Protein AF-A0A8H5T0G2-F1 (afdb_monomer_lite)

Sequence (948 aa):
MTASGEVAIHNVHNTNSTHEQISIDHLVHRMAGLELRIVVGDFNLHHISWAGDLLKPGQTSALAHDLADKMKAAGMELITEKGCRTYTWSSREDDSTALCIDLTFVSQDLKLKPLTWSVDDNSLWDKSDHRPIRTVLTLTNVLCKRVHYKYDKAALGAYQEMIAAKMAGLSHCPLDSKADLDRAAHMLLEEVGDCLDKCIPTCAANPPPRSKYPLDPSIRLTLQTEAITIAESGQNLTTRHSGCNDGGDRKRTRSSRAINIVDTSARRASSQTPKPSDGEKAPEIPFPRLDPNRYQFEMDRNVDEAIVDHIIRQLPSEKASGYDKIANEATKMTRVIITCAALALEGLAMTGKVNFADLPTELKQQIYREYFKVKDGFIYYAQSDSLKTADNRSIELSLMFTCRSIANDTRHLPLSLNSVQFSALYRQDWQNLAGCFNLVATYHRILQSDFVMHLARFMTPDMFSQLAAEYPEFESRLRQNMRNHQRWIEELDEDLESPTTNSDDENPFNELRHGMCATVRYFADYWSDNGTIQSDCYRGFATVDNWSEHDLQGFWPGTYSEIQDCLSYCLHLLAEKKPTEFATHVSRTFPRWTGTRHVEDFMSLEFKPWAIPSKAEVIRAIKLLDLGDVWELPNNWYYTPSYHYNEDYENDPPSFLSPNFDRRGHVHVPFGVRCREKIRFSAVANAIRFFERRLSADQRTQIRSLVLHEDFTSVNQPSCHMHGLVAFFKENPLLRVERRADWLRCVVTRLNRPSDVATNLQLGRDREPELYWTSIGRDIARWLFDALAATKTDVPATSFVFVLEAGSHRNFATDMFQRYVHRGNAWARAYKQLTESGLLIMGEVSYLVDRSMDKYEHVEVIDHLVNNASTVLRCDFNTGIPWNYETLVNETMRLSDLEWFETWRERSGQTGRSTVRLAPDITYESWVADHFEVQTEHENMHPITANK

Radius of gyration: 39.78 Å; chains: 1; bounding box: 95×116×97 Å

Organism: Fusarium heterosporum (NCBI:txid42747)

Structure (mmCIF, N/CA/C/O backbone):
data_AF-A0A8H5T0G2-F1
#
_entry.id   AF-A0A8H5T0G2-F1
#
loop_
_atom_site.group_PDB
_atom_site.id
_atom_site.type_symbol
_atom_site.label_atom_id
_atom_site.label_alt_id
_atom_site.label_comp_id
_atom_site.label_asym_id
_atom_site.label_entity_id
_atom_site.label_seq_id
_atom_site.pdbx_PDB_ins_code
_atom_site.Cartn_x
_atom_site.Cartn_y
_atom_site.Cartn_z
_atom_site.occupancy
_atom_site.B_iso_or_equiv
_atom_site.auth_seq_id
_atom_site.auth_comp_id
_atom_site.auth_asym_id
_atom_site.auth_atom_id
_atom_site.pdbx_PDB_model_num
ATOM 1 N N . MET A 1 1 ? -15.828 -43.278 17.839 1.00 50.72 1 MET A N 1
ATOM 2 C CA . MET A 1 1 ? -14.373 -43.296 17.588 1.00 50.72 1 MET A CA 1
ATOM 3 C C . MET A 1 1 ? -13.900 -44.733 17.668 1.00 50.72 1 MET A C 1
ATOM 5 O O . MET A 1 1 ? -14.452 -45.494 18.464 1.00 50.72 1 MET A O 1
ATOM 9 N N . THR A 1 2 ? -12.906 -45.101 16.866 1.00 61.03 2 THR A N 1
ATOM 10 C CA . THR A 1 2 ? -12.215 -46.384 17.046 1.00 61.03 2 THR A CA 1
ATOM 11 C C . THR A 1 2 ? -11.220 -46.260 18.208 1.00 61.03 2 THR A C 1
ATOM 13 O O . THR A 1 2 ? -10.877 -45.150 18.618 1.00 61.03 2 THR A O 1
ATOM 16 N N . ALA A 1 3 ? -10.729 -47.380 18.732 1.00 62.72 3 ALA A N 1
ATOM 17 C CA . ALA A 1 3 ? -9.612 -47.403 19.678 1.00 62.72 3 ALA A CA 1
ATOM 18 C C . ALA A 1 3 ? -8.257 -47.064 19.019 1.00 62.72 3 ALA A C 1
ATOM 20 O O . ALA A 1 3 ? -7.257 -46.944 19.716 1.00 62.72 3 ALA A O 1
ATOM 21 N N . SER A 1 4 ? -8.216 -46.920 17.690 1.00 62.06 4 SER A N 1
ATOM 22 C CA . SER A 1 4 ? -7.042 -46.524 16.902 1.00 62.06 4 SER A CA 1
ATOM 23 C C . SER A 1 4 ? -7.183 -45.120 16.291 1.00 62.06 4 SER A C 1
ATOM 25 O O . SER A 1 4 ? -6.517 -44.829 15.309 1.00 62.06 4 SER A O 1
ATOM 27 N N . GLY A 1 5 ? -8.068 -44.272 16.830 1.00 69.81 5 GLY A N 1
ATOM 28 C CA . GLY A 1 5 ? -8.289 -42.908 16.336 1.00 69.81 5 GLY A CA 1
ATOM 29 C C . GLY A 1 5 ? -9.443 -42.770 15.336 1.00 69.81 5 GLY A C 1
ATOM 30 O O . GLY A 1 5 ? -10.430 -43.524 15.370 1.00 69.81 5 GLY A O 1
ATOM 31 N N . GLU A 1 6 ? -9.338 -41.752 14.487 1.00 78.75 6 GLU A N 1
ATOM 32 C CA . GLU A 1 6 ? -10.261 -41.444 13.391 1.00 78.75 6 GLU A CA 1
ATOM 33 C C . GLU A 1 6 ? -9.788 -42.103 12.088 1.00 78.75 6 GLU A C 1
ATOM 35 O O . GLU A 1 6 ? -8.589 -42.234 11.864 1.00 78.75 6 GLU A O 1
ATOM 40 N N . VAL A 1 7 ? -10.729 -42.548 11.247 1.00 82.62 7 VAL A N 1
ATOM 41 C CA . VAL A 1 7 ? -10.440 -43.174 9.947 1.00 82.62 7 VAL A CA 1
ATOM 42 C C . VAL A 1 7 ? -11.028 -42.293 8.854 1.00 82.62 7 VAL A C 1
ATOM 44 O O . VAL A 1 7 ? -12.249 -42.200 8.728 1.00 82.62 7 VAL A O 1
ATOM 47 N N . ALA A 1 8 ? -10.163 -41.657 8.068 1.00 87.44 8 ALA A N 1
ATOM 48 C CA . ALA A 1 8 ? -10.564 -40.836 6.935 1.00 87.44 8 ALA A CA 1
ATOM 49 C C . ALA A 1 8 ? -10.812 -41.708 5.695 1.00 87.44 8 ALA A C 1
ATOM 51 O O . ALA A 1 8 ? -10.010 -42.588 5.376 1.00 87.44 8 ALA A O 1
ATOM 52 N N . ILE A 1 9 ? -11.913 -41.452 4.984 1.00 89.94 9 ILE A N 1
ATOM 53 C CA . ILE A 1 9 ? -12.260 -42.140 3.734 1.00 89.94 9 ILE A CA 1
ATOM 54 C C . ILE A 1 9 ? -12.443 -41.088 2.641 1.00 89.94 9 ILE A C 1
ATOM 56 O O . ILE A 1 9 ? -13.389 -40.301 2.667 1.00 89.94 9 ILE A O 1
ATOM 60 N N . HIS A 1 10 ? -11.530 -41.082 1.677 1.00 88.94 10 HIS A N 1
ATOM 61 C CA . HIS A 1 10 ? -11.535 -40.183 0.533 1.00 88.94 10 HIS A CA 1
ATOM 62 C C . HIS A 1 10 ? -12.114 -40.931 -0.672 1.00 88.94 10 HIS A C 1
ATOM 64 O O . HIS A 1 10 ? -11.432 -41.768 -1.264 1.00 88.94 10 HIS A O 1
ATOM 70 N N . ASN A 1 11 ? -13.370 -40.644 -1.028 1.00 91.56 11 ASN A N 1
ATOM 71 C CA . ASN A 1 11 ? -13.934 -41.118 -2.292 1.00 91.56 11 ASN A CA 1
ATOM 72 C C . ASN A 1 11 ? -13.409 -40.253 -3.451 1.00 91.56 11 ASN A C 1
ATOM 74 O O . ASN A 1 11 ? -13.401 -39.022 -3.343 1.00 91.56 11 ASN A O 1
ATOM 78 N N . VAL A 1 12 ? -12.984 -40.889 -4.537 1.00 90.62 12 VAL A N 1
ATOM 79 C CA . VAL A 1 12 ? -12.388 -40.263 -5.720 1.00 90.62 12 VAL A CA 1
ATOM 80 C C . VAL A 1 12 ? -13.202 -40.623 -6.960 1.00 90.62 12 VAL A C 1
ATOM 82 O O . VAL A 1 12 ? -13.578 -41.773 -7.160 1.00 90.62 12 VAL A O 1
ATOM 85 N N . HIS A 1 13 ? -13.444 -39.629 -7.810 1.00 90.12 13 HIS A N 1
ATOM 86 C CA . HIS A 1 13 ? -13.858 -39.844 -9.189 1.00 90.12 13 HIS A CA 1
ATOM 87 C C . HIS A 1 13 ? -13.022 -38.915 -10.071 1.00 90.12 13 HIS A C 1
ATOM 89 O O . HIS A 1 13 ? -13.145 -37.693 -9.977 1.00 90.12 13 HIS A O 1
ATOM 95 N N . ASN A 1 14 ? -12.124 -39.493 -10.864 1.00 90.19 14 ASN A N 1
ATOM 96 C CA . ASN A 1 14 ? -11.395 -38.789 -11.914 1.00 90.19 14 ASN A CA 1
ATOM 97 C C . ASN A 1 14 ? -12.112 -39.034 -13.242 1.00 90.19 14 ASN A C 1
ATOM 99 O O . ASN A 1 14 ? -12.419 -40.179 -13.566 1.00 90.19 14 ASN A O 1
ATOM 103 N N . THR A 1 15 ? -12.377 -37.983 -14.012 1.00 81.50 15 THR A N 1
ATOM 104 C CA . THR A 1 15 ? -13.134 -38.116 -15.262 1.00 81.50 15 THR A CA 1
ATOM 105 C C . THR A 1 15 ? -12.230 -38.525 -16.431 1.00 81.50 15 THR A C 1
ATOM 107 O O . THR A 1 15 ? -11.019 -38.314 -16.410 1.00 81.50 15 THR A O 1
ATOM 110 N N . ASN A 1 16 ? -12.832 -39.029 -17.512 1.00 73.06 16 ASN A N 1
ATOM 111 C CA . ASN A 1 16 ? -12.155 -39.199 -18.805 1.00 73.06 16 ASN A CA 1
ATOM 112 C C . ASN A 1 16 ? -11.990 -37.870 -19.591 1.00 73.06 16 ASN A C 1
ATOM 114 O O . ASN A 1 16 ? -11.665 -37.892 -20.777 1.00 73.06 16 ASN A O 1
ATOM 118 N N . SER A 1 17 ? -12.235 -36.709 -18.969 1.00 70.81 17 SER A N 1
ATOM 119 C CA . SER A 1 17 ? -12.087 -35.394 -19.604 1.00 70.81 17 SER A CA 1
ATOM 120 C C . SER A 1 17 ? -10.631 -34.930 -19.604 1.00 70.81 17 SER A C 1
ATOM 122 O O . SER A 1 17 ? -9.949 -34.968 -18.582 1.00 70.81 17 SER A O 1
ATOM 124 N N . THR A 1 18 ? -10.170 -34.376 -20.725 1.00 62.62 18 THR A N 1
ATOM 125 C CA . THR A 1 18 ? -8.885 -33.658 -20.814 1.00 62.62 18 THR A CA 1
ATOM 126 C C . THR A 1 18 ? -8.873 -32.328 -20.056 1.00 62.62 18 THR A C 1
ATOM 128 O O . THR A 1 18 ? -7.810 -31.733 -19.909 1.00 62.62 18 THR A O 1
ATOM 131 N N . HIS A 1 19 ? -10.030 -31.855 -19.580 1.00 60.56 19 HIS A N 1
ATOM 132 C CA . HIS A 1 19 ? -10.185 -30.567 -18.893 1.00 60.56 19 HIS A CA 1
ATOM 133 C C . HIS A 1 19 ? -10.505 -30.700 -17.394 1.00 60.56 19 HIS A C 1
ATOM 135 O O . HIS A 1 19 ? -10.407 -29.716 -16.670 1.00 60.56 19 HIS A O 1
ATOM 141 N N . GLU A 1 20 ? -10.853 -31.901 -16.919 1.00 71.44 20 GLU A N 1
ATOM 142 C CA . GLU A 1 20 ? -11.260 -32.169 -15.528 1.00 71.44 20 GLU A CA 1
ATOM 143 C C . GLU A 1 20 ? -10.515 -33.392 -14.963 1.00 71.44 20 GLU A C 1
ATOM 145 O O . GLU A 1 20 ? -11.116 -34.354 -14.474 1.00 71.44 20 GLU A O 1
ATOM 150 N N . GLN A 1 21 ? -9.183 -33.360 -15.075 1.00 79.62 21 GLN A N 1
ATOM 151 C CA . GLN A 1 21 ? -8.292 -34.370 -14.502 1.00 79.62 21 GLN A CA 1
ATOM 152 C C . GLN A 1 21 ? -7.992 -34.100 -13.022 1.00 79.62 21 GLN A C 1
ATOM 154 O O . GLN A 1 21 ? -7.883 -32.956 -12.574 1.00 79.62 21 GLN A O 1
ATOM 159 N N . ILE A 1 22 ? -7.808 -35.174 -12.259 1.00 86.19 22 ILE A N 1
ATOM 160 C CA . ILE A 1 22 ? -7.477 -35.123 -10.838 1.00 86.19 22 ILE A CA 1
ATOM 161 C C . ILE A 1 22 ? -6.082 -34.533 -10.577 1.00 86.19 22 ILE A C 1
ATOM 163 O O . ILE A 1 22 ? -5.073 -35.012 -11.086 1.00 86.19 22 ILE A O 1
ATOM 167 N N . SER A 1 23 ? -6.006 -33.535 -9.692 1.00 90.19 23 SER A N 1
ATOM 168 C CA . SER A 1 23 ? -4.730 -33.095 -9.118 1.00 90.19 23 SER A CA 1
ATOM 169 C C . SER A 1 23 ? -4.283 -34.074 -8.028 1.00 90.19 23 SER A C 1
ATOM 171 O O . SER A 1 23 ? -4.874 -34.129 -6.943 1.00 90.19 23 SER A O 1
ATOM 173 N N . ILE A 1 24 ? -3.221 -34.835 -8.309 1.00 91.12 24 ILE A N 1
ATOM 174 C CA . ILE A 1 24 ? -2.616 -35.765 -7.346 1.00 91.12 24 ILE A CA 1
ATOM 175 C C . ILE A 1 24 ? -2.038 -35.003 -6.148 1.00 91.12 24 ILE A C 1
ATOM 177 O O . ILE A 1 24 ? -2.210 -35.435 -5.012 1.00 91.12 24 ILE A O 1
ATOM 181 N N . ASP A 1 25 ? -1.435 -33.832 -6.370 1.00 88.88 25 ASP A N 1
ATOM 182 C CA . ASP A 1 25 ? -0.891 -32.995 -5.293 1.00 88.88 25 ASP A CA 1
ATOM 183 C C . ASP A 1 25 ? -1.982 -32.477 -4.350 1.00 88.88 25 ASP A C 1
ATOM 185 O O . ASP A 1 25 ? -1.804 -32.509 -3.133 1.00 88.88 25 ASP A O 1
ATOM 189 N N . HIS A 1 26 ? -3.152 -32.087 -4.871 1.00 88.44 26 HIS A N 1
ATOM 190 C CA . HIS A 1 26 ? -4.294 -31.736 -4.023 1.00 88.44 26 HIS A CA 1
ATOM 191 C C . HIS A 1 26 ? -4.824 -32.955 -3.249 1.00 88.44 26 HIS A C 1
ATOM 193 O O . HIS A 1 26 ? -5.156 -32.833 -2.068 1.00 88.44 26 HIS A O 1
ATOM 199 N N . LEU A 1 27 ? -4.865 -34.142 -3.868 1.00 88.38 27 LEU A N 1
ATOM 200 C CA . LEU A 1 27 ? -5.250 -35.381 -3.185 1.00 88.38 27 LEU A CA 1
ATOM 201 C C . LEU A 1 27 ? -4.269 -35.728 -2.049 1.00 88.38 27 LEU A C 1
ATOM 203 O O . LEU A 1 27 ? -4.714 -36.012 -0.938 1.00 88.38 27 LEU A O 1
ATOM 207 N N . VAL A 1 28 ? -2.957 -35.627 -2.282 1.00 89.44 28 VAL A N 1
ATOM 208 C CA . VAL A 1 28 ? -1.916 -35.824 -1.257 1.00 89.44 28 VAL A CA 1
ATOM 209 C C . VAL A 1 28 ? -1.994 -34.762 -0.162 1.00 89.44 28 VAL A C 1
ATOM 211 O O . VAL A 1 28 ? -1.938 -35.108 1.018 1.00 89.44 28 VAL A O 1
ATOM 214 N N . HIS A 1 29 ? -2.210 -33.493 -0.512 1.00 86.25 29 HIS A N 1
ATOM 215 C CA . HIS A 1 29 ? -2.376 -32.417 0.464 1.00 86.25 29 HIS A CA 1
ATOM 216 C C . HIS A 1 29 ? -3.595 -32.650 1.373 1.00 86.25 29 HIS A C 1
ATOM 218 O O . HIS A 1 29 ? -3.485 -32.513 2.589 1.00 86.25 29 HIS A O 1
ATOM 224 N N . ARG A 1 30 ? -4.733 -33.111 0.828 1.00 82.50 30 ARG A N 1
ATOM 225 C CA . ARG A 1 30 ? -5.914 -33.490 1.635 1.00 82.50 30 ARG A CA 1
ATOM 226 C C . ARG A 1 30 ? -5.738 -34.773 2.461 1.00 82.50 30 ARG A C 1
ATOM 228 O O . ARG A 1 30 ? -6.599 -35.064 3.287 1.00 82.50 30 ARG A O 1
ATOM 235 N N . MET A 1 31 ? -4.654 -35.523 2.260 1.00 84.50 31 MET A N 1
ATOM 236 C CA . MET A 1 31 ? -4.257 -36.676 3.079 1.00 84.50 31 MET A CA 1
ATOM 237 C C . MET A 1 31 ? -3.160 -36.349 4.108 1.00 84.50 31 MET A C 1
ATOM 239 O O . MET A 1 31 ? -2.716 -37.255 4.821 1.00 84.50 31 MET A O 1
ATOM 243 N N . ALA A 1 32 ? -2.680 -35.104 4.177 1.00 76.94 32 ALA A N 1
ATOM 244 C CA . ALA A 1 32 ? -1.642 -34.702 5.122 1.00 76.94 32 ALA A CA 1
ATOM 245 C C . ALA A 1 32 ? -2.196 -34.598 6.556 1.00 76.94 32 ALA A C 1
ATOM 247 O O . ALA A 1 32 ? -3.304 -34.114 6.773 1.00 76.94 32 ALA A O 1
ATOM 248 N N . GLY A 1 33 ? -1.414 -35.043 7.546 1.00 72.00 33 GLY A N 1
ATOM 249 C CA . GLY A 1 33 ? -1.771 -34.938 8.970 1.00 72.00 33 GLY A CA 1
ATOM 250 C C . GLY A 1 33 ? -2.817 -35.940 9.483 1.00 72.00 33 GLY A C 1
ATOM 251 O O . GLY A 1 33 ? -3.273 -35.795 10.613 1.00 72.00 33 GLY A O 1
ATOM 252 N N . LEU A 1 34 ? -3.193 -36.950 8.691 1.00 72.00 34 LEU A N 1
ATOM 253 C CA . LEU A 1 34 ? -4.158 -37.992 9.065 1.00 72.00 34 LEU A CA 1
ATOM 254 C C . LEU A 1 34 ? -3.470 -39.366 9.128 1.00 72.00 34 LEU A C 1
ATOM 256 O O . LEU A 1 34 ? -2.783 -39.755 8.187 1.00 72.00 34 LEU A O 1
ATOM 260 N N . GLU A 1 35 ? -3.667 -40.117 10.213 1.00 79.62 35 GLU A N 1
ATOM 261 C CA . GLU A 1 35 ? -2.994 -41.411 10.434 1.00 79.62 35 GLU A CA 1
ATOM 262 C C . GLU A 1 35 ? -3.668 -42.551 9.645 1.00 79.62 35 GLU A C 1
ATOM 264 O O . GLU A 1 35 ? -3.091 -43.112 8.708 1.00 79.62 35 GLU A O 1
ATOM 269 N N . LEU A 1 36 ? -4.927 -42.877 9.970 1.00 86.38 36 LEU A N 1
ATOM 270 C CA . LEU A 1 36 ? -5.683 -43.943 9.305 1.00 86.38 36 LEU A CA 1
ATOM 271 C C . LEU A 1 36 ? -6.470 -43.386 8.114 1.00 86.38 36 LEU A C 1
ATOM 273 O O . LEU A 1 36 ? -7.438 -42.643 8.284 1.00 86.38 36 LEU A O 1
ATOM 277 N N . ARG A 1 37 ? -6.059 -43.764 6.901 1.00 90.06 37 ARG A N 1
ATOM 278 C CA . ARG A 1 37 ? -6.585 -43.226 5.639 1.00 90.06 37 ARG A CA 1
ATOM 279 C C . ARG A 1 37 ? -6.982 -44.350 4.686 1.00 90.06 37 ARG A C 1
ATOM 281 O O . ARG A 1 37 ? -6.253 -45.331 4.551 1.00 90.06 37 ARG A O 1
ATOM 288 N N . ILE A 1 38 ? -8.095 -44.164 3.985 1.00 92.25 38 ILE A N 1
ATOM 289 C CA . ILE A 1 38 ? -8.510 -44.940 2.811 1.00 92.25 38 ILE A CA 1
ATOM 290 C C . ILE A 1 38 ? -8.723 -43.955 1.664 1.00 92.25 38 ILE A C 1
ATOM 292 O O . ILE A 1 38 ? -9.436 -42.967 1.839 1.00 92.25 38 ILE A O 1
ATOM 296 N N . VAL A 1 39 ? -8.174 -44.240 0.488 1.00 93.94 39 VAL A N 1
ATOM 297 C CA . VAL A 1 39 ? -8.587 -43.599 -0.767 1.00 93.94 39 VAL A CA 1
ATOM 298 C C . VAL A 1 39 ? -9.215 -44.674 -1.636 1.00 93.94 39 VAL A C 1
ATOM 300 O O . VAL A 1 39 ? -8.608 -45.722 -1.841 1.00 93.94 39 VAL A O 1
ATOM 303 N N . VAL A 1 40 ? -10.428 -44.439 -2.121 1.00 94.25 40 VAL A N 1
ATOM 304 C CA . VAL A 1 40 ? -11.187 -45.406 -2.922 1.00 94.25 40 VAL A CA 1
ATOM 305 C C . VAL A 1 40 ? -11.943 -44.692 -4.034 1.00 94.25 40 VAL A C 1
ATOM 307 O O . VAL A 1 40 ? -12.344 -43.547 -3.848 1.00 94.25 40 VAL A O 1
ATOM 310 N N . GLY A 1 41 ? -12.158 -45.356 -5.165 1.00 92.06 41 GLY A N 1
ATOM 311 C CA . GLY A 1 41 ? -13.090 -44.908 -6.200 1.00 92.06 41 GLY A CA 1
ATOM 312 C C . GLY A 1 41 ? -12.552 -45.094 -7.613 1.00 92.06 41 GLY A C 1
ATOM 313 O O . GLY A 1 41 ? -11.542 -45.767 -7.812 1.00 92.06 41 GLY A O 1
ATOM 314 N N . ASP A 1 42 ? -13.240 -44.503 -8.584 1.00 92.88 42 ASP A N 1
ATOM 315 C CA . ASP A 1 42 ? -12.901 -44.587 -10.005 1.00 92.88 42 ASP A CA 1
ATOM 316 C C . ASP A 1 42 ? -11.814 -43.563 -10.362 1.00 92.88 42 ASP A C 1
ATOM 318 O O . ASP A 1 42 ? -12.015 -42.348 -10.266 1.00 92.88 42 ASP A O 1
ATOM 322 N N . PHE A 1 43 ? -10.651 -44.054 -10.786 1.00 93.38 43 PHE A N 1
ATOM 323 C CA . PHE A 1 43 ? -9.536 -43.209 -11.196 1.00 93.38 43 PHE A CA 1
ATOM 324 C C . PHE A 1 43 ? -9.440 -43.008 -12.711 1.00 93.38 43 PHE A C 1
ATOM 326 O O . PHE A 1 43 ? -8.661 -42.147 -13.108 1.00 93.38 43 PHE A O 1
ATOM 333 N N . ASN A 1 44 ? -10.156 -43.757 -13.562 1.00 92.06 44 ASN A N 1
ATOM 334 C CA . ASN A 1 44 ? -9.986 -43.735 -15.031 1.00 92.06 44 ASN A CA 1
ATOM 335 C C . ASN A 1 44 ? -8.508 -43.675 -15.500 1.00 92.06 44 ASN A C 1
ATOM 337 O O . ASN A 1 44 ? -8.154 -42.995 -16.463 1.00 92.06 44 ASN A O 1
ATOM 341 N N . LEU A 1 45 ? -7.611 -44.361 -14.783 1.00 92.75 45 LEU A N 1
ATOM 342 C CA . LEU A 1 45 ? -6.168 -44.359 -15.033 1.00 92.75 45 LEU A CA 1
ATOM 343 C C . LEU A 1 45 ? -5.656 -45.793 -15.146 1.00 92.75 45 LEU A C 1
ATOM 345 O O . LEU A 1 45 ? -6.048 -46.677 -14.385 1.00 92.75 45 LEU A O 1
ATOM 349 N N . HIS A 1 46 ? -4.732 -46.017 -16.076 1.00 92.75 46 HIS A N 1
ATOM 350 C CA . HIS A 1 46 ? -4.141 -47.326 -16.337 1.00 92.75 46 HIS A CA 1
ATOM 351 C C . HIS A 1 46 ? -2.651 -47.317 -15.985 1.00 92.75 46 HIS A C 1
ATOM 353 O O . HIS A 1 46 ? -1.911 -46.447 -16.438 1.00 92.75 46 HIS A O 1
ATOM 359 N N . HIS A 1 47 ? -2.197 -48.290 -15.195 1.00 94.75 47 HIS A N 1
ATOM 360 C CA . HIS A 1 47 ? -0.781 -48.481 -14.873 1.00 94.75 47 HIS A CA 1
ATOM 361 C C . HIS A 1 47 ? -0.493 -49.952 -14.557 1.00 94.75 47 HIS A C 1
ATOM 363 O O . HIS A 1 47 ? -1.343 -50.680 -14.040 1.00 94.75 47 HIS A O 1
ATOM 369 N N . ILE A 1 48 ? 0.737 -50.396 -14.824 1.00 92.50 48 ILE A N 1
ATOM 370 C CA . ILE A 1 48 ? 1.156 -51.803 -14.714 1.00 92.50 48 ILE A CA 1
ATOM 371 C C . ILE A 1 48 ? 1.115 -52.369 -13.280 1.00 92.50 48 ILE A C 1
ATOM 373 O O . ILE A 1 48 ? 1.119 -53.590 -13.103 1.00 92.50 48 ILE A O 1
ATOM 377 N N . SER A 1 49 ? 1.059 -51.517 -12.250 1.00 89.19 49 SER A N 1
ATOM 378 C CA . SER A 1 49 ? 0.936 -51.959 -10.853 1.00 89.19 49 SER A CA 1
ATOM 379 C C . SER A 1 49 ? -0.465 -52.461 -10.488 1.00 89.19 49 SER A C 1
ATOM 381 O O . SER A 1 49 ? -0.548 -53.370 -9.669 1.00 89.19 49 SER A O 1
ATOM 383 N N . TRP A 1 50 ? -1.534 -51.940 -11.107 1.00 94.25 50 TRP A N 1
ATOM 384 C CA . TRP A 1 50 ? -2.919 -52.368 -10.848 1.00 94.25 50 TRP A CA 1
ATOM 385 C C . TRP A 1 50 ? -3.579 -53.083 -12.030 1.00 94.25 50 TRP A C 1
ATOM 387 O O . TRP A 1 50 ? -4.307 -54.049 -11.821 1.00 94.25 50 TRP A O 1
ATOM 397 N N . ALA A 1 51 ? -3.302 -52.679 -13.273 1.00 91.25 51 ALA A N 1
ATOM 398 C CA . ALA A 1 51 ? -3.940 -53.276 -14.448 1.00 91.25 51 ALA A CA 1
ATOM 399 C C . ALA A 1 51 ? -3.363 -54.646 -14.836 1.00 91.25 51 ALA A C 1
ATOM 401 O O . ALA A 1 51 ? -4.096 -55.486 -15.350 1.00 91.25 51 ALA A O 1
ATOM 402 N N . GLY A 1 52 ? -2.077 -54.900 -14.566 1.00 90.44 52 GLY A N 1
ATOM 403 C CA . GLY A 1 52 ? -1.433 -56.165 -14.932 1.00 90.44 52 GLY A CA 1
ATOM 404 C C . GLY A 1 52 ? -1.648 -56.523 -16.400 1.00 90.44 52 GLY A C 1
ATOM 405 O O . GLY A 1 52 ? -1.414 -55.689 -17.270 1.00 90.44 52 GLY A O 1
ATOM 406 N N . ASP A 1 53 ? -2.121 -57.739 -16.655 1.00 87.50 53 ASP A N 1
ATOM 407 C CA . ASP A 1 53 ? -2.313 -58.267 -18.010 1.00 87.50 53 ASP A CA 1
ATOM 408 C C . ASP A 1 53 ? -3.543 -57.663 -18.728 1.00 87.50 53 ASP A C 1
ATOM 410 O O . ASP A 1 53 ? -3.708 -57.852 -19.931 1.00 87.50 53 ASP A O 1
ATOM 414 N N . LEU A 1 54 ? -4.375 -56.875 -18.024 1.00 86.56 54 LEU A N 1
ATOM 415 C CA . LEU A 1 54 ? -5.437 -56.054 -18.628 1.00 86.56 54 LEU A CA 1
ATOM 416 C C . LEU A 1 54 ? -4.896 -54.755 -19.263 1.00 86.56 54 LEU A C 1
ATOM 418 O O . LEU A 1 54 ? -5.642 -54.047 -19.942 1.00 86.56 54 LEU A O 1
ATOM 422 N N . LEU A 1 55 ? -3.620 -54.406 -19.038 1.00 89.75 55 LEU A N 1
ATOM 423 C CA . LEU A 1 55 ? -3.004 -53.194 -19.582 1.00 89.75 55 LEU A CA 1
ATOM 424 C C . LEU A 1 55 ? -2.698 -53.353 -21.078 1.00 89.75 55 LEU A C 1
ATOM 426 O O . LEU A 1 55 ? -1.787 -54.087 -21.466 1.00 89.75 55 LEU A O 1
ATOM 430 N N . LYS A 1 56 ? -3.402 -52.604 -21.930 1.00 84.94 56 LYS A N 1
ATOM 431 C CA . LYS A 1 56 ? -3.154 -52.603 -23.378 1.00 84.94 56 LYS A CA 1
ATOM 432 C C . LYS A 1 56 ? -1.975 -51.668 -23.711 1.00 84.94 56 LYS A C 1
ATOM 434 O O . LYS A 1 56 ? -1.784 -50.656 -23.025 1.00 84.94 56 LYS A O 1
ATOM 439 N N . PRO A 1 57 ? -1.173 -51.963 -24.754 1.00 83.00 57 PRO A N 1
ATOM 440 C CA . PRO A 1 57 ? -0.020 -51.140 -25.119 1.00 83.00 57 PRO A CA 1
ATOM 441 C C . PRO A 1 57 ? -0.384 -49.662 -25.308 1.00 83.00 57 PRO A C 1
ATOM 443 O O . PRO A 1 57 ? -1.333 -49.338 -26.018 1.00 83.00 57 PRO A O 1
ATOM 446 N N . GLY A 1 58 ? 0.379 -48.767 -24.674 1.00 81.00 58 GLY A N 1
ATOM 447 C CA . GLY A 1 58 ? 0.193 -47.315 -24.778 1.00 81.00 58 GLY A CA 1
ATOM 448 C C . GLY A 1 58 ? -0.883 -46.698 -23.873 1.00 81.00 58 GLY A C 1
ATOM 449 O O . GLY A 1 58 ? -1.064 -45.488 -23.932 1.00 81.00 58 GLY A O 1
ATOM 450 N N . GLN A 1 59 ? -1.575 -47.467 -23.020 1.00 84.31 59 GLN A N 1
ATOM 451 C CA . GLN A 1 59 ? -2.604 -46.913 -22.120 1.00 84.31 59 GLN A CA 1
ATOM 452 C C . GLN A 1 59 ? -2.064 -46.151 -20.894 1.00 84.31 59 GLN A C 1
ATOM 454 O O . GLN A 1 59 ? -2.815 -45.396 -20.278 1.00 84.31 59 GLN A O 1
ATOM 459 N N . THR A 1 60 ? -0.801 -46.349 -20.504 1.00 88.94 60 THR A N 1
ATOM 460 C CA . THR A 1 60 ? -0.232 -45.701 -19.312 1.00 88.94 60 THR A CA 1
ATOM 461 C C . THR A 1 60 ? 0.010 -44.211 -19.548 1.00 88.94 60 THR A C 1
ATOM 463 O O . THR A 1 60 ? 0.770 -43.842 -20.441 1.00 88.94 60 THR A O 1
ATOM 466 N N . SER A 1 61 ? -0.589 -43.353 -18.719 1.00 88.25 61 SER A N 1
ATOM 467 C CA . SER A 1 61 ? -0.397 -41.899 -18.775 1.00 88.25 61 SER A CA 1
ATOM 468 C C . SER A 1 61 ? 0.638 -41.408 -17.754 1.00 88.25 61 SER A C 1
ATOM 470 O O . SER A 1 61 ? 0.906 -42.066 -16.747 1.00 88.25 61 SER A O 1
ATOM 472 N N . ALA A 1 62 ? 1.179 -40.204 -17.967 1.00 88.69 62 ALA A N 1
ATOM 473 C CA . ALA A 1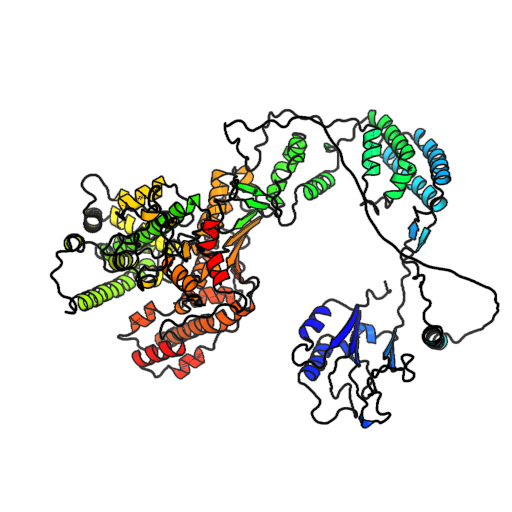 62 ? 2.044 -39.544 -16.984 1.00 88.69 62 ALA A CA 1
ATOM 474 C C . ALA A 1 62 ? 1.335 -39.345 -15.628 1.00 88.69 62 ALA A C 1
ATOM 476 O O . ALA A 1 62 ? 1.945 -39.544 -14.582 1.00 88.69 62 ALA A O 1
ATOM 477 N N . LEU A 1 63 ? 0.028 -39.052 -15.642 1.00 91.12 63 LEU A N 1
ATOM 478 C CA . LEU A 1 63 ? -0.794 -38.915 -14.436 1.00 91.12 63 LEU A CA 1
ATOM 479 C C . LEU A 1 63 ? -0.952 -40.245 -13.672 1.00 91.12 63 LEU A C 1
ATOM 481 O O . LEU A 1 63 ? -1.065 -40.246 -12.449 1.00 91.12 63 LEU A O 1
ATOM 485 N N . ALA A 1 64 ? -0.914 -41.385 -14.370 1.00 92.56 64 ALA A N 1
ATOM 486 C CA . ALA A 1 64 ? -0.955 -42.706 -13.744 1.00 92.56 64 ALA A CA 1
ATOM 487 C C . ALA A 1 64 ? 0.375 -43.069 -13.053 1.00 92.56 64 ALA A C 1
ATOM 489 O O . ALA A 1 64 ? 0.360 -43.701 -11.996 1.00 92.56 64 ALA A O 1
ATOM 490 N N . HIS A 1 65 ? 1.513 -42.632 -13.610 1.00 94.06 65 HIS A N 1
ATOM 491 C CA . HIS A 1 65 ? 2.810 -42.695 -12.926 1.00 94.06 65 HIS A CA 1
ATOM 492 C C . HIS A 1 65 ? 2.844 -41.763 -11.705 1.00 94.06 65 HIS A C 1
ATOM 494 O O . HIS A 1 65 ? 3.179 -42.209 -10.610 1.00 94.06 65 HIS A O 1
ATOM 500 N N . ASP A 1 66 ? 2.411 -40.509 -11.867 1.00 93.75 66 ASP A N 1
ATOM 501 C CA . ASP A 1 66 ? 2.373 -39.508 -10.794 1.00 93.75 66 ASP A CA 1
ATOM 502 C C . ASP A 1 66 ? 1.508 -39.965 -9.604 1.00 93.75 66 ASP A C 1
ATOM 504 O O . ASP A 1 66 ? 1.939 -39.888 -8.453 1.00 93.75 66 ASP A O 1
ATOM 508 N N . LEU A 1 67 ? 0.335 -40.555 -9.877 1.00 95.00 67 LEU A N 1
ATOM 509 C CA . LEU A 1 67 ? -0.505 -41.211 -8.870 1.00 95.00 67 LEU A CA 1
ATOM 510 C C . LEU A 1 67 ? 0.245 -42.333 -8.134 1.00 95.00 67 LEU A C 1
ATOM 512 O O . LEU A 1 67 ? 0.189 -42.396 -6.906 1.00 95.00 67 LEU A O 1
ATOM 516 N N . ALA A 1 68 ? 0.928 -43.221 -8.862 1.00 93.81 68 ALA A N 1
ATOM 517 C CA . ALA A 1 68 ? 1.618 -44.367 -8.274 1.00 93.81 68 ALA A CA 1
ATOM 518 C C . ALA A 1 68 ? 2.780 -43.941 -7.357 1.00 93.81 68 ALA A C 1
ATOM 520 O O . ALA A 1 68 ? 2.896 -44.450 -6.237 1.00 93.81 68 ALA A O 1
ATOM 521 N N . ASP A 1 69 ? 3.604 -42.990 -7.799 1.00 94.00 69 ASP A N 1
ATOM 522 C CA . ASP A 1 69 ? 4.772 -42.531 -7.045 1.00 94.00 69 ASP A CA 1
ATOM 523 C C . ASP A 1 69 ? 4.386 -41.615 -5.873 1.00 94.00 69 ASP A C 1
ATOM 525 O O . ASP A 1 69 ? 4.889 -41.804 -4.760 1.00 94.00 69 ASP A O 1
ATOM 529 N N . LYS A 1 70 ? 3.437 -40.683 -6.053 1.00 94.38 70 LYS A N 1
ATOM 530 C CA . LYS A 1 70 ? 2.999 -39.786 -4.968 1.00 94.38 70 LYS A CA 1
ATOM 531 C C . LYS A 1 70 ? 2.166 -40.495 -3.897 1.00 94.38 70 LYS A C 1
ATOM 533 O O . LYS A 1 70 ? 2.331 -40.178 -2.720 1.00 94.38 70 LYS A O 1
ATOM 538 N N . MET A 1 71 ? 1.341 -41.492 -4.242 1.00 93.88 71 MET A N 1
ATOM 539 C CA . MET A 1 71 ? 0.667 -42.333 -3.232 1.00 93.88 71 MET A CA 1
ATOM 540 C C . MET A 1 71 ? 1.686 -43.080 -2.369 1.00 93.88 71 MET A C 1
ATOM 542 O O . MET A 1 71 ? 1.621 -43.033 -1.139 1.00 93.88 71 MET A O 1
ATOM 546 N N . LYS A 1 72 ? 2.682 -43.697 -3.012 1.00 91.88 72 LYS A N 1
ATOM 547 C CA . LYS A 1 72 ? 3.776 -44.395 -2.332 1.00 91.88 72 LYS A CA 1
ATOM 548 C C . LYS A 1 72 ? 4.582 -43.451 -1.430 1.00 91.88 72 LYS A C 1
ATOM 550 O O . LYS A 1 72 ? 4.885 -43.816 -0.296 1.00 91.88 72 LYS A O 1
ATOM 555 N N . ALA A 1 73 ? 4.872 -42.231 -1.887 1.00 91.12 73 ALA A N 1
ATOM 556 C CA . ALA A 1 73 ? 5.539 -41.201 -1.085 1.00 91.12 73 ALA A CA 1
ATOM 557 C C . ALA A 1 73 ? 4.689 -40.708 0.107 1.00 91.12 73 ALA A C 1
ATOM 559 O O . ALA A 1 73 ? 5.238 -40.391 1.159 1.00 91.12 73 ALA A O 1
ATOM 560 N N . ALA A 1 74 ? 3.356 -40.697 -0.016 1.00 89.62 74 ALA A N 1
ATOM 561 C CA . ALA A 1 74 ? 2.422 -40.308 1.047 1.00 89.62 74 ALA A CA 1
ATOM 562 C C . ALA A 1 74 ? 2.171 -41.399 2.119 1.00 89.62 74 ALA A C 1
ATOM 564 O O . ALA A 1 74 ? 1.343 -41.201 3.021 1.00 89.62 74 ALA A O 1
ATOM 565 N N . GLY A 1 75 ? 2.852 -42.550 2.026 1.00 91.25 75 GLY A N 1
ATOM 566 C CA . GLY A 1 75 ? 2.657 -43.702 2.914 1.00 91.25 75 GLY A CA 1
ATOM 567 C C . GLY A 1 75 ? 1.364 -44.481 2.641 1.00 91.25 75 GLY A C 1
ATOM 568 O O . GLY A 1 75 ? 0.822 -45.107 3.556 1.00 91.25 75 GLY A O 1
ATOM 569 N N . MET A 1 76 ? 0.846 -44.403 1.410 1.00 93.62 76 MET A N 1
ATOM 570 C CA . MET A 1 76 ? -0.368 -45.090 0.968 1.00 93.62 76 MET A CA 1
ATOM 571 C C . MET A 1 76 ? -0.011 -46.329 0.140 1.00 93.62 76 MET A C 1
ATOM 573 O O . MET A 1 76 ? 0.706 -46.250 -0.858 1.00 93.62 76 MET A O 1
ATOM 577 N N . GLU A 1 77 ? -0.545 -47.478 0.538 1.00 92.88 77 GLU A N 1
ATOM 578 C CA . GLU A 1 77 ? -0.324 -48.766 -0.110 1.00 92.88 77 GLU A CA 1
ATOM 579 C C . GLU A 1 77 ? -1.577 -49.203 -0.879 1.00 92.88 77 GLU A C 1
ATOM 581 O O . GLU A 1 77 ? -2.685 -49.219 -0.339 1.00 92.88 77 GLU A O 1
ATOM 586 N N . LEU A 1 78 ? -1.402 -49.580 -2.147 1.00 94.50 78 LEU A N 1
ATOM 587 C CA . LEU A 1 78 ? -2.467 -50.150 -2.970 1.00 94.50 78 LEU A CA 1
ATOM 588 C C . LEU A 1 78 ? -2.908 -51.513 -2.396 1.00 94.50 78 LEU A C 1
ATOM 590 O O . LEU A 1 78 ? -2.075 -52.359 -2.060 1.00 94.50 78 LEU A O 1
ATOM 594 N N . ILE A 1 79 ? -4.221 -51.729 -2.295 1.00 93.38 79 ILE A N 1
ATOM 595 C CA . ILE A 1 79 ? -4.833 -53.025 -1.947 1.00 93.38 79 ILE A CA 1
ATOM 596 C C . ILE A 1 79 ? -5.730 -53.598 -3.049 1.00 93.38 79 ILE A C 1
ATOM 598 O O . ILE A 1 79 ? -6.098 -54.762 -2.948 1.00 93.38 79 ILE A O 1
ATOM 602 N N . THR A 1 80 ? -6.019 -52.843 -4.117 1.00 93.38 80 THR A N 1
ATOM 603 C CA . THR A 1 80 ? -6.577 -53.421 -5.351 1.00 93.38 80 THR A CA 1
ATOM 604 C C . THR A 1 80 ? -5.627 -54.476 -5.906 1.00 93.38 80 THR A C 1
ATOM 606 O O . THR A 1 80 ? -4.469 -54.174 -6.207 1.00 93.38 80 THR A O 1
ATOM 609 N N . GLU A 1 81 ? -6.111 -55.708 -6.058 1.00 90.75 81 GLU A N 1
ATOM 610 C CA . GLU A 1 81 ? -5.310 -56.799 -6.611 1.00 90.75 81 GLU A CA 1
ATOM 611 C C . GLU A 1 81 ? -4.958 -56.546 -8.084 1.00 90.75 81 GLU A C 1
ATOM 613 O O . GLU A 1 81 ? -5.788 -56.135 -8.901 1.00 90.75 81 GLU A O 1
ATOM 618 N N . LYS A 1 82 ? -3.694 -56.798 -8.436 1.00 92.69 82 LYS A N 1
ATOM 619 C CA . LYS A 1 82 ? -3.172 -56.545 -9.779 1.00 92.69 82 LYS A CA 1
ATOM 620 C C . LYS A 1 82 ? -3.839 -57.472 -10.802 1.00 92.69 82 LYS A C 1
ATOM 622 O O . LYS A 1 82 ? -3.708 -58.687 -10.709 1.00 92.69 82 LYS A O 1
ATOM 627 N N . GLY A 1 83 ? -4.477 -56.888 -11.815 1.00 87.69 83 GLY A N 1
ATOM 628 C CA . GLY A 1 83 ? -5.234 -57.610 -12.843 1.00 87.69 83 GLY A CA 1
ATOM 629 C C . GLY A 1 83 ? -6.691 -57.902 -12.469 1.00 87.69 83 GLY A C 1
ATOM 630 O O . GLY A 1 83 ? -7.382 -58.572 -13.235 1.00 87.69 83 GLY A O 1
ATOM 631 N N . CYS A 1 84 ? -7.179 -57.407 -11.326 1.00 87.75 84 CYS A N 1
ATOM 632 C CA . CYS A 1 84 ? -8.582 -57.552 -10.948 1.00 87.75 84 CYS A CA 1
ATOM 633 C C . CYS A 1 84 ? -9.503 -56.766 -11.903 1.00 87.75 84 CYS A C 1
ATOM 635 O O . CYS A 1 84 ? -9.153 -55.685 -12.377 1.00 87.75 84 CYS A O 1
ATOM 637 N N . ARG A 1 85 ? -10.688 -57.309 -12.200 1.00 87.69 85 ARG A N 1
ATOM 638 C CA . ARG A 1 85 ? -11.637 -56.731 -13.165 1.00 87.69 85 ARG A CA 1
ATOM 639 C C . ARG A 1 85 ? -12.578 -55.774 -12.441 1.00 87.69 85 ARG A C 1
ATOM 641 O O . ARG A 1 85 ? -13.594 -56.205 -11.914 1.00 87.69 85 ARG A O 1
ATOM 648 N N . THR A 1 86 ? -12.255 -54.488 -12.403 1.00 89.19 86 THR A N 1
ATOM 649 C CA . THR A 1 86 ? -13.097 -53.494 -11.715 1.00 89.19 86 THR A CA 1
ATOM 650 C C . THR A 1 86 ? -14.167 -52.899 -12.630 1.00 89.19 86 THR A C 1
ATOM 652 O O . THR A 1 86 ? -15.215 -52.491 -12.151 1.00 89.19 86 THR A O 1
ATOM 655 N N . TYR A 1 87 ? -13.957 -52.939 -13.948 1.00 87.75 87 TYR A N 1
ATOM 656 C CA . TYR A 1 87 ? -14.906 -52.481 -14.965 1.00 87.75 87 TYR A CA 1
ATOM 657 C C . TYR A 1 87 ? -15.064 -53.529 -16.082 1.00 87.75 87 TYR A C 1
ATOM 659 O O . TYR A 1 87 ? -14.118 -54.247 -16.427 1.00 87.75 87 TYR A O 1
ATOM 667 N N . THR A 1 88 ? -16.262 -53.662 -16.654 1.00 82.62 88 THR A N 1
ATOM 668 C CA . THR A 1 88 ? -16.570 -54.493 -17.834 1.00 82.62 88 THR A CA 1
ATOM 669 C C . THR A 1 88 ? -17.759 -53.886 -18.587 1.00 82.62 88 THR A C 1
ATOM 671 O O . THR A 1 88 ? -18.785 -53.595 -17.982 1.00 82.62 88 THR A O 1
ATOM 674 N N . TRP A 1 89 ? -17.649 -53.694 -19.903 1.00 71.06 89 TRP A N 1
ATOM 675 C CA . TRP A 1 89 ? -18.653 -52.943 -20.669 1.00 71.06 89 TRP A CA 1
ATOM 676 C C . TRP A 1 89 ? -19.914 -53.782 -20.951 1.00 71.06 89 TRP A C 1
ATOM 678 O O . TRP A 1 89 ? -19.845 -54.774 -21.678 1.00 71.06 89 TRP A O 1
ATOM 688 N N . SER A 1 90 ? -21.081 -53.358 -20.449 1.00 57.75 90 SER A N 1
ATOM 689 C CA . SER A 1 90 ? -22.359 -54.112 -20.433 1.00 57.75 90 SER A CA 1
ATOM 690 C C . SER A 1 90 ? -22.951 -54.559 -21.783 1.00 57.75 90 SER A C 1
ATOM 692 O O . SER A 1 90 ? -24.008 -55.188 -21.810 1.00 57.75 90 SER A O 1
ATOM 694 N N . SER A 1 91 ? -22.289 -54.287 -22.912 1.00 52.09 91 SER A N 1
ATOM 695 C CA . SER A 1 91 ? -22.674 -54.814 -24.231 1.00 52.09 91 SER A CA 1
ATOM 696 C C . SER A 1 91 ? -21.896 -56.064 -24.670 1.00 52.09 91 SER A C 1
ATOM 698 O O . SER A 1 91 ? -22.248 -56.650 -25.697 1.00 52.09 91 SER A O 1
ATOM 700 N N . ARG A 1 92 ? -20.852 -56.484 -23.932 1.00 51.41 92 ARG A N 1
ATOM 701 C CA . ARG A 1 92 ? -20.042 -57.673 -24.253 1.00 51.41 92 ARG A CA 1
ATOM 702 C C . ARG A 1 92 ? -19.550 -58.401 -23.003 1.00 51.41 92 ARG A C 1
ATOM 704 O O . ARG A 1 92 ? -18.667 -57.919 -22.302 1.00 51.41 92 ARG A O 1
ATOM 711 N N . GLU A 1 93 ? -20.022 -59.628 -22.810 1.00 51.56 93 GLU A N 1
ATOM 712 C CA . GLU A 1 93 ? -19.421 -60.594 -21.880 1.00 51.56 93 GLU A CA 1
ATOM 713 C C . GLU A 1 93 ? -18.137 -61.203 -22.488 1.00 51.56 93 GLU A C 1
ATOM 715 O O . GLU A 1 93 ? -18.032 -62.413 -22.679 1.00 51.56 93 GLU A O 1
ATOM 720 N N . ASP A 1 94 ? -17.165 -60.355 -22.849 1.00 57.38 94 ASP A N 1
ATOM 721 C CA . ASP A 1 94 ? -15.852 -60.788 -23.337 1.00 57.38 94 ASP A CA 1
ATOM 722 C C . ASP A 1 94 ? -14.687 -60.111 -22.594 1.00 57.38 94 ASP A C 1
ATOM 724 O O . ASP A 1 94 ? -14.727 -58.933 -22.218 1.00 57.38 94 ASP A O 1
ATOM 728 N N . ASP A 1 95 ? -13.618 -60.888 -22.406 1.00 56.19 95 ASP A N 1
ATOM 729 C CA . ASP A 1 95 ? -12.411 -60.502 -21.669 1.00 56.19 95 ASP A CA 1
ATOM 730 C C . ASP A 1 95 ? -11.638 -59.337 -22.314 1.00 56.19 95 ASP A C 1
ATOM 732 O O . ASP A 1 95 ? -10.787 -58.733 -21.663 1.00 56.19 95 ASP A O 1
ATOM 736 N N . SER A 1 96 ? -11.931 -58.967 -23.568 1.00 64.00 96 SER A N 1
ATOM 737 C CA . SER A 1 96 ? -11.262 -57.849 -24.245 1.00 64.00 96 SER A CA 1
ATOM 738 C C . SER A 1 96 ? -11.754 -56.478 -23.765 1.00 64.00 96 SER A C 1
ATOM 740 O O . SER A 1 96 ? -11.082 -55.469 -24.012 1.00 64.00 96 SER A O 1
ATOM 742 N N . THR A 1 97 ? -12.887 -56.418 -23.055 1.00 70.81 97 THR A N 1
ATOM 743 C CA . THR A 1 97 ? -13.466 -55.171 -22.514 1.00 70.81 97 THR A CA 1
ATOM 744 C C . THR A 1 97 ? -13.205 -54.945 -21.022 1.00 70.81 97 THR A C 1
ATOM 746 O O . THR A 1 97 ? -13.510 -53.864 -20.518 1.00 70.81 97 THR A O 1
ATOM 749 N N . ALA A 1 98 ? -12.624 -55.920 -20.315 1.00 82.25 98 ALA A N 1
ATOM 750 C CA . ALA A 1 98 ? -12.343 -55.802 -18.887 1.00 82.25 98 ALA A CA 1
ATOM 751 C C . ALA A 1 98 ? -11.208 -54.799 -18.603 1.00 82.25 98 ALA A C 1
ATOM 753 O O . ALA A 1 98 ? -10.195 -54.776 -19.305 1.00 82.25 98 ALA A O 1
ATOM 754 N N . LEU A 1 99 ? -11.368 -53.985 -17.555 1.00 88.88 99 LEU A N 1
ATOM 755 C CA . LEU A 1 99 ? -10.389 -52.985 -17.117 1.00 88.88 99 LEU A CA 1
ATOM 756 C C . LEU A 1 99 ? -10.226 -53.003 -15.589 1.00 88.88 99 LEU A C 1
ATOM 758 O O . LEU A 1 99 ? -11.119 -53.428 -14.856 1.00 88.88 99 LEU A O 1
ATOM 762 N N . CYS A 1 100 ? -9.084 -52.491 -15.127 1.00 91.94 100 CYS A N 1
ATOM 763 C CA . CYS A 1 100 ? -8.816 -52.147 -13.731 1.00 91.94 100 CYS A CA 1
ATOM 764 C C . CYS A 1 100 ? -8.566 -50.635 -13.663 1.00 91.94 100 CYS A C 1
ATOM 766 O O . CYS A 1 100 ? -7.530 -50.160 -14.145 1.00 91.94 100 CYS A O 1
ATOM 768 N N . ILE A 1 101 ? -9.545 -49.896 -13.144 1.00 91.81 101 ILE A N 1
ATOM 769 C CA . ILE A 1 101 ? -9.547 -48.424 -13.030 1.00 91.81 101 ILE A CA 1
ATOM 770 C C . ILE A 1 101 ? -10.087 -47.929 -11.682 1.00 91.81 101 ILE A C 1
ATOM 772 O O . ILE A 1 101 ? -9.778 -46.807 -11.283 1.00 91.81 101 ILE A O 1
ATOM 776 N N . ASP A 1 102 ? -10.830 -48.764 -10.955 1.00 93.75 102 ASP A N 1
ATOM 777 C CA . ASP A 1 102 ? -11.347 -48.454 -9.627 1.00 93.75 102 ASP A CA 1
ATOM 778 C C . ASP A 1 102 ? -10.321 -48.912 -8.580 1.00 93.75 102 ASP A C 1
ATOM 780 O O . ASP A 1 102 ? -10.070 -50.105 -8.387 1.00 93.75 102 ASP A O 1
ATOM 784 N N . LEU A 1 103 ? -9.661 -47.962 -7.922 1.00 95.56 103 LEU A N 1
ATOM 785 C CA . LEU A 1 103 ? -8.507 -48.247 -7.068 1.00 95.56 103 LEU A CA 1
ATOM 786 C C . LEU A 1 103 ? -8.852 -48.068 -5.597 1.00 95.56 103 LEU A C 1
ATOM 788 O O . LEU A 1 103 ? -9.661 -47.223 -5.223 1.00 95.56 103 LEU A O 1
ATOM 792 N N . THR A 1 104 ? -8.207 -48.862 -4.746 1.00 95.50 104 THR A N 1
ATOM 793 C CA . THR A 1 104 ? -8.267 -48.730 -3.291 1.00 95.50 104 THR A CA 1
ATOM 794 C C . THR A 1 104 ? -6.854 -48.692 -2.722 1.00 95.50 104 THR A C 1
ATOM 796 O O . THR A 1 104 ? -6.096 -49.654 -2.854 1.00 95.50 104 THR A O 1
ATOM 799 N N . PHE A 1 105 ? -6.514 -47.591 -2.058 1.00 94.75 105 PHE A N 1
ATOM 800 C CA . PHE A 1 105 ? -5.280 -47.399 -1.301 1.00 94.75 105 PHE A CA 1
ATOM 801 C C . PHE A 1 105 ? -5.609 -47.250 0.189 1.00 94.75 105 PHE A C 1
ATOM 803 O O . PHE A 1 105 ? -6.625 -46.652 0.549 1.00 94.75 105 PHE A O 1
ATOM 810 N N . VAL A 1 106 ? -4.732 -47.733 1.066 1.00 93.56 106 VAL A N 1
ATOM 811 C CA . VAL A 1 106 ? -4.836 -47.566 2.527 1.00 93.56 106 VAL A CA 1
ATOM 812 C C . VAL A 1 106 ? -3.515 -47.080 3.111 1.00 93.56 106 VAL A C 1
ATOM 814 O O . VAL A 1 106 ? -2.460 -47.399 2.569 1.00 93.56 106 VAL A O 1
ATOM 817 N N . SER A 1 107 ? -3.536 -46.318 4.207 1.00 91.75 107 SER A N 1
ATOM 818 C CA . SER A 1 107 ? -2.283 -45.978 4.894 1.00 91.75 107 SER A CA 1
ATOM 819 C C . SER A 1 107 ? -1.624 -47.224 5.490 1.00 91.75 107 SER A C 1
ATOM 821 O O . SER A 1 107 ? -2.300 -48.191 5.855 1.00 91.75 107 SER A O 1
ATOM 823 N N . GLN A 1 108 ? -0.295 -47.202 5.602 1.00 85.38 108 GLN A N 1
ATOM 824 C CA . GLN A 1 108 ? 0.490 -48.323 6.131 1.00 85.38 108 GLN A CA 1
ATOM 825 C C . GLN A 1 108 ? -0.013 -48.792 7.517 1.00 85.38 108 GLN A C 1
ATOM 827 O O . GLN A 1 108 ? -0.198 -49.988 7.742 1.00 85.38 108 GLN A O 1
ATOM 832 N N . ASP A 1 109 ? -0.370 -47.862 8.407 1.00 82.50 109 ASP A N 1
ATOM 833 C CA . ASP A 1 109 ? -0.933 -48.132 9.743 1.00 82.50 109 ASP A CA 1
ATOM 834 C C . ASP A 1 109 ? -2.327 -48.785 9.733 1.00 82.50 109 ASP A C 1
ATOM 836 O O . ASP A 1 109 ? -2.761 -49.376 10.731 1.00 82.50 109 ASP A O 1
ATOM 840 N N . LEU A 1 110 ? -3.043 -48.673 8.610 1.00 83.50 110 LEU A N 1
ATOM 841 C CA . LEU A 1 110 ? -4.331 -49.317 8.372 1.00 83.50 110 LEU A CA 1
ATOM 842 C C . LEU A 1 110 ? -4.157 -50.695 7.713 1.00 83.50 110 LEU A C 1
ATOM 844 O O . LEU A 1 110 ? -4.879 -51.621 8.081 1.00 83.50 110 LEU A O 1
ATOM 848 N N . LYS A 1 111 ? -3.156 -50.867 6.832 1.00 80.75 111 LYS A N 1
ATOM 849 C CA . LYS A 1 111 ? -2.741 -52.173 6.276 1.00 80.75 111 LYS A CA 1
ATOM 850 C C . LYS A 1 111 ? -2.269 -53.146 7.370 1.00 80.75 111 LYS A C 1
ATOM 852 O O . LYS A 1 111 ? -2.491 -54.346 7.261 1.00 80.75 111 LYS A O 1
ATOM 857 N N . LEU A 1 112 ? -1.682 -52.632 8.456 1.00 77.88 112 LEU A N 1
ATOM 858 C CA . LEU A 1 112 ? -1.280 -53.414 9.637 1.00 77.88 112 LEU A CA 1
ATOM 859 C C . LEU A 1 112 ? -2.456 -53.924 10.505 1.00 77.88 112 LEU A C 1
ATOM 861 O O . LEU A 1 112 ? -2.221 -54.601 11.508 1.00 77.88 112 LEU A O 1
ATOM 865 N N . LYS A 1 113 ? -3.715 -53.608 10.167 1.00 76.00 113 LYS A N 1
ATOM 866 C CA . LYS A 1 113 ? -4.920 -54.090 10.874 1.00 76.00 113 LYS A CA 1
ATOM 867 C C . LYS A 1 113 ? -5.606 -55.204 10.066 1.00 76.00 113 LYS A C 1
ATOM 869 O O . LYS A 1 113 ? -5.383 -55.287 8.862 1.00 76.00 113 LYS A O 1
ATOM 874 N N . PRO A 1 114 ? -6.471 -56.046 10.672 1.00 78.31 114 PRO A N 1
ATOM 875 C CA . PRO A 1 114 ? -7.175 -57.092 9.930 1.00 78.31 114 PRO A CA 1
ATOM 876 C C . PRO A 1 114 ? -8.162 -56.483 8.921 1.00 78.31 114 PRO A C 1
ATOM 878 O O . PRO A 1 114 ? -9.272 -56.061 9.269 1.00 78.31 114 PRO A O 1
ATOM 881 N N . LEU A 1 115 ? -7.712 -56.432 7.670 1.00 81.12 115 LEU A N 1
ATOM 882 C CA . LEU A 1 115 ? -8.402 -55.914 6.498 1.00 81.12 115 LEU A CA 1
ATOM 883 C C . LEU A 1 115 ? -8.515 -57.028 5.452 1.00 81.12 115 LEU A C 1
ATOM 885 O O . LEU A 1 115 ? -7.579 -57.800 5.257 1.00 81.12 115 LEU A O 1
ATOM 889 N N . THR A 1 116 ? -9.646 -57.080 4.754 1.00 82.88 116 THR A N 1
ATOM 890 C CA . THR A 1 116 ? -9.804 -57.862 3.518 1.00 82.88 116 THR A CA 1
ATOM 891 C C . THR A 1 116 ? -10.310 -56.954 2.403 1.00 82.88 116 THR A C 1
ATOM 893 O O . THR A 1 116 ? -11.002 -55.966 2.664 1.00 82.88 116 THR A O 1
ATOM 896 N N . TRP A 1 117 ? -9.939 -57.275 1.167 1.00 88.50 117 TRP A N 1
ATOM 897 C CA . TRP A 1 117 ? -10.331 -56.562 -0.045 1.00 88.50 117 TRP A CA 1
ATOM 898 C C . TRP A 1 117 ? -10.761 -57.588 -1.093 1.00 88.50 117 TRP A C 1
ATOM 900 O O . TRP A 1 117 ? -10.170 -58.662 -1.171 1.00 88.50 117 TRP A O 1
ATOM 910 N N . SER A 1 118 ? -11.801 -57.279 -1.861 1.00 84.12 118 SER A N 1
ATOM 911 C CA . SER A 1 118 ? -12.303 -58.118 -2.956 1.00 84.12 118 SER A CA 1
ATOM 912 C C . SER A 1 118 ? -13.142 -57.287 -3.928 1.00 84.12 118 SER A C 1
ATOM 914 O O . SER A 1 118 ? -13.644 -56.220 -3.564 1.00 84.12 118 SER A O 1
ATOM 916 N N . VAL A 1 119 ? -13.336 -57.802 -5.140 1.00 83.88 119 VAL A N 1
ATOM 917 C CA . VAL A 1 119 ? -14.419 -57.383 -6.038 1.00 83.88 119 VAL A CA 1
ATOM 918 C C . VAL A 1 119 ? -15.574 -58.373 -5.893 1.00 83.88 119 VAL A C 1
ATOM 920 O O . VAL A 1 119 ? -15.346 -59.577 -5.793 1.00 83.88 119 VAL A O 1
ATOM 923 N N . ASP A 1 120 ? -16.806 -57.870 -5.873 1.00 74.69 120 ASP A N 1
ATOM 924 C CA . ASP A 1 120 ? -18.012 -58.694 -5.927 1.00 74.69 120 ASP A CA 1
ATOM 925 C C . ASP A 1 120 ? -18.431 -58.901 -7.390 1.00 74.69 120 ASP A C 1
ATOM 927 O O . ASP A 1 120 ? -18.945 -57.994 -8.048 1.00 74.69 120 ASP A O 1
ATOM 931 N N . ASP A 1 121 ? -18.199 -60.106 -7.912 1.00 64.31 121 ASP A N 1
ATOM 932 C CA . ASP A 1 121 ? -18.621 -60.482 -9.265 1.00 64.31 121 ASP A CA 1
ATOM 933 C C . ASP A 1 121 ? -20.148 -60.651 -9.394 1.00 64.31 121 ASP A C 1
ATOM 935 O O . ASP A 1 121 ? -20.672 -60.627 -10.508 1.00 64.31 121 ASP A O 1
ATOM 939 N N . ASN A 1 122 ? -20.885 -60.773 -8.281 1.00 61.50 122 ASN A N 1
ATOM 940 C CA . ASN A 1 122 ? -22.346 -60.896 -8.264 1.00 61.50 122 ASN A CA 1
ATOM 941 C C . ASN A 1 122 ? -23.001 -59.538 -7.976 1.00 61.50 122 ASN A C 1
ATOM 943 O O . ASN A 1 122 ? -23.686 -59.359 -6.967 1.00 61.50 122 ASN A O 1
ATOM 947 N N . SER A 1 123 ? -22.789 -58.568 -8.871 1.00 56.69 123 SER A N 1
ATOM 948 C CA . SER A 1 123 ? -23.331 -57.213 -8.720 1.00 56.69 123 SER A CA 1
ATOM 949 C C . SER A 1 123 ? -24.841 -57.218 -8.441 1.00 56.69 123 SER A C 1
ATOM 951 O O . SER A 1 123 ? -25.643 -57.577 -9.299 1.00 56.69 123 SER A O 1
ATOM 953 N N . LEU A 1 124 ? -25.231 -56.706 -7.269 1.00 56.06 124 LEU A N 1
ATOM 954 C CA . LEU A 1 124 ? -26.625 -56.411 -6.894 1.00 56.06 124 LEU A CA 1
ATOM 955 C C . LEU A 1 124 ? -27.181 -55.152 -7.601 1.00 56.06 124 LEU A C 1
ATOM 957 O O . LEU A 1 124 ? -28.216 -54.608 -7.213 1.00 56.06 124 LEU A O 1
ATOM 961 N N . TRP A 1 125 ? -26.464 -54.662 -8.615 1.00 63.53 125 TRP A N 1
ATOM 962 C CA . TRP A 1 125 ? -26.801 -53.511 -9.439 1.00 63.53 125 TRP A CA 1
ATOM 963 C C . TRP A 1 125 ? -26.702 -53.910 -10.918 1.00 63.53 125 TRP A C 1
ATOM 965 O O . TRP A 1 125 ? -25.705 -53.614 -11.579 1.00 63.53 125 TRP A O 1
ATOM 975 N N . ASP A 1 126 ? -27.762 -54.546 -11.432 1.00 55.69 126 ASP A N 1
ATOM 976 C CA . ASP A 1 126 ? -27.928 -55.189 -12.759 1.00 55.69 126 ASP A CA 1
ATOM 977 C C . ASP A 1 126 ? -27.621 -54.320 -14.010 1.00 55.69 126 ASP A C 1
ATOM 979 O O . ASP A 1 126 ? -27.952 -54.699 -15.135 1.00 55.69 126 ASP A O 1
ATOM 983 N N . LYS A 1 127 ? -27.106 -53.097 -13.835 1.00 63.34 127 LYS A N 1
ATOM 984 C CA . LYS A 1 127 ? -26.912 -52.069 -14.875 1.00 63.34 127 LYS A CA 1
ATOM 985 C C . LYS A 1 127 ? -25.619 -51.257 -14.714 1.00 63.34 127 LYS A C 1
ATOM 987 O O . LYS A 1 127 ? -25.494 -50.202 -15.330 1.00 63.34 127 LYS A O 1
ATOM 992 N N . SER A 1 128 ? -24.703 -51.696 -13.853 1.00 76.75 128 SER A N 1
ATOM 993 C CA . SER A 1 128 ? -23.396 -51.061 -13.664 1.00 76.75 128 SER A CA 1
ATOM 994 C C . SER A 1 128 ? -22.331 -51.778 -14.490 1.00 76.75 128 SER A C 1
ATOM 996 O O . SER A 1 128 ? -22.152 -52.982 -14.327 1.00 76.75 128 SER A O 1
ATOM 998 N N . ASP A 1 129 ? -21.591 -51.037 -15.318 1.00 81.31 129 ASP A N 1
ATOM 999 C CA . ASP A 1 129 ? -20.360 -51.541 -15.946 1.00 81.31 129 ASP A CA 1
ATOM 1000 C C . ASP A 1 129 ? -19.225 -51.720 -14.908 1.00 81.31 129 ASP A C 1
ATOM 1002 O O . ASP A 1 129 ? -18.323 -52.538 -15.088 1.00 81.31 129 ASP A O 1
ATOM 1006 N N . HIS A 1 130 ? -19.255 -50.954 -13.808 1.00 86.44 130 HIS A N 1
ATOM 1007 C CA . HIS A 1 130 ? -18.299 -51.074 -12.701 1.00 86.44 130 HIS A CA 1
ATOM 1008 C C . HIS A 1 130 ? -18.738 -52.192 -11.747 1.00 86.44 130 HIS A C 1
ATOM 1010 O O . HIS A 1 130 ? -19.904 -52.242 -11.335 1.00 86.44 130 HIS A O 1
ATOM 1016 N N . ARG A 1 131 ? -17.800 -53.059 -11.357 1.00 83.12 131 ARG A N 1
ATOM 1017 C CA . ARG A 1 131 ? -18.005 -54.120 -10.366 1.00 83.12 131 ARG A CA 1
ATOM 1018 C C . ARG A 1 131 ? -17.847 -53.554 -8.949 1.00 83.12 131 ARG A C 1
ATOM 1020 O O . ARG A 1 131 ? -16.901 -52.803 -8.705 1.00 83.12 131 ARG A O 1
ATOM 1027 N N . PRO A 1 132 ? -18.724 -53.901 -7.991 1.00 84.50 132 PRO A N 1
ATOM 1028 C CA . PRO A 1 132 ? -18.608 -53.403 -6.624 1.00 84.50 132 PRO A CA 1
ATOM 1029 C C . PRO A 1 132 ? -17.297 -53.837 -5.952 1.00 84.50 132 PRO A C 1
ATOM 1031 O O . PRO A 1 132 ? -17.057 -55.024 -5.739 1.00 84.50 132 PRO A O 1
ATOM 1034 N N . ILE A 1 133 ? -16.464 -52.873 -5.556 1.00 85.69 133 ILE A N 1
ATOM 1035 C CA . ILE A 1 133 ? -15.320 -53.129 -4.673 1.00 85.69 133 ILE A CA 1
ATOM 1036 C C . ILE A 1 133 ? -15.795 -53.198 -3.222 1.00 85.69 133 ILE A C 1
ATOM 1038 O O . ILE A 1 133 ? -16.540 -52.338 -2.744 1.00 85.69 133 ILE A O 1
ATOM 1042 N N . ARG A 1 134 ? -15.294 -54.195 -2.492 1.00 81.50 134 ARG A N 1
ATOM 1043 C CA . ARG A 1 134 ? -15.589 -54.423 -1.083 1.00 81.50 134 ARG A CA 1
ATOM 1044 C C . ARG A 1 134 ? -14.307 -54.491 -0.257 1.00 81.50 134 ARG A C 1
ATOM 1046 O O . ARG A 1 134 ? -13.522 -55.427 -0.377 1.00 81.50 134 ARG A O 1
ATOM 1053 N N . THR A 1 135 ? -14.169 -53.537 0.661 1.00 83.06 135 THR A N 1
ATOM 1054 C CA . THR A 1 135 ? -13.122 -53.514 1.693 1.00 83.06 135 THR A CA 1
ATOM 1055 C C . THR A 1 135 ? -13.765 -53.736 3.059 1.00 83.06 135 THR A C 1
ATOM 1057 O O . THR A 1 135 ? -14.632 -52.959 3.462 1.00 83.06 135 THR A O 1
ATOM 1060 N N . VAL A 1 136 ? -13.355 -54.773 3.792 1.00 80.25 136 VAL A N 1
ATOM 1061 C CA . VAL A 1 136 ? -13.833 -55.049 5.159 1.00 80.25 136 VAL A CA 1
ATOM 1062 C C . VAL A 1 136 ? -12.715 -54.763 6.155 1.00 80.25 136 VAL A C 1
ATOM 1064 O O . VAL A 1 136 ? -11.590 -55.222 5.981 1.00 80.25 136 VAL A O 1
ATOM 1067 N N . LEU A 1 137 ? -13.037 -54.013 7.210 1.00 78.25 137 LEU A N 1
ATOM 1068 C CA . LEU A 1 137 ? -12.096 -53.519 8.214 1.00 78.25 137 LEU A CA 1
ATOM 1069 C C . LEU A 1 137 ? -12.514 -53.952 9.621 1.00 78.25 137 LEU A C 1
ATOM 1071 O O . LEU A 1 137 ? -13.582 -53.569 10.103 1.00 78.25 137 LEU A O 1
ATOM 1075 N N . THR A 1 138 ? -11.648 -54.693 10.312 1.00 73.25 138 THR A N 1
ATOM 1076 C CA . THR A 1 138 ? -11.867 -55.062 11.717 1.00 73.25 138 THR A CA 1
ATOM 1077 C C . THR A 1 138 ? -11.328 -53.961 12.626 1.00 73.25 138 THR A C 1
ATOM 1079 O O . THR A 1 138 ? -10.120 -53.827 12.815 1.00 73.25 138 THR A O 1
ATOM 1082 N N . LEU A 1 139 ? -12.230 -53.155 13.193 1.00 71.19 139 LEU A N 1
ATOM 1083 C CA . LEU A 1 139 ? -11.887 -52.001 14.028 1.00 71.19 139 LEU A CA 1
ATOM 1084 C C . LEU A 1 139 ? -12.463 -52.152 15.439 1.00 71.19 139 LEU A C 1
ATOM 1086 O O . LEU A 1 139 ? -13.679 -52.227 15.629 1.00 71.19 139 LEU A O 1
ATOM 1090 N N . THR A 1 140 ? -11.591 -52.135 16.448 1.00 64.69 140 THR A N 1
ATOM 1091 C CA . THR A 1 140 ? -11.995 -52.121 17.860 1.00 64.69 140 THR A CA 1
ATOM 1092 C C . THR A 1 140 ? -12.715 -50.810 18.169 1.00 64.69 140 THR A C 1
ATOM 1094 O O . THR A 1 140 ? -12.103 -49.743 18.192 1.00 64.69 140 THR A O 1
ATOM 1097 N N . ASN A 1 141 ? -14.026 -50.866 18.397 1.00 57.06 141 ASN A N 1
ATOM 1098 C CA . ASN A 1 141 ? -14.841 -49.681 18.653 1.00 57.06 141 ASN A CA 1
ATOM 1099 C C . ASN A 1 141 ? -14.865 -49.315 20.141 1.00 57.06 141 ASN A C 1
ATOM 1101 O O . ASN A 1 141 ? -15.283 -50.115 20.977 1.00 57.06 141 ASN A O 1
ATOM 1105 N N . VAL A 1 142 ? -14.518 -48.066 20.470 1.00 56.75 142 VAL A N 1
ATOM 1106 C CA . VAL A 1 142 ? -14.806 -47.509 21.798 1.00 56.75 142 VAL A CA 1
ATOM 1107 C C . VAL A 1 142 ? -16.249 -47.018 21.782 1.00 56.75 142 VAL A C 1
ATOM 1109 O O . VAL A 1 142 ? -16.556 -45.956 21.232 1.00 56.75 142 VAL A O 1
ATOM 1112 N N . LEU A 1 143 ? -17.156 -47.805 22.369 1.00 51.91 143 LEU A N 1
ATOM 1113 C CA . LEU A 1 143 ? -18.558 -47.413 22.492 1.00 51.91 143 LEU A CA 1
ATOM 1114 C C . LEU A 1 143 ? -18.652 -46.135 23.333 1.00 51.91 143 LEU A C 1
ATOM 1116 O O . LEU A 1 143 ? -18.377 -46.140 24.535 1.00 51.91 143 LEU A O 1
ATOM 1120 N N . CYS A 1 144 ? -19.081 -45.039 22.710 1.00 48.41 144 CYS A N 1
ATOM 1121 C CA . CYS A 1 144 ? -19.320 -43.789 23.416 1.00 48.41 144 CYS A CA 1
ATOM 1122 C C . CYS A 1 144 ? -20.569 -43.943 24.299 1.00 48.41 144 CYS A C 1
ATOM 1124 O O . CYS A 1 144 ? -21.685 -43.680 23.859 1.00 48.41 144 CYS A O 1
ATOM 1126 N N . LYS A 1 145 ? -20.376 -44.355 25.561 1.00 52.34 145 LYS A N 1
ATOM 1127 C CA . LYS A 1 145 ? -21.434 -44.505 26.585 1.00 52.34 145 LYS A CA 1
ATOM 1128 C C . LYS A 1 145 ? -22.126 -43.185 26.973 1.00 52.34 145 LYS A C 1
ATOM 1130 O O . LYS A 1 145 ? -22.968 -43.178 27.864 1.00 52.34 145 LYS A O 1
ATOM 1135 N N . ARG A 1 146 ? -21.772 -42.064 26.334 1.00 55.75 146 ARG A N 1
ATOM 1136 C CA . ARG A 1 146 ? -22.423 -40.764 26.513 1.00 55.75 146 ARG A CA 1
ATOM 1137 C C . ARG A 1 146 ? -23.897 -40.907 26.140 1.00 55.75 146 ARG A C 1
ATOM 1139 O O . ARG A 1 146 ? -24.215 -41.347 25.037 1.00 55.75 146 ARG A O 1
ATOM 1146 N N . VAL A 1 147 ? -24.778 -40.527 27.055 1.00 61.97 147 VAL A N 1
ATOM 1147 C CA . VAL A 1 147 ? -26.223 -40.484 26.828 1.00 61.97 147 VAL A CA 1
ATOM 1148 C C . VAL A 1 147 ? -26.695 -39.062 26.521 1.00 61.97 147 VAL A C 1
ATOM 1150 O O . VAL A 1 147 ? -26.038 -38.072 26.857 1.00 61.97 147 VAL A O 1
ATOM 1153 N N . HIS A 1 148 ? -27.837 -38.967 25.850 1.00 63.59 148 HIS A N 1
ATOM 1154 C CA . HIS A 1 148 ? -28.624 -37.752 25.689 1.00 63.59 148 HIS A CA 1
ATOM 1155 C C . HIS A 1 148 ? -29.986 -37.959 26.349 1.00 63.59 148 HIS A C 1
ATOM 1157 O O . HIS A 1 148 ? -30.671 -38.945 26.071 1.00 63.59 148 HIS A O 1
ATOM 1163 N N . TYR A 1 149 ? -30.362 -37.029 27.222 1.00 69.31 149 TYR A N 1
ATOM 1164 C CA . TYR A 1 149 ? -31.694 -36.947 27.808 1.00 69.31 149 TYR A CA 1
ATOM 1165 C C . TYR A 1 149 ? -32.699 -36.469 26.753 1.00 69.31 149 TYR A C 1
ATOM 1167 O O . TYR A 1 149 ? -32.438 -35.506 26.030 1.00 69.31 149 TYR A O 1
ATOM 1175 N N . LYS A 1 150 ? -33.858 -37.125 26.665 1.00 69.44 150 LYS A N 1
ATOM 1176 C CA . LYS A 1 150 ? -34.958 -36.729 25.778 1.00 69.44 150 LYS A CA 1
ATOM 1177 C C . LYS A 1 150 ? -35.925 -35.820 26.507 1.00 69.44 150 LYS A C 1
ATOM 1179 O O . LYS A 1 150 ? -36.973 -36.260 26.974 1.00 69.44 150 LYS A O 1
ATOM 1184 N N . TYR A 1 151 ? -35.561 -34.544 26.582 1.00 68.94 151 TYR A N 1
ATOM 1185 C CA . TYR A 1 151 ? -36.409 -33.493 27.145 1.00 68.94 151 TYR A CA 1
ATOM 1186 C C . TYR A 1 151 ? -37.789 -33.432 26.444 1.00 68.94 151 TYR A C 1
ATOM 1188 O O . TYR A 1 151 ? -38.793 -33.194 27.107 1.00 68.94 151 TYR A O 1
ATOM 1196 N N . ASP A 1 152 ? -37.880 -33.812 25.157 1.00 63.09 152 ASP A N 1
ATOM 1197 C CA . ASP A 1 152 ? -39.139 -33.986 24.400 1.00 63.09 152 ASP A CA 1
ATOM 1198 C C . ASP A 1 152 ? -40.050 -35.128 24.905 1.00 63.09 152 ASP A C 1
ATOM 1200 O O . ASP A 1 152 ? -41.190 -35.260 24.457 1.00 63.09 152 ASP A O 1
ATOM 1204 N N . LYS A 1 153 ? -39.549 -35.984 25.805 1.00 70.50 153 LYS A N 1
ATOM 1205 C CA . LYS A 1 153 ? -40.243 -37.160 26.369 1.00 70.50 153 LYS A CA 1
ATOM 1206 C C . LYS A 1 153 ? -40.170 -37.220 27.892 1.00 70.50 153 LYS A C 1
ATOM 1208 O O . LYS A 1 153 ? -40.457 -38.268 28.469 1.00 70.50 153 LYS A O 1
ATOM 1213 N N . ALA A 1 154 ? -39.758 -36.133 28.536 1.00 71.38 154 ALA A N 1
ATOM 1214 C CA . ALA A 1 154 ? -39.703 -36.059 29.983 1.00 71.38 154 ALA A CA 1
ATOM 1215 C C . ALA A 1 154 ? -41.099 -36.200 30.602 1.00 71.38 154 ALA A C 1
ATOM 1217 O O . ALA A 1 154 ? -42.075 -35.630 30.107 1.00 71.38 154 ALA A O 1
ATOM 1218 N N . ALA A 1 155 ? -41.185 -36.892 31.736 1.00 74.88 155 ALA A N 1
ATOM 1219 C CA . ALA A 1 155 ? -42.390 -36.919 32.555 1.00 74.88 155 ALA A CA 1
ATOM 1220 C C . ALA A 1 155 ? -42.504 -35.594 33.336 1.00 74.88 155 ALA A C 1
ATOM 1222 O O . ALA A 1 155 ? -42.257 -35.560 34.536 1.00 74.88 155 ALA A O 1
ATOM 1223 N N . LEU A 1 156 ? -42.817 -34.489 32.641 1.00 66.56 156 LEU A N 1
ATOM 1224 C CA . LEU A 1 156 ? -42.658 -33.114 33.145 1.00 66.56 156 LEU A CA 1
ATOM 1225 C C . LEU A 1 156 ? -43.277 -32.889 34.536 1.00 66.56 156 LEU A C 1
ATOM 1227 O O . LEU A 1 156 ? -42.598 -32.353 35.405 1.00 66.56 156 LEU A O 1
ATOM 1231 N N . GLY A 1 157 ? -44.511 -33.353 34.763 1.00 68.81 157 GLY A N 1
ATOM 1232 C CA . GLY A 1 157 ? -45.167 -33.264 36.073 1.00 68.81 157 GLY A CA 1
ATOM 1233 C C . GLY A 1 157 ? -44.421 -34.037 37.165 1.00 68.81 157 GLY A C 1
ATOM 1234 O O . GLY A 1 157 ? -44.107 -33.470 38.201 1.00 68.81 157 GLY A O 1
ATOM 1235 N N . ALA A 1 158 ? -44.025 -35.286 36.899 1.00 72.69 158 ALA A N 1
ATOM 1236 C CA . ALA A 1 158 ? -43.255 -36.093 37.850 1.00 72.69 158 ALA A CA 1
ATOM 1237 C C . ALA A 1 158 ? -41.840 -35.533 38.102 1.00 72.69 158 ALA A C 1
ATOM 1239 O O . ALA A 1 158 ? -41.325 -35.644 39.210 1.00 72.69 158 ALA A O 1
ATOM 1240 N N . TYR A 1 159 ? -41.213 -34.895 37.106 1.00 72.75 159 TYR A N 1
ATOM 1241 C CA . TYR A 1 159 ? -39.952 -34.169 37.288 1.00 72.75 159 TYR A CA 1
ATOM 1242 C C . TYR A 1 159 ? -40.143 -32.952 38.202 1.00 72.75 159 TYR A C 1
ATOM 1244 O O . TYR A 1 159 ? -39.354 -32.761 39.122 1.00 72.75 159 TYR A O 1
ATOM 1252 N N . GLN A 1 160 ? -41.212 -32.176 37.995 1.00 67.31 160 GLN A N 1
ATOM 1253 C CA . GLN A 1 160 ? -41.553 -31.001 38.804 1.00 67.31 160 GLN A CA 1
ATOM 1254 C C . GLN A 1 160 ? -41.981 -31.368 40.238 1.00 67.31 160 GLN A C 1
ATOM 1256 O O . GLN A 1 160 ? -41.565 -30.697 41.177 1.00 67.31 160 GLN A O 1
ATOM 1261 N N . GLU A 1 161 ? -42.729 -32.453 40.439 1.00 74.88 161 GLU A N 1
ATOM 1262 C CA . GLU A 1 161 ? -43.078 -32.969 41.771 1.00 74.88 161 GLU A CA 1
ATOM 1263 C C . GLU A 1 161 ? -41.850 -33.522 42.509 1.00 74.88 161 GLU A C 1
ATOM 1265 O O . GLU A 1 161 ? -41.607 -33.161 43.662 1.00 74.88 161 GLU A O 1
ATOM 1270 N N . MET A 1 162 ? -41.040 -34.359 41.846 1.00 74.50 162 MET A N 1
ATOM 1271 C CA . MET A 1 162 ? -39.854 -34.967 42.457 1.00 74.50 162 MET A CA 1
ATOM 1272 C C . MET A 1 162 ? -38.816 -33.910 42.839 1.00 74.50 162 MET A C 1
ATOM 1274 O O . MET A 1 162 ? -38.308 -33.936 43.960 1.00 74.50 162 MET A O 1
ATOM 1278 N N . ILE A 1 163 ? -38.538 -32.950 41.951 1.00 72.50 163 ILE A N 1
ATOM 1279 C CA . ILE A 1 163 ? -37.595 -31.875 42.254 1.00 72.50 163 ILE A CA 1
ATOM 1280 C C . ILE A 1 163 ? -38.162 -30.921 43.317 1.00 72.50 163 ILE A C 1
ATOM 1282 O O . ILE A 1 163 ? -37.413 -30.534 44.201 1.00 72.50 163 ILE A O 1
ATOM 1286 N N . ALA A 1 164 ? -39.465 -30.605 43.339 1.00 69.56 164 ALA A N 1
ATOM 1287 C CA . ALA A 1 164 ? -40.049 -29.800 44.420 1.00 69.56 164 ALA A CA 1
ATOM 1288 C C . ALA A 1 164 ? -39.884 -30.481 45.792 1.00 69.56 164 ALA A C 1
ATOM 1290 O O . ALA A 1 164 ? -39.466 -29.838 46.756 1.00 69.56 164 ALA A O 1
ATOM 1291 N N . ALA A 1 165 ? -40.140 -31.792 45.870 1.00 72.38 165 ALA A N 1
ATOM 1292 C CA . ALA A 1 165 ? -39.957 -32.573 47.093 1.00 72.38 165 ALA A CA 1
ATOM 1293 C C . ALA A 1 165 ? -38.482 -32.650 47.536 1.00 72.38 165 ALA A C 1
ATOM 1295 O O . ALA A 1 165 ? -38.196 -32.580 48.729 1.00 72.38 165 ALA A O 1
ATOM 1296 N N . LYS A 1 166 ? -37.543 -32.752 46.586 1.00 70.31 166 LYS A N 1
ATOM 1297 C CA . LYS A 1 166 ? -36.091 -32.747 46.838 1.00 70.31 166 LYS A CA 1
ATOM 1298 C C . LYS A 1 166 ? -35.580 -31.372 47.293 1.00 70.31 166 LYS A C 1
ATOM 1300 O O . LYS A 1 166 ? -34.844 -31.276 48.272 1.00 70.31 166 LYS A O 1
ATOM 1305 N N . MET A 1 167 ? -36.010 -30.297 46.629 1.00 65.19 167 MET A N 1
ATOM 1306 C CA . MET A 1 167 ? -35.570 -28.924 46.915 1.00 65.19 167 MET A CA 1
ATOM 1307 C C . MET A 1 167 ? -36.069 -28.400 48.270 1.00 65.19 167 MET A C 1
ATOM 1309 O O . MET A 1 167 ? -35.446 -27.503 48.830 1.00 65.19 167 MET A O 1
ATOM 1313 N N . ALA A 1 168 ? -37.105 -29.006 48.864 1.00 65.12 168 ALA A N 1
ATOM 1314 C CA . ALA A 1 168 ? -37.511 -28.726 50.246 1.00 65.12 168 ALA A CA 1
ATOM 1315 C C . ALA A 1 168 ? -36.402 -29.012 51.290 1.00 65.12 168 ALA A C 1
ATOM 1317 O O . ALA A 1 168 ? -36.437 -28.465 52.392 1.00 65.12 168 ALA A O 1
ATOM 1318 N N . GLY A 1 169 ? -35.389 -29.822 50.950 1.00 60.28 169 GLY A N 1
ATOM 1319 C CA . GLY A 1 169 ? -34.200 -30.015 51.786 1.00 60.28 169 GLY A CA 1
ATOM 1320 C C . GLY A 1 169 ? -33.248 -28.809 51.811 1.00 60.28 169 GLY A C 1
ATOM 1321 O O . GLY A 1 169 ? -32.632 -28.545 52.841 1.00 60.28 169 GLY A O 1
ATOM 1322 N N . LEU A 1 170 ? -33.156 -28.035 50.721 1.00 59.25 170 LEU A N 1
ATOM 1323 C CA . LEU A 1 170 ? -32.241 -26.886 50.617 1.00 59.25 170 LEU A CA 1
ATOM 1324 C C . LEU A 1 170 ? -32.624 -25.736 51.559 1.00 59.25 170 LEU A C 1
ATOM 1326 O O . LEU A 1 170 ? -31.739 -25.075 52.094 1.00 59.25 170 LEU A O 1
ATOM 1330 N N . SER A 1 171 ? -33.915 -25.567 51.861 1.00 54.75 171 SER A N 1
ATOM 1331 C CA . SER A 1 171 ? -34.417 -24.643 52.895 1.00 54.75 171 SER A CA 1
ATOM 1332 C C . SER A 1 171 ? -34.023 -25.009 54.338 1.00 54.75 171 SER A C 1
ATOM 1334 O O . SER A 1 171 ? -34.404 -24.306 55.276 1.00 54.75 171 SER A O 1
ATOM 1336 N N . HIS A 1 172 ? -33.276 -26.099 54.539 1.00 60.25 172 HIS A N 1
ATOM 1337 C CA . HIS A 1 172 ? -32.752 -26.531 55.839 1.00 60.25 172 HIS A CA 1
ATOM 1338 C C . HIS A 1 172 ? -31.221 -26.673 55.872 1.00 60.25 172 HIS A C 1
ATOM 1340 O O . HIS A 1 172 ? -30.670 -27.047 56.908 1.00 60.25 172 HIS A O 1
ATOM 1346 N N . CYS A 1 173 ? -30.519 -26.338 54.785 1.00 58.59 173 CYS A N 1
ATOM 1347 C CA . CYS A 1 173 ? -29.069 -26.177 54.828 1.00 58.59 173 CYS A CA 1
ATOM 1348 C C . CYS A 1 173 ? -28.707 -24.881 55.580 1.00 58.59 173 CYS A C 1
ATOM 1350 O O . CYS A 1 173 ? -29.280 -23.835 55.266 1.00 58.59 173 CYS A O 1
ATOM 1352 N N . PRO A 1 174 ? -27.732 -24.890 56.513 1.00 58.94 174 PRO A N 1
ATOM 1353 C CA . PRO A 1 174 ? -27.018 -23.658 56.847 1.00 58.94 174 PRO A CA 1
ATOM 1354 C C . PRO A 1 174 ? -26.316 -23.137 55.585 1.00 58.94 174 PRO A C 1
ATOM 1356 O O . PRO A 1 174 ? -25.970 -23.931 54.709 1.00 58.94 174 PRO A O 1
ATOM 1359 N N . LEU A 1 175 ? -26.113 -21.821 55.482 1.00 58.59 175 LEU A N 1
ATOM 1360 C CA . LEU A 1 175 ? -25.463 -21.162 54.331 1.00 58.59 175 LEU A CA 1
ATOM 1361 C C . LEU A 1 175 ? -24.448 -20.086 54.761 1.00 58.59 175 LEU A C 1
ATOM 1363 O O . LEU A 1 175 ? -23.979 -19.299 53.943 1.00 58.59 175 LEU A O 1
ATOM 1367 N N . ASP A 1 176 ? -24.077 -20.065 56.042 1.00 59.06 176 ASP A N 1
ATOM 1368 C CA . ASP A 1 176 ? -23.326 -18.981 56.692 1.00 59.06 176 ASP A CA 1
ATOM 1369 C C . ASP A 1 176 ? -21.828 -18.925 56.320 1.00 59.06 176 ASP A C 1
ATOM 1371 O O . ASP A 1 176 ? -21.072 -18.106 56.846 1.00 59.06 176 ASP A O 1
ATOM 1375 N N . SER A 1 177 ? -21.362 -19.803 55.428 1.00 53.59 177 SER A N 1
ATOM 1376 C CA . SER A 1 177 ? -19.976 -19.831 54.963 1.00 53.59 177 SER A CA 1
ATOM 1377 C C . SER A 1 177 ? -19.850 -20.296 53.513 1.00 53.59 177 SER A C 1
ATOM 1379 O O . SER A 1 177 ? -20.718 -20.982 52.972 1.00 53.59 177 SER A O 1
ATOM 1381 N N . LYS A 1 178 ? -18.696 -20.018 52.890 1.00 47.81 178 LYS A N 1
ATOM 1382 C CA . LYS A 1 178 ? -18.363 -20.590 51.578 1.00 47.81 178 LYS A CA 1
ATOM 1383 C C . LYS A 1 178 ? -18.455 -22.123 51.574 1.00 47.81 178 LYS A C 1
ATOM 1385 O O . LYS A 1 178 ? -18.933 -22.688 50.603 1.00 47.81 178 LYS A O 1
ATOM 1390 N N . ALA A 1 179 ? -18.033 -22.795 52.647 1.00 61.81 179 ALA A N 1
ATOM 1391 C CA . ALA A 1 179 ? -18.083 -24.255 52.710 1.00 61.81 179 ALA A CA 1
ATOM 1392 C C . ALA A 1 179 ? -19.527 -24.789 52.777 1.00 61.81 179 ALA A C 1
ATOM 1394 O O . ALA A 1 179 ? -19.774 -25.924 52.374 1.00 61.81 179 ALA A O 1
ATOM 1395 N N . ASP A 1 180 ? -20.470 -23.984 53.268 1.00 57.16 180 ASP A N 1
ATOM 1396 C CA . ASP A 1 180 ? -21.901 -24.286 53.262 1.00 57.16 180 ASP A CA 1
ATOM 1397 C C . ASP A 1 180 ? -22.535 -24.028 51.891 1.00 57.16 180 ASP A C 1
ATOM 1399 O O . ASP A 1 180 ? -23.269 -24.878 51.395 1.00 57.16 180 ASP A O 1
ATOM 1403 N N . LEU A 1 181 ? -22.164 -22.932 51.221 1.00 55.22 181 LEU A N 1
ATOM 1404 C CA . LEU A 1 181 ? -22.531 -22.677 49.822 1.00 55.22 181 LEU A CA 1
ATOM 1405 C C . LEU A 1 181 ? -21.996 -23.772 48.883 1.00 55.22 181 LEU A C 1
ATOM 1407 O O . LEU A 1 181 ? -22.749 -24.292 48.063 1.00 55.22 181 LEU A O 1
ATOM 1411 N N . ASP A 1 182 ? -20.734 -24.183 49.042 1.00 59.19 182 ASP A N 1
ATOM 1412 C CA . ASP A 1 182 ? -20.124 -25.273 48.271 1.00 59.19 182 ASP A CA 1
ATOM 1413 C C . ASP A 1 182 ? -20.860 -26.611 48.525 1.00 59.19 182 ASP A C 1
ATOM 1415 O O . ASP A 1 182 ? -21.055 -27.386 47.585 1.00 59.19 182 ASP A O 1
ATOM 1419 N N . ARG A 1 183 ? -21.328 -26.875 49.761 1.00 65.75 183 ARG A N 1
ATOM 1420 C CA . ARG A 1 183 ? -22.178 -28.038 50.104 1.00 65.75 183 ARG A CA 1
ATOM 1421 C C . ARG A 1 183 ? -23.560 -27.960 49.454 1.00 65.75 183 ARG A C 1
ATOM 1423 O O . ARG A 1 183 ? -23.981 -28.921 48.815 1.00 65.75 183 ARG A O 1
ATOM 1430 N N . ALA A 1 184 ? -24.253 -26.832 49.597 1.00 63.56 184 ALA A N 1
ATOM 1431 C CA . ALA A 1 184 ? -25.587 -26.625 49.044 1.00 63.56 184 ALA A CA 1
ATOM 1432 C C . ALA A 1 184 ? -25.583 -26.681 47.509 1.00 63.56 184 ALA A C 1
ATOM 1434 O O . ALA A 1 184 ? -26.483 -27.273 46.917 1.00 63.56 184 ALA A O 1
ATOM 1435 N N . ALA A 1 185 ? -24.537 -26.157 46.863 1.00 61.28 185 ALA A N 1
ATOM 1436 C CA . ALA A 1 185 ? -24.328 -26.287 45.4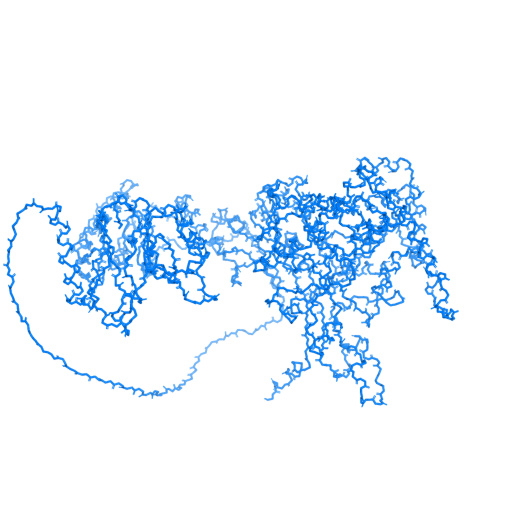25 1.00 61.28 185 ALA A CA 1
ATOM 1437 C C . ALA A 1 185 ? -24.089 -27.747 45.001 1.00 61.28 185 ALA A C 1
ATOM 1439 O O . ALA A 1 185 ? -24.666 -28.183 44.008 1.00 61.28 185 ALA A O 1
ATOM 1440 N N . HIS A 1 186 ? -23.304 -28.531 45.753 1.00 67.19 186 HIS A N 1
ATOM 1441 C CA . HIS A 1 186 ? -23.149 -29.963 45.467 1.00 67.19 186 HIS A CA 1
ATOM 1442 C C . HIS A 1 186 ? -24.472 -30.723 45.621 1.00 67.19 186 HIS A C 1
ATOM 1444 O O . HIS A 1 186 ? -24.836 -31.454 44.705 1.00 67.19 186 HIS A O 1
ATOM 1450 N N . MET A 1 187 ? -25.227 -30.490 46.700 1.00 69.94 187 MET A N 1
ATOM 1451 C CA . MET A 1 187 ? -26.560 -31.081 46.886 1.00 69.94 187 MET A CA 1
ATOM 1452 C C . MET A 1 187 ? -27.530 -30.684 45.764 1.00 69.94 187 MET A C 1
ATOM 1454 O O . MET A 1 187 ? -28.244 -31.535 45.247 1.00 69.94 187 MET A O 1
ATOM 1458 N N . LEU A 1 188 ? -27.534 -29.416 45.341 1.00 69.62 188 LEU A N 1
ATOM 1459 C CA . LEU A 1 188 ? -28.352 -28.939 44.224 1.00 69.62 188 LEU A CA 1
ATOM 1460 C C . LEU A 1 188 ? -28.004 -29.675 42.918 1.00 69.62 188 LEU A C 1
ATOM 1462 O O . LEU A 1 188 ? -28.901 -30.150 42.225 1.00 69.62 188 LEU A O 1
ATOM 1466 N N . LEU A 1 189 ? -26.715 -29.789 42.586 1.00 67.75 189 LEU A N 1
ATOM 1467 C CA . LEU A 1 189 ? -26.249 -30.460 41.367 1.00 67.75 189 LEU A CA 1
ATOM 1468 C C . LEU A 1 189 ? -26.516 -31.974 41.395 1.00 67.75 189 LEU A C 1
ATOM 1470 O O . LEU A 1 189 ? -26.951 -32.534 40.386 1.00 67.75 189 LEU A O 1
ATOM 1474 N N . GLU A 1 190 ? -26.283 -32.622 42.537 1.00 73.50 190 GLU A N 1
ATOM 1475 C CA . GLU A 1 190 ? -26.542 -34.048 42.752 1.00 73.50 190 GLU A CA 1
ATOM 1476 C C . GLU A 1 190 ? -28.041 -34.351 42.637 1.00 73.50 190 GLU A C 1
ATOM 1478 O O . GLU A 1 190 ? -28.430 -35.194 41.830 1.00 73.50 190 GLU A O 1
ATOM 1483 N N . GLU A 1 191 ? -28.897 -33.598 43.333 1.00 73.94 191 GLU A N 1
ATOM 1484 C CA . GLU A 1 191 ? -30.341 -33.846 43.342 1.00 73.94 191 GLU A CA 1
ATOM 1485 C C . GLU A 1 191 ? -31.034 -33.457 42.027 1.00 73.94 191 GLU A C 1
ATOM 1487 O O . GLU A 1 191 ? -31.995 -34.120 41.626 1.00 73.94 191 GLU A O 1
ATOM 1492 N N . VAL A 1 192 ? -30.535 -32.453 41.292 1.00 71.62 192 VAL A N 1
ATOM 1493 C CA . VAL A 1 192 ? -30.987 -32.192 39.912 1.00 71.62 192 VAL A CA 1
ATOM 1494 C C . VAL A 1 192 ? -30.600 -33.351 38.989 1.00 71.62 192 VAL A C 1
ATOM 1496 O O . VAL A 1 192 ? -31.434 -33.780 38.188 1.00 71.62 192 VAL A O 1
ATOM 1499 N N . GLY A 1 193 ? -29.381 -33.889 39.107 1.00 71.25 193 GLY A N 1
ATOM 1500 C CA . GLY A 1 193 ? -28.936 -35.066 38.352 1.00 71.25 193 GLY A CA 1
ATOM 1501 C C . GLY A 1 193 ? -29.774 -36.313 38.653 1.00 71.25 193 GLY A C 1
ATOM 1502 O O . GLY A 1 193 ? -30.295 -36.946 37.734 1.00 71.25 193 GLY A O 1
ATOM 1503 N N . ASP A 1 194 ? -29.991 -36.600 39.936 1.00 76.56 194 ASP A N 1
ATOM 1504 C CA . ASP A 1 194 ? -30.778 -37.733 40.430 1.00 76.56 194 ASP A CA 1
ATOM 1505 C C . ASP A 1 194 ? -32.247 -37.674 39.958 1.00 76.56 194 ASP A C 1
ATOM 1507 O O . ASP A 1 194 ? -32.839 -38.703 39.623 1.00 76.56 194 ASP A O 1
ATOM 1511 N N . CYS A 1 195 ? -32.826 -36.471 39.842 1.00 75.81 195 CYS A N 1
ATOM 1512 C CA . CYS A 1 195 ? -34.151 -36.267 39.244 1.00 75.81 195 CYS A CA 1
ATOM 1513 C C . CYS A 1 195 ? -34.148 -36.402 37.706 1.00 75.81 195 CYS A C 1
ATOM 1515 O O . CYS A 1 195 ? -35.137 -36.865 37.132 1.00 75.81 195 CYS A O 1
ATOM 1517 N N . LEU A 1 196 ? -33.069 -36.002 37.021 1.00 72.00 196 LEU A N 1
ATOM 1518 C CA . LEU A 1 196 ? -32.953 -36.099 35.558 1.00 72.00 196 LEU A CA 1
ATOM 1519 C C . LEU A 1 196 ? -32.899 -37.556 35.085 1.00 72.00 196 LEU A C 1
ATOM 1521 O O . LEU A 1 196 ? -33.676 -37.927 34.202 1.00 72.00 196 LEU A O 1
ATOM 1525 N N . ASP A 1 197 ? -32.052 -38.384 35.702 1.00 72.50 197 ASP A N 1
ATOM 1526 C CA . ASP A 1 197 ? -31.925 -39.814 35.374 1.00 72.50 197 ASP A CA 1
ATOM 1527 C C . ASP A 1 197 ? -33.219 -40.608 35.641 1.00 72.50 197 ASP A C 1
ATOM 1529 O O . ASP A 1 197 ? -33.477 -41.617 34.980 1.00 72.50 197 ASP A O 1
ATOM 1533 N N . LYS A 1 198 ? -34.067 -40.147 36.571 1.00 78.94 198 LYS A N 1
ATOM 1534 C CA . LYS A 1 198 ? -35.336 -40.810 36.930 1.00 78.94 198 LYS A CA 1
ATOM 1535 C C . LYS A 1 198 ? -36.523 -40.360 36.082 1.00 78.94 198 LYS A C 1
ATOM 1537 O O . LYS A 1 198 ? -37.384 -41.184 35.773 1.00 78.94 198 LYS A O 1
ATOM 1542 N N . CYS A 1 199 ? -36.583 -39.085 35.692 1.00 75.94 199 CYS A N 1
ATOM 1543 C CA . CYS A 1 199 ? -37.771 -38.507 35.054 1.00 75.94 199 CYS A CA 1
ATOM 1544 C C . CYS A 1 199 ? -37.619 -38.200 33.554 1.00 75.94 199 CYS A C 1
ATOM 1546 O O . CYS A 1 199 ? -38.628 -37.907 32.900 1.00 75.94 199 CYS A O 1
ATOM 1548 N N . ILE A 1 200 ? -36.406 -38.260 32.985 1.00 75.44 200 ILE A N 1
ATOM 1549 C CA . ILE A 1 200 ? -36.167 -37.961 31.565 1.00 75.44 200 ILE A CA 1
ATOM 1550 C C . ILE A 1 200 ? -35.553 -39.168 30.835 1.00 75.44 200 ILE A C 1
ATOM 1552 O O . ILE A 1 200 ? -34.386 -39.491 31.053 1.00 75.44 200 ILE A O 1
ATOM 1556 N N . PRO A 1 201 ? -36.286 -39.817 29.905 1.00 75.44 201 PRO A N 1
ATOM 1557 C CA . PRO A 1 201 ? -35.781 -40.977 29.175 1.00 75.44 201 PRO A CA 1
ATOM 1558 C C . PRO A 1 201 ? -34.490 -40.669 28.409 1.00 75.44 201 PRO A C 1
ATOM 1560 O O . PRO A 1 201 ? -34.452 -39.771 27.567 1.00 75.44 201 PRO A O 1
ATOM 1563 N N . THR A 1 202 ? -33.435 -41.442 28.640 1.00 68.38 202 THR A N 1
ATOM 1564 C CA . THR A 1 202 ? -32.175 -41.297 27.902 1.00 68.38 202 THR A CA 1
ATOM 1565 C C . THR A 1 202 ? -32.180 -42.075 26.579 1.00 68.38 202 THR A C 1
ATOM 1567 O O . THR A 1 202 ? -32.984 -42.977 26.326 1.00 68.38 202 THR A O 1
ATOM 1570 N N . CYS A 1 203 ? -31.249 -41.741 25.690 1.00 63.66 203 CYS A N 1
ATOM 1571 C CA . CYS A 1 203 ? -30.717 -42.677 24.702 1.00 63.66 203 CYS A CA 1
ATOM 1572 C C . CYS A 1 203 ? -29.199 -42.534 24.598 1.00 63.66 203 CYS A C 1
ATOM 1574 O O . CYS A 1 203 ? -28.640 -41.542 25.057 1.00 63.66 203 CYS A O 1
ATOM 1576 N N . ALA A 1 204 ? -28.526 -43.487 23.949 1.00 59.78 204 ALA A N 1
ATOM 1577 C CA . ALA A 1 204 ? -27.148 -43.278 23.504 1.00 59.78 204 ALA A CA 1
ATOM 1578 C C . ALA A 1 204 ? -27.058 -41.986 22.671 1.00 59.78 204 ALA A C 1
ATOM 1580 O O . ALA A 1 204 ? -27.964 -41.712 21.884 1.00 59.78 204 ALA A O 1
ATOM 1581 N N . ALA A 1 205 ? -25.988 -41.206 22.842 1.00 58.00 205 ALA A N 1
ATOM 1582 C CA . ALA A 1 205 ? -25.796 -39.928 22.152 1.00 58.00 205 ALA A CA 1
ATOM 1583 C C . ALA A 1 205 ? -25.720 -40.101 20.628 1.00 58.00 205 ALA A C 1
ATOM 1585 O O . ALA A 1 205 ? -26.326 -39.346 19.879 1.00 58.00 205 ALA A O 1
ATOM 1586 N N . ASN A 1 206 ? -25.050 -41.171 20.196 1.00 55.59 206 ASN A N 1
ATOM 1587 C CA . ASN A 1 206 ? -25.110 -41.690 18.836 1.00 55.59 206 ASN A CA 1
ATOM 1588 C C . ASN A 1 206 ? -25.895 -43.012 18.874 1.00 55.59 206 ASN A C 1
ATOM 1590 O O . ASN A 1 206 ? -25.283 -44.074 19.025 1.00 55.59 206 ASN A O 1
ATOM 1594 N N . PRO A 1 207 ? -27.240 -42.987 18.828 1.00 51.94 207 PRO A N 1
ATOM 1595 C CA . PRO A 1 207 ? -28.013 -44.214 18.730 1.00 51.94 207 PRO A CA 1
ATOM 1596 C C . PRO A 1 207 ? -27.783 -44.818 17.334 1.00 51.94 207 PRO A C 1
ATOM 1598 O O . PRO A 1 207 ? -27.712 -44.061 16.362 1.00 51.94 207 PRO A O 1
ATOM 1601 N N . PRO A 1 208 ? -27.684 -46.154 17.189 1.00 49.47 208 PRO A N 1
ATOM 1602 C CA . PRO A 1 208 ? -27.531 -46.765 15.872 1.00 49.47 208 PRO A CA 1
ATOM 1603 C C . PRO A 1 208 ? -28.692 -46.317 14.966 1.00 49.47 208 PRO A C 1
ATOM 1605 O O . PRO A 1 208 ? -29.846 -46.315 15.419 1.00 49.47 208 PRO A O 1
ATOM 1608 N N . PRO A 1 209 ? -28.413 -45.885 13.722 1.00 46.00 209 PRO A N 1
ATOM 1609 C CA . PRO A 1 209 ? -29.398 -45.203 12.897 1.00 46.00 209 PRO A CA 1
ATOM 1610 C C . PRO A 1 209 ? -30.606 -46.106 12.645 1.00 46.00 209 PRO A C 1
ATOM 1612 O O . PRO A 1 209 ? -30.495 -47.177 12.050 1.00 46.00 209 PRO A O 1
ATOM 1615 N N . ARG A 1 210 ? -31.789 -45.657 13.083 1.00 48.59 210 ARG A N 1
ATOM 1616 C CA . ARG A 1 210 ? -33.065 -46.303 12.747 1.00 48.59 210 ARG A CA 1
ATOM 1617 C C . ARG A 1 210 ? -33.329 -46.099 11.257 1.00 48.59 210 ARG A C 1
ATOM 1619 O O . ARG A 1 210 ? -33.916 -45.092 10.865 1.00 48.59 210 ARG A O 1
ATOM 1626 N N . SER A 1 211 ? -32.857 -47.031 10.434 1.00 44.56 211 SER A N 1
ATOM 1627 C CA . SER A 1 211 ? -32.918 -46.928 8.979 1.00 44.56 211 SER A CA 1
ATOM 1628 C C . SER A 1 211 ? -34.381 -46.903 8.509 1.00 44.56 211 SER A C 1
ATOM 1630 O O . SER A 1 211 ? -35.072 -47.922 8.523 1.00 44.56 211 SER A O 1
ATOM 1632 N N . LYS A 1 212 ? -34.868 -45.714 8.113 1.00 44.12 212 LYS A N 1
ATOM 1633 C CA . LYS A 1 212 ? -36.246 -45.494 7.613 1.00 44.12 212 LYS A CA 1
ATOM 1634 C C . LYS A 1 212 ? -36.574 -46.358 6.395 1.00 44.12 212 LYS A C 1
ATOM 1636 O O . LYS A 1 212 ? -37.733 -46.690 6.179 1.00 44.12 212 LYS A O 1
ATOM 1641 N N . TYR A 1 213 ? -35.541 -46.724 5.650 1.00 46.28 213 TYR A N 1
ATOM 1642 C CA . TYR A 1 213 ? -35.547 -47.803 4.683 1.00 46.28 213 TYR A CA 1
ATOM 1643 C C . TYR A 1 213 ? -34.640 -48.889 5.270 1.00 46.28 213 TYR A C 1
ATOM 1645 O O . TYR A 1 213 ? -33.501 -48.560 5.613 1.00 46.28 213 TYR A O 1
ATOM 1653 N N . PRO A 1 214 ? -35.093 -50.139 5.470 1.00 50.59 214 PRO A N 1
ATOM 1654 C CA . PRO A 1 214 ? -34.153 -51.224 5.713 1.00 50.59 214 PRO A CA 1
ATOM 1655 C C . PRO A 1 214 ? -33.198 -51.315 4.515 1.00 50.59 214 PRO A C 1
ATOM 1657 O O . PRO A 1 214 ? -33.630 -51.132 3.377 1.00 50.59 214 PRO A O 1
ATOM 1660 N N . LEU A 1 215 ? -31.916 -51.603 4.769 1.00 48.03 215 LEU A N 1
ATOM 1661 C CA . LEU A 1 215 ? -31.020 -52.115 3.726 1.00 48.03 215 LEU A CA 1
ATOM 1662 C C . LEU A 1 215 ? -31.728 -53.270 3.017 1.00 48.03 215 LEU A C 1
ATOM 1664 O O . LEU A 1 215 ? -32.348 -54.093 3.702 1.00 48.03 215 LEU A O 1
ATOM 1668 N N . ASP A 1 216 ? -31.648 -53.303 1.684 1.00 54.38 216 ASP A N 1
ATOM 1669 C CA . ASP A 1 216 ? -32.332 -54.323 0.890 1.00 54.38 216 ASP A CA 1
ATOM 1670 C C . ASP A 1 216 ? -32.015 -55.723 1.442 1.00 54.38 216 ASP A C 1
ATOM 1672 O O . ASP A 1 216 ? -30.853 -55.971 1.782 1.00 54.38 216 ASP A O 1
ATOM 1676 N N . PRO A 1 217 ? -32.998 -56.634 1.580 1.00 51.50 217 PRO A N 1
ATOM 1677 C CA . PRO A 1 217 ? -32.757 -57.951 2.155 1.00 51.50 217 PRO A CA 1
ATOM 1678 C C . PRO A 1 217 ? -31.603 -58.726 1.505 1.00 51.50 217 PRO A C 1
ATOM 1680 O O . PRO A 1 217 ? -30.926 -59.454 2.224 1.00 51.50 217 PRO A O 1
ATOM 1683 N N . SER A 1 218 ? -31.336 -58.535 0.206 1.00 51.41 218 SER A N 1
ATOM 1684 C CA . SER A 1 218 ? -30.180 -59.111 -0.500 1.00 51.41 218 SER A CA 1
ATOM 1685 C C . SER A 1 218 ? -28.854 -58.501 -0.024 1.00 51.41 218 SER A C 1
ATOM 1687 O O . SER A 1 218 ? -28.052 -59.201 0.589 1.00 51.41 218 SER A O 1
ATOM 1689 N N . ILE A 1 219 ? -28.673 -57.183 -0.184 1.00 55.31 219 ILE A N 1
ATOM 1690 C CA . ILE A 1 219 ? -27.494 -56.418 0.270 1.00 55.31 219 ILE A CA 1
ATOM 1691 C C . ILE A 1 219 ? -27.217 -56.698 1.753 1.00 55.31 219 ILE A C 1
ATOM 1693 O O . ILE A 1 219 ? -26.080 -56.918 2.171 1.00 55.31 219 ILE A O 1
ATOM 1697 N N . ARG A 1 220 ? -28.274 -56.717 2.569 1.00 53.38 220 ARG A N 1
ATOM 1698 C CA . ARG A 1 220 ? -28.190 -56.997 3.999 1.00 53.38 220 ARG A CA 1
ATOM 1699 C C . ARG A 1 220 ? -27.765 -58.439 4.276 1.00 53.38 220 ARG A C 1
ATOM 1701 O O . ARG A 1 220 ? -26.972 -58.642 5.191 1.00 53.38 220 ARG A O 1
ATOM 1708 N N . LEU A 1 221 ? -28.264 -59.421 3.525 1.00 52.12 221 LEU A N 1
ATOM 1709 C CA . LEU A 1 221 ? -27.860 -60.817 3.683 1.00 52.12 221 LEU A CA 1
ATOM 1710 C C . LEU A 1 221 ? -26.382 -60.999 3.316 1.00 52.12 221 LEU A C 1
ATOM 1712 O O . LEU A 1 221 ? -25.651 -61.570 4.124 1.00 52.12 221 LEU A O 1
ATOM 1716 N N . THR A 1 222 ? -25.921 -60.449 2.187 1.00 55.47 222 THR A N 1
ATOM 1717 C CA . THR A 1 222 ? -24.506 -60.485 1.770 1.00 55.47 222 THR A CA 1
ATOM 1718 C C . THR A 1 222 ? -23.596 -59.870 2.839 1.00 55.47 222 THR A C 1
ATOM 1720 O O . THR A 1 222 ? -22.665 -60.516 3.317 1.00 55.47 222 THR A O 1
ATOM 1723 N N . LEU A 1 223 ? -23.925 -58.663 3.321 1.00 53.34 223 LEU A N 1
ATOM 1724 C CA . LEU A 1 223 ? -23.144 -57.982 4.362 1.00 53.34 223 LEU A CA 1
ATOM 1725 C C . LEU A 1 223 ? -23.168 -58.698 5.726 1.00 53.34 223 LEU A C 1
ATOM 1727 O O . LEU A 1 223 ? -22.191 -58.609 6.468 1.00 53.34 223 LEU A O 1
ATOM 1731 N N . GLN A 1 224 ? -24.258 -59.383 6.092 1.00 50.03 224 GLN A N 1
ATOM 1732 C CA . GLN A 1 224 ? -24.352 -60.076 7.385 1.00 50.03 224 GLN A CA 1
ATOM 1733 C C . GLN A 1 224 ? -23.760 -61.492 7.367 1.00 50.03 224 GLN A C 1
ATOM 1735 O O . GLN A 1 224 ? -23.161 -61.890 8.365 1.00 50.03 224 GLN A O 1
ATOM 1740 N N . THR A 1 225 ? -23.895 -62.242 6.269 1.00 50.69 225 THR A N 1
ATOM 1741 C CA . THR A 1 225 ? -23.453 -63.649 6.197 1.00 50.69 225 THR A CA 1
ATOM 1742 C C . THR A 1 225 ? -21.935 -63.764 6.341 1.00 50.69 225 THR A C 1
ATOM 1744 O O . THR A 1 225 ? -21.450 -64.608 7.088 1.00 50.69 225 THR A O 1
ATOM 1747 N N . GLU A 1 226 ? -21.176 -62.859 5.722 1.00 50.12 226 GLU A N 1
ATOM 1748 C CA . GLU A 1 226 ? -19.710 -62.891 5.783 1.00 50.12 226 GLU A CA 1
ATOM 1749 C C . GLU A 1 226 ? -19.099 -62.105 6.949 1.00 50.12 226 GLU A C 1
ATOM 1751 O O . GLU A 1 226 ? -18.008 -62.444 7.405 1.00 50.12 226 GLU A O 1
ATOM 1756 N N . ALA A 1 227 ? -19.801 -61.107 7.499 1.00 45.69 227 ALA A N 1
ATOM 1757 C CA . ALA A 1 227 ? -19.411 -60.529 8.788 1.00 45.69 227 ALA A CA 1
ATOM 1758 C C . ALA A 1 227 ? -19.430 -61.601 9.895 1.00 45.69 227 ALA A C 1
ATOM 1760 O O . ALA A 1 227 ? -18.590 -61.576 10.796 1.00 45.69 227 ALA A O 1
ATOM 1761 N N . ILE A 1 228 ? -20.346 -62.573 9.784 1.00 45.53 228 ILE A N 1
ATOM 1762 C CA . ILE A 1 228 ? -20.342 -63.792 10.594 1.00 45.53 228 ILE A CA 1
ATOM 1763 C C . ILE A 1 228 ? -19.156 -64.687 10.208 1.00 45.53 228 ILE A C 1
ATOM 1765 O O . ILE A 1 228 ? -18.397 -65.040 11.098 1.00 45.53 228 ILE A O 1
ATOM 1769 N N . THR A 1 229 ? -18.904 -64.988 8.926 1.00 44.50 229 THR A N 1
ATOM 1770 C CA . THR A 1 229 ? -17.763 -65.844 8.520 1.00 44.50 229 THR A CA 1
ATOM 1771 C C . THR A 1 229 ? -16.400 -65.332 9.010 1.00 44.50 229 THR A C 1
ATOM 1773 O O . THR A 1 229 ? -15.591 -66.120 9.498 1.00 44.50 229 THR A O 1
ATOM 1776 N N . ILE A 1 230 ? -16.144 -64.020 8.945 1.00 46.91 230 ILE A N 1
ATOM 1777 C CA . ILE A 1 230 ? -14.902 -63.423 9.466 1.00 46.91 230 ILE A CA 1
ATOM 1778 C C . ILE A 1 230 ? -14.857 -63.546 10.998 1.00 46.91 230 ILE A C 1
ATOM 1780 O O . ILE A 1 230 ? -13.836 -63.969 11.540 1.00 46.91 230 ILE A O 1
ATOM 1784 N N . ALA A 1 231 ? -15.960 -63.265 11.701 1.00 43.44 231 ALA A N 1
ATOM 1785 C CA . ALA A 1 231 ? -16.033 -63.425 13.154 1.00 43.44 231 ALA A CA 1
ATOM 1786 C C . ALA A 1 231 ? -15.864 -64.890 13.608 1.00 43.44 231 ALA A C 1
ATOM 1788 O O . ALA A 1 231 ? -15.101 -65.145 14.534 1.00 43.44 231 ALA A O 1
ATOM 1789 N N . GLU A 1 232 ? -16.505 -65.852 12.940 1.00 41.50 232 GLU A N 1
ATOM 1790 C CA . GLU A 1 232 ? -16.429 -67.292 13.228 1.00 41.50 232 GLU A CA 1
ATOM 1791 C C . GLU A 1 232 ? -15.056 -67.882 12.867 1.00 41.50 232 GLU A C 1
ATOM 1793 O O . GLU A 1 232 ? -14.567 -68.754 13.586 1.00 41.50 232 GLU A O 1
ATOM 1798 N N . SER A 1 233 ? -14.363 -67.352 11.848 1.00 41.84 233 SER A N 1
ATOM 1799 C CA . SER A 1 233 ? -12.954 -67.697 11.579 1.00 41.84 233 SER A CA 1
ATOM 1800 C C . SER A 1 233 ? -12.022 -67.312 12.738 1.00 41.84 233 SER A C 1
ATOM 1802 O O . SER A 1 233 ? -11.046 -68.012 13.006 1.00 41.84 233 SER A O 1
ATOM 1804 N N . GLY A 1 234 ? -12.374 -66.256 13.483 1.00 41.94 234 GLY A N 1
ATOM 1805 C CA . GLY A 1 234 ? -11.740 -65.865 14.745 1.00 41.94 234 GLY A CA 1
ATOM 1806 C C . GLY A 1 234 ? -12.389 -66.462 16.003 1.00 41.94 234 GLY A C 1
ATOM 1807 O O . GLY A 1 234 ? -11.841 -66.302 17.093 1.00 41.94 234 GLY A O 1
ATOM 1808 N N . GLN A 1 235 ? -13.538 -67.138 15.884 1.00 34.28 235 GLN A N 1
ATOM 1809 C CA . GLN A 1 235 ? -14.329 -67.680 16.998 1.00 34.28 235 GLN A CA 1
ATOM 1810 C C . GLN A 1 235 ? -14.859 -69.087 16.713 1.00 34.28 235 GLN A C 1
ATOM 1812 O O . GLN A 1 235 ? -16.047 -69.394 16.835 1.00 34.28 235 GLN A O 1
ATOM 1817 N N . ASN A 1 236 ? -13.927 -69.993 16.443 1.00 29.98 236 ASN A N 1
ATOM 1818 C CA . ASN A 1 236 ? -14.168 -71.418 16.594 1.00 29.98 236 ASN A CA 1
ATOM 1819 C C . ASN A 1 236 ? -14.337 -71.746 18.095 1.00 29.98 236 ASN A C 1
ATOM 1821 O O . ASN A 1 236 ? -13.348 -72.054 18.756 1.00 29.98 236 ASN A O 1
ATOM 1825 N N . LEU A 1 237 ? -15.565 -71.623 18.633 1.00 26.50 237 LEU A N 1
ATOM 1826 C CA . LEU A 1 237 ? -16.150 -72.480 19.688 1.00 26.50 237 LEU A CA 1
ATOM 1827 C C . LEU A 1 237 ? -17.617 -72.100 20.052 1.00 26.50 237 LEU A C 1
ATOM 1829 O O . LEU A 1 237 ? -17.886 -71.134 20.760 1.00 26.50 237 LEU A O 1
ATOM 1833 N N . THR A 1 238 ? -18.544 -72.999 19.689 1.00 26.58 238 THR A N 1
ATOM 1834 C CA . THR A 1 238 ? -19.840 -73.331 20.354 1.00 26.58 238 THR A CA 1
ATOM 1835 C C . THR A 1 238 ? -21.126 -72.460 20.225 1.00 26.58 238 THR A C 1
ATOM 1837 O O . THR A 1 238 ? -21.416 -71.586 21.030 1.00 26.58 238 THR A O 1
ATOM 1840 N N . THR A 1 239 ? -22.013 -72.930 19.321 1.00 28.17 239 THR A N 1
ATOM 1841 C CA . THR A 1 239 ? -23.457 -73.290 19.526 1.00 28.17 239 THR A CA 1
ATOM 1842 C C . THR A 1 239 ? -24.600 -72.251 19.698 1.00 28.17 239 THR A C 1
ATOM 1844 O O . THR A 1 239 ? -25.059 -72.002 20.805 1.00 28.17 239 THR A O 1
ATOM 1847 N N . ARG A 1 240 ? -25.188 -71.841 18.553 1.00 26.06 240 ARG A N 1
ATOM 1848 C CA . ARG A 1 240 ? -26.572 -72.112 18.024 1.00 26.06 240 ARG A CA 1
ATOM 1849 C C . ARG A 1 240 ? -27.896 -71.961 18.845 1.00 26.06 240 ARG A C 1
ATOM 1851 O O . ARG A 1 240 ? -28.007 -72.423 19.970 1.00 26.06 240 ARG A O 1
ATOM 1858 N N . HIS A 1 241 ? -28.951 -71.609 18.067 1.00 26.23 241 HIS A N 1
ATOM 1859 C CA . HIS A 1 241 ? -30.424 -71.860 18.187 1.00 26.23 241 HIS A CA 1
ATOM 1860 C C . HIS A 1 241 ? -31.323 -70.882 19.003 1.00 26.23 241 HIS A C 1
ATOM 1862 O O . HIS A 1 241 ? -30.889 -70.394 20.035 1.00 26.23 241 HIS A O 1
ATOM 1868 N N . SER A 1 242 ? -32.618 -70.620 18.682 1.00 26.50 242 SER A N 1
ATOM 1869 C CA . SER A 1 242 ? -33.391 -70.484 17.398 1.00 26.50 242 SER A CA 1
ATOM 1870 C C . SER A 1 242 ? -34.902 -70.159 17.631 1.00 26.50 242 SER A C 1
ATOM 1872 O O . SER A 1 242 ? -35.463 -70.680 18.589 1.00 26.50 242 SER A O 1
ATOM 1874 N N . GLY A 1 243 ? -35.584 -69.439 16.712 1.00 24.75 243 GLY A N 1
ATOM 1875 C CA . GLY A 1 243 ? -37.069 -69.241 16.635 1.00 24.75 243 GLY A CA 1
ATOM 1876 C C . GLY A 1 243 ? -37.485 -67.750 16.496 1.00 24.75 243 GLY A C 1
ATOM 1877 O O . GLY A 1 243 ? -36.887 -66.936 17.188 1.00 24.75 243 GLY A O 1
ATOM 1878 N N . CYS A 1 244 ? -38.329 -67.241 15.571 1.00 23.55 244 CYS A N 1
ATOM 1879 C CA . CYS A 1 244 ? -39.671 -67.589 15.014 1.00 23.55 244 CYS A CA 1
ATOM 1880 C C . CYS A 1 244 ? -40.874 -67.009 15.823 1.00 23.55 244 CYS A C 1
ATOM 1882 O O . CYS A 1 244 ? -40.829 -67.091 17.044 1.00 23.55 244 CYS A O 1
ATOM 1884 N N . ASN A 1 245 ? -41.979 -66.451 15.267 1.00 26.11 245 ASN A N 1
ATOM 1885 C CA . ASN A 1 245 ? -42.380 -66.089 13.876 1.00 26.11 245 ASN A CA 1
ATOM 1886 C C . ASN A 1 245 ? -43.590 -65.078 13.826 1.00 26.11 245 ASN A C 1
ATOM 1888 O O . ASN A 1 245 ? -44.400 -65.071 14.744 1.00 26.11 245 ASN A O 1
ATOM 1892 N N . ASP A 1 246 ? -43.726 -64.337 12.705 1.00 25.75 246 ASP A N 1
ATOM 1893 C CA . ASP A 1 246 ? -44.937 -63.876 11.942 1.00 25.75 246 ASP A CA 1
ATOM 1894 C C . ASP A 1 246 ? -46.102 -62.944 12.415 1.00 25.75 246 ASP A C 1
ATOM 1896 O O . ASP A 1 246 ? -46.615 -63.015 13.526 1.00 25.75 246 ASP A O 1
ATOM 1900 N N . GLY A 1 247 ? -46.621 -62.178 11.418 1.00 24.33 247 GLY A N 1
ATOM 1901 C CA . GLY A 1 247 ? -47.953 -61.508 11.317 1.00 24.33 247 GLY A CA 1
ATOM 1902 C C . GLY A 1 247 ? -48.057 -60.061 11.860 1.00 24.33 247 GLY A C 1
ATOM 1903 O O . GLY A 1 247 ? -47.495 -59.776 12.907 1.00 24.33 247 GLY A O 1
ATOM 1904 N N . GLY A 1 248 ? -48.753 -59.058 11.278 1.00 25.45 248 GLY A N 1
ATOM 1905 C CA . GLY A 1 248 ? -49.606 -58.882 10.068 1.00 25.45 248 GLY A CA 1
ATOM 1906 C C . GLY A 1 248 ? -50.737 -57.845 10.359 1.00 25.45 248 GLY A C 1
ATOM 1907 O O . GLY A 1 248 ? -51.106 -57.712 11.518 1.00 25.45 248 GLY A O 1
ATOM 1908 N N . ASP A 1 249 ? -51.380 -57.064 9.466 1.00 27.11 249 ASP A N 1
ATOM 1909 C CA . ASP A 1 249 ? -51.272 -56.718 8.025 1.00 27.11 249 ASP A CA 1
ATOM 1910 C C . ASP A 1 249 ? -52.165 -55.443 7.739 1.00 27.11 249 ASP A C 1
ATOM 1912 O O . ASP A 1 249 ? -52.992 -55.083 8.574 1.00 27.11 249 ASP A O 1
ATOM 1916 N N . ARG A 1 250 ? -52.076 -54.825 6.539 1.00 27.67 250 ARG A N 1
ATOM 1917 C CA . ARG A 1 250 ? -53.056 -53.941 5.815 1.00 27.67 250 ARG A CA 1
ATOM 1918 C C . ARG A 1 250 ? -53.200 -52.403 6.031 1.00 27.67 250 ARG A C 1
ATOM 1920 O O . ARG A 1 250 ? -53.847 -51.943 6.958 1.00 27.67 250 ARG A O 1
ATOM 1927 N N . LYS A 1 251 ? -52.940 -51.703 4.895 1.00 26.45 251 LYS A N 1
ATOM 1928 C CA . LYS A 1 251 ? -53.741 -50.629 4.202 1.00 26.45 251 LYS A CA 1
ATOM 1929 C C . LYS A 1 251 ? -53.654 -49.166 4.728 1.00 26.45 251 LYS A C 1
ATOM 1931 O O . LYS A 1 251 ? -53.800 -48.933 5.913 1.00 26.45 251 LYS A O 1
ATOM 1936 N N . ARG A 1 252 ? -53.247 -48.157 3.912 1.00 26.16 252 ARG A N 1
ATOM 1937 C CA . ARG A 1 252 ? -53.892 -47.439 2.746 1.00 26.16 252 ARG A CA 1
ATOM 1938 C C . ARG A 1 252 ? -54.989 -46.433 3.195 1.00 26.16 252 ARG A C 1
ATOM 1940 O O . ARG A 1 252 ? -55.711 -46.784 4.110 1.00 26.16 252 ARG A O 1
ATOM 1947 N N . THR A 1 253 ? -55.261 -45.235 2.625 1.00 25.05 253 THR A N 1
ATOM 1948 C CA . THR A 1 253 ? -54.854 -44.407 1.427 1.00 25.05 253 THR A CA 1
ATOM 1949 C C . THR A 1 253 ? -55.557 -43.011 1.541 1.00 25.05 253 THR A C 1
ATOM 1951 O O . THR A 1 253 ? -56.514 -42.953 2.301 1.00 25.05 253 THR A O 1
ATOM 1954 N N . ARG A 1 254 ? -55.324 -41.890 0.809 1.00 26.00 254 ARG A N 1
ATOM 1955 C CA . ARG A 1 254 ? -54.287 -41.305 -0.106 1.00 26.00 254 ARG A CA 1
ATOM 1956 C C . ARG A 1 254 ? -54.805 -39.917 -0.618 1.00 26.00 254 ARG A C 1
ATOM 1958 O O . ARG A 1 254 ? -56.015 -39.749 -0.669 1.00 26.00 254 ARG A O 1
ATOM 1965 N N . SER A 1 255 ? -53.932 -39.036 -1.154 1.00 25.00 255 SER A N 1
ATOM 1966 C CA . SER A 1 255 ? -54.256 -37.853 -2.021 1.00 25.00 255 SER A CA 1
ATOM 1967 C C . SER A 1 255 ? -54.682 -36.535 -1.322 1.00 25.00 255 SER A C 1
ATOM 1969 O O . SER A 1 255 ? -55.029 -36.567 -0.151 1.00 25.00 255 SER A O 1
ATOM 1971 N N . SER A 1 256 ? -54.796 -35.392 -2.032 1.00 25.06 256 SER A N 1
ATOM 1972 C CA . SER A 1 256 ? -53.728 -34.436 -2.467 1.00 25.06 256 SER A CA 1
ATOM 1973 C C . SER A 1 256 ? -54.320 -33.132 -3.092 1.00 25.06 256 SER A C 1
ATOM 1975 O O . SER A 1 256 ? -55.478 -33.155 -3.496 1.00 25.06 256 SER A O 1
ATOM 1977 N N . ARG A 1 257 ? -53.503 -32.056 -3.254 1.00 26.20 257 ARG A N 1
ATOM 1978 C CA . ARG A 1 257 ? -53.801 -30.708 -3.861 1.00 26.20 257 ARG A CA 1
ATOM 1979 C C . ARG A 1 257 ? -54.798 -29.795 -3.085 1.00 26.20 257 ARG A C 1
ATOM 1981 O O . ARG A 1 257 ? -55.559 -30.319 -2.288 1.00 26.20 257 ARG A O 1
ATOM 1988 N N . ALA A 1 258 ? -54.924 -28.466 -3.308 1.00 23.69 258 ALA A N 1
ATOM 1989 C CA . ALA A 1 258 ? -53.997 -27.342 -3.644 1.00 23.69 258 ALA A CA 1
ATOM 1990 C C . ALA A 1 258 ? -54.783 -25.987 -3.778 1.00 23.69 258 ALA A C 1
ATOM 1992 O O . ALA A 1 258 ? -55.912 -26.058 -4.243 1.00 23.69 258 ALA A O 1
ATOM 1993 N N . ILE A 1 259 ? -54.144 -24.806 -3.554 1.00 23.66 259 ILE A N 1
ATOM 1994 C CA . ILE A 1 259 ? -54.415 -23.469 -4.209 1.00 23.66 259 ILE A CA 1
ATOM 1995 C C . ILE A 1 259 ? -55.760 -22.730 -3.855 1.00 23.66 259 ILE A C 1
ATOM 1997 O O . ILE A 1 259 ? -56.787 -23.387 -3.776 1.00 23.66 259 ILE A O 1
ATOM 2001 N N . ASN A 1 260 ? -55.909 -21.389 -3.666 1.00 23.48 260 ASN A N 1
ATOM 2002 C CA . ASN A 1 260 ? -54.999 -20.212 -3.520 1.00 23.48 260 ASN A CA 1
ATOM 2003 C C . ASN A 1 260 ? -55.733 -18.890 -3.074 1.00 23.48 260 ASN A C 1
ATOM 2005 O O . ASN A 1 260 ? -56.789 -18.615 -3.634 1.00 23.48 260 ASN A O 1
ATOM 2009 N N . ILE A 1 261 ? -55.088 -18.007 -2.265 1.00 23.27 261 ILE A N 1
ATOM 2010 C CA . ILE A 1 261 ? -55.400 -16.543 -2.024 1.00 23.27 261 ILE A CA 1
ATOM 2011 C C . ILE A 1 261 ? -56.826 -16.304 -1.375 1.00 23.27 261 ILE A C 1
ATOM 2013 O O . ILE A 1 261 ? -57.501 -17.304 -1.160 1.00 23.27 261 ILE A O 1
ATOM 2017 N N . VAL A 1 262 ? -57.422 -15.173 -0.902 1.00 24.12 262 VAL A N 1
ATOM 2018 C CA . VAL A 1 262 ? -57.288 -13.674 -0.718 1.00 24.12 262 VAL A CA 1
ATOM 2019 C C . VAL A 1 262 ? -58.111 -13.286 0.563 1.00 24.12 262 VAL A C 1
ATOM 2021 O O . VAL A 1 262 ? -58.861 -14.143 1.021 1.00 24.12 262 VAL A O 1
ATOM 2024 N N . ASP A 1 263 ? -58.151 -12.106 1.224 1.00 23.77 263 ASP A N 1
ATOM 2025 C CA . ASP A 1 263 ? -57.501 -10.759 1.184 1.00 23.77 263 ASP A CA 1
ATOM 2026 C C . ASP A 1 263 ? -57.386 -10.223 2.671 1.00 23.77 263 ASP A C 1
ATOM 2028 O O . ASP A 1 263 ? -57.143 -11.074 3.523 1.00 23.77 263 ASP A O 1
ATOM 2032 N N . THR A 1 264 ? -57.523 -8.975 3.195 1.00 24.84 264 THR A N 1
ATOM 2033 C CA . THR A 1 264 ? -57.896 -7.586 2.775 1.00 24.84 264 THR A CA 1
ATOM 2034 C C . THR A 1 264 ? -57.324 -6.510 3.760 1.00 24.84 264 THR A C 1
ATOM 2036 O O . THR A 1 264 ? -56.761 -6.832 4.803 1.00 24.84 264 THR A O 1
ATOM 2039 N N . SER A 1 265 ? -57.520 -5.209 3.464 1.00 23.39 265 SER A N 1
ATOM 2040 C CA . SER A 1 265 ? -57.258 -3.985 4.286 1.00 23.39 265 SER A CA 1
ATOM 2041 C C . SER A 1 265 ? -58.067 -3.865 5.623 1.00 23.39 265 SER A C 1
ATOM 2043 O O . SER A 1 265 ? -59.059 -4.569 5.754 1.00 23.39 265 SER A O 1
ATOM 2045 N N . ALA A 1 266 ? -57.830 -2.970 6.618 1.00 24.50 266 ALA A N 1
ATOM 2046 C CA . ALA A 1 266 ? -57.431 -1.544 6.543 1.00 24.50 266 ALA A CA 1
ATOM 2047 C C . ALA A 1 266 ? -57.096 -0.807 7.895 1.00 24.50 266 ALA A C 1
ATOM 2049 O O . ALA A 1 266 ? -57.712 -1.078 8.917 1.00 24.50 266 ALA A O 1
ATOM 2050 N N . ARG A 1 267 ? -56.292 0.283 7.800 1.00 24.59 267 ARG A N 1
ATOM 2051 C CA . ARG A 1 267 ? -56.306 1.588 8.557 1.00 24.59 267 ARG A CA 1
ATOM 2052 C C . ARG A 1 267 ? -55.952 1.732 10.072 1.00 24.59 267 ARG A C 1
ATOM 2054 O O . ARG A 1 267 ? -56.768 1.416 10.918 1.00 24.59 267 ARG A O 1
ATOM 2061 N N . ARG A 1 268 ? -54.901 2.560 10.311 1.00 23.06 268 ARG A N 1
ATOM 2062 C CA . ARG A 1 268 ? -54.754 3.715 11.267 1.00 23.06 268 ARG A CA 1
ATOM 2063 C C . ARG A 1 268 ? -54.927 3.487 12.794 1.00 23.06 268 ARG A C 1
ATOM 2065 O O . ARG A 1 268 ? -55.866 2.833 13.201 1.00 23.06 268 ARG A O 1
ATOM 2072 N N . ALA A 1 269 ? -54.202 4.144 13.716 1.00 22.25 269 ALA A N 1
ATOM 2073 C CA . ALA A 1 269 ? -52.948 4.944 13.762 1.00 22.25 269 ALA A CA 1
ATOM 2074 C C . ALA A 1 269 ? -52.649 5.236 15.280 1.00 22.25 269 ALA A C 1
ATOM 2076 O O . ALA A 1 269 ? -53.374 4.698 16.110 1.00 22.25 269 ALA A O 1
ATOM 2077 N N . SER A 1 270 ? -51.705 6.044 15.801 1.00 22.73 270 SER A N 1
ATOM 2078 C CA . SER A 1 270 ? -50.568 6.876 15.323 1.00 22.73 270 SER A CA 1
ATOM 2079 C C . SER A 1 270 ? -49.741 7.354 16.541 1.00 22.73 270 SER A C 1
ATOM 2081 O O . SER A 1 270 ? -50.333 7.658 17.574 1.00 22.73 270 SER A O 1
ATOM 2083 N N . SER A 1 271 ? -48.430 7.581 16.391 1.00 24.05 271 SER A N 1
ATOM 2084 C CA . SER A 1 271 ? -47.618 8.474 17.249 1.00 24.05 271 SER A CA 1
ATOM 2085 C C . SER A 1 271 ? -46.535 9.178 16.406 1.00 24.05 271 SER A C 1
ATOM 2087 O O . SER A 1 271 ? -46.364 8.846 15.232 1.00 24.05 271 SER A O 1
ATOM 2089 N N . GLN A 1 272 ? -45.887 10.223 16.935 1.00 26.72 272 GLN A N 1
ATOM 2090 C CA . GLN A 1 272 ? -45.149 11.211 16.129 1.00 26.72 272 GLN A CA 1
ATOM 2091 C C . GLN A 1 272 ? -43.622 11.074 16.221 1.00 26.72 272 GLN A C 1
ATOM 2093 O O . GLN A 1 272 ? -43.050 11.120 17.306 1.00 26.72 272 GLN A O 1
ATOM 2098 N N . THR A 1 273 ? -42.956 11.030 15.065 1.00 24.11 273 THR A N 1
ATOM 2099 C CA . THR A 1 273 ? -41.524 11.335 14.924 1.00 24.11 273 THR A CA 1
ATOM 2100 C C . THR A 1 273 ? -41.318 12.850 14.781 1.00 24.11 273 THR A C 1
ATOM 2102 O O . THR A 1 273 ? -41.952 13.445 13.901 1.00 24.11 273 THR A O 1
ATOM 2105 N N . PRO A 1 274 ? -40.416 13.490 15.546 1.00 26.31 274 PRO A N 1
ATOM 2106 C CA . PRO A 1 274 ? -39.959 14.845 15.242 1.00 26.31 274 PRO A CA 1
ATOM 2107 C C . PRO A 1 274 ? -39.284 14.905 13.863 1.00 26.31 274 PRO A C 1
ATOM 2109 O O . PRO A 1 274 ? -38.594 13.967 13.463 1.00 26.31 274 PRO A O 1
ATOM 2112 N N . LYS A 1 275 ? -39.465 16.013 13.136 1.00 29.66 275 LYS A N 1
ATOM 2113 C CA . LYS A 1 275 ? -38.650 16.342 11.953 1.00 29.66 275 LYS A CA 1
ATOM 2114 C C . LYS A 1 275 ? -37.365 17.070 12.383 1.00 29.66 275 LYS A C 1
ATOM 2116 O O . LYS A 1 275 ? -37.360 17.657 13.465 1.00 29.66 275 LYS A O 1
ATOM 2121 N N . PRO A 1 276 ? -36.288 17.025 11.575 1.00 27.47 276 PRO A N 1
ATOM 2122 C CA . PRO A 1 276 ? -35.006 17.610 11.952 1.00 27.47 276 PRO A CA 1
ATOM 2123 C C . PRO A 1 276 ? -35.086 19.135 12.069 1.00 27.47 276 PRO A C 1
ATOM 2125 O O . PRO A 1 276 ? -35.752 19.792 11.269 1.00 27.47 276 PRO A O 1
ATOM 2128 N N . SER A 1 277 ? -34.369 19.676 13.049 1.00 26.88 277 SER A N 1
ATOM 2129 C CA . SER A 1 277 ? -34.022 21.092 13.150 1.00 26.88 277 SER A CA 1
ATOM 2130 C C . SER A 1 277 ? -32.639 21.326 12.550 1.00 26.88 277 SER A C 1
ATOM 2132 O O . SER A 1 277 ? -31.701 20.605 12.892 1.00 26.88 277 SER A O 1
ATOM 2134 N N . ASP A 1 278 ? -32.489 22.353 11.717 1.00 34.22 278 ASP A N 1
ATOM 2135 C CA . ASP A 1 278 ? -31.173 22.820 11.282 1.00 34.22 278 ASP A CA 1
ATOM 2136 C C . ASP A 1 278 ? -30.388 23.383 12.477 1.00 34.22 278 ASP A C 1
ATOM 2138 O O . ASP A 1 278 ? -30.829 24.324 13.137 1.00 34.22 278 ASP A O 1
ATOM 2142 N N . GLY A 1 279 ? -29.223 22.800 12.764 1.00 29.89 279 GLY A N 1
ATOM 2143 C CA . GLY A 1 279 ? -28.356 23.221 13.864 1.00 29.89 279 GLY A CA 1
ATOM 2144 C C . GLY A 1 279 ? -27.399 22.115 14.305 1.00 29.89 279 GLY A C 1
ATOM 2145 O O . GLY A 1 279 ? -27.839 21.080 14.782 1.00 29.89 279 GLY A O 1
ATOM 2146 N N . GLU A 1 280 ? -26.099 22.365 14.131 1.00 27.58 280 GLU A N 1
ATOM 2147 C CA . GLU A 1 280 ? -24.954 21.636 14.706 1.00 27.58 280 GLU A CA 1
ATOM 2148 C C . GLU A 1 280 ? -24.947 20.092 14.616 1.00 27.58 280 GLU A C 1
ATOM 2150 O O . GLU A 1 280 ? -25.568 19.368 15.392 1.00 27.58 280 GLU A O 1
ATOM 2155 N N . LYS A 1 281 ? -24.078 19.557 13.742 1.00 33.62 281 LYS A N 1
ATOM 2156 C CA . LYS A 1 281 ? -23.607 18.169 13.871 1.00 33.62 281 LYS A CA 1
ATOM 2157 C C . LYS A 1 281 ? -22.802 18.021 15.168 1.00 33.62 281 LYS A C 1
ATOM 2159 O O . LYS A 1 281 ? -21.612 18.339 15.188 1.00 33.62 281 LYS A O 1
ATOM 2164 N N . ALA A 1 282 ? -23.419 17.483 16.217 1.00 26.41 282 ALA A N 1
ATOM 2165 C CA . ALA A 1 282 ? -22.680 16.954 17.360 1.00 26.41 282 ALA A CA 1
ATOM 2166 C C . ALA A 1 282 ? -21.682 15.872 16.875 1.00 26.41 282 ALA A C 1
ATOM 2168 O O . ALA A 1 282 ? -22.039 15.061 16.015 1.00 26.41 282 ALA A O 1
ATOM 2169 N N . PRO A 1 283 ? -20.428 15.858 17.361 1.00 31.61 283 PRO A N 1
ATOM 2170 C CA . PRO A 1 283 ? -19.397 14.986 16.811 1.00 31.61 283 PRO A CA 1
ATOM 2171 C C . PRO A 1 283 ? -19.566 13.528 17.258 1.00 31.61 283 PRO A C 1
ATOM 2173 O O . PRO A 1 283 ? -19.699 13.251 18.449 1.00 31.61 283 PRO A O 1
ATOM 2176 N N . GLU A 1 284 ? -19.415 12.581 16.326 1.00 35.75 284 GLU A N 1
ATOM 2177 C CA . GLU A 1 284 ? -18.973 11.232 16.695 1.00 35.75 284 GLU A CA 1
ATOM 2178 C C . GLU A 1 284 ? -17.561 11.344 17.295 1.00 35.75 284 GLU A C 1
ATOM 2180 O O . GLU A 1 284 ? -16.593 11.692 16.607 1.00 35.75 284 GLU A O 1
ATOM 2185 N N . ILE A 1 285 ? -17.451 11.105 18.604 1.00 42.97 285 ILE A N 1
ATOM 2186 C CA . ILE A 1 285 ? -16.171 11.131 19.315 1.00 42.97 285 ILE A CA 1
ATOM 2187 C C . ILE A 1 285 ? -15.499 9.755 19.137 1.00 42.97 285 ILE A C 1
ATOM 2189 O O . ILE A 1 285 ? -16.117 8.751 19.488 1.00 42.97 285 ILE A O 1
ATOM 2193 N N . PRO A 1 286 ? -14.253 9.672 18.625 1.00 55.34 286 PRO A N 1
ATOM 2194 C CA . PRO A 1 286 ? -13.690 8.428 18.071 1.00 55.34 286 PRO A CA 1
ATOM 2195 C C . PRO A 1 286 ? -13.554 7.273 19.067 1.00 55.34 286 PRO A C 1
ATOM 2197 O O . PRO A 1 286 ? -13.715 6.117 18.696 1.00 55.34 286 PRO A O 1
ATOM 2200 N N . PHE A 1 287 ? -13.272 7.604 20.326 1.00 51.84 287 PHE A N 1
ATOM 2201 C CA . PHE A 1 287 ? -13.489 6.766 21.501 1.00 51.84 287 PHE A CA 1
ATOM 2202 C C . PHE A 1 287 ? -13.809 7.708 22.673 1.00 51.84 287 PHE A C 1
ATOM 2204 O O . PHE A 1 287 ? -13.116 8.723 22.831 1.00 51.84 287 PHE A O 1
ATOM 2211 N N . PRO A 1 288 ? -14.818 7.416 23.512 1.00 53.16 288 PRO A N 1
ATOM 2212 C CA . PRO A 1 288 ? -15.219 8.301 24.599 1.00 53.16 288 PRO A CA 1
ATOM 2213 C C . PRO A 1 288 ? -14.095 8.452 25.632 1.00 53.16 288 PRO A C 1
ATOM 2215 O O . PRO A 1 288 ? -13.671 7.476 26.255 1.00 53.16 288 PRO A O 1
ATOM 2218 N N . ARG A 1 289 ? -13.648 9.691 25.883 1.00 50.75 289 ARG A N 1
ATOM 2219 C CA . ARG A 1 289 ? -12.910 9.991 27.118 1.00 50.75 289 ARG A CA 1
ATOM 2220 C C . ARG A 1 289 ? -13.888 9.855 28.279 1.00 50.75 289 ARG A C 1
ATOM 2222 O O . ARG A 1 289 ? -14.776 10.684 28.448 1.00 50.75 289 ARG A O 1
ATOM 2229 N N . LEU A 1 290 ? -13.735 8.786 29.052 1.00 54.19 290 LEU A N 1
ATOM 2230 C CA . LEU A 1 290 ? -14.550 8.527 30.231 1.00 54.19 290 LEU A CA 1
ATOM 2231 C C . LEU A 1 290 ? -14.264 9.598 31.292 1.00 54.19 290 LEU A C 1
ATOM 2233 O O . LEU A 1 290 ? -13.184 9.608 31.878 1.00 54.19 290 LEU A O 1
ATOM 2237 N N . ASP A 1 291 ? -15.229 10.484 31.543 1.00 55.75 291 ASP A N 1
ATOM 2238 C CA . ASP A 1 291 ? -15.125 11.485 32.607 1.00 55.75 291 ASP A CA 1
ATOM 2239 C C . ASP A 1 291 ? -14.931 10.787 33.976 1.00 55.75 291 ASP A C 1
ATOM 2241 O O . ASP A 1 291 ? -15.754 9.938 34.349 1.00 55.75 291 ASP A O 1
ATOM 2245 N N . PRO A 1 292 ? -13.859 11.100 34.737 1.00 56.25 292 PRO A N 1
ATOM 2246 C CA . PRO A 1 292 ? -13.625 10.515 36.060 1.00 56.25 292 PRO A CA 1
ATOM 2247 C C . PRO A 1 292 ? -14.723 10.870 37.075 1.00 56.25 292 PRO A C 1
ATOM 2249 O O . PRO A 1 292 ? -14.964 10.101 38.014 1.00 56.25 292 PRO A O 1
ATOM 2252 N N . ASN A 1 293 ? -15.415 11.994 36.873 1.00 55.47 293 ASN A N 1
ATOM 2253 C CA . ASN A 1 293 ? -16.498 12.484 37.721 1.00 55.47 293 ASN A CA 1
ATOM 2254 C C . ASN A 1 293 ? -17.886 12.012 37.266 1.00 55.47 293 ASN A C 1
ATOM 2256 O O . ASN A 1 293 ? -18.872 12.357 37.921 1.00 55.47 293 ASN A O 1
ATOM 2260 N N . ARG A 1 294 ? -17.976 11.215 36.188 1.00 60.22 294 ARG A N 1
ATOM 2261 C CA . ARG A 1 294 ? -19.261 10.838 35.592 1.00 60.22 294 ARG A CA 1
ATOM 2262 C C . ARG A 1 294 ? -20.185 10.187 36.615 1.00 60.22 294 ARG A C 1
ATOM 2264 O O . ARG A 1 294 ? -19.744 9.388 37.449 1.00 60.22 294 ARG A O 1
ATOM 2271 N N . TYR A 1 295 ? -21.477 10.479 36.490 1.00 43.06 295 TYR A N 1
ATOM 2272 C CA . TYR A 1 295 ? -22.508 9.839 37.296 1.00 43.06 295 TYR A CA 1
ATOM 2273 C C . TYR A 1 295 ? -22.394 8.314 37.176 1.00 43.06 295 TYR A C 1
ATOM 2275 O O . TYR A 1 295 ? -22.305 7.767 36.073 1.00 43.06 295 TYR A O 1
ATOM 2283 N N . GLN A 1 296 ? -22.351 7.622 38.314 1.00 44.44 296 GLN A N 1
ATOM 2284 C CA . GLN A 1 296 ? -22.365 6.166 38.323 1.00 44.44 296 GLN A CA 1
ATOM 2285 C C . GLN A 1 296 ? -23.805 5.709 38.147 1.00 44.44 296 GLN A C 1
ATOM 2287 O O . GLN A 1 296 ? -24.612 5.863 39.060 1.00 44.44 296 GLN A O 1
ATOM 2292 N N . PHE A 1 297 ? -24.110 5.117 36.994 1.00 39.84 297 PHE A N 1
ATOM 2293 C CA . PHE A 1 297 ? -25.320 4.325 36.868 1.00 39.84 297 PHE A CA 1
ATOM 2294 C C . PHE A 1 297 ? -25.191 3.131 37.814 1.00 39.84 297 PHE A C 1
ATOM 2296 O O . PHE A 1 297 ? -24.300 2.289 37.669 1.00 39.84 297 PHE A O 1
ATOM 2303 N N . GLU A 1 298 ? -26.047 3.081 38.830 1.00 38.56 298 GLU A N 1
ATOM 2304 C CA . GLU A 1 298 ? -26.197 1.869 39.617 1.00 38.56 298 GLU A CA 1
ATOM 2305 C C . GLU A 1 298 ? -26.919 0.853 38.732 1.00 38.56 298 GLU A C 1
ATOM 2307 O O . GLU A 1 298 ? -28.065 1.063 38.342 1.00 38.56 298 GLU A O 1
ATOM 2312 N N . MET A 1 299 ? -26.228 -0.230 38.369 1.00 37.94 299 MET A N 1
ATOM 2313 C CA . MET A 1 299 ? -26.900 -1.412 37.836 1.00 37.94 299 MET A CA 1
ATOM 2314 C C . MET A 1 299 ? -27.856 -1.908 38.921 1.00 37.94 299 MET A C 1
ATOM 2316 O O . MET A 1 299 ? -27.425 -2.036 40.072 1.00 37.94 299 MET A O 1
ATOM 2320 N N . ASP A 1 300 ? -29.125 -2.136 38.574 1.00 39.56 300 ASP A N 1
ATOM 2321 C CA . ASP A 1 300 ? -30.115 -2.558 39.563 1.00 39.56 300 ASP A CA 1
ATOM 2322 C C . ASP A 1 300 ? -29.661 -3.869 40.224 1.00 39.56 300 ASP A C 1
ATOM 2324 O O . ASP A 1 300 ? -29.121 -4.763 39.565 1.00 39.56 300 ASP A O 1
ATOM 2328 N N . ARG A 1 301 ? -29.757 -3.917 41.554 1.00 42.41 301 ARG A N 1
ATOM 2329 C CA . ARG A 1 301 ? -29.026 -4.884 42.393 1.00 42.41 301 ARG A CA 1
ATOM 2330 C C . ARG A 1 301 ? -29.880 -6.037 42.902 1.00 42.41 301 ARG A C 1
ATOM 2332 O O . ARG A 1 301 ? -29.343 -6.893 43.597 1.00 42.41 301 ARG A O 1
ATOM 2339 N N . ASN A 1 302 ? -31.165 -6.044 42.567 1.00 46.50 302 ASN A N 1
ATOM 2340 C CA . ASN A 1 302 ? -32.097 -7.110 42.911 1.00 46.50 302 ASN A CA 1
ATOM 2341 C C . ASN A 1 302 ? -32.417 -7.889 41.633 1.00 46.50 302 ASN A C 1
ATOM 2343 O O . ASN A 1 302 ? -32.858 -7.278 40.653 1.00 46.50 302 ASN A O 1
ATOM 2347 N N . VAL A 1 303 ? -32.235 -9.212 41.619 1.00 45.34 303 VAL A N 1
ATOM 2348 C CA . VAL A 1 303 ? -32.657 -10.009 40.461 1.00 45.34 303 VAL A CA 1
ATOM 2349 C C . VAL A 1 303 ? -34.126 -10.387 40.647 1.00 45.34 303 VAL A C 1
ATOM 2351 O O . VAL A 1 303 ? -34.459 -11.412 41.226 1.00 45.34 303 VAL A O 1
ATOM 2354 N N . ASP A 1 304 ? -35.020 -9.516 40.170 1.00 50.91 304 ASP A N 1
ATOM 2355 C CA . ASP A 1 304 ? -36.472 -9.757 40.142 1.00 50.91 304 ASP A CA 1
ATOM 2356 C C . ASP A 1 304 ? -36.787 -11.177 39.623 1.00 50.91 304 ASP A C 1
ATOM 2358 O O . ASP A 1 304 ? -36.170 -11.649 38.662 1.00 50.91 304 ASP A O 1
ATOM 2362 N N . GLU A 1 305 ? -37.778 -11.840 40.228 1.00 52.19 305 GLU A N 1
ATOM 2363 C CA . GLU A 1 305 ? -38.332 -13.121 39.778 1.00 52.19 305 GLU A CA 1
ATOM 2364 C C . GLU A 1 305 ? -38.577 -13.109 38.261 1.00 52.19 305 GLU A C 1
ATOM 2366 O O . GLU A 1 305 ? -38.196 -14.050 37.559 1.00 52.19 305 GLU A O 1
ATOM 2371 N N . ALA A 1 306 ? -39.122 -12.008 37.730 1.00 53.12 306 ALA A N 1
ATOM 2372 C CA . ALA A 1 306 ? -39.364 -11.842 36.302 1.00 53.12 306 ALA A CA 1
ATOM 2373 C C . ALA A 1 306 ? -38.073 -11.728 35.465 1.00 53.12 306 ALA A C 1
ATOM 2375 O O . ALA A 1 306 ? -38.075 -12.135 34.302 1.00 53.12 306 ALA A O 1
ATOM 2376 N N . ILE A 1 307 ? -36.969 -11.226 36.031 1.00 53.12 307 ILE A N 1
ATOM 2377 C CA . ILE A 1 307 ? -35.651 -11.154 35.378 1.00 53.12 307 ILE A CA 1
ATOM 2378 C C . ILE A 1 307 ? -34.974 -12.531 35.387 1.00 53.12 307 ILE A C 1
ATOM 2380 O O . ILE A 1 307 ? -34.494 -12.958 34.335 1.00 53.12 307 ILE A O 1
ATOM 2384 N N . VAL A 1 308 ? -34.992 -13.267 36.507 1.00 51.56 308 VAL A N 1
ATOM 2385 C CA . VAL A 1 308 ? -34.498 -14.661 36.561 1.00 51.56 308 VAL A CA 1
ATOM 2386 C C . VAL A 1 308 ? -35.272 -15.531 35.563 1.00 51.56 308 VAL A C 1
ATOM 2388 O O . VAL A 1 308 ? -34.682 -16.229 34.733 1.00 51.56 308 VAL A O 1
ATOM 2391 N N . ASP A 1 309 ? -36.603 -15.436 35.588 1.00 53.53 309 ASP A N 1
ATOM 2392 C CA . ASP A 1 309 ? -37.504 -16.161 34.695 1.00 53.53 309 ASP A CA 1
ATOM 2393 C C . ASP A 1 309 ? -37.270 -15.767 33.218 1.00 53.53 309 ASP A C 1
ATOM 2395 O O . ASP A 1 309 ? -37.239 -16.646 32.352 1.00 53.53 309 ASP A O 1
ATOM 2399 N N . HIS A 1 310 ? -36.994 -14.489 32.916 1.00 57.56 310 HIS A N 1
ATOM 2400 C CA . HIS A 1 310 ? -36.606 -14.037 31.573 1.00 57.56 310 HIS A CA 1
ATOM 2401 C C . HIS A 1 310 ? -35.248 -14.602 31.130 1.00 57.56 310 HIS A C 1
ATOM 2403 O O . HIS A 1 310 ? -35.147 -15.123 30.019 1.00 57.56 310 HIS A O 1
ATOM 2409 N N . ILE A 1 311 ? -34.211 -14.541 31.969 1.00 54.56 311 ILE A N 1
ATOM 2410 C CA . ILE A 1 311 ? -32.869 -15.039 31.626 1.00 54.56 311 ILE A CA 1
ATOM 2411 C C . ILE A 1 311 ? -32.915 -16.548 31.349 1.00 54.56 311 ILE A C 1
ATOM 2413 O O . ILE A 1 311 ? -32.389 -16.993 30.329 1.00 54.56 311 ILE A O 1
ATOM 2417 N N . ILE A 1 312 ? -33.620 -17.332 32.175 1.00 56.09 312 ILE A N 1
ATOM 2418 C CA . ILE A 1 312 ? -33.769 -18.780 31.955 1.00 56.09 312 ILE A CA 1
ATOM 2419 C C . ILE A 1 312 ? -34.531 -19.076 30.646 1.00 56.09 312 ILE A C 1
ATOM 2421 O O . ILE A 1 312 ? -34.178 -20.028 29.945 1.00 56.09 312 ILE A O 1
ATOM 2425 N N . ARG A 1 313 ? -35.526 -18.258 30.258 1.00 59.69 313 ARG A N 1
ATOM 2426 C CA . ARG A 1 313 ? -36.191 -18.377 28.940 1.00 59.69 313 ARG A CA 1
ATOM 2427 C C . ARG A 1 313 ? -35.236 -18.116 27.768 1.00 59.69 313 ARG A C 1
ATOM 2429 O O . ARG A 1 313 ? -35.386 -18.772 26.742 1.00 59.69 313 ARG A O 1
ATOM 2436 N N . GLN A 1 314 ? -34.292 -17.182 27.909 1.00 61.44 314 GLN A N 1
ATOM 2437 C CA . GLN A 1 314 ? -33.349 -16.793 26.847 1.00 61.44 314 GLN A CA 1
ATOM 2438 C C . GLN A 1 314 ? -32.124 -17.713 26.724 1.00 61.44 314 GLN A C 1
ATOM 2440 O O . GLN A 1 314 ? -31.352 -17.562 25.777 1.00 61.44 314 GLN A O 1
ATOM 2445 N N . LEU A 1 315 ? -31.922 -18.669 27.641 1.00 56.88 315 LEU A N 1
ATOM 2446 C CA . LEU A 1 315 ? -30.813 -19.623 27.536 1.00 56.88 315 LEU A CA 1
ATOM 2447 C C . LEU A 1 315 ? -30.855 -20.354 26.177 1.00 56.88 315 LEU A C 1
ATOM 2449 O O . LEU A 1 315 ? -31.902 -20.911 25.820 1.00 56.88 315 LEU A O 1
ATOM 2453 N N . PRO A 1 316 ? -29.742 -20.416 25.422 1.00 51.47 316 PRO A N 1
ATOM 2454 C CA . PRO A 1 316 ? -29.718 -21.101 24.135 1.00 51.47 316 PRO A CA 1
ATOM 2455 C C . PRO A 1 316 ? -30.062 -22.582 24.305 1.00 51.47 316 PRO A C 1
ATOM 2457 O O . PRO A 1 316 ? -29.847 -23.173 25.366 1.00 51.47 316 PRO A O 1
ATOM 2460 N N . SER A 1 317 ? -30.622 -23.185 23.259 1.00 56.94 317 SER A N 1
ATOM 2461 C CA . SER A 1 317 ? -30.833 -24.636 23.241 1.00 56.94 317 SER A CA 1
ATOM 2462 C C . SER A 1 317 ? -29.485 -25.365 23.231 1.00 56.94 317 SER A C 1
ATOM 2464 O O . SER A 1 317 ? -28.492 -24.823 22.753 1.00 56.94 317 SER A O 1
ATOM 2466 N N . GLU A 1 318 ? -29.468 -26.598 23.737 1.00 58.81 318 GLU A N 1
ATOM 2467 C CA . GLU A 1 318 ? -28.266 -27.407 24.011 1.00 58.81 318 GLU A CA 1
ATOM 2468 C C . GLU A 1 318 ? -27.485 -26.998 25.285 1.00 58.81 318 GLU A C 1
ATOM 2470 O O . GLU A 1 318 ? -28.087 -26.653 26.306 1.00 58.81 318 GLU A O 1
ATOM 2475 N N . LYS A 1 319 ? -26.166 -27.236 25.327 1.00 53.78 319 LYS A N 1
ATOM 2476 C CA . LYS A 1 319 ? -25.399 -27.355 26.582 1.00 53.78 319 LYS A CA 1
ATOM 2477 C C . LYS A 1 319 ? -24.938 -26.015 27.162 1.00 53.78 319 LYS A C 1
ATOM 2479 O O . LYS A 1 319 ? -24.403 -25.177 26.445 1.00 53.78 319 LYS A O 1
ATOM 2484 N N . ALA A 1 320 ? -25.005 -25.900 28.490 1.00 49.16 320 ALA A N 1
ATOM 2485 C CA . ALA A 1 320 ? -24.272 -24.885 29.236 1.00 49.16 320 ALA A CA 1
ATOM 2486 C C . ALA A 1 320 ? -22.749 -25.070 29.080 1.00 49.16 320 ALA A C 1
ATOM 2488 O O . ALA A 1 320 ? -22.237 -26.197 29.068 1.00 49.16 320 ALA A O 1
ATOM 2489 N N . SER A 1 321 ? -22.019 -23.957 28.998 1.00 41.16 321 SER A N 1
ATOM 2490 C CA . SER A 1 321 ? -20.554 -23.913 29.004 1.00 41.16 321 SER A CA 1
ATOM 2491 C C . SER A 1 321 ? -20.022 -23.926 30.444 1.00 41.16 321 SER A C 1
ATOM 2493 O O . SER A 1 321 ? -19.585 -22.897 30.958 1.00 41.16 321 SER A O 1
ATOM 2495 N N . GLY A 1 322 ? -20.087 -25.085 31.107 1.00 43.94 322 GLY A N 1
ATOM 2496 C CA . GLY A 1 322 ? -19.724 -25.232 32.521 1.00 43.94 322 GLY A CA 1
ATOM 2497 C C . GLY A 1 322 ? -19.212 -26.624 32.919 1.00 43.94 322 GLY A C 1
ATOM 2498 O O . GLY A 1 322 ? -19.333 -27.606 32.179 1.00 43.94 322 GLY A O 1
ATOM 2499 N N . TYR A 1 323 ? -18.599 -26.694 34.107 1.00 38.38 323 TYR A N 1
ATOM 2500 C CA . TYR A 1 323 ? -18.074 -27.926 34.727 1.00 38.38 323 TYR A CA 1
ATOM 2501 C C . TYR A 1 323 ? -19.176 -28.838 35.307 1.00 38.38 323 TYR A C 1
ATOM 2503 O O . TYR A 1 323 ? -18.967 -30.043 35.473 1.00 38.38 323 TYR A O 1
ATOM 2511 N N . ASP A 1 324 ? -20.337 -28.246 35.580 1.00 54.75 324 ASP A N 1
ATOM 2512 C CA . ASP A 1 324 ? -21.586 -28.798 36.119 1.00 54.75 324 ASP A CA 1
ATOM 2513 C C . ASP A 1 324 ? -22.294 -29.781 35.169 1.00 54.75 324 ASP A C 1
ATOM 2515 O O . ASP A 1 324 ? -22.939 -30.729 35.610 1.00 54.75 324 ASP A O 1
ATOM 2519 N N . LYS A 1 325 ? -22.125 -29.599 33.853 1.00 52.94 325 LYS A N 1
ATOM 2520 C CA . LYS A 1 325 ? -22.619 -30.467 32.764 1.00 52.94 325 LYS A CA 1
ATOM 2521 C C . LYS A 1 325 ? -24.145 -30.552 32.610 1.00 52.94 325 LYS A C 1
ATOM 2523 O O . LYS A 1 325 ? -24.568 -31.265 31.688 1.00 52.94 325 LYS A O 1
ATOM 2528 N N . ILE A 1 326 ? -24.940 -29.837 33.403 1.00 57.12 326 ILE A N 1
ATOM 2529 C CA . ILE A 1 326 ? -26.397 -29.728 33.231 1.00 57.12 326 ILE A CA 1
ATOM 2530 C C . ILE A 1 326 ? -26.704 -29.101 31.851 1.00 57.12 326 ILE A C 1
ATOM 2532 O O . ILE A 1 326 ? -25.874 -28.409 31.257 1.00 57.12 326 ILE A O 1
ATOM 2536 N N . ALA A 1 327 ? -27.855 -29.434 31.263 1.00 61.06 327 ALA A N 1
ATOM 2537 C CA . ALA A 1 327 ? -28.302 -28.855 29.993 1.00 61.06 327 ALA A CA 1
ATOM 2538 C C . ALA A 1 327 ? -29.371 -27.789 30.242 1.00 61.06 327 ALA A C 1
ATOM 2540 O O . ALA A 1 327 ? -30.221 -27.972 31.113 1.00 61.06 327 ALA A O 1
ATOM 2541 N N . ASN A 1 328 ? -29.381 -26.730 29.430 1.00 63.09 328 ASN A N 1
ATOM 2542 C CA . ASN A 1 328 ? -30.277 -25.582 29.612 1.00 63.09 328 ASN A CA 1
ATOM 2543 C C . ASN A 1 328 ? -31.766 -25.978 29.613 1.00 63.09 328 ASN A C 1
ATOM 2545 O O . ASN A 1 328 ? -32.574 -25.348 30.291 1.00 63.09 328 ASN A O 1
ATOM 2549 N N . GLU A 1 329 ? -32.130 -27.056 28.911 1.00 66.94 329 GLU A N 1
ATOM 2550 C CA . GLU A 1 329 ? -33.497 -27.593 28.883 1.00 66.94 329 GLU A CA 1
ATOM 2551 C C . GLU A 1 329 ? -33.974 -28.131 30.241 1.00 66.94 329 GLU A C 1
ATOM 2553 O O . GLU A 1 329 ? -35.148 -27.972 30.572 1.00 66.94 329 GLU A O 1
ATOM 2558 N N . ALA A 1 330 ? -33.078 -28.680 31.071 1.00 60.59 330 ALA A N 1
ATOM 2559 C CA . ALA A 1 330 ? -33.410 -29.042 32.450 1.00 60.59 330 ALA A CA 1
ATOM 2560 C C . ALA A 1 330 ? -33.812 -27.786 33.241 1.00 60.59 330 ALA A C 1
ATOM 2562 O O . ALA A 1 330 ? -34.909 -27.714 33.793 1.00 60.59 330 ALA A O 1
ATOM 2563 N N . THR A 1 331 ? -32.960 -26.757 33.187 1.00 63.31 331 THR A N 1
ATOM 2564 C CA . THR A 1 331 ? -33.154 -25.465 33.857 1.00 63.31 331 THR A CA 1
ATOM 2565 C C . THR A 1 331 ? -34.453 -24.776 33.424 1.00 63.31 331 THR A C 1
ATOM 2567 O O . THR A 1 331 ? -35.176 -24.228 34.255 1.00 63.31 331 THR A O 1
ATOM 2570 N N . LYS A 1 332 ? -34.802 -24.853 32.132 1.00 65.44 332 LYS A N 1
ATOM 2571 C CA . LYS A 1 332 ? -36.061 -24.327 31.572 1.00 65.44 332 LYS A CA 1
ATOM 2572 C C . LYS A 1 332 ? -37.303 -25.090 32.042 1.00 65.44 332 LYS A C 1
ATOM 2574 O O . LYS A 1 332 ? -38.341 -24.467 32.267 1.00 65.44 332 LYS A O 1
ATOM 2579 N N . MET A 1 333 ? -37.226 -26.414 32.186 1.00 61.19 333 MET A N 1
ATOM 2580 C CA . MET A 1 333 ? -38.368 -27.251 32.585 1.00 61.19 333 MET A CA 1
ATOM 2581 C C . MET A 1 333 ? -38.769 -27.069 34.051 1.00 61.19 333 MET A C 1
ATOM 2583 O O . MET A 1 333 ? -39.953 -27.164 34.382 1.00 61.19 333 MET A O 1
ATOM 2587 N N . THR A 1 334 ? -37.807 -26.780 34.924 1.00 57.28 334 THR A N 1
ATOM 2588 C CA . THR A 1 334 ? -38.033 -26.549 36.360 1.00 57.28 334 THR A CA 1
ATOM 2589 C C . THR A 1 334 ? -37.874 -25.087 36.747 1.00 57.28 334 THR A C 1
ATOM 2591 O O . THR A 1 334 ? -37.738 -24.784 37.927 1.00 57.28 334 THR A O 1
ATOM 2594 N N . ARG A 1 335 ? -37.959 -24.179 35.765 1.00 61.78 335 ARG A N 1
ATOM 2595 C CA . ARG A 1 335 ? -37.775 -22.728 35.894 1.00 61.78 335 ARG A CA 1
ATOM 2596 C C . ARG A 1 335 ? -38.449 -22.125 37.123 1.00 61.78 335 ARG A C 1
ATOM 2598 O O . ARG A 1 335 ? -37.775 -21.437 37.859 1.00 61.78 335 ARG A O 1
ATOM 2605 N N . VAL A 1 336 ? -39.717 -22.438 37.408 1.00 56.38 336 VAL A N 1
ATOM 2606 C CA . VAL A 1 336 ? -40.410 -21.918 38.608 1.00 56.38 336 VAL A CA 1
ATOM 2607 C C . VAL A 1 336 ? -39.712 -22.361 39.901 1.00 56.38 336 VAL A C 1
ATOM 2609 O O . VAL A 1 336 ? -39.445 -21.544 40.769 1.00 56.38 336 VAL A O 1
ATOM 2612 N N . ILE A 1 337 ? -39.352 -23.641 40.014 1.00 56.22 337 ILE A N 1
ATOM 2613 C CA . ILE A 1 337 ? -38.724 -24.216 41.216 1.00 56.22 337 ILE A CA 1
ATOM 2614 C C . ILE A 1 337 ? -37.265 -23.757 41.343 1.00 56.22 337 ILE A C 1
ATOM 2616 O O . ILE A 1 337 ? -36.813 -23.471 42.446 1.00 56.22 337 ILE A O 1
ATOM 2620 N N . ILE A 1 338 ? -36.540 -23.636 40.226 1.00 57.12 338 ILE A N 1
ATOM 2621 C CA . ILE A 1 338 ? -35.172 -23.102 40.196 1.00 57.12 338 ILE A CA 1
ATOM 2622 C C . ILE A 1 338 ? -35.165 -21.600 40.477 1.00 57.12 338 ILE A C 1
ATOM 2624 O O . ILE A 1 338 ? -34.292 -21.155 41.206 1.00 57.12 338 ILE A O 1
ATOM 2628 N N . THR A 1 339 ? -36.140 -20.829 39.992 1.00 54.56 339 THR A N 1
ATOM 2629 C CA . THR A 1 339 ? -36.303 -19.421 40.364 1.00 54.56 339 THR A CA 1
ATOM 2630 C C . THR A 1 339 ? -36.643 -19.304 41.850 1.00 54.56 339 THR A C 1
ATOM 2632 O O . THR A 1 339 ? -35.977 -18.546 42.538 1.00 54.56 339 THR A O 1
ATOM 2635 N N . CYS A 1 340 ? -37.561 -20.105 42.407 1.00 53.62 340 CYS A N 1
ATOM 2636 C CA . CYS A 1 340 ? -37.806 -20.115 43.857 1.00 53.62 340 CYS A CA 1
ATOM 2637 C C . CYS A 1 340 ? -36.571 -20.538 44.677 1.00 53.62 340 CYS A C 1
ATOM 2639 O O . CYS A 1 340 ? -36.317 -19.957 45.727 1.00 53.62 340 CYS A O 1
ATOM 2641 N N . ALA A 1 341 ? -35.786 -21.517 44.215 1.00 53.16 341 ALA A N 1
ATOM 2642 C CA . ALA A 1 341 ? -34.557 -21.945 44.886 1.00 53.16 341 ALA A CA 1
ATOM 2643 C C . ALA A 1 341 ? -33.430 -20.905 44.755 1.00 53.16 341 ALA A C 1
ATOM 2645 O O . ALA A 1 341 ? -32.704 -20.672 45.716 1.00 53.16 341 ALA A O 1
ATOM 2646 N N . ALA A 1 342 ? -33.316 -20.236 43.605 1.00 53.44 342 ALA A N 1
ATOM 2647 C CA . ALA A 1 342 ? -32.400 -19.123 43.387 1.00 53.44 342 ALA A CA 1
ATOM 2648 C C . ALA A 1 342 ? -32.789 -17.915 44.247 1.00 53.44 342 ALA A C 1
ATOM 2650 O O . ALA A 1 342 ? -31.918 -17.369 44.904 1.00 53.44 342 ALA A O 1
ATOM 2651 N N . LEU A 1 343 ? -34.078 -17.575 44.341 1.00 52.91 343 LEU A N 1
ATOM 2652 C CA . LEU A 1 343 ? -34.607 -16.531 45.228 1.00 52.91 343 LEU A CA 1
ATOM 2653 C C . LEU A 1 343 ? -34.476 -16.897 46.717 1.00 52.91 343 LEU A C 1
ATOM 2655 O O . LEU A 1 343 ? -34.349 -16.008 47.552 1.00 52.91 343 LEU A O 1
ATOM 2659 N N . ALA A 1 344 ? -34.473 -18.184 47.076 1.00 49.75 344 ALA A N 1
ATOM 2660 C CA . ALA A 1 344 ? -34.176 -18.631 48.439 1.00 49.75 344 ALA A CA 1
ATOM 2661 C C . ALA A 1 344 ? -32.674 -18.523 48.758 1.00 49.75 344 ALA A C 1
ATOM 2663 O O . ALA A 1 344 ? -32.304 -18.015 49.815 1.00 49.75 344 ALA A O 1
ATOM 2664 N N . LEU A 1 345 ? -31.807 -18.936 47.826 1.00 49.34 345 LEU A N 1
ATOM 2665 C CA . LEU A 1 345 ? -30.356 -18.742 47.913 1.00 49.34 345 LEU A CA 1
ATOM 2666 C C . LEU A 1 345 ? -29.990 -17.247 47.920 1.00 49.34 345 LEU A C 1
ATOM 2668 O O . LEU A 1 345 ? -29.131 -16.845 48.695 1.00 49.34 345 LEU A O 1
ATOM 2672 N N . GLU A 1 346 ? -30.677 -16.414 47.135 1.00 46.28 346 GLU A N 1
ATOM 2673 C CA . GLU A 1 346 ? -30.558 -14.951 47.124 1.00 46.28 346 GLU A CA 1
ATOM 2674 C C . GLU A 1 346 ? -31.090 -14.356 48.433 1.00 46.28 346 GLU A C 1
ATOM 2676 O O . GLU A 1 346 ? -30.409 -13.549 49.053 1.00 46.28 346 GLU A O 1
ATOM 2681 N N . GLY A 1 347 ? -32.231 -14.832 48.940 1.00 45.50 347 GLY A N 1
ATOM 2682 C CA . GLY A 1 347 ? -32.800 -14.438 50.233 1.00 45.50 347 GLY A CA 1
ATOM 2683 C C . GLY A 1 347 ? -31.906 -14.747 51.442 1.00 45.50 347 GLY A C 1
ATOM 2684 O O . GLY A 1 347 ? -32.002 -14.058 52.456 1.00 45.50 347 GLY A O 1
ATOM 2685 N N . LEU A 1 348 ? -30.997 -15.721 51.328 1.00 41.44 348 LEU A N 1
ATOM 2686 C CA . LEU A 1 348 ? -29.936 -15.992 52.307 1.00 41.44 348 LEU A CA 1
ATOM 2687 C C . LEU A 1 348 ? -28.626 -15.244 51.971 1.00 41.44 348 LEU A C 1
ATOM 2689 O O . LEU A 1 348 ? -27.973 -14.718 52.877 1.00 41.44 348 LEU A O 1
ATOM 2693 N N . ALA A 1 349 ? -28.299 -15.054 50.689 1.00 38.41 349 ALA A N 1
ATOM 2694 C CA . ALA A 1 349 ? -27.233 -14.159 50.217 1.00 38.41 349 ALA A CA 1
ATOM 2695 C C . ALA A 1 349 ? -27.551 -12.656 50.397 1.00 38.41 349 ALA A C 1
ATOM 2697 O O . ALA A 1 349 ? -26.677 -11.812 50.216 1.00 38.41 349 ALA A O 1
ATOM 2698 N N . MET A 1 350 ? -28.748 -12.294 50.869 1.00 41.84 350 MET A N 1
ATOM 2699 C CA . MET A 1 350 ? -29.064 -10.958 51.397 1.00 41.84 350 MET A CA 1
ATOM 2700 C C . MET A 1 350 ? -28.241 -10.608 52.653 1.00 41.84 350 MET A C 1
ATOM 2702 O O . MET A 1 350 ? -28.205 -9.448 53.061 1.00 41.84 350 MET A O 1
ATOM 2706 N N . THR A 1 351 ? -27.515 -11.575 53.229 1.00 43.41 351 THR A N 1
ATOM 2707 C CA . THR A 1 351 ? -26.437 -11.336 54.206 1.00 43.41 351 THR A CA 1
ATOM 2708 C C . THR A 1 351 ? -25.121 -10.849 53.570 1.00 43.41 351 THR A C 1
ATOM 2710 O O . THR A 1 351 ? -24.318 -10.214 54.253 1.00 43.41 351 THR A O 1
ATOM 2713 N N . GLY A 1 352 ? -24.899 -11.083 52.270 1.00 39.41 352 GLY A N 1
ATOM 2714 C CA . GLY A 1 352 ? -23.663 -10.758 51.550 1.00 39.41 352 GLY A CA 1
ATOM 2715 C C . GLY A 1 352 ? -23.799 -10.887 50.026 1.00 39.41 352 GLY A C 1
ATOM 2716 O O . GLY A 1 352 ? -23.653 -11.971 49.469 1.00 39.41 352 GLY A O 1
ATOM 2717 N N . LYS A 1 353 ? -24.038 -9.749 49.358 1.00 42.97 353 LYS A N 1
ATOM 2718 C CA . LYS A 1 353 ? -24.180 -9.603 47.894 1.00 42.97 353 LYS A CA 1
ATOM 2719 C C . LYS A 1 353 ? -23.046 -10.285 47.114 1.00 42.97 353 LYS A C 1
ATOM 2721 O O . LYS A 1 353 ? -21.885 -10.118 47.472 1.00 42.97 353 LYS A O 1
ATOM 2726 N N . VAL A 1 354 ? -23.378 -10.894 45.972 1.00 43.09 354 VAL A N 1
ATOM 2727 C CA . VAL A 1 354 ? -22.410 -11.250 44.918 1.00 43.09 354 VAL A CA 1
ATOM 2728 C C . VAL A 1 354 ? -22.620 -10.321 43.721 1.00 43.09 354 VAL A C 1
ATOM 2730 O O . VAL A 1 354 ? -23.591 -10.442 42.979 1.00 43.09 354 VAL A O 1
ATOM 2733 N N . ASN A 1 355 ? -21.723 -9.356 43.546 1.00 53.50 355 ASN A N 1
ATOM 2734 C CA . ASN A 1 355 ? -21.727 -8.400 42.438 1.00 53.50 355 ASN A CA 1
ATOM 2735 C C . ASN A 1 355 ? -20.987 -8.980 41.215 1.00 53.50 355 ASN A C 1
ATOM 2737 O O . ASN A 1 355 ? -20.089 -9.809 41.360 1.00 53.50 355 ASN A O 1
ATOM 2741 N N . PHE A 1 356 ? -21.247 -8.460 40.010 1.00 54.66 356 PHE A N 1
ATOM 2742 C CA . PHE A 1 356 ? -20.388 -8.725 38.844 1.00 54.66 356 PHE A CA 1
ATOM 2743 C C . PHE A 1 356 ? -18.922 -8.341 39.126 1.00 54.66 356 PHE A C 1
ATOM 2745 O O . PHE A 1 356 ? -17.997 -9.008 38.671 1.00 54.66 356 PHE A O 1
ATOM 2752 N N . ALA A 1 357 ? -18.703 -7.294 39.931 1.00 59.41 357 ALA A N 1
ATOM 2753 C CA . ALA A 1 357 ? -17.373 -6.895 40.391 1.00 59.41 357 ALA A CA 1
ATOM 2754 C C . ALA A 1 357 ? -16.673 -7.959 41.266 1.00 59.41 357 ALA A C 1
ATOM 2756 O O . ALA A 1 357 ? -15.441 -8.016 41.262 1.00 59.41 357 ALA A O 1
ATOM 2757 N N . ASP A 1 358 ? -17.432 -8.815 41.955 1.00 58.66 358 ASP A N 1
ATOM 2758 C CA . ASP A 1 358 ? -16.927 -9.806 42.917 1.00 58.66 358 ASP A CA 1
ATOM 2759 C C . ASP A 1 358 ? -16.609 -11.158 42.252 1.00 58.66 358 ASP A C 1
ATOM 2761 O O . ASP A 1 358 ? -16.033 -12.049 42.878 1.00 58.66 358 ASP A O 1
ATOM 2765 N N . LEU A 1 359 ? -16.930 -11.308 40.959 1.00 55.94 359 LEU A N 1
ATOM 2766 C CA . LEU A 1 359 ? -16.480 -12.436 40.148 1.00 55.94 359 LEU A CA 1
ATOM 2767 C C . LEU A 1 359 ? -14.936 -12.515 40.123 1.00 55.94 359 LEU A C 1
ATOM 2769 O O . LEU A 1 359 ? -14.271 -11.471 40.059 1.00 55.94 359 LEU A O 1
ATOM 2773 N N . PRO A 1 360 ? -14.352 -13.731 40.086 1.00 65.19 360 PRO A N 1
ATOM 2774 C CA . PRO A 1 360 ? -12.925 -13.938 39.848 1.00 65.19 360 PRO A CA 1
ATOM 2775 C C . PRO A 1 360 ? -12.405 -13.151 38.640 1.00 65.19 360 PRO A C 1
ATOM 2777 O O . PRO A 1 360 ? -13.068 -13.053 37.602 1.00 65.19 360 PRO A O 1
ATOM 2780 N N . THR A 1 361 ? -11.206 -12.586 38.773 1.00 61.78 361 THR A N 1
ATOM 2781 C CA . THR A 1 361 ? -10.584 -11.711 37.765 1.00 61.78 361 THR A CA 1
ATOM 2782 C C . THR A 1 361 ? -10.462 -12.396 36.405 1.00 61.78 361 THR A C 1
ATOM 2784 O O . THR A 1 361 ? -10.686 -11.762 35.378 1.00 61.78 361 THR A O 1
ATOM 2787 N N . GLU A 1 362 ? -10.190 -13.695 36.399 1.00 57.72 362 GLU A N 1
ATOM 2788 C CA . GLU A 1 362 ? -10.062 -14.548 35.219 1.00 57.72 362 GLU A CA 1
ATOM 2789 C C . GLU A 1 362 ? -11.390 -14.642 34.452 1.00 57.72 362 GLU A C 1
ATOM 2791 O O . GLU A 1 362 ? -11.410 -14.513 33.228 1.00 57.72 362 GLU A O 1
ATOM 2796 N N . LEU A 1 363 ? -12.511 -14.801 35.167 1.00 53.72 363 LEU A N 1
ATOM 2797 C CA . LEU A 1 363 ? -13.849 -14.854 34.570 1.00 53.72 363 LEU A CA 1
ATOM 2798 C C . LEU A 1 363 ? -14.286 -13.475 34.065 1.00 53.72 363 LEU A C 1
ATOM 2800 O O . LEU A 1 363 ? -14.800 -13.375 32.952 1.00 53.72 363 LEU A O 1
ATOM 2804 N N . LYS A 1 364 ? -14.010 -12.399 34.818 1.00 68.44 364 LYS A N 1
ATOM 2805 C CA . LYS A 1 364 ? -14.250 -11.023 34.344 1.00 68.44 364 LYS A CA 1
ATOM 2806 C C . LYS A 1 364 ? -13.463 -10.735 33.066 1.00 68.44 364 LYS A C 1
ATOM 2808 O O . LYS A 1 364 ? -14.043 -10.261 32.097 1.00 68.44 364 LYS A O 1
ATOM 2813 N N . GLN A 1 365 ? -12.176 -11.088 33.022 1.00 72.56 365 GLN A N 1
ATOM 2814 C CA . GLN A 1 365 ? -11.338 -10.923 31.831 1.00 72.56 365 GLN A CA 1
ATOM 2815 C C . GLN A 1 365 ? -11.843 -11.735 30.631 1.00 72.56 365 GLN A C 1
ATOM 2817 O O . GLN A 1 365 ? -11.810 -11.217 29.518 1.00 72.56 365 GLN A O 1
ATOM 2822 N N . GLN A 1 366 ? -12.346 -12.959 30.829 1.00 69.75 366 GLN A N 1
ATOM 2823 C CA . GLN A 1 366 ? -12.978 -13.733 29.753 1.00 69.75 366 GLN A CA 1
ATOM 2824 C C . GLN A 1 366 ? -14.255 -13.054 29.237 1.00 69.75 366 GLN A C 1
ATOM 2826 O O . GLN A 1 366 ? -14.368 -12.825 28.035 1.00 69.75 366 GLN A O 1
ATOM 2831 N N . ILE A 1 367 ? -15.170 -12.651 30.125 1.00 73.12 367 ILE A N 1
ATOM 2832 C CA . ILE A 1 367 ? -16.419 -11.964 29.748 1.00 73.12 367 ILE A CA 1
ATOM 2833 C C . ILE A 1 367 ? -16.120 -10.651 29.010 1.00 73.12 367 ILE A C 1
ATOM 2835 O O . ILE A 1 367 ? -16.689 -10.392 27.951 1.00 73.12 367 ILE A O 1
ATOM 2839 N N . TYR A 1 368 ? -15.184 -9.843 29.519 1.00 81.44 368 TYR A N 1
ATOM 2840 C CA . TYR A 1 368 ? -14.745 -8.625 28.842 1.00 81.44 368 TYR A CA 1
ATOM 2841 C C . TYR A 1 368 ? -14.126 -8.927 27.467 1.00 81.44 368 TYR A C 1
ATOM 2843 O O . TYR A 1 368 ? -14.374 -8.193 26.512 1.00 81.44 368 TYR A O 1
ATOM 2851 N N . ARG A 1 369 ? -13.330 -9.998 27.339 1.00 82.00 369 ARG A N 1
ATOM 2852 C CA . ARG A 1 369 ? -12.684 -10.361 26.072 1.00 82.00 369 ARG A CA 1
ATOM 2853 C C . ARG A 1 369 ? -13.701 -10.733 25.002 1.00 82.00 369 ARG A C 1
ATOM 2855 O O . ARG A 1 369 ? -13.590 -10.219 23.895 1.00 82.00 369 ARG A O 1
ATOM 2862 N N . GLU A 1 370 ? -14.682 -11.567 25.331 1.00 79.69 370 GLU A N 1
ATOM 2863 C CA . GLU A 1 370 ? -15.721 -11.971 24.376 1.00 79.69 370 GLU A CA 1
ATOM 2864 C C . GLU A 1 370 ? -16.705 -10.829 24.058 1.00 79.69 370 GLU A C 1
ATOM 2866 O O . GLU A 1 370 ? -17.259 -10.799 22.964 1.00 79.69 370 GLU A O 1
ATOM 2871 N N . TYR A 1 371 ? -16.879 -9.848 24.955 1.00 82.56 371 TYR A N 1
ATOM 2872 C CA . TYR A 1 371 ? -17.669 -8.639 24.678 1.00 82.56 371 TYR A CA 1
ATOM 2873 C C . TYR A 1 371 ? -16.944 -7.650 23.744 1.00 82.56 371 TYR A C 1
ATOM 2875 O O . TYR A 1 371 ? -17.548 -7.135 22.806 1.00 82.56 371 TYR A O 1
ATOM 2883 N N . PHE A 1 372 ? -15.658 -7.357 23.987 1.00 85.31 372 PHE A N 1
ATOM 2884 C CA . PHE A 1 372 ? -14.926 -6.320 23.237 1.00 85.31 372 PHE A CA 1
ATOM 2885 C C . PHE A 1 372 ? -14.198 -6.823 21.985 1.00 85.31 372 PHE A C 1
ATOM 2887 O O . PHE A 1 372 ? -13.788 -5.997 21.166 1.00 85.31 372 PHE A O 1
ATOM 2894 N N . LYS A 1 373 ? -13.993 -8.134 21.816 1.00 89.12 373 LYS A N 1
ATOM 2895 C CA . LYS A 1 373 ? -13.340 -8.692 20.626 1.00 89.12 373 LYS A CA 1
ATOM 2896 C C . LYS A 1 373 ? -14.347 -8.840 19.482 1.00 89.12 373 LYS A C 1
ATOM 2898 O O . LYS A 1 373 ? -15.229 -9.692 19.519 1.00 89.12 373 LYS A O 1
ATOM 2903 N N . VAL A 1 374 ? -14.153 -8.063 18.425 1.00 88.31 374 VAL A N 1
ATOM 2904 C CA . VAL A 1 374 ? -14.972 -8.085 17.210 1.00 88.31 374 VAL A CA 1
ATOM 2905 C C . VAL A 1 374 ? -14.308 -8.968 16.151 1.00 88.31 374 VAL A C 1
ATOM 2907 O O . VAL A 1 374 ? -13.082 -8.989 16.009 1.00 88.31 374 VAL A O 1
ATOM 2910 N N . LYS A 1 375 ? -15.112 -9.717 15.386 1.00 87.31 375 LYS A N 1
ATOM 2911 C CA . LYS A 1 375 ? -14.617 -10.478 14.230 1.00 87.31 375 LYS A CA 1
ATOM 2912 C C . LYS A 1 375 ? -14.040 -9.505 13.192 1.00 87.31 375 LYS A C 1
ATOM 2914 O O . LYS A 1 375 ? -14.668 -8.504 12.877 1.00 87.31 375 LYS A O 1
ATOM 2919 N N . ASP A 1 376 ? -12.849 -9.807 12.682 1.00 88.31 376 ASP A N 1
ATOM 2920 C CA . ASP A 1 376 ? -12.117 -9.000 11.690 1.00 88.31 376 ASP A CA 1
ATOM 2921 C C . ASP A 1 376 ? -11.717 -7.576 12.174 1.00 88.31 376 ASP A C 1
ATOM 2923 O O . ASP A 1 376 ? -11.137 -6.789 11.425 1.00 88.31 376 ASP A O 1
ATOM 2927 N N . GLY A 1 377 ? -11.930 -7.266 13.460 1.00 91.75 377 GLY A N 1
ATOM 2928 C CA . GLY A 1 377 ? -11.459 -6.049 14.125 1.00 91.75 377 GLY A CA 1
ATOM 2929 C C . GLY A 1 377 ? -12.248 -4.778 13.786 1.00 91.75 377 GLY A C 1
ATOM 2930 O O . GLY A 1 377 ? -13.472 -4.801 13.631 1.00 91.75 377 GLY A O 1
ATOM 2931 N N . PHE A 1 378 ? -11.539 -3.648 13.729 1.00 94.25 378 PHE A N 1
ATOM 2932 C CA . PHE A 1 378 ? -12.094 -2.331 13.418 1.00 94.25 378 PHE A CA 1
ATOM 2933 C C . PHE A 1 378 ? -11.561 -1.794 12.088 1.00 94.25 378 PHE A C 1
ATOM 2935 O O . PHE A 1 378 ? -10.360 -1.840 11.840 1.00 94.25 378 PHE A O 1
ATOM 2942 N N . ILE A 1 379 ? -12.432 -1.203 11.276 1.00 94.38 379 ILE A N 1
ATOM 2943 C CA . ILE A 1 379 ? -12.099 -0.536 10.013 1.00 94.38 379 ILE A CA 1
ATOM 2944 C C . ILE A 1 379 ? -12.342 0.970 10.165 1.00 94.38 379 ILE A C 1
ATOM 2946 O O . ILE A 1 379 ? -13.343 1.401 10.747 1.00 94.38 379 ILE A O 1
ATOM 2950 N N . TYR A 1 380 ? -11.423 1.786 9.654 1.00 93.88 380 TYR A N 1
ATOM 2951 C CA . TYR A 1 380 ? -11.581 3.235 9.591 1.00 93.88 380 TYR A CA 1
ATOM 2952 C C . TYR A 1 380 ? -12.593 3.654 8.511 1.00 93.88 380 TYR A C 1
ATOM 2954 O O . TYR A 1 380 ? -12.442 3.319 7.337 1.00 93.88 380 TYR A O 1
ATOM 2962 N N . TYR A 1 381 ? -13.615 4.426 8.897 1.00 88.75 381 TYR A N 1
ATOM 2963 C CA . TYR A 1 381 ? -14.704 4.838 8.011 1.00 88.75 381 TYR A CA 1
ATOM 2964 C C . TYR A 1 381 ? -14.668 6.349 7.733 1.00 88.75 381 TYR A C 1
ATOM 2966 O O . TYR A 1 381 ? -15.127 7.176 8.523 1.00 88.75 381 TYR A O 1
ATOM 2974 N N . ALA A 1 382 ? -14.127 6.728 6.575 1.00 84.75 382 ALA A N 1
ATOM 2975 C CA . ALA A 1 382 ? -13.735 8.109 6.280 1.00 84.75 382 ALA A CA 1
ATOM 2976 C C . ALA A 1 382 ? -14.870 9.140 6.138 1.00 84.75 382 ALA A C 1
ATOM 2978 O O . ALA A 1 382 ? -14.610 10.343 6.190 1.00 84.75 382 ALA A O 1
ATOM 2979 N N . GLN A 1 383 ? -16.112 8.691 5.942 1.00 82.31 383 GLN A N 1
ATOM 2980 C CA . GLN A 1 383 ? -17.284 9.567 5.799 1.00 82.31 383 GLN A CA 1
ATOM 2981 C C . GLN A 1 383 ? -17.740 10.138 7.154 1.00 82.31 383 GLN A C 1
ATOM 2983 O O . GLN A 1 383 ? -18.183 11.284 7.223 1.00 82.31 383 GLN A O 1
ATOM 2988 N N . SER A 1 384 ? -17.601 9.354 8.228 1.00 81.81 384 SER A N 1
ATOM 2989 C CA . SER A 1 384 ? -17.804 9.783 9.619 1.00 81.81 384 SER A CA 1
ATOM 2990 C C . SER A 1 384 ? -16.489 10.164 10.316 1.00 81.81 384 SER A C 1
ATOM 2992 O O . SER A 1 384 ? -16.511 10.870 11.323 1.00 81.81 384 SER A O 1
ATOM 2994 N N . ASP A 1 385 ? -15.344 9.757 9.748 1.00 84.69 385 ASP A N 1
ATOM 2995 C CA . ASP A 1 385 ? -13.993 9.935 10.301 1.00 84.69 385 ASP A CA 1
ATOM 2996 C C . ASP A 1 385 ? -13.883 9.313 11.712 1.00 84.69 385 ASP A C 1
ATOM 2998 O O . ASP A 1 385 ? -13.331 9.896 12.648 1.00 84.69 385 ASP A O 1
ATOM 3002 N N . SER A 1 386 ? -14.456 8.108 11.834 1.00 87.88 386 SER A N 1
ATOM 3003 C CA . SER A 1 386 ? -14.568 7.275 13.040 1.00 87.88 386 SER A CA 1
ATOM 3004 C C . SER A 1 386 ? -14.216 5.804 12.734 1.00 87.88 386 SER A C 1
ATOM 3006 O O . SER A 1 386 ? -14.116 5.410 11.569 1.00 87.88 386 SER A O 1
ATOM 3008 N N . LEU A 1 387 ? -13.971 4.992 13.771 1.00 90.56 387 LEU A N 1
ATOM 3009 C CA . LEU A 1 387 ? -13.745 3.544 13.631 1.00 90.56 387 LEU A CA 1
ATOM 3010 C C . LEU A 1 387 ? -15.067 2.776 13.751 1.00 90.56 387 LEU A C 1
ATOM 3012 O O . LEU A 1 387 ? -15.917 3.118 14.574 1.00 90.56 387 LEU A O 1
ATOM 3016 N N . LYS A 1 388 ? -15.211 1.709 12.966 1.00 88.81 388 LYS A N 1
ATOM 3017 C CA . LYS A 1 388 ? -16.390 0.834 12.945 1.00 88.81 388 LYS A CA 1
ATOM 3018 C C . LYS A 1 388 ? -15.993 -0.635 12.918 1.00 88.81 388 LYS A C 1
ATOM 3020 O O . LYS A 1 388 ? -14.851 -0.973 12.639 1.00 88.81 388 LYS A O 1
ATOM 3025 N N . THR A 1 389 ? -16.951 -1.508 13.187 1.00 86.12 389 THR A N 1
ATOM 3026 C CA . THR A 1 389 ? -16.838 -2.954 12.942 1.00 86.12 389 THR A CA 1
ATOM 3027 C C . THR A 1 389 ? -16.776 -3.264 11.437 1.00 86.12 389 THR A C 1
ATOM 3029 O O . THR A 1 389 ? -17.171 -2.434 10.613 1.00 86.12 389 THR A O 1
ATOM 3032 N N . ALA A 1 390 ? -16.292 -4.454 11.065 1.00 81.88 390 ALA A N 1
ATOM 3033 C CA . ALA A 1 390 ? -16.130 -4.845 9.660 1.00 81.88 390 ALA A CA 1
ATOM 3034 C C . ALA A 1 390 ? -17.448 -4.893 8.855 1.00 81.88 390 ALA A C 1
ATOM 3036 O O . ALA A 1 390 ? -17.427 -4.698 7.643 1.00 81.88 390 ALA A O 1
ATOM 3037 N N . ASP A 1 391 ? -18.601 -5.070 9.512 1.00 82.75 391 ASP A N 1
ATOM 3038 C CA . ASP A 1 391 ? -19.933 -4.971 8.901 1.00 82.75 391 ASP A CA 1
ATOM 3039 C C . ASP A 1 391 ? -20.604 -3.594 9.118 1.00 82.75 391 ASP A C 1
ATOM 3041 O O . ASP A 1 391 ? -21.829 -3.468 9.129 1.00 82.75 391 ASP A O 1
ATOM 3045 N N . ASN A 1 392 ? -19.787 -2.536 9.237 1.00 81.88 392 ASN A N 1
ATOM 3046 C CA . ASN A 1 392 ? -20.174 -1.115 9.244 1.00 81.88 392 ASN A CA 1
ATOM 3047 C C . ASN A 1 392 ? -21.068 -0.681 10.431 1.00 81.88 392 ASN A C 1
ATOM 3049 O O . ASN A 1 392 ? -21.651 0.408 10.407 1.00 81.88 392 ASN A O 1
ATOM 3053 N N . ARG A 1 393 ? -21.152 -1.478 11.505 1.00 81.50 393 ARG A N 1
ATOM 3054 C CA . ARG A 1 393 ? -21.804 -1.073 12.767 1.00 81.50 393 ARG A CA 1
ATOM 3055 C C . ARG A 1 393 ? -20.852 -0.267 13.649 1.00 81.50 393 ARG A C 1
ATOM 3057 O O . ARG A 1 393 ? -19.636 -0.479 13.619 1.00 81.50 393 ARG A O 1
ATOM 3064 N N . SER A 1 394 ? -21.410 0.606 14.483 1.00 82.56 394 SER A N 1
ATOM 3065 C CA . SER A 1 394 ? -20.680 1.305 15.547 1.00 82.56 394 SER A CA 1
ATOM 3066 C C . SER A 1 394 ? -20.024 0.325 16.527 1.00 82.56 394 SER A C 1
ATOM 3068 O O . SER A 1 394 ? -20.519 -0.783 16.730 1.00 82.56 394 SER A O 1
ATOM 3070 N N . ILE A 1 395 ? -18.916 0.735 17.148 1.00 83.44 395 ILE A N 1
ATOM 3071 C CA . ILE A 1 395 ? -18.230 -0.077 18.161 1.00 83.44 395 ILE A CA 1
ATOM 3072 C C . ILE A 1 395 ? -19.085 -0.126 19.435 1.00 83.44 395 ILE A C 1
ATOM 3074 O O . ILE A 1 395 ? -19.487 0.910 19.963 1.00 83.44 395 ILE A O 1
ATOM 3078 N N . GLU A 1 396 ? -19.349 -1.334 19.930 1.00 79.31 396 GLU A N 1
ATOM 3079 C CA . GLU A 1 396 ? -20.186 -1.567 21.106 1.00 79.31 396 GLU A CA 1
ATOM 3080 C C . GLU A 1 396 ? -19.391 -1.325 22.402 1.00 79.31 396 GLU A C 1
ATOM 3082 O O . GLU A 1 396 ? -18.473 -2.070 22.744 1.00 79.31 396 GLU A O 1
ATOM 3087 N N . LEU A 1 397 ? -19.721 -0.238 23.108 1.00 81.00 397 LEU A N 1
ATOM 3088 C CA . LEU A 1 397 ? -18.995 0.246 24.290 1.00 81.00 397 LEU A CA 1
ATOM 3089 C C . LEU A 1 397 ? -19.883 0.398 25.537 1.00 81.00 397 LEU A C 1
ATOM 3091 O O . LEU A 1 397 ? -19.404 0.895 26.560 1.00 81.00 397 LEU A O 1
ATOM 3095 N N . SER A 1 398 ? -21.153 -0.018 25.499 1.00 77.75 398 SER A N 1
ATOM 3096 C CA . SER A 1 398 ? -22.130 0.216 26.579 1.00 77.75 398 SER A CA 1
ATOM 3097 C C . SER A 1 398 ? -21.648 -0.307 27.936 1.00 77.75 398 SER A C 1
ATOM 3099 O O . SER A 1 398 ? -21.802 0.369 28.956 1.00 77.75 398 SER A O 1
ATOM 3101 N N . LEU A 1 399 ? -20.966 -1.458 27.950 1.00 72.75 399 LEU A N 1
ATOM 3102 C CA . LEU A 1 399 ? -20.374 -2.042 29.156 1.00 72.75 399 LEU A CA 1
ATOM 3103 C C . LEU A 1 399 ? -19.367 -1.098 29.840 1.00 72.75 399 LEU A C 1
ATOM 3105 O O . LEU A 1 399 ? -19.362 -1.015 31.069 1.00 72.75 399 LEU A O 1
ATOM 3109 N N . MET A 1 400 ? -18.584 -0.315 29.085 1.00 76.62 400 MET A N 1
ATOM 3110 C CA . MET A 1 400 ? -17.642 0.664 29.653 1.00 76.62 400 MET A CA 1
ATOM 3111 C C . MET A 1 400 ? -18.354 1.797 30.402 1.00 76.62 400 MET A C 1
ATOM 3113 O O . MET A 1 400 ? -17.790 2.362 31.343 1.00 76.62 400 MET A O 1
ATOM 3117 N N . PHE A 1 401 ? -19.581 2.147 30.007 1.00 70.00 401 PHE A N 1
ATOM 3118 C CA . PHE A 1 401 ? -20.325 3.252 30.610 1.00 70.00 401 PHE A CA 1
ATOM 3119 C C . PHE A 1 401 ? -20.976 2.885 31.948 1.00 70.00 401 PHE A C 1
ATOM 3121 O O . PHE A 1 401 ? -21.038 3.760 32.815 1.00 70.00 401 PHE A O 1
ATOM 3128 N N . THR A 1 402 ? -21.341 1.612 32.153 1.00 68.75 402 THR A N 1
ATOM 3129 C CA . THR A 1 402 ? -22.041 1.091 33.350 1.00 68.75 402 THR A CA 1
ATOM 3130 C C . THR A 1 402 ? -21.503 1.650 34.677 1.00 68.75 402 THR A C 1
ATOM 3132 O O . THR A 1 402 ? -22.170 2.449 35.327 1.00 68.75 402 THR A O 1
ATOM 3135 N N . CYS A 1 403 ? -20.272 1.308 35.072 1.00 69.75 403 CYS A N 1
ATOM 3136 C CA . CYS A 1 403 ? -19.671 1.772 36.323 1.00 69.75 403 CYS A CA 1
ATOM 3137 C C . CYS A 1 403 ? -18.170 2.083 36.188 1.00 69.75 403 CYS A C 1
ATOM 3139 O O . CYS A 1 403 ? -17.496 1.640 35.254 1.00 69.75 403 CYS A O 1
ATOM 3141 N N . ARG A 1 404 ? -17.623 2.846 37.149 1.00 71.62 404 ARG A N 1
ATOM 3142 C CA . ARG A 1 404 ? -16.207 3.260 37.150 1.00 71.62 404 ARG A CA 1
ATOM 3143 C C . ARG A 1 404 ? -15.217 2.089 37.270 1.00 71.62 404 ARG A C 1
ATOM 3145 O O . ARG A 1 404 ? -14.140 2.185 36.695 1.00 71.62 404 ARG A O 1
ATOM 3152 N N . SER A 1 405 ? -15.576 0.990 37.944 1.00 74.19 405 SER A N 1
ATOM 3153 C CA . SER A 1 405 ? -14.700 -0.193 38.039 1.00 74.19 405 SER A CA 1
ATOM 3154 C C . SER A 1 405 ? -14.564 -0.887 36.686 1.00 74.19 405 SER A C 1
ATOM 3156 O O . SER A 1 405 ? -13.460 -0.979 36.164 1.00 74.19 405 SER A O 1
ATOM 3158 N N . ILE A 1 406 ? -15.691 -1.265 36.069 1.00 77.25 406 ILE A N 1
ATOM 3159 C CA . ILE A 1 406 ? -15.715 -1.916 34.751 1.00 77.25 406 ILE A CA 1
ATOM 3160 C C . ILE A 1 406 ? -15.024 -1.024 33.714 1.00 77.25 406 ILE A C 1
ATOM 3162 O O . ILE A 1 406 ? -14.185 -1.504 32.960 1.00 77.25 406 ILE A O 1
ATOM 3166 N N . ALA A 1 407 ? -15.279 0.288 33.722 1.00 76.19 407 ALA A N 1
ATOM 3167 C CA . ALA A 1 407 ? -14.537 1.253 32.909 1.00 76.19 407 ALA A CA 1
ATOM 3168 C C . ALA A 1 407 ? -13.010 1.156 33.070 1.00 76.19 407 ALA A C 1
ATOM 3170 O O . ALA A 1 407 ? -12.293 1.108 32.074 1.00 76.19 407 ALA A O 1
ATOM 3171 N N . ASN A 1 408 ? -12.503 1.143 34.304 1.00 80.31 408 ASN A N 1
ATOM 3172 C CA . ASN A 1 408 ? -11.065 1.111 34.567 1.00 80.31 408 ASN A CA 1
ATOM 3173 C C . ASN A 1 408 ? -10.431 -0.229 34.168 1.00 80.31 408 ASN A C 1
ATOM 3175 O O . ASN A 1 408 ? -9.348 -0.222 33.578 1.00 80.31 408 ASN A O 1
ATOM 3179 N N . ASP A 1 409 ? -11.126 -1.342 34.422 1.00 80.62 409 ASP A N 1
ATOM 3180 C CA . ASP A 1 409 ? -10.717 -2.682 33.993 1.00 80.62 409 ASP A CA 1
ATOM 3181 C C . ASP A 1 409 ? -10.639 -2.774 32.458 1.00 80.62 409 ASP A C 1
ATOM 3183 O O . ASP A 1 409 ? -9.698 -3.339 31.903 1.00 80.62 409 ASP A O 1
ATOM 3187 N N . THR A 1 410 ? -11.628 -2.207 31.758 1.00 83.62 410 THR A N 1
ATOM 3188 C CA . THR A 1 410 ? -11.875 -2.474 30.329 1.00 83.62 410 THR A CA 1
ATOM 3189 C C . THR A 1 410 ? -11.360 -1.406 29.372 1.00 83.62 410 THR A C 1
ATOM 3191 O O . THR A 1 410 ? -11.236 -1.699 28.186 1.00 83.62 410 THR A O 1
ATOM 3194 N N . ARG A 1 411 ? -10.992 -0.202 29.844 1.00 81.75 411 ARG A N 1
ATOM 3195 C CA . ARG A 1 411 ? -10.625 0.972 29.010 1.00 81.75 411 ARG A CA 1
ATOM 3196 C C . ARG A 1 411 ? -9.626 0.723 27.880 1.00 81.75 411 ARG A C 1
ATOM 3198 O O . ARG A 1 411 ? -9.616 1.487 26.928 1.00 81.75 411 ARG A O 1
ATOM 3205 N N . HIS A 1 412 ? -8.788 -0.303 28.011 1.00 86.25 412 HIS A N 1
ATOM 3206 C CA . HIS A 1 412 ? -7.739 -0.667 27.063 1.00 86.25 412 HIS A CA 1
ATOM 3207 C C . HIS A 1 412 ? -8.121 -1.819 26.119 1.00 86.25 412 HIS A C 1
ATOM 3209 O O . HIS A 1 412 ? -7.468 -2.012 25.095 1.00 86.25 412 HIS A O 1
ATOM 3215 N N . LEU A 1 413 ? -9.154 -2.601 26.444 1.00 90.19 413 LEU A N 1
ATOM 3216 C CA . LEU A 1 413 ? -9.508 -3.834 25.737 1.00 90.19 413 LEU A CA 1
ATOM 3217 C C . LEU A 1 413 ? -9.990 -3.607 24.294 1.00 90.19 413 LEU A C 1
ATOM 3219 O O . LEU A 1 413 ? -9.511 -4.338 23.428 1.00 90.19 413 LEU A O 1
ATOM 3223 N N . PRO A 1 414 ? -10.822 -2.593 23.969 1.00 89.81 414 PRO A N 1
ATOM 3224 C CA . PRO A 1 414 ? -11.268 -2.380 22.591 1.00 89.81 414 PRO A CA 1
ATOM 3225 C C . PRO A 1 414 ? -10.115 -2.217 21.590 1.00 89.81 414 PRO A C 1
ATOM 3227 O O . PRO A 1 414 ? -10.126 -2.860 20.547 1.00 89.81 414 PRO A O 1
ATOM 3230 N N . LEU A 1 415 ? -9.094 -1.412 21.910 1.00 91.44 415 LEU A N 1
ATOM 3231 C CA . LEU A 1 415 ? -7.957 -1.154 21.010 1.00 91.44 415 LEU A CA 1
ATOM 3232 C C . LEU A 1 415 ? -6.827 -2.195 21.121 1.00 91.44 415 LEU A C 1
ATOM 3234 O O . LEU A 1 415 ? -5.990 -2.277 20.224 1.00 91.44 415 LEU A O 1
ATOM 3238 N N . SER A 1 416 ? -6.789 -2.995 22.194 1.00 92.62 416 SER A N 1
ATOM 3239 C CA . SER A 1 416 ? -5.745 -4.017 22.392 1.00 92.62 416 SER A CA 1
ATOM 3240 C C . SER A 1 416 ? -6.149 -5.434 21.979 1.00 92.62 416 SER A C 1
ATOM 3242 O O . SER A 1 416 ? -5.267 -6.253 21.721 1.00 92.62 416 SER A O 1
ATOM 3244 N N . LEU A 1 417 ? -7.450 -5.731 21.884 1.00 92.81 417 LEU A N 1
ATOM 3245 C CA . LEU A 1 417 ? -7.971 -7.024 21.420 1.00 92.81 417 LEU A CA 1
ATOM 3246 C C . LEU A 1 417 ? -8.245 -7.071 19.912 1.00 92.81 417 LEU A C 1
ATOM 3248 O O . LEU A 1 417 ? -8.326 -8.166 19.356 1.00 92.81 417 LEU A O 1
ATOM 3252 N N . ASN A 1 418 ? -8.399 -5.911 19.269 1.00 94.31 418 ASN A N 1
ATOM 3253 C CA . ASN A 1 418 ? -8.784 -5.783 17.866 1.00 94.31 418 ASN A CA 1
ATOM 3254 C C . ASN A 1 418 ? -7.664 -5.143 17.039 1.00 94.31 418 ASN A C 1
ATOM 3256 O O . ASN A 1 418 ? -6.997 -4.212 17.490 1.00 94.31 418 ASN A O 1
ATOM 3260 N N . SER A 1 419 ? -7.494 -5.613 15.805 1.00 95.69 419 SER A N 1
ATOM 3261 C CA . SER A 1 419 ? -6.738 -4.899 14.775 1.00 95.69 419 SER A CA 1
ATOM 3262 C C . SER A 1 419 ? -7.508 -3.662 14.318 1.00 95.69 419 SER A C 1
ATOM 3264 O O . SER A 1 419 ? -8.723 -3.730 14.131 1.00 95.69 419 SER A O 1
ATOM 3266 N N . VAL A 1 420 ? -6.808 -2.550 14.097 1.00 96.38 420 VAL A N 1
ATOM 3267 C CA . VAL A 1 420 ? -7.355 -1.365 13.417 1.00 96.38 420 VAL A CA 1
ATOM 3268 C C . VAL A 1 420 ? -6.891 -1.386 11.962 1.00 96.38 420 VAL A C 1
ATOM 3270 O O . VAL A 1 420 ? -5.707 -1.592 11.713 1.00 96.38 420 VAL A O 1
ATOM 3273 N N . GLN A 1 421 ? -7.800 -1.190 11.010 1.00 97.69 421 GLN A N 1
ATOM 3274 C CA . GLN A 1 421 ? -7.528 -1.283 9.574 1.00 97.69 421 GLN A CA 1
ATOM 3275 C C . GLN A 1 421 ? -7.749 0.061 8.864 1.00 97.69 421 GLN A C 1
ATOM 3277 O O . GLN A 1 421 ? -8.758 0.732 9.105 1.00 97.69 421 GLN A O 1
ATOM 3282 N N . PHE A 1 422 ? -6.835 0.430 7.964 1.00 98.06 422 PHE A N 1
ATOM 3283 C CA . PHE A 1 422 ? -6.950 1.586 7.065 1.00 98.06 422 PHE A CA 1
ATOM 3284 C C . PHE A 1 422 ? -6.642 1.167 5.624 1.00 98.06 422 PHE A C 1
ATOM 3286 O O . PHE A 1 422 ? -5.737 0.367 5.409 1.00 98.06 422 PHE A O 1
ATOM 3293 N N . SER A 1 423 ? -7.339 1.773 4.662 1.00 97.25 423 SER A N 1
ATOM 3294 C CA . SER A 1 423 ? -7.113 1.616 3.217 1.00 97.25 423 SER A CA 1
ATOM 3295 C C . SER A 1 423 ? -6.716 2.942 2.563 1.00 97.25 423 SER A C 1
ATOM 3297 O O . SER A 1 423 ? -6.940 4.015 3.138 1.00 97.25 423 SER A O 1
ATOM 3299 N N . ALA A 1 424 ? -6.175 2.881 1.345 1.00 96.69 424 ALA A N 1
ATOM 3300 C CA . ALA A 1 424 ? -5.962 4.051 0.491 1.00 96.69 424 ALA A CA 1
ATOM 3301 C C . ALA A 1 424 ? -7.293 4.789 0.214 1.00 96.69 424 ALA A C 1
ATOM 3303 O O . ALA A 1 424 ? -8.241 4.226 -0.337 1.00 96.69 424 ALA A O 1
ATOM 3304 N N . LEU A 1 425 ? -7.383 6.063 0.607 1.00 94.69 425 LEU A N 1
ATOM 3305 C CA . LEU A 1 425 ? -8.642 6.809 0.669 1.00 94.69 425 LEU A CA 1
ATOM 3306 C C . LEU A 1 425 ? -8.846 7.741 -0.528 1.00 94.69 425 LEU A C 1
ATOM 3308 O O . LEU A 1 425 ? -8.156 8.756 -0.644 1.00 94.69 425 LEU A O 1
ATOM 3312 N N . TYR A 1 426 ? -9.885 7.471 -1.322 1.00 94.06 426 TYR A N 1
ATOM 3313 C CA . TYR A 1 426 ? -10.496 8.451 -2.224 1.00 94.06 426 TYR A CA 1
ATOM 3314 C C . TYR A 1 426 ? -11.601 9.236 -1.498 1.00 94.06 426 TYR A C 1
ATOM 3316 O O . TYR A 1 426 ? -12.440 8.656 -0.804 1.00 94.06 426 TYR A O 1
ATOM 3324 N N . ARG A 1 427 ? -11.623 10.559 -1.683 1.00 90.38 427 ARG A N 1
ATOM 3325 C CA . ARG A 1 427 ? -12.701 11.464 -1.253 1.00 90.38 427 ARG A CA 1
ATOM 3326 C C . ARG A 1 427 ? -12.857 12.579 -2.281 1.00 90.38 427 ARG A C 1
ATOM 3328 O O . ARG A 1 427 ? -11.929 13.363 -2.463 1.00 90.38 427 ARG A O 1
ATOM 3335 N N . GLN A 1 428 ? -14.041 12.702 -2.881 1.00 88.50 428 GLN A N 1
ATOM 3336 C CA . GLN A 1 428 ? -14.336 13.753 -3.860 1.00 88.50 428 GLN A CA 1
ATOM 3337 C C . GLN A 1 428 ? -14.062 15.164 -3.307 1.00 88.50 428 GLN A C 1
ATOM 3339 O O . GLN A 1 428 ? -13.462 15.993 -3.985 1.00 88.50 428 GLN A O 1
ATOM 3344 N N . ASP A 1 429 ? -14.426 15.441 -2.048 1.00 90.25 429 ASP A N 1
ATOM 3345 C CA . ASP A 1 429 ? -14.193 16.752 -1.424 1.00 90.25 429 ASP A CA 1
ATOM 3346 C C . ASP A 1 429 ? -12.705 17.055 -1.157 1.00 90.25 429 ASP A C 1
ATOM 3348 O O . ASP A 1 429 ? -12.350 18.192 -0.846 1.00 90.25 429 ASP A O 1
ATOM 3352 N N . TRP A 1 430 ? -11.829 16.053 -1.289 1.00 92.62 430 TRP A N 1
ATOM 3353 C CA . TRP A 1 430 ? -10.374 16.163 -1.145 1.00 92.62 430 TRP A CA 1
ATOM 3354 C C . TRP A 1 430 ? -9.626 16.001 -2.478 1.00 92.62 430 TRP A C 1
ATOM 3356 O O . TRP A 1 430 ? -8.403 16.092 -2.487 1.00 92.62 430 TRP A O 1
ATOM 3366 N N . GLN A 1 431 ? -10.319 15.805 -3.603 1.00 92.19 431 GLN A N 1
ATOM 3367 C CA . GLN A 1 431 ? -9.715 15.502 -4.908 1.00 92.19 431 GLN A CA 1
ATOM 3368 C C . GLN A 1 431 ? -8.743 16.602 -5.375 1.00 92.19 431 GLN A C 1
ATOM 3370 O O . GLN A 1 431 ? -7.592 16.314 -5.701 1.00 92.19 431 GLN A O 1
ATOM 3375 N N . ASN A 1 432 ? -9.156 17.871 -5.274 1.00 94.94 432 ASN A N 1
ATOM 3376 C CA . ASN A 1 432 ? -8.290 19.035 -5.510 1.00 94.94 432 ASN A CA 1
ATOM 3377 C C . ASN A 1 432 ? -7.117 19.109 -4.524 1.00 94.94 432 ASN A C 1
ATOM 3379 O O . ASN A 1 432 ? -5.987 19.376 -4.919 1.00 94.94 432 ASN A O 1
ATOM 3383 N N . LEU A 1 433 ? -7.372 18.838 -3.238 1.00 97.19 433 LEU A N 1
ATOM 3384 C CA . LEU A 1 433 ? -6.337 18.872 -2.204 1.00 97.19 433 LEU A CA 1
ATOM 3385 C C . LEU A 1 433 ? -5.246 17.834 -2.481 1.00 97.19 433 LEU A C 1
ATOM 3387 O O . LEU A 1 433 ? -4.074 18.187 -2.447 1.00 97.19 433 LEU A O 1
ATOM 3391 N N . ALA A 1 434 ? -5.625 16.589 -2.772 1.00 96.69 434 ALA A N 1
ATOM 3392 C CA . ALA A 1 434 ? -4.696 15.497 -3.030 1.00 96.69 434 ALA A CA 1
ATOM 3393 C C . ALA A 1 434 ? -3.921 15.708 -4.340 1.00 96.69 434 ALA A C 1
ATOM 3395 O O . ALA A 1 434 ? -2.696 15.627 -4.339 1.00 96.69 434 ALA A O 1
ATOM 3396 N N . GLY A 1 435 ? -4.610 16.046 -5.438 1.00 94.19 435 GLY A N 1
ATOM 3397 C CA . GLY A 1 435 ? -3.965 16.254 -6.738 1.00 94.19 435 GLY A CA 1
ATOM 3398 C C . GLY A 1 435 ? -2.990 17.430 -6.726 1.00 94.19 435 GLY A C 1
ATOM 3399 O O . GLY A 1 435 ? -1.833 17.288 -7.114 1.00 94.19 435 GLY A O 1
ATOM 3400 N N . CYS A 1 436 ? -3.420 18.589 -6.225 1.00 93.88 436 CYS A N 1
ATOM 3401 C CA . CYS A 1 436 ? -2.546 19.758 -6.167 1.00 93.88 436 CYS A CA 1
ATOM 3402 C C . CYS A 1 436 ? -1.426 19.607 -5.131 1.00 93.88 436 CYS A C 1
ATOM 3404 O O . CYS A 1 436 ? -0.351 20.156 -5.349 1.00 93.88 436 CYS A O 1
ATOM 3406 N N . PHE A 1 437 ? -1.637 18.850 -4.047 1.00 96.19 437 PHE A N 1
ATOM 3407 C CA . PHE A 1 437 ? -0.564 18.460 -3.129 1.00 96.19 437 PHE A CA 1
ATOM 3408 C C . PHE A 1 437 ? 0.511 17.635 -3.847 1.00 96.19 437 PHE A C 1
ATOM 3410 O O . PHE A 1 437 ? 1.689 17.979 -3.757 1.00 96.19 437 PHE A O 1
ATOM 3417 N N . ASN A 1 438 ? 0.104 16.618 -4.618 1.00 93.62 438 ASN A N 1
ATOM 3418 C CA . ASN A 1 438 ? 1.030 15.779 -5.378 1.00 93.62 438 ASN A CA 1
ATOM 3419 C C . ASN A 1 438 ? 1.862 16.605 -6.371 1.00 93.62 438 ASN A C 1
ATOM 3421 O O . ASN A 1 438 ? 3.081 16.453 -6.446 1.00 93.62 438 ASN A O 1
ATOM 3425 N N . LEU A 1 439 ? 1.210 17.540 -7.076 1.00 89.94 439 LEU A N 1
ATOM 3426 C CA . LEU A 1 439 ? 1.872 18.465 -7.997 1.00 89.94 439 LEU A CA 1
ATOM 3427 C C . LEU A 1 439 ? 2.900 19.358 -7.284 1.00 89.94 439 LEU A C 1
ATOM 3429 O O . LEU A 1 439 ? 4.054 19.385 -7.706 1.00 89.94 439 LEU A O 1
ATOM 3433 N N . VAL A 1 440 ? 2.516 20.095 -6.229 1.00 90.06 440 VAL A N 1
ATOM 3434 C CA . VAL A 1 440 ? 3.442 21.060 -5.594 1.00 90.06 440 VAL A CA 1
ATOM 3435 C C . VAL A 1 440 ? 4.621 20.371 -4.920 1.00 90.06 440 VAL A C 1
ATOM 3437 O O . VAL A 1 440 ? 5.737 20.877 -5.012 1.00 90.06 440 VAL A O 1
ATOM 3440 N N . ALA A 1 441 ? 4.396 19.218 -4.285 1.00 91.44 441 ALA A N 1
ATOM 3441 C CA . ALA A 1 441 ? 5.459 18.463 -3.637 1.00 91.44 441 ALA A CA 1
ATOM 3442 C C . ALA A 1 441 ? 6.421 17.862 -4.675 1.00 91.44 441 ALA A C 1
ATOM 3444 O O . ALA A 1 441 ? 7.633 18.001 -4.524 1.00 91.44 441 ALA A O 1
ATOM 3445 N N . THR A 1 442 ? 5.905 17.311 -5.781 1.00 87.56 442 THR A N 1
ATOM 3446 C CA . THR A 1 442 ? 6.735 16.812 -6.894 1.00 87.56 442 THR A CA 1
ATOM 3447 C C . THR A 1 442 ? 7.532 17.929 -7.566 1.00 87.56 442 THR A C 1
ATOM 3449 O O . THR A 1 442 ? 8.724 17.765 -7.811 1.00 87.56 442 THR A O 1
ATOM 3452 N N . TYR A 1 443 ? 6.913 19.081 -7.832 1.00 84.81 443 TYR A N 1
ATOM 3453 C CA . TYR A 1 443 ? 7.596 20.210 -8.466 1.00 84.81 443 TYR A CA 1
ATOM 3454 C C . TYR A 1 443 ? 8.683 20.801 -7.556 1.00 84.81 443 TYR A C 1
ATOM 3456 O O . TYR A 1 443 ? 9.802 21.034 -8.008 1.00 84.81 443 TYR A O 1
ATOM 3464 N N . HIS A 1 444 ? 8.400 20.963 -6.256 1.00 87.12 444 HIS A N 1
ATOM 3465 C CA . HIS A 1 444 ? 9.404 21.372 -5.270 1.00 87.12 444 HIS A CA 1
ATOM 3466 C C . HIS A 1 444 ? 10.556 20.359 -5.172 1.00 87.12 444 HIS A C 1
ATOM 3468 O O . HIS A 1 444 ? 11.713 20.755 -5.226 1.00 87.12 444 HIS A O 1
ATOM 3474 N N . ARG A 1 445 ? 10.260 19.056 -5.113 1.00 84.81 445 ARG A N 1
ATOM 3475 C CA . ARG A 1 445 ? 11.251 17.966 -5.095 1.00 84.81 445 ARG A CA 1
ATOM 3476 C C . ARG A 1 445 ? 12.190 18.003 -6.307 1.00 84.81 445 ARG A C 1
ATOM 3478 O O . ARG A 1 445 ? 13.401 17.869 -6.148 1.00 84.81 445 ARG A O 1
ATOM 3485 N N . ILE A 1 446 ? 11.652 18.227 -7.507 1.00 81.12 446 ILE A N 1
ATOM 3486 C CA . ILE A 1 446 ? 12.451 18.348 -8.738 1.00 81.12 446 ILE A CA 1
ATOM 3487 C C . ILE A 1 446 ? 13.308 19.625 -8.705 1.00 81.12 446 ILE A C 1
ATOM 3489 O O . ILE A 1 446 ? 14.488 19.566 -9.047 1.00 81.12 446 ILE A O 1
ATOM 3493 N N . LEU A 1 447 ? 12.772 20.747 -8.212 1.00 81.81 447 LEU A N 1
ATOM 3494 C CA . LEU A 1 447 ? 13.547 21.971 -7.964 1.00 81.81 447 LEU A CA 1
ATOM 3495 C C . LEU A 1 447 ? 14.658 21.778 -6.917 1.00 81.81 447 LEU A C 1
ATOM 3497 O O . LEU A 1 447 ? 15.731 22.352 -7.070 1.00 81.81 447 LEU A O 1
ATOM 3501 N N . GLN A 1 448 ? 14.443 20.973 -5.871 1.00 85.12 448 GLN A N 1
ATOM 3502 C CA . GLN A 1 448 ? 15.479 20.663 -4.880 1.00 85.12 448 GLN A CA 1
ATOM 3503 C C . GLN A 1 448 ? 16.637 19.876 -5.509 1.00 85.12 448 GLN A C 1
ATOM 3505 O O . GLN A 1 448 ? 17.797 20.258 -5.337 1.00 85.12 448 GLN A O 1
ATOM 3510 N N . SER A 1 449 ? 16.323 18.823 -6.275 1.00 80.38 449 SER A N 1
ATOM 3511 C CA . SER A 1 449 ? 17.298 18.078 -7.084 1.00 80.38 449 SER A CA 1
ATOM 3512 C C . SER A 1 449 ? 18.096 19.022 -7.995 1.00 80.38 449 SER A C 1
ATOM 3514 O O . SER A 1 449 ? 19.326 18.967 -8.024 1.00 80.38 449 SER A O 1
ATOM 3516 N N . ASP A 1 450 ? 17.409 19.929 -8.691 1.00 77.69 450 ASP A N 1
ATOM 3517 C CA . ASP A 1 450 ? 18.010 20.871 -9.638 1.00 77.69 450 ASP A CA 1
ATOM 3518 C C . ASP A 1 450 ? 18.934 21.904 -8.970 1.00 77.69 450 ASP A C 1
ATOM 3520 O O . ASP A 1 450 ? 20.091 22.088 -9.363 1.00 77.69 450 ASP A O 1
ATOM 3524 N N . PHE A 1 451 ? 18.462 22.530 -7.890 1.00 83.56 451 PHE A N 1
ATOM 3525 C CA . PHE A 1 451 ? 19.218 23.547 -7.162 1.00 83.56 451 PHE A CA 1
ATOM 3526 C C . PHE A 1 451 ? 20.500 22.971 -6.559 1.00 83.56 451 PHE A C 1
ATOM 3528 O O . PHE A 1 451 ? 21.534 23.638 -6.612 1.00 83.56 451 PHE A O 1
ATOM 3535 N N . VAL A 1 452 ? 20.476 21.739 -6.030 1.00 84.44 452 VAL A N 1
ATOM 3536 C CA . VAL A 1 452 ? 21.699 21.064 -5.557 1.00 84.44 452 VAL A CA 1
ATOM 3537 C C . VAL A 1 452 ? 22.701 20.932 -6.699 1.00 84.44 452 VAL A C 1
ATOM 3539 O O . VAL A 1 452 ? 23.866 21.290 -6.541 1.00 84.44 452 VAL A O 1
ATOM 3542 N N . MET A 1 453 ? 22.254 20.484 -7.868 1.00 78.19 453 MET A N 1
ATOM 3543 C CA . MET A 1 453 ? 23.119 20.207 -9.016 1.00 78.19 453 MET A CA 1
ATOM 3544 C C . MET A 1 453 ? 23.752 21.477 -9.583 1.00 78.19 453 MET A C 1
ATOM 3546 O O . MET A 1 453 ? 24.963 21.524 -9.824 1.00 78.19 453 MET A O 1
ATOM 3550 N N . HIS A 1 454 ? 22.966 22.542 -9.723 1.00 77.38 454 HIS A N 1
ATOM 3551 C CA . HIS A 1 454 ? 23.466 23.830 -10.178 1.00 77.38 454 HIS A CA 1
ATOM 3552 C C . HIS A 1 454 ? 24.313 24.567 -9.133 1.00 77.38 454 HIS A C 1
ATOM 3554 O O . HIS A 1 454 ? 25.259 25.257 -9.529 1.00 77.38 454 HIS A O 1
ATOM 3560 N N . LEU A 1 455 ? 24.031 24.445 -7.832 1.00 83.75 455 LEU A N 1
ATOM 3561 C CA . LEU A 1 455 ? 24.770 25.154 -6.780 1.00 83.75 455 LEU A CA 1
ATOM 3562 C C . LEU A 1 455 ? 25.975 24.378 -6.231 1.00 83.75 455 LEU A C 1
ATOM 3564 O O . LEU A 1 455 ? 26.873 25.004 -5.666 1.00 83.75 455 LEU A O 1
ATOM 3568 N N . ALA A 1 456 ? 26.074 23.063 -6.450 1.00 83.31 456 ALA A N 1
ATOM 3569 C CA . ALA A 1 456 ? 27.184 22.245 -5.954 1.00 83.31 456 ALA A CA 1
ATOM 3570 C C . ALA A 1 456 ? 28.570 22.708 -6.448 1.00 83.31 456 ALA A C 1
ATOM 3572 O O . ALA A 1 456 ? 29.577 22.481 -5.776 1.00 83.31 456 ALA A O 1
ATOM 3573 N N . ARG A 1 457 ? 28.633 23.459 -7.561 1.00 83.88 457 ARG A N 1
ATOM 3574 C CA . ARG A 1 457 ? 29.859 24.134 -8.038 1.00 83.88 457 ARG A CA 1
ATOM 3575 C C . ARG A 1 457 ? 30.453 25.136 -7.029 1.00 83.88 457 ARG A C 1
ATOM 3577 O O . ARG A 1 457 ? 31.626 25.476 -7.140 1.00 83.88 457 ARG A O 1
ATOM 3584 N N . PHE A 1 458 ? 29.652 25.630 -6.080 1.00 87.69 458 PHE A N 1
ATOM 3585 C CA . PHE A 1 458 ? 30.053 26.608 -5.062 1.00 87.69 458 PHE A CA 1
ATOM 3586 C C . PHE A 1 458 ? 30.409 25.974 -3.706 1.00 87.69 458 PHE A C 1
ATOM 3588 O O . PHE A 1 458 ? 30.810 26.694 -2.789 1.00 87.69 458 PHE A O 1
ATOM 3595 N N . MET A 1 459 ? 30.267 24.654 -3.555 1.00 88.81 459 MET A N 1
ATOM 3596 C CA . MET A 1 459 ? 30.549 23.956 -2.299 1.00 88.81 459 MET A CA 1
ATOM 3597 C C . MET A 1 459 ? 32.055 23.892 -2.009 1.00 88.81 459 MET A C 1
ATOM 3599 O O . MET A 1 459 ? 32.852 23.512 -2.867 1.00 88.81 459 MET A O 1
ATOM 3603 N N . THR A 1 460 ? 32.452 24.224 -0.778 1.00 90.69 460 THR A N 1
ATOM 3604 C CA . THR A 1 460 ? 33.847 24.097 -0.325 1.00 90.69 460 THR A CA 1
ATOM 3605 C C . THR A 1 460 ? 34.171 22.657 0.107 1.00 90.69 460 THR A C 1
ATOM 3607 O O . THR A 1 460 ? 33.252 21.894 0.419 1.00 90.69 460 THR A O 1
ATOM 3610 N N . PRO A 1 461 ? 35.459 22.264 0.201 1.00 89.06 461 PRO A N 1
ATOM 3611 C CA . PRO A 1 461 ? 35.855 20.982 0.793 1.00 89.06 461 PRO A CA 1
ATOM 3612 C C . PRO A 1 461 ? 35.287 20.759 2.202 1.00 89.06 461 PRO A C 1
ATOM 3614 O O . PRO A 1 461 ? 34.926 19.637 2.542 1.00 89.06 461 PRO A O 1
ATOM 3617 N N . ASP A 1 462 ? 35.124 21.819 2.999 1.00 91.81 462 ASP A N 1
ATOM 3618 C CA . ASP A 1 462 ? 34.512 21.736 4.332 1.00 91.81 462 ASP A CA 1
ATOM 3619 C C . ASP A 1 462 ? 33.013 21.404 4.257 1.00 91.81 462 ASP A C 1
ATOM 3621 O O . ASP A 1 462 ? 32.490 20.698 5.118 1.00 91.81 462 ASP A O 1
ATOM 3625 N N . MET A 1 463 ? 32.303 21.895 3.233 1.00 90.25 463 MET A N 1
ATOM 3626 C CA . MET A 1 463 ? 30.886 21.577 3.005 1.00 90.25 463 MET A CA 1
ATOM 3627 C C . MET A 1 463 ? 30.706 20.132 2.534 1.00 90.25 463 MET A C 1
ATOM 3629 O O . MET A 1 463 ? 29.824 19.435 3.028 1.00 90.25 463 MET A O 1
ATOM 3633 N N . PHE A 1 464 ? 31.578 19.658 1.637 1.00 87.56 464 PHE A N 1
ATOM 3634 C CA . PHE A 1 464 ? 31.641 18.241 1.270 1.00 87.56 464 PHE A CA 1
ATOM 3635 C C . PHE A 1 464 ? 31.977 17.359 2.485 1.00 87.56 464 PHE A C 1
ATOM 3637 O O . PHE A 1 464 ? 31.325 16.343 2.689 1.00 87.56 464 PHE A O 1
ATOM 3644 N N . SER A 1 465 ? 32.894 17.798 3.354 1.00 87.94 465 SER A N 1
ATOM 3645 C CA . SER A 1 465 ? 33.256 17.081 4.587 1.00 87.94 465 SER A CA 1
ATOM 3646 C C . SER A 1 465 ? 32.105 17.006 5.601 1.00 87.94 465 SER A C 1
ATOM 3648 O O . SER A 1 465 ? 31.950 15.985 6.262 1.00 87.94 465 SER A O 1
ATOM 3650 N N . GLN A 1 466 ? 31.277 18.054 5.717 1.00 89.69 466 GLN A N 1
ATOM 3651 C CA . GLN A 1 466 ? 30.050 18.030 6.531 1.00 89.69 466 GLN A CA 1
ATOM 3652 C C . GLN A 1 466 ? 29.011 17.057 5.951 1.00 89.69 466 GLN A C 1
ATOM 3654 O O . GLN A 1 466 ? 28.471 16.234 6.685 1.00 89.69 466 GLN A O 1
ATOM 3659 N N . LEU A 1 467 ? 28.791 17.082 4.632 1.00 85.75 467 LEU A N 1
ATOM 3660 C CA . LEU A 1 467 ? 27.899 16.132 3.958 1.00 85.75 467 LEU A CA 1
ATOM 3661 C C . LEU A 1 467 ? 28.374 14.682 4.080 1.00 85.75 467 LEU A C 1
ATOM 3663 O O . LEU A 1 467 ? 27.555 13.814 4.340 1.00 85.75 467 LEU A O 1
ATOM 3667 N N . ALA A 1 468 ? 29.674 14.413 3.948 1.00 84.81 468 ALA A N 1
ATOM 3668 C CA . ALA A 1 468 ? 30.240 13.073 4.102 1.00 84.81 468 ALA A CA 1
ATOM 3669 C C . ALA A 1 468 ? 30.282 12.587 5.567 1.00 84.81 468 ALA A C 1
ATOM 3671 O O . ALA A 1 468 ? 30.423 11.388 5.805 1.00 84.81 468 ALA A O 1
ATOM 3672 N N . ALA A 1 469 ? 30.161 13.486 6.551 1.00 87.81 469 ALA A N 1
ATOM 3673 C CA . ALA A 1 469 ? 30.046 13.114 7.961 1.00 87.81 469 ALA A CA 1
ATOM 3674 C C . ALA A 1 469 ? 28.632 12.623 8.324 1.00 87.81 469 ALA A C 1
ATOM 3676 O O . ALA A 1 469 ? 28.508 11.680 9.101 1.00 87.81 469 ALA A O 1
ATOM 3677 N N . GLU A 1 470 ? 27.593 13.232 7.743 1.00 85.00 470 GLU A N 1
ATOM 3678 C CA . GLU A 1 470 ? 26.189 12.832 7.941 1.00 85.00 470 GLU A CA 1
ATOM 3679 C C . GLU A 1 470 ? 25.773 11.708 6.965 1.00 85.00 470 GLU A C 1
ATOM 3681 O O . GLU A 1 470 ? 25.116 10.744 7.352 1.00 85.00 470 GLU A O 1
ATOM 3686 N N . TYR A 1 471 ? 26.218 11.795 5.705 1.00 85.38 471 TYR A N 1
ATOM 3687 C CA . TYR A 1 471 ? 25.835 10.925 4.587 1.00 85.38 471 TYR A CA 1
ATOM 3688 C C . TYR A 1 471 ? 27.076 10.466 3.781 1.00 85.38 471 TYR A C 1
ATOM 3690 O O . TYR A 1 471 ? 27.386 11.032 2.727 1.00 85.38 471 TYR A O 1
ATOM 3698 N N . PRO A 1 472 ? 27.809 9.425 4.232 1.00 81.25 472 PRO A N 1
ATOM 3699 C CA . PRO A 1 472 ? 29.155 9.101 3.732 1.00 81.25 472 PRO A CA 1
ATOM 3700 C C . PRO A 1 472 ? 29.304 8.840 2.226 1.00 81.25 472 PRO A C 1
ATOM 3702 O O . PRO A 1 472 ? 30.364 9.107 1.663 1.00 81.25 472 PRO A O 1
ATOM 3705 N N . GLU A 1 473 ? 28.268 8.344 1.545 1.00 77.00 473 GLU A N 1
ATOM 3706 C CA . GLU A 1 473 ? 28.316 8.111 0.092 1.00 77.00 473 GLU A CA 1
ATOM 3707 C C . GLU A 1 473 ? 27.895 9.328 -0.750 1.00 77.00 473 GLU A C 1
ATOM 3709 O O . GLU A 1 473 ? 28.083 9.330 -1.974 1.00 77.00 473 GLU A O 1
ATOM 3714 N N . PHE A 1 474 ? 27.324 10.368 -0.127 1.00 78.25 474 PHE A N 1
ATOM 3715 C CA . PHE A 1 474 ? 26.606 11.418 -0.848 1.00 78.25 474 PHE A CA 1
ATOM 3716 C C . PHE A 1 474 ? 27.518 12.242 -1.765 1.00 78.25 474 PHE A C 1
ATOM 3718 O O . PHE A 1 474 ? 27.149 12.516 -2.906 1.00 78.25 474 PHE A O 1
ATOM 3725 N N . GLU A 1 475 ? 28.736 12.577 -1.324 1.00 80.50 475 GLU A N 1
ATOM 3726 C CA . GLU A 1 475 ? 29.692 13.340 -2.139 1.00 80.50 475 GLU A CA 1
ATOM 3727 C C . GLU A 1 475 ? 30.025 12.638 -3.465 1.00 80.50 475 GLU A C 1
ATOM 3729 O O . GLU A 1 475 ? 29.963 13.262 -4.527 1.00 80.50 475 GLU A O 1
ATOM 3734 N N . SER A 1 476 ? 30.390 11.353 -3.419 1.00 78.44 476 SER A N 1
ATOM 3735 C CA . SER A 1 476 ? 30.845 10.614 -4.606 1.00 78.44 476 SER A CA 1
ATOM 3736 C C . SER A 1 476 ? 29.733 10.524 -5.653 1.00 78.44 476 SER A C 1
ATOM 3738 O O . SER A 1 476 ? 29.924 10.855 -6.829 1.00 78.44 476 SER A O 1
ATOM 3740 N N . ARG A 1 477 ? 28.531 10.166 -5.188 1.00 75.50 477 ARG A N 1
ATOM 3741 C CA . ARG A 1 477 ? 27.323 10.037 -6.004 1.00 75.50 477 ARG A CA 1
ATOM 3742 C C . ARG A 1 477 ? 26.855 11.393 -6.550 1.00 75.50 477 ARG A C 1
ATOM 3744 O O . ARG A 1 477 ? 26.507 11.470 -7.729 1.00 75.50 477 ARG A O 1
ATOM 3751 N N . LEU A 1 478 ? 26.917 12.477 -5.768 1.00 77.81 478 LEU A N 1
ATOM 3752 C CA . LEU A 1 478 ? 26.647 13.839 -6.253 1.00 77.81 478 LEU A CA 1
ATOM 3753 C C . LEU A 1 478 ? 27.639 14.231 -7.361 1.00 77.81 478 LEU A C 1
ATOM 3755 O O . LEU A 1 478 ? 27.218 14.646 -8.439 1.00 77.81 478 LEU A O 1
ATOM 3759 N N . ARG A 1 479 ? 28.947 14.019 -7.158 1.00 77.56 479 ARG A N 1
ATOM 3760 C CA . ARG A 1 479 ? 29.980 14.304 -8.174 1.00 77.56 479 ARG A CA 1
ATOM 3761 C C . ARG A 1 479 ? 29.802 13.487 -9.460 1.00 77.56 479 ARG A C 1
ATOM 3763 O O . ARG A 1 479 ? 30.133 13.988 -10.533 1.00 77.56 479 ARG A O 1
ATOM 3770 N N . GLN A 1 480 ? 29.294 12.255 -9.380 1.00 74.12 480 GLN A N 1
ATOM 3771 C CA . GLN A 1 480 ? 28.940 11.462 -10.563 1.00 74.12 480 GLN A CA 1
ATOM 3772 C C . GLN A 1 480 ? 27.730 12.051 -11.290 1.00 74.12 480 GLN A C 1
ATOM 3774 O O . GLN A 1 480 ? 27.822 12.312 -12.490 1.00 74.12 480 GLN A O 1
ATOM 3779 N N . ASN A 1 481 ? 26.640 12.326 -10.570 1.00 72.44 481 ASN A N 1
ATOM 3780 C CA . ASN A 1 481 ? 25.434 12.909 -11.155 1.00 72.44 481 ASN A CA 1
ATOM 3781 C C . ASN A 1 481 ? 25.721 14.265 -11.817 1.00 72.44 481 ASN A C 1
ATOM 3783 O O . ASN A 1 481 ? 25.288 14.476 -12.946 1.00 72.44 481 ASN A O 1
ATOM 3787 N N . MET A 1 482 ? 26.506 15.149 -11.184 1.00 73.75 482 MET A N 1
ATOM 3788 C CA . MET A 1 482 ? 26.892 16.447 -11.761 1.00 73.75 482 MET A CA 1
ATOM 3789 C C . MET A 1 482 ? 27.514 16.318 -13.160 1.00 73.75 482 MET A C 1
ATOM 3791 O O . MET A 1 482 ? 27.206 17.126 -14.031 1.00 73.75 482 MET A O 1
ATOM 3795 N N . ARG A 1 483 ? 28.354 15.298 -13.402 1.00 71.25 483 ARG A N 1
ATOM 3796 C CA . ARG A 1 483 ? 28.952 15.051 -14.728 1.00 71.25 483 ARG A CA 1
ATOM 3797 C C . ARG A 1 483 ? 27.911 14.586 -15.745 1.00 71.25 483 ARG A C 1
ATOM 3799 O O . ARG A 1 483 ? 27.890 15.093 -16.860 1.00 71.25 483 ARG A O 1
ATOM 3806 N N . ASN A 1 484 ? 27.038 13.659 -15.350 1.00 66.94 484 ASN A N 1
ATOM 3807 C CA . ASN A 1 484 ? 25.981 13.133 -16.219 1.00 66.94 484 ASN A CA 1
ATOM 3808 C C . ASN A 1 484 ? 24.971 14.229 -16.609 1.00 66.94 484 ASN A C 1
ATOM 3810 O O . ASN A 1 484 ? 24.524 14.287 -17.748 1.00 66.94 484 ASN A O 1
ATOM 3814 N N . HIS A 1 485 ? 24.639 15.116 -15.671 1.00 67.88 485 HIS A N 1
ATOM 3815 C CA . HIS A 1 485 ? 23.709 16.225 -15.874 1.00 67.88 485 HIS A CA 1
ATOM 3816 C C . HIS A 1 485 ? 24.314 17.368 -16.697 1.00 67.88 485 HIS A C 1
ATOM 3818 O O . HIS A 1 485 ? 23.625 17.912 -17.550 1.00 67.88 485 HIS A O 1
ATOM 3824 N N . GLN A 1 486 ? 25.598 17.694 -16.500 1.00 66.44 486 GLN A N 1
ATOM 3825 C CA . GLN A 1 486 ? 26.309 18.659 -17.347 1.00 66.44 486 GLN A CA 1
ATOM 3826 C C . GLN A 1 486 ? 26.304 18.203 -18.815 1.00 66.44 486 GLN A C 1
ATOM 3828 O O . GLN A 1 486 ? 25.893 18.965 -19.683 1.00 66.44 486 GLN A O 1
ATOM 3833 N N . ARG A 1 487 ? 26.647 16.931 -19.064 1.00 64.88 487 ARG A N 1
ATOM 3834 C CA . ARG A 1 487 ? 26.572 16.316 -20.397 1.00 64.88 487 ARG A CA 1
ATOM 3835 C C . ARG A 1 487 ? 25.159 16.359 -20.988 1.00 64.88 487 ARG A C 1
ATOM 3837 O O . ARG A 1 487 ? 24.999 16.609 -22.171 1.00 64.88 487 ARG A O 1
ATOM 3844 N N . TRP A 1 488 ? 24.133 16.135 -20.170 1.00 61.16 488 TRP A N 1
ATOM 3845 C CA . TRP A 1 488 ? 22.744 16.172 -20.631 1.00 61.16 488 TRP A CA 1
ATOM 3846 C C . TRP A 1 488 ? 22.231 17.590 -20.947 1.00 61.16 488 TRP A C 1
ATOM 3848 O O . TRP A 1 488 ? 21.362 17.745 -21.801 1.00 61.16 488 TRP A O 1
ATOM 3858 N N . ILE A 1 489 ? 22.763 18.626 -20.288 1.00 59.81 489 ILE A N 1
ATOM 3859 C CA . ILE A 1 489 ? 22.524 20.025 -20.680 1.00 59.81 489 ILE A CA 1
ATOM 3860 C C . ILE A 1 489 ? 23.183 20.295 -22.038 1.00 59.81 489 ILE A C 1
ATOM 3862 O O . ILE A 1 489 ? 22.528 20.829 -22.923 1.00 59.81 489 ILE A O 1
ATOM 3866 N N . GLU A 1 490 ? 24.434 19.863 -22.219 1.00 60.72 490 GLU A N 1
ATOM 3867 C CA . GLU A 1 490 ? 25.177 19.997 -23.482 1.00 60.72 490 GLU A CA 1
ATOM 3868 C C . GLU A 1 490 ? 24.441 19.300 -24.647 1.00 60.72 490 GLU A C 1
ATOM 3870 O O . GLU A 1 490 ? 24.195 19.927 -25.673 1.00 60.72 490 GLU A O 1
ATOM 3875 N N . GLU A 1 491 ? 23.982 18.057 -24.454 1.00 56.81 491 GLU A N 1
ATOM 3876 C CA . GLU A 1 491 ? 23.185 17.300 -25.438 1.00 56.81 491 GLU A CA 1
ATOM 3877 C C . GLU A 1 491 ? 21.829 17.973 -25.765 1.00 56.81 491 GLU A C 1
ATOM 3879 O O . GLU A 1 491 ? 21.353 17.875 -26.895 1.00 56.81 491 GLU A O 1
ATOM 3884 N N . LEU A 1 492 ? 21.199 18.679 -24.814 1.00 55.62 492 LEU A N 1
ATOM 3885 C CA . LEU A 1 492 ? 19.925 19.379 -25.047 1.00 55.62 492 LEU A CA 1
ATOM 3886 C C . LEU A 1 492 ? 20.062 20.768 -25.671 1.00 55.62 492 LEU A C 1
ATOM 3888 O O . LEU A 1 492 ? 19.130 21.210 -26.344 1.00 55.62 492 LEU A O 1
ATOM 3892 N N . ASP A 1 493 ? 21.166 21.468 -25.427 1.00 47.56 493 ASP A N 1
ATOM 3893 C CA . ASP A 1 493 ? 21.439 22.733 -26.105 1.00 47.56 493 ASP A CA 1
ATOM 3894 C C . ASP A 1 493 ? 21.822 22.466 -27.580 1.00 47.56 493 ASP A C 1
ATOM 3896 O O . ASP A 1 493 ? 21.372 23.203 -28.456 1.00 47.56 493 ASP A O 1
ATOM 3900 N N . GLU A 1 494 ? 22.506 21.350 -27.890 1.00 48.12 494 GLU A N 1
ATOM 3901 C CA . GLU A 1 494 ? 22.713 20.883 -29.278 1.00 48.12 494 GLU A CA 1
ATOM 3902 C C . GLU A 1 494 ? 21.388 20.548 -30.001 1.00 48.12 494 GLU A C 1
ATOM 3904 O O . GLU A 1 494 ? 21.180 20.989 -31.134 1.00 48.12 494 GLU A O 1
ATOM 3909 N N . ASP A 1 495 ? 20.455 19.837 -29.350 1.00 43.97 495 ASP A N 1
ATOM 3910 C CA . ASP A 1 495 ? 19.120 19.547 -29.913 1.00 43.97 495 ASP A CA 1
ATOM 3911 C C . ASP A 1 495 ? 18.294 20.833 -30.164 1.00 43.97 495 ASP A C 1
ATOM 3913 O O . ASP A 1 495 ? 17.468 20.878 -31.081 1.00 43.97 495 ASP A O 1
ATOM 3917 N N . LEU A 1 496 ? 18.520 21.897 -29.382 1.00 44.12 496 LEU A N 1
ATOM 3918 C CA . LEU A 1 496 ? 17.838 23.192 -29.519 1.00 44.12 496 LEU A CA 1
ATOM 3919 C C . LEU A 1 496 ? 18.442 24.117 -30.586 1.00 44.12 496 LEU A C 1
ATOM 3921 O O . LEU A 1 496 ? 17.734 25.001 -31.072 1.00 44.12 496 LEU A O 1
ATOM 3925 N N . GLU A 1 497 ? 19.695 23.911 -31.000 1.00 38.03 497 GLU A N 1
ATOM 3926 C CA . GLU A 1 497 ? 20.276 24.590 -32.171 1.00 38.03 497 GLU A CA 1
ATOM 3927 C C . GLU A 1 497 ? 19.849 23.944 -33.512 1.00 38.03 497 GLU A C 1
ATOM 3929 O O . GLU A 1 497 ? 20.156 24.466 -34.589 1.00 38.03 497 GLU A O 1
ATOM 3934 N N . SER A 1 498 ? 19.078 22.847 -33.480 1.00 33.94 498 SER A N 1
ATOM 3935 C CA . SER A 1 498 ? 18.515 22.190 -34.667 1.00 33.94 498 SER A CA 1
ATOM 3936 C C . SER A 1 498 ? 17.496 23.087 -35.405 1.00 33.94 498 SER A C 1
ATOM 3938 O O . SER A 1 498 ? 16.429 23.393 -34.863 1.00 33.94 498 SER A O 1
ATOM 3940 N N . PRO A 1 499 ? 17.742 23.492 -36.671 1.00 35.41 499 PRO A N 1
ATOM 3941 C CA . PRO A 1 499 ? 16.952 24.519 -37.357 1.00 35.41 499 PRO A CA 1
ATOM 3942 C C . PRO A 1 499 ? 15.640 23.964 -37.947 1.00 35.41 499 PRO A C 1
ATOM 3944 O O . PRO A 1 499 ? 15.463 23.911 -39.167 1.00 35.41 499 PRO A O 1
ATOM 3947 N N . THR A 1 500 ? 14.710 23.524 -37.090 1.00 36.75 500 THR A N 1
ATOM 3948 C CA . THR A 1 500 ? 13.451 22.866 -37.501 1.00 36.75 500 THR A CA 1
ATOM 3949 C C . THR A 1 500 ? 12.169 23.405 -36.843 1.00 36.75 500 THR A C 1
ATOM 3951 O O . THR A 1 500 ? 11.209 22.668 -36.640 1.00 36.75 500 THR A O 1
ATOM 3954 N N . THR A 1 501 ? 12.075 24.718 -36.607 1.00 34.47 501 THR A N 1
ATOM 3955 C CA . THR A 1 501 ? 10.809 25.484 -36.742 1.00 34.47 501 THR A CA 1
ATOM 3956 C C . THR A 1 501 ? 11.093 26.985 -36.878 1.00 34.47 501 THR A C 1
ATOM 3958 O O . THR A 1 501 ? 12.139 27.461 -36.447 1.00 34.47 501 THR A O 1
ATOM 3961 N N . ASN A 1 502 ? 10.190 27.740 -37.517 1.00 34.38 502 ASN A N 1
ATOM 3962 C CA . ASN A 1 502 ? 10.400 29.169 -37.787 1.00 34.38 502 ASN A CA 1
ATOM 3963 C C . ASN A 1 502 ? 10.315 30.009 -36.502 1.00 34.38 502 ASN A C 1
ATOM 3965 O O . ASN A 1 502 ? 9.282 30.030 -35.834 1.00 34.38 502 ASN A O 1
ATOM 3969 N N . SER A 1 503 ? 11.380 30.747 -36.198 1.00 41.72 503 SER A N 1
ATOM 3970 C CA . SER A 1 503 ? 11.480 31.632 -35.037 1.00 41.72 503 SER A CA 1
ATOM 3971 C C . SER A 1 503 ? 10.956 33.047 -35.338 1.00 41.72 503 SER A C 1
ATOM 3973 O O . SER A 1 503 ? 11.755 33.946 -35.591 1.00 41.72 503 SER A O 1
ATOM 3975 N N . ASP A 1 504 ? 9.635 33.242 -35.294 1.00 37.09 504 ASP A N 1
ATOM 3976 C CA . ASP A 1 504 ? 8.993 34.576 -35.370 1.00 37.09 504 ASP A CA 1
ATOM 3977 C C . ASP A 1 504 ? 7.990 34.855 -34.222 1.00 37.09 504 ASP A C 1
ATOM 3979 O O . ASP A 1 504 ? 7.518 35.982 -34.081 1.00 37.09 504 ASP A O 1
ATOM 3983 N N . ASP A 1 505 ? 7.678 33.876 -33.361 1.00 38.50 505 ASP A N 1
ATOM 3984 C CA . ASP A 1 505 ? 6.864 34.117 -32.159 1.00 38.50 505 ASP A CA 1
ATOM 3985 C C . ASP A 1 505 ? 7.710 34.751 -31.037 1.00 38.50 505 ASP A C 1
ATOM 3987 O O . ASP A 1 505 ? 8.508 34.079 -30.371 1.00 38.50 505 ASP A O 1
ATOM 3991 N N . GLU A 1 506 ? 7.477 36.041 -30.769 1.00 40.53 506 GLU A N 1
ATOM 3992 C CA . GLU A 1 506 ? 7.969 36.777 -29.591 1.00 40.53 506 GLU A CA 1
ATOM 3993 C C . GLU A 1 506 ? 7.299 36.273 -28.292 1.00 40.53 506 GLU A C 1
ATOM 3995 O O . GLU A 1 506 ? 6.599 37.003 -27.589 1.00 40.53 506 GLU A O 1
ATOM 4000 N N . ASN A 1 507 ? 7.488 34.996 -27.949 1.00 39.34 507 ASN A N 1
ATOM 4001 C CA . ASN A 1 507 ? 6.946 34.416 -26.724 1.00 39.34 507 ASN A CA 1
ATOM 4002 C C . ASN A 1 507 ? 7.654 35.035 -25.495 1.00 39.34 507 ASN A C 1
ATOM 4004 O O . ASN A 1 507 ? 8.842 34.759 -25.285 1.00 39.34 507 ASN A O 1
ATOM 4008 N N . PRO A 1 508 ? 6.962 35.814 -24.634 1.00 37.44 508 PRO A N 1
ATOM 4009 C CA . PRO A 1 508 ? 7.590 36.533 -23.521 1.00 37.44 508 PRO A CA 1
ATOM 4010 C C . PRO A 1 508 ? 8.138 35.605 -22.425 1.00 37.44 508 PRO A C 1
ATOM 4012 O O . PRO A 1 508 ? 8.904 36.043 -21.568 1.00 37.44 508 PRO A O 1
ATOM 4015 N N . PHE A 1 509 ? 7.822 34.305 -22.454 1.00 37.91 509 PHE A N 1
ATOM 4016 C CA . PHE A 1 509 ? 8.497 33.334 -21.595 1.00 37.91 509 PHE A CA 1
ATOM 4017 C C . PHE A 1 509 ? 9.970 33.111 -21.981 1.00 37.91 509 PHE A C 1
ATOM 4019 O O . PHE A 1 509 ? 10.721 32.631 -21.137 1.00 37.91 509 PHE A O 1
ATOM 4026 N N . ASN A 1 510 ? 10.437 33.510 -23.174 1.00 39.53 510 ASN A N 1
ATOM 4027 C CA . ASN A 1 510 ? 11.870 33.481 -23.511 1.00 39.53 510 ASN A CA 1
ATOM 4028 C C . ASN A 1 510 ? 12.729 34.336 -22.561 1.00 39.53 510 ASN A C 1
ATOM 4030 O O . ASN A 1 510 ? 13.847 33.943 -22.230 1.00 39.53 510 ASN A O 1
ATOM 4034 N N . GLU A 1 511 ? 12.203 35.444 -22.036 1.00 36.34 511 GLU A N 1
ATOM 4035 C CA . GLU A 1 511 ? 12.931 36.259 -21.053 1.00 36.34 511 GLU A CA 1
ATOM 4036 C C . GLU A 1 511 ? 13.018 35.565 -19.678 1.00 36.34 511 GLU A C 1
ATOM 4038 O O . GLU A 1 511 ? 14.025 35.683 -18.980 1.00 36.34 511 GLU A O 1
ATOM 4043 N N . LEU A 1 512 ? 12.013 34.752 -19.325 1.00 40.34 512 LEU A N 1
ATOM 4044 C CA . LEU A 1 512 ? 11.976 33.930 -18.105 1.00 40.34 512 LEU A CA 1
ATOM 4045 C C . LEU A 1 512 ? 12.848 32.654 -18.192 1.00 40.34 512 LEU A C 1
ATOM 4047 O O . LEU A 1 512 ? 13.191 32.086 -17.155 1.00 40.34 512 LEU A O 1
ATOM 4051 N N . ARG A 1 513 ? 13.228 32.191 -19.394 1.00 47.41 513 ARG A N 1
ATOM 4052 C CA . ARG A 1 513 ? 13.885 30.878 -19.611 1.00 47.41 513 ARG A CA 1
ATOM 4053 C C . ARG A 1 513 ? 15.327 30.757 -19.101 1.00 47.41 513 ARG A C 1
ATOM 4055 O O . ARG A 1 513 ? 15.788 29.642 -18.898 1.00 47.41 513 ARG A O 1
ATOM 4062 N N . HIS A 1 514 ? 16.034 31.856 -18.843 1.00 43.59 514 HIS A N 1
ATOM 4063 C CA . HIS A 1 514 ? 17.481 31.847 -18.547 1.00 43.59 514 HIS A CA 1
ATOM 4064 C C . HIS A 1 514 ? 17.864 31.456 -17.100 1.00 43.59 514 HIS A C 1
ATOM 4066 O O . HIS A 1 514 ? 19.034 31.557 -16.719 1.00 43.59 514 HIS A O 1
ATOM 4072 N N . GLY A 1 515 ? 16.892 31.081 -16.260 1.00 48.59 515 GLY A N 1
ATOM 4073 C CA . GLY A 1 515 ? 17.101 30.844 -14.826 1.00 48.59 515 GLY A CA 1
ATOM 4074 C C . GLY A 1 515 ? 16.832 29.430 -14.313 1.00 48.59 515 GLY A C 1
ATOM 4075 O O . GLY A 1 515 ? 17.296 29.115 -13.218 1.00 48.59 515 GLY A O 1
ATOM 4076 N N . MET A 1 516 ? 16.111 28.605 -15.078 1.00 58.16 516 MET A N 1
ATOM 4077 C CA . MET A 1 516 ? 15.688 27.249 -14.704 1.00 58.16 516 MET A CA 1
ATOM 4078 C C . MET A 1 516 ? 16.399 26.208 -15.570 1.00 58.16 516 MET A C 1
ATOM 4080 O O . MET A 1 516 ? 16.598 26.440 -16.762 1.00 58.16 516 MET A O 1
ATOM 4084 N N . CYS A 1 517 ? 16.733 25.049 -15.005 1.00 57.81 517 CYS A N 1
ATOM 4085 C CA . CYS A 1 517 ? 17.339 23.971 -15.777 1.00 57.81 517 CYS A CA 1
ATOM 4086 C C . CYS A 1 517 ? 16.365 23.318 -16.762 1.00 57.81 517 CYS A C 1
ATOM 4088 O O . CYS A 1 517 ? 15.143 23.301 -16.569 1.00 57.81 517 CYS A O 1
ATOM 4090 N N . ALA A 1 518 ? 16.938 22.660 -17.767 1.00 59.53 518 ALA A N 1
ATOM 4091 C CA . ALA A 1 518 ? 16.227 21.815 -18.706 1.00 59.53 518 ALA A CA 1
ATOM 4092 C C . ALA A 1 518 ? 15.381 20.706 -18.040 1.00 59.53 518 ALA A C 1
ATOM 4094 O O . ALA A 1 518 ? 14.355 20.348 -18.610 1.00 59.53 518 ALA A O 1
ATOM 4095 N N . THR A 1 519 ? 15.728 20.192 -16.846 1.00 62.75 519 THR A N 1
ATOM 4096 C CA . THR A 1 519 ? 14.891 19.196 -16.128 1.00 62.75 519 THR A CA 1
ATOM 4097 C C . THR A 1 519 ? 13.579 19.813 -15.653 1.00 62.75 519 THR A C 1
ATOM 4099 O O . THR A 1 519 ? 12.507 19.264 -15.905 1.00 62.75 519 THR A O 1
ATOM 4102 N N . VAL A 1 520 ? 13.655 20.971 -14.989 1.00 69.75 520 VAL A N 1
ATOM 4103 C CA . VAL A 1 520 ? 12.481 21.706 -14.492 1.00 69.75 520 VAL A CA 1
ATOM 4104 C C . VAL A 1 520 ? 11.627 22.173 -15.673 1.00 69.75 520 VAL A C 1
ATOM 4106 O O . VAL A 1 520 ? 10.410 22.000 -15.647 1.00 69.75 520 VAL A O 1
ATOM 4109 N N . ARG A 1 521 ? 12.272 22.668 -16.741 1.00 63.84 521 ARG A N 1
ATOM 4110 C CA . ARG A 1 521 ? 11.638 23.004 -18.024 1.00 63.84 521 ARG A CA 1
ATOM 4111 C C . ARG A 1 521 ? 10.915 21.801 -18.632 1.00 63.84 521 ARG A C 1
ATOM 4113 O O . ARG A 1 521 ? 9.733 21.909 -18.905 1.00 63.84 521 ARG A O 1
ATOM 4120 N N . TYR A 1 522 ? 11.570 20.650 -18.791 1.00 65.69 522 TYR A N 1
ATOM 4121 C CA . TYR A 1 522 ? 10.962 19.468 -19.416 1.00 65.69 522 TYR A CA 1
ATOM 4122 C C . TYR A 1 522 ? 9.823 18.879 -18.571 1.00 65.69 522 TYR A C 1
ATOM 4124 O O . TYR A 1 522 ? 8.810 18.465 -19.129 1.00 65.69 522 TYR A O 1
ATOM 4132 N N . PHE A 1 523 ? 9.914 18.909 -17.235 1.00 72.81 523 PHE A N 1
ATOM 4133 C CA . PHE A 1 523 ? 8.766 18.591 -16.380 1.00 72.81 523 PHE A CA 1
ATOM 4134 C C . PHE A 1 523 ? 7.623 19.595 -16.594 1.00 72.81 523 PHE A C 1
ATOM 4136 O O . PHE A 1 523 ? 6.482 19.183 -16.793 1.00 72.81 523 PHE A O 1
ATOM 4143 N N . ALA A 1 524 ? 7.907 20.901 -16.593 1.00 65.56 524 ALA A N 1
ATOM 4144 C CA . ALA A 1 524 ? 6.894 21.922 -16.836 1.00 65.56 524 ALA A CA 1
ATOM 4145 C C . ALA A 1 524 ? 6.247 21.742 -18.220 1.00 65.56 524 ALA A C 1
ATOM 4147 O O . ALA A 1 524 ? 5.037 21.575 -18.298 1.00 65.56 524 ALA A O 1
ATOM 4148 N N . ASP A 1 525 ? 7.019 21.684 -19.301 1.00 61.72 525 ASP A N 1
ATOM 4149 C CA . ASP A 1 525 ? 6.536 21.526 -20.679 1.00 61.72 525 ASP A CA 1
ATOM 4150 C C . ASP A 1 525 ? 5.865 20.157 -20.927 1.00 61.72 525 ASP A C 1
ATOM 4152 O O . ASP A 1 525 ? 5.016 20.028 -21.811 1.00 61.72 525 ASP A O 1
ATOM 4156 N N . TYR A 1 526 ? 6.169 19.127 -20.125 1.00 64.19 526 TYR A N 1
ATOM 4157 C CA . TYR A 1 526 ? 5.415 17.873 -20.150 1.00 64.19 526 TYR A CA 1
ATOM 4158 C C . TYR A 1 526 ? 4.093 17.963 -19.379 1.00 64.19 526 TYR A C 1
ATOM 4160 O O . TYR A 1 526 ? 3.101 17.402 -19.830 1.00 64.19 526 TYR A O 1
ATOM 4168 N N . TRP A 1 527 ? 4.031 18.618 -18.221 1.00 63.88 527 TRP A N 1
ATOM 4169 C CA . TRP A 1 527 ? 2.806 18.682 -17.404 1.00 63.88 527 TRP A CA 1
ATOM 4170 C C . TRP A 1 527 ? 1.938 19.918 -17.680 1.00 63.88 527 TRP A C 1
ATOM 4172 O O . TRP A 1 527 ? 0.872 20.062 -17.084 1.00 63.88 527 TRP A O 1
ATOM 4182 N N . SER A 1 528 ? 2.365 20.779 -18.603 1.00 52.66 528 SER A N 1
ATOM 4183 C CA . SER A 1 528 ? 1.741 22.052 -18.960 1.00 52.66 528 SER A CA 1
ATOM 4184 C C . SER A 1 528 ? 1.652 22.237 -20.481 1.00 52.66 528 SER A C 1
ATOM 4186 O O . SER A 1 528 ? 2.002 21.337 -21.244 1.00 52.66 528 SER A O 1
ATOM 4188 N N . ASP A 1 529 ? 1.166 23.398 -20.917 1.00 42.16 529 ASP A N 1
ATOM 4189 C CA . ASP A 1 529 ? 1.349 23.887 -22.280 1.00 42.16 529 ASP A CA 1
ATOM 4190 C C . ASP A 1 529 ? 1.861 25.337 -22.219 1.00 42.16 529 ASP A C 1
ATOM 4192 O O . ASP A 1 529 ? 1.321 26.176 -21.484 1.00 42.16 529 ASP A O 1
ATOM 4196 N N . ASN A 1 530 ? 2.964 25.615 -22.920 1.00 40.19 530 ASN A N 1
ATOM 4197 C CA . ASN A 1 530 ? 3.707 26.881 -22.842 1.00 40.19 530 ASN A CA 1
ATOM 4198 C C . ASN A 1 530 ? 3.989 27.370 -21.397 1.00 40.19 530 ASN A C 1
ATOM 4200 O O . ASN A 1 530 ? 3.873 28.558 -21.094 1.00 40.19 530 ASN A O 1
ATOM 4204 N N . GLY A 1 531 ? 4.343 26.460 -20.481 1.00 42.84 531 GLY A N 1
ATOM 4205 C CA . GLY A 1 531 ? 4.674 26.791 -19.087 1.00 42.84 531 GLY A CA 1
ATOM 4206 C C . GLY A 1 531 ? 3.474 27.123 -18.187 1.00 42.84 531 GLY A C 1
ATOM 4207 O O . GLY A 1 531 ? 3.658 27.485 -17.027 1.00 42.84 531 GLY A O 1
ATOM 4208 N N . THR A 1 532 ? 2.241 26.984 -18.682 1.00 43.25 532 THR A N 1
ATOM 4209 C CA . THR A 1 532 ? 1.010 27.098 -17.882 1.00 43.25 532 THR A CA 1
ATOM 4210 C C . THR A 1 532 ? 0.241 25.792 -17.947 1.00 43.25 532 THR A C 1
ATOM 4212 O O . THR A 1 532 ? 0.024 25.272 -19.038 1.00 43.25 532 THR A O 1
ATOM 4215 N N . ILE A 1 533 ? -0.169 25.212 -16.811 1.00 49.69 533 ILE A N 1
ATOM 4216 C CA . ILE A 1 533 ? -0.996 23.993 -16.840 1.00 49.69 533 ILE A CA 1
ATOM 4217 C C . ILE A 1 533 ? -2.404 24.396 -17.276 1.00 49.69 533 ILE A C 1
ATOM 4219 O O . ILE A 1 533 ? -3.289 24.647 -16.457 1.00 49.69 533 ILE A O 1
ATOM 4223 N N . GLN A 1 534 ? -2.577 24.532 -18.589 1.00 49.53 534 GLN A N 1
ATOM 4224 C CA . GLN A 1 534 ? -3.845 24.906 -19.180 1.00 49.53 534 GLN A CA 1
ATOM 4225 C C . GLN A 1 534 ? -4.847 23.778 -18.986 1.00 49.53 534 GLN A C 1
ATOM 4227 O O . GLN A 1 534 ? -4.520 22.588 -19.020 1.00 49.53 534 GLN A O 1
ATOM 4232 N N . SER A 1 535 ? -6.088 24.190 -18.764 1.00 51.47 535 SER A N 1
ATOM 4233 C CA . SER A 1 535 ? -7.188 23.317 -18.378 1.00 51.47 535 SER A CA 1
ATOM 4234 C C . SER A 1 535 ? -7.520 22.244 -19.421 1.00 51.47 535 SER A C 1
ATOM 4236 O O . SER A 1 535 ? -8.110 21.219 -19.104 1.00 51.47 535 SER A O 1
ATOM 4238 N N . ASP A 1 536 ? -7.076 22.484 -20.643 1.00 50.41 536 ASP A N 1
ATOM 4239 C CA . ASP A 1 536 ? -7.354 21.758 -21.869 1.00 50.41 536 ASP A CA 1
ATOM 4240 C C . ASP A 1 536 ? -6.290 20.651 -22.093 1.00 50.41 536 ASP A C 1
ATOM 4242 O O . ASP A 1 536 ? -6.515 19.683 -22.818 1.00 50.41 536 ASP A O 1
ATOM 4246 N N . CYS A 1 537 ? -5.146 20.757 -21.396 1.00 53.94 537 CYS A N 1
ATOM 4247 C CA . CYS A 1 537 ? -3.972 19.884 -21.507 1.00 53.94 537 CYS A CA 1
ATOM 4248 C C . CYS A 1 537 ? -3.711 19.036 -20.241 1.00 53.94 537 CYS A C 1
ATOM 4250 O O . CYS A 1 537 ? -2.634 18.451 -20.104 1.00 53.94 537 CYS A O 1
ATOM 4252 N N . TYR A 1 538 ? -4.676 18.948 -19.315 1.00 74.12 538 TYR A N 1
ATOM 4253 C CA . TYR A 1 538 ? -4.540 18.219 -18.046 1.00 74.12 538 TYR A CA 1
ATOM 4254 C C . TYR A 1 538 ? -4.202 16.732 -18.245 1.00 74.12 538 TYR A C 1
ATOM 4256 O O . TYR A 1 538 ? -4.935 15.986 -18.899 1.00 74.12 538 TYR A O 1
ATOM 4264 N N . ARG A 1 539 ? -3.097 16.282 -17.635 1.00 75.19 539 ARG A N 1
ATOM 4265 C CA . ARG A 1 539 ? -2.571 14.914 -17.809 1.00 75.19 539 ARG A CA 1
ATOM 4266 C C . ARG A 1 539 ? -2.825 13.966 -16.630 1.00 75.19 539 ARG A C 1
ATOM 4268 O O . ARG A 1 539 ? -2.456 12.803 -16.727 1.00 75.19 539 ARG A O 1
ATOM 4275 N N . GLY A 1 540 ? -3.486 14.443 -15.572 1.00 84.56 540 GLY A N 1
ATOM 4276 C CA . GLY A 1 540 ? -3.689 13.714 -14.315 1.00 84.56 540 GLY A CA 1
ATOM 4277 C C . GLY A 1 540 ? -2.657 14.081 -13.242 1.00 84.56 540 GLY A C 1
ATOM 4278 O O . GLY A 1 540 ? -1.478 14.236 -13.537 1.00 84.56 540 GLY A O 1
ATOM 4279 N N . PHE A 1 541 ? -3.086 14.253 -11.992 1.00 90.00 541 PHE A N 1
ATOM 4280 C CA . PHE A 1 541 ? -2.203 14.477 -10.837 1.00 90.00 541 PHE A CA 1
ATOM 4281 C C . PHE A 1 541 ? -2.179 13.277 -9.870 1.00 90.00 541 PHE A C 1
ATOM 4283 O O . PHE A 1 541 ? -1.464 13.326 -8.868 1.00 90.00 541 PHE A O 1
ATOM 4290 N N . ALA A 1 542 ? -2.906 12.186 -10.139 1.00 89.50 542 ALA A N 1
ATOM 4291 C CA . ALA A 1 542 ? -2.878 10.990 -9.292 1.00 89.50 542 ALA A CA 1
ATOM 4292 C C . ALA A 1 542 ? -1.502 10.310 -9.237 1.00 89.50 542 ALA A C 1
ATOM 4294 O O . ALA A 1 542 ? -1.161 9.742 -8.206 1.00 89.50 542 ALA A O 1
ATOM 4295 N N . THR A 1 543 ? -0.729 10.385 -10.326 1.00 85.12 543 THR A N 1
ATOM 4296 C CA . THR A 1 543 ? 0.586 9.732 -10.467 1.00 85.12 543 THR A CA 1
ATOM 4297 C C . THR A 1 543 ? 1.674 10.677 -10.994 1.00 85.12 543 THR A C 1
ATOM 4299 O O . THR A 1 543 ? 2.600 10.228 -11.667 1.00 85.12 543 THR A O 1
ATOM 4302 N N . VAL A 1 544 ? 1.562 11.990 -10.748 1.00 84.75 544 VAL A N 1
ATOM 4303 C CA . VAL A 1 544 ? 2.570 12.982 -11.190 1.00 84.75 544 VAL A CA 1
ATOM 4304 C C . VAL A 1 544 ? 3.918 12.789 -10.480 1.00 84.75 544 VAL A C 1
ATOM 4306 O O . VAL A 1 544 ? 4.975 13.000 -11.068 1.00 84.75 544 VAL A O 1
ATOM 4309 N N . ASP A 1 545 ? 3.891 12.293 -9.245 1.00 82.56 545 ASP A N 1
ATOM 4310 C CA . ASP A 1 545 ? 5.058 11.957 -8.434 1.00 82.56 545 ASP A CA 1
ATOM 4311 C C . ASP A 1 545 ? 5.884 10.791 -8.981 1.00 82.56 545 ASP A C 1
ATOM 4313 O O . ASP A 1 545 ? 7.096 10.771 -8.762 1.00 82.56 545 ASP A O 1
ATOM 4317 N N . ASN A 1 546 ? 5.276 9.890 -9.764 1.00 75.06 546 ASN A N 1
ATOM 4318 C CA . ASN A 1 546 ? 5.969 8.808 -10.478 1.00 75.06 546 ASN A CA 1
ATOM 4319 C C . ASN A 1 546 ? 6.883 9.305 -11.618 1.00 75.06 546 ASN A C 1
ATOM 4321 O O . ASN A 1 546 ? 7.489 8.492 -12.319 1.00 75.06 546 ASN A O 1
ATOM 4325 N N . TRP A 1 547 ? 7.012 10.622 -11.808 1.00 67.00 547 TRP A N 1
ATOM 4326 C CA . TRP A 1 547 ? 7.991 11.213 -12.709 1.00 67.00 547 TRP A CA 1
ATOM 4327 C C . TRP A 1 547 ? 9.430 10.894 -12.274 1.00 67.00 547 TRP A C 1
ATOM 4329 O O . TRP A 1 547 ? 9.963 11.467 -11.319 1.00 67.00 547 TRP A O 1
ATOM 4339 N N . SER A 1 548 ? 10.059 9.970 -13.004 1.00 55.12 548 SER A N 1
ATOM 4340 C CA . SER A 1 548 ? 11.438 9.512 -12.793 1.00 55.12 548 SER A CA 1
ATOM 4341 C C . SER A 1 548 ? 12.390 9.854 -13.944 1.00 55.12 548 SER A C 1
ATOM 4343 O O . SER A 1 548 ? 13.547 9.436 -13.920 1.00 55.12 548 SER A O 1
ATOM 4345 N N . GLU A 1 549 ? 11.929 10.573 -14.970 1.00 49.47 549 GLU A N 1
ATOM 4346 C CA . GLU A 1 549 ? 12.798 11.033 -16.053 1.00 49.47 549 GLU A CA 1
ATOM 4347 C C . GLU A 1 549 ? 13.565 12.291 -15.615 1.00 49.47 549 GLU A C 1
ATOM 4349 O O . GLU A 1 549 ? 12.967 13.277 -15.192 1.00 49.47 549 GLU A O 1
ATOM 4354 N N . HIS A 1 550 ? 14.895 12.256 -15.739 1.00 50.53 550 HIS A N 1
ATOM 4355 C CA . HIS A 1 550 ? 15.814 13.381 -15.479 1.00 50.53 550 HIS A CA 1
ATOM 4356 C C . HIS A 1 550 ? 15.918 13.876 -14.019 1.00 50.53 550 HIS A C 1
ATOM 4358 O O . HIS A 1 550 ? 16.632 14.840 -13.749 1.00 50.53 550 HIS A O 1
ATOM 4364 N N . ASP A 1 551 ? 15.285 13.183 -13.071 1.00 54.75 551 ASP A N 1
ATOM 4365 C CA . ASP A 1 551 ? 15.412 13.415 -11.629 1.00 54.75 551 ASP A CA 1
ATOM 4366 C C . ASP A 1 551 ? 16.510 12.539 -10.984 1.00 54.75 551 ASP A C 1
ATOM 4368 O O . ASP A 1 551 ? 16.709 11.380 -11.356 1.00 54.75 551 ASP A O 1
ATOM 4372 N N . LEU A 1 552 ? 17.194 13.071 -9.965 1.00 53.72 552 LEU A N 1
ATOM 4373 C CA . LEU A 1 552 ? 18.283 12.403 -9.240 1.00 53.72 552 LEU A CA 1
ATOM 4374 C C . LEU A 1 552 ? 17.853 11.095 -8.568 1.00 53.72 552 LEU A C 1
ATOM 4376 O O . LEU A 1 552 ? 18.628 10.138 -8.542 1.00 53.72 552 LEU A O 1
ATOM 4380 N N . GLN A 1 553 ? 16.607 11.004 -8.095 1.00 56.38 553 GLN A N 1
ATOM 4381 C CA . GLN A 1 553 ? 16.064 9.772 -7.507 1.00 56.38 553 GLN A CA 1
ATOM 4382 C C . GLN A 1 553 ? 15.836 8.664 -8.556 1.00 56.38 553 GLN A C 1
ATOM 4384 O O . GLN A 1 553 ? 15.522 7.524 -8.203 1.00 56.38 553 GLN A O 1
ATOM 4389 N N . GLY A 1 554 ? 15.975 8.969 -9.853 1.00 55.91 554 GLY A N 1
ATOM 4390 C CA . GLY A 1 554 ? 16.046 7.982 -10.932 1.00 55.91 554 GLY A CA 1
ATOM 4391 C C . GLY A 1 554 ? 17.428 7.332 -11.080 1.00 55.91 554 GLY A C 1
ATOM 4392 O O . GLY A 1 554 ? 17.506 6.202 -11.565 1.00 55.91 554 GLY A O 1
ATOM 4393 N N . PHE A 1 555 ? 18.493 8.011 -10.636 1.00 56.97 555 PHE A N 1
ATOM 4394 C CA . PHE A 1 555 ? 19.890 7.569 -10.748 1.00 56.97 555 PHE A CA 1
ATOM 4395 C C . PHE A 1 555 ? 20.478 7.044 -9.431 1.00 56.97 555 PHE A C 1
ATOM 4397 O O . PHE A 1 555 ? 21.492 6.346 -9.459 1.00 56.97 555 PHE A O 1
ATOM 4404 N N . TRP A 1 556 ? 19.857 7.367 -8.292 1.00 65.81 556 TRP A N 1
ATOM 4405 C CA . TRP A 1 556 ? 20.346 7.032 -6.954 1.00 65.81 556 TRP A CA 1
ATOM 4406 C C . TRP A 1 556 ? 19.720 5.740 -6.399 1.00 65.81 556 TRP A C 1
ATOM 4408 O O . TRP A 1 556 ? 18.549 5.753 -6.018 1.00 65.81 556 TRP A O 1
ATOM 4418 N N . PRO A 1 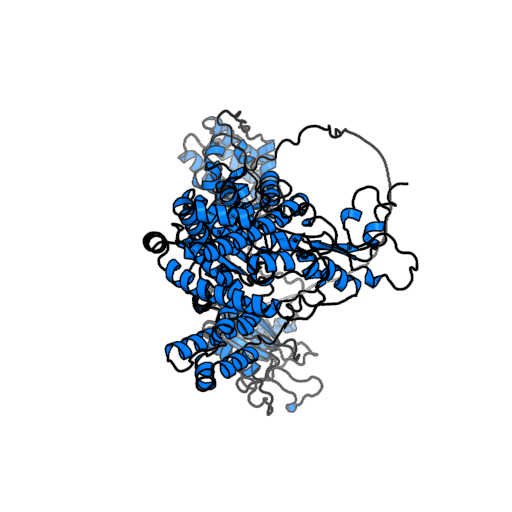557 ? 20.474 4.633 -6.278 1.00 62.53 557 PRO A N 1
ATOM 4419 C CA . PRO A 1 557 ? 20.031 3.482 -5.498 1.00 62.53 557 PRO A CA 1
ATOM 4420 C C . PRO A 1 557 ? 20.061 3.829 -4.003 1.00 62.53 557 PRO A C 1
ATOM 4422 O O . PRO A 1 557 ? 21.130 4.073 -3.444 1.00 62.53 557 PRO A O 1
ATOM 4425 N N . GLY A 1 558 ? 18.899 3.895 -3.361 1.00 67.19 558 GLY A N 1
ATOM 4426 C CA . GLY A 1 558 ? 18.754 4.279 -1.955 1.00 67.19 558 GLY A CA 1
ATOM 4427 C C . GLY A 1 558 ? 17.286 4.382 -1.548 1.00 67.19 558 GLY A C 1
ATOM 4428 O O . GLY A 1 558 ? 16.394 4.068 -2.338 1.00 67.19 558 GLY A O 1
ATOM 4429 N N . THR A 1 559 ? 17.031 4.817 -0.314 1.00 74.88 559 THR A N 1
ATOM 4430 C CA . THR A 1 559 ? 15.653 5.042 0.158 1.00 74.88 559 THR A CA 1
ATOM 4431 C C . THR A 1 559 ? 15.167 6.423 -0.264 1.00 74.88 559 THR A C 1
ATOM 4433 O O . THR A 1 559 ? 15.965 7.354 -0.393 1.00 74.88 559 THR A O 1
ATOM 4436 N N . TYR A 1 560 ? 13.862 6.584 -0.489 1.00 75.25 560 TYR A N 1
ATOM 4437 C CA . TYR A 1 560 ? 13.336 7.866 -0.966 1.00 75.25 560 TYR A CA 1
ATOM 4438 C C . TYR A 1 560 ? 13.572 8.979 0.071 1.00 75.25 560 TYR A C 1
ATOM 4440 O O . TYR A 1 560 ? 13.993 10.082 -0.283 1.00 75.25 560 TYR A O 1
ATOM 4448 N N . SER A 1 561 ? 13.339 8.671 1.355 1.00 76.44 561 SER A N 1
ATOM 4449 C CA . SER A 1 561 ? 13.524 9.626 2.454 1.00 76.44 561 SER A CA 1
ATOM 4450 C C . SER A 1 561 ? 14.979 10.067 2.588 1.00 76.44 561 SER A C 1
ATOM 4452 O O . SER A 1 561 ? 15.231 11.262 2.579 1.00 76.44 561 SER A O 1
ATOM 4454 N N . GLU A 1 562 ? 15.937 9.137 2.589 1.00 78.56 562 GLU A N 1
ATOM 4455 C CA . GLU A 1 562 ? 17.374 9.443 2.651 1.00 78.56 562 GLU A CA 1
ATOM 4456 C C . GLU A 1 562 ? 17.824 10.376 1.522 1.00 78.56 562 GLU A C 1
ATOM 4458 O O . GLU A 1 562 ? 18.552 11.331 1.778 1.00 78.56 562 GLU A O 1
ATOM 4463 N N . ILE A 1 563 ? 17.359 10.157 0.284 1.00 78.25 563 ILE A N 1
ATOM 4464 C CA . ILE A 1 563 ? 17.718 11.032 -0.841 1.00 78.25 563 ILE A CA 1
ATOM 4465 C C . ILE A 1 563 ? 17.131 12.437 -0.642 1.00 78.25 563 ILE A C 1
ATOM 4467 O O . ILE A 1 563 ? 17.839 13.419 -0.859 1.00 78.25 563 ILE A O 1
ATOM 4471 N N . GLN A 1 564 ? 15.868 12.559 -0.213 1.00 80.50 564 GLN A N 1
ATOM 4472 C CA . GLN A 1 564 ? 15.265 13.872 0.035 1.00 80.50 564 GLN A CA 1
ATOM 4473 C C . GLN A 1 564 ? 15.913 14.583 1.238 1.00 80.50 564 GLN A C 1
ATOM 4475 O O . GLN A 1 564 ? 16.265 15.753 1.113 1.00 80.50 564 GLN A O 1
ATOM 4480 N N . ASP A 1 565 ? 16.163 13.881 2.346 1.00 83.94 565 ASP A N 1
ATOM 4481 C CA . ASP A 1 565 ? 16.835 14.415 3.537 1.00 83.94 565 ASP A CA 1
ATOM 4482 C C . ASP A 1 565 ? 18.262 14.904 3.200 1.00 83.94 565 ASP A C 1
ATOM 4484 O O . ASP A 1 565 ? 18.670 15.988 3.631 1.00 83.94 565 ASP A O 1
ATOM 4488 N N . CYS A 1 566 ? 19.000 14.170 2.352 1.00 84.81 566 CYS A N 1
ATOM 4489 C CA . CYS A 1 566 ? 20.298 14.605 1.825 1.00 84.81 566 CYS A CA 1
ATOM 4490 C C . CYS A 1 566 ? 20.198 15.883 0.976 1.00 84.81 566 CYS A C 1
ATOM 4492 O O . CYS A 1 566 ? 21.019 16.792 1.132 1.00 84.81 566 CYS A O 1
ATOM 4494 N N . LEU A 1 567 ? 19.220 15.962 0.062 1.00 85.25 567 LEU A N 1
ATOM 4495 C CA . LEU A 1 567 ? 19.024 17.128 -0.807 1.00 85.25 567 LEU A CA 1
ATOM 4496 C C . LEU A 1 567 ? 18.632 18.362 0.018 1.00 85.25 567 LEU A C 1
ATOM 4498 O O . LEU A 1 567 ? 19.264 19.410 -0.126 1.00 85.25 567 LEU A O 1
ATOM 4502 N N . SER A 1 568 ? 17.673 18.231 0.938 1.00 87.44 568 SER A N 1
ATOM 4503 C CA . SER A 1 568 ? 17.266 19.300 1.857 1.00 87.44 568 SER A CA 1
ATOM 4504 C C . SER A 1 568 ? 18.433 19.769 2.734 1.00 87.44 568 SER A C 1
ATOM 4506 O O . SER A 1 568 ? 18.688 20.972 2.817 1.00 87.44 568 SER A O 1
ATOM 4508 N N . TYR A 1 569 ? 19.221 18.853 3.309 1.00 88.94 569 TYR A N 1
ATOM 4509 C CA . TYR A 1 569 ? 20.423 19.206 4.077 1.00 88.94 569 TYR A CA 1
ATOM 4510 C C . TYR A 1 569 ? 21.478 19.923 3.215 1.00 88.94 569 TYR A C 1
ATOM 4512 O O . TYR A 1 569 ? 22.036 20.939 3.635 1.00 88.94 569 TYR A O 1
ATOM 4520 N N . CYS A 1 570 ? 21.731 19.450 1.989 1.00 88.81 570 CYS A N 1
ATOM 4521 C CA . CYS A 1 570 ? 22.666 20.082 1.055 1.00 88.81 570 CYS A CA 1
ATOM 4522 C C . CYS A 1 570 ? 22.235 21.520 0.706 1.00 88.81 570 CYS A C 1
ATOM 4524 O O . CYS A 1 570 ? 23.060 22.438 0.730 1.00 88.81 570 CYS A O 1
ATOM 4526 N N . LEU A 1 571 ? 20.938 21.736 0.464 1.00 89.19 571 LEU A N 1
ATOM 4527 C CA . LEU A 1 571 ? 20.361 23.056 0.195 1.00 89.19 571 LEU A CA 1
ATOM 4528 C C . LEU A 1 571 ? 20.410 23.976 1.416 1.00 89.19 571 LEU A C 1
ATOM 4530 O O . LEU A 1 571 ? 20.727 25.152 1.257 1.00 89.19 571 LEU A O 1
ATOM 4534 N N . HIS A 1 572 ? 20.167 23.466 2.625 1.00 89.69 572 HIS A N 1
ATOM 4535 C CA . HIS A 1 572 ? 20.348 24.237 3.857 1.00 89.69 572 HIS A CA 1
ATOM 4536 C C . HIS A 1 572 ? 21.809 24.658 4.063 1.00 89.69 572 HIS A C 1
ATOM 4538 O O . HIS A 1 572 ? 22.072 25.823 4.363 1.00 89.69 572 HIS A O 1
ATOM 4544 N N . LEU A 1 573 ? 22.764 23.752 3.836 1.00 90.31 573 LEU A N 1
ATOM 4545 C CA . LEU A 1 573 ? 24.194 24.047 3.934 1.00 90.31 573 LEU A CA 1
ATOM 4546 C C . LEU A 1 573 ? 24.635 25.078 2.877 1.00 90.31 573 LEU A C 1
ATOM 4548 O O . LEU A 1 573 ? 25.423 25.977 3.173 1.00 90.31 573 LEU A O 1
ATOM 4552 N N . LEU A 1 574 ? 24.092 25.004 1.659 1.00 90.06 574 LEU A N 1
ATOM 4553 C CA . LEU A 1 574 ? 24.284 26.023 0.624 1.00 90.06 574 LEU A CA 1
ATOM 4554 C C . LEU A 1 574 ? 23.632 27.363 0.998 1.00 90.06 574 LEU A C 1
ATOM 4556 O O . LEU A 1 574 ? 24.276 28.396 0.863 1.00 90.06 574 LEU A O 1
ATOM 4560 N N . ALA A 1 575 ? 22.409 27.382 1.522 1.00 89.19 575 ALA A N 1
ATOM 4561 C CA . ALA A 1 575 ? 21.760 28.616 1.960 1.00 89.19 575 ALA A CA 1
ATOM 4562 C C . ALA A 1 575 ? 22.514 29.299 3.118 1.00 89.19 575 ALA A C 1
ATOM 4564 O O . ALA A 1 575 ? 22.617 30.523 3.138 1.00 89.19 575 ALA A O 1
ATOM 4565 N N . GLU A 1 576 ? 23.091 28.530 4.049 1.00 89.56 576 GLU A N 1
ATOM 4566 C CA . GLU A 1 576 ? 23.840 29.072 5.191 1.00 89.56 576 GLU A CA 1
ATOM 4567 C C . GLU A 1 576 ? 25.252 29.553 4.806 1.00 89.56 576 GLU A C 1
ATOM 4569 O O . GLU A 1 576 ? 25.654 30.658 5.172 1.00 89.56 576 GLU A O 1
ATOM 4574 N N . LYS A 1 577 ? 26.026 28.743 4.065 1.00 91.31 577 LYS A N 1
ATOM 4575 C CA . LYS A 1 577 ? 27.436 29.052 3.737 1.00 91.31 577 LYS A CA 1
ATOM 4576 C C . LYS A 1 577 ? 27.602 29.827 2.419 1.00 91.31 577 LYS A C 1
ATOM 4578 O O . LYS A 1 577 ? 28.669 30.397 2.177 1.00 91.31 577 LYS A O 1
ATOM 4583 N N . LYS A 1 578 ? 26.577 29.827 1.560 1.00 91.50 578 LYS A N 1
ATOM 4584 C CA . LYS A 1 578 ? 26.537 30.439 0.217 1.00 91.50 578 LYS A CA 1
ATOM 4585 C C . LYS A 1 578 ? 25.228 31.221 -0.045 1.00 91.50 578 LYS A C 1
ATOM 4587 O O . LYS A 1 578 ? 24.610 31.049 -1.100 1.00 91.50 578 LYS A O 1
ATOM 4592 N N . PRO A 1 579 ? 24.793 32.109 0.879 1.00 88.88 579 PRO A N 1
ATOM 4593 C CA . PRO A 1 579 ? 23.489 32.774 0.803 1.00 88.88 579 PRO A CA 1
ATOM 4594 C C . PRO A 1 579 ? 23.327 33.652 -0.442 1.00 88.88 579 PRO A C 1
ATOM 4596 O O . PRO A 1 579 ? 22.243 33.700 -1.017 1.00 88.88 579 PRO A O 1
ATOM 4599 N N . THR A 1 580 ? 24.389 34.332 -0.886 1.00 87.94 580 THR A N 1
ATOM 4600 C CA . THR A 1 580 ? 24.350 35.211 -2.065 1.00 87.94 580 THR A CA 1
ATOM 4601 C C . THR A 1 580 ? 24.143 34.406 -3.345 1.00 87.94 580 THR A C 1
ATOM 4603 O O . THR A 1 580 ? 23.294 34.750 -4.169 1.00 87.94 580 THR A O 1
ATOM 4606 N N . GLU A 1 581 ? 24.899 33.321 -3.509 1.00 87.62 581 GLU A N 1
ATOM 4607 C CA . GLU A 1 581 ? 24.804 32.418 -4.652 1.00 87.62 581 GLU A CA 1
ATOM 4608 C C . GLU A 1 581 ? 23.438 31.701 -4.676 1.00 87.62 581 GLU A C 1
ATOM 4610 O O . GLU A 1 581 ? 22.776 31.682 -5.717 1.00 87.62 581 GLU A O 1
ATOM 4615 N N . PHE A 1 582 ? 22.962 31.218 -3.519 1.00 87.06 582 PHE A N 1
ATOM 4616 C CA . PHE A 1 582 ? 21.643 30.591 -3.366 1.00 87.06 582 PHE A CA 1
ATOM 4617 C C . PHE A 1 582 ? 20.504 31.568 -3.698 1.00 87.06 582 PHE A C 1
ATOM 4619 O O . PHE A 1 582 ? 19.675 31.284 -4.562 1.00 87.06 582 PHE A O 1
ATOM 4626 N N . ALA A 1 583 ? 20.482 32.753 -3.076 1.00 83.81 583 ALA A N 1
ATOM 4627 C CA . ALA A 1 583 ? 19.452 33.766 -3.319 1.00 83.81 583 ALA A CA 1
ATOM 4628 C C . ALA A 1 583 ? 19.448 34.256 -4.779 1.00 83.81 583 ALA A C 1
ATOM 4630 O O . ALA A 1 583 ? 18.381 34.511 -5.345 1.00 83.81 583 ALA A O 1
ATOM 4631 N N . THR A 1 584 ? 20.621 34.339 -5.419 1.00 82.69 584 THR A N 1
ATOM 4632 C CA . THR A 1 584 ? 20.735 34.666 -6.851 1.00 82.69 584 THR A CA 1
ATOM 4633 C C . THR A 1 584 ? 20.085 33.590 -7.722 1.00 82.69 584 THR A C 1
ATOM 4635 O O . THR A 1 584 ? 19.404 33.928 -8.688 1.00 82.69 584 THR A O 1
ATOM 4638 N N . HIS A 1 585 ? 20.244 32.306 -7.389 1.00 82.06 585 HIS A N 1
ATOM 4639 C CA . HIS A 1 585 ? 19.616 31.216 -8.138 1.00 82.06 585 HIS A CA 1
ATOM 4640 C C . HIS A 1 585 ? 18.097 31.145 -7.906 1.00 82.06 585 HIS A C 1
ATOM 4642 O O . HIS A 1 585 ? 17.352 31.054 -8.883 1.00 82.06 585 HIS A O 1
ATOM 4648 N N . VAL A 1 586 ? 17.626 31.327 -6.663 1.00 81.88 586 VAL A N 1
ATOM 4649 C CA . VAL A 1 586 ? 16.192 31.499 -6.339 1.00 81.88 586 VAL A CA 1
ATOM 4650 C C . VAL A 1 586 ? 15.582 32.632 -7.171 1.00 81.88 586 VAL A C 1
ATOM 4652 O O . VAL A 1 586 ? 14.565 32.435 -7.828 1.00 81.88 586 VAL A O 1
ATOM 4655 N N . SER A 1 587 ? 16.230 33.801 -7.205 1.00 77.88 587 SER A N 1
ATOM 4656 C CA . SER A 1 587 ? 15.723 34.984 -7.921 1.00 77.88 587 SER A CA 1
ATOM 4657 C C . SER A 1 587 ? 15.734 34.826 -9.447 1.00 77.88 587 SER A C 1
ATOM 4659 O O . SER A 1 587 ? 14.931 35.456 -10.127 1.00 77.88 587 SER A O 1
ATOM 4661 N N . ARG A 1 588 ? 16.625 33.989 -9.998 1.00 76.19 588 ARG A N 1
ATOM 4662 C CA . ARG A 1 588 ? 16.631 33.626 -11.428 1.00 76.19 588 ARG A CA 1
ATOM 4663 C C . ARG A 1 588 ? 15.543 32.609 -11.770 1.00 76.19 588 ARG A C 1
ATOM 4665 O O . ARG A 1 588 ? 14.924 32.734 -12.817 1.00 76.19 588 ARG A O 1
ATOM 4672 N N . THR A 1 589 ? 15.311 31.638 -10.889 1.00 76.00 589 THR A N 1
ATOM 4673 C CA . THR A 1 589 ? 14.256 30.619 -11.027 1.00 76.00 589 THR A CA 1
ATOM 4674 C C . THR A 1 589 ? 12.868 31.249 -10.904 1.00 76.00 589 THR A C 1
ATOM 4676 O O . THR A 1 589 ? 11.960 30.912 -11.656 1.00 76.00 589 THR A O 1
ATOM 4679 N N . PHE A 1 590 ? 12.714 32.220 -9.998 1.00 77.06 590 PHE A N 1
ATOM 4680 C CA . PHE A 1 590 ? 11.455 32.915 -9.746 1.00 77.06 590 PHE A CA 1
ATOM 4681 C C . PHE A 1 590 ? 11.592 34.450 -9.847 1.00 77.06 590 PHE A C 1
ATOM 4683 O O . PHE A 1 590 ? 11.482 35.139 -8.829 1.00 77.06 590 PHE A O 1
ATOM 4690 N N . PRO A 1 591 ? 11.742 35.047 -11.049 1.00 67.56 591 PRO A N 1
ATOM 4691 C CA . PRO A 1 591 ? 11.932 36.501 -11.198 1.00 67.56 591 PRO A CA 1
ATOM 4692 C C . PRO A 1 591 ? 10.786 37.374 -10.654 1.00 67.56 591 PRO A C 1
ATOM 4694 O O . PRO A 1 591 ? 10.961 38.569 -10.424 1.00 67.56 591 PRO A O 1
ATOM 4697 N N . ARG A 1 592 ? 9.610 36.782 -10.401 1.00 68.75 592 ARG A N 1
ATOM 4698 C CA . ARG A 1 592 ? 8.453 37.431 -9.755 1.00 68.75 592 ARG A CA 1
ATOM 4699 C C . ARG A 1 592 ? 8.546 37.497 -8.217 1.00 68.75 592 ARG A C 1
ATOM 4701 O O . ARG A 1 592 ? 7.694 38.125 -7.590 1.00 68.75 592 ARG A O 1
ATOM 4708 N N . TRP A 1 593 ? 9.552 36.890 -7.577 1.00 74.31 593 TRP A N 1
ATOM 4709 C CA . TRP A 1 593 ? 9.789 36.986 -6.125 1.00 74.31 593 TRP A CA 1
ATOM 4710 C C . TRP A 1 593 ? 10.480 38.313 -5.755 1.00 74.31 593 TRP A C 1
ATOM 4712 O O . TRP A 1 593 ? 11.634 38.354 -5.337 1.00 74.31 593 TRP A O 1
ATOM 4722 N N . THR A 1 594 ? 9.775 39.434 -5.904 1.00 54.97 594 THR A N 1
ATOM 4723 C CA . THR A 1 594 ? 10.369 40.766 -5.709 1.00 54.97 594 THR A CA 1
ATOM 4724 C C . THR A 1 594 ? 10.343 41.247 -4.252 1.00 54.97 594 THR A C 1
ATOM 4726 O O . THR A 1 594 ? 9.277 41.376 -3.644 1.00 54.97 594 THR A O 1
ATOM 4729 N N . GLY A 1 595 ? 11.516 41.603 -3.717 1.00 57.03 595 GLY A N 1
ATOM 4730 C CA . GLY A 1 595 ? 11.721 42.555 -2.609 1.00 57.03 595 GLY A CA 1
ATOM 4731 C C . GLY A 1 595 ? 11.224 42.190 -1.201 1.00 57.03 595 GLY A C 1
ATOM 4732 O O . GLY A 1 595 ? 11.560 42.901 -0.260 1.00 57.03 595 GLY A O 1
ATOM 4733 N N . THR A 1 596 ? 10.422 41.134 -1.040 1.00 50.84 596 THR A N 1
ATOM 4734 C CA . THR A 1 596 ? 9.760 40.779 0.238 1.00 50.84 596 THR A CA 1
ATOM 4735 C C . THR A 1 596 ? 9.702 39.279 0.539 1.00 50.84 596 THR A C 1
ATOM 4737 O O . THR A 1 596 ? 9.290 38.906 1.634 1.00 50.84 596 THR A O 1
ATOM 4740 N N . ARG A 1 597 ? 10.109 38.423 -0.407 1.00 57.38 597 ARG A N 1
ATOM 4741 C CA . ARG A 1 597 ? 10.252 36.974 -0.201 1.00 57.38 597 ARG A CA 1
ATOM 4742 C C . ARG A 1 597 ? 11.714 36.657 0.080 1.00 57.38 597 ARG A C 1
ATOM 4744 O O . ARG A 1 597 ? 12.591 37.210 -0.584 1.00 57.38 597 ARG A O 1
ATOM 4751 N N . HIS A 1 598 ? 11.963 35.798 1.058 1.00 62.69 598 HIS A N 1
ATOM 4752 C CA . HIS A 1 598 ? 13.313 35.444 1.500 1.00 62.69 598 HIS A CA 1
ATOM 4753 C C . HIS A 1 598 ? 13.690 34.014 1.061 1.00 62.69 598 HIS A C 1
ATOM 4755 O O . HIS A 1 598 ? 12.859 33.277 0.532 1.00 62.69 598 HIS A O 1
ATOM 4761 N N . VAL A 1 599 ? 14.944 33.599 1.271 1.00 63.88 599 VAL A N 1
ATOM 4762 C CA . VAL A 1 599 ? 15.410 32.228 0.962 1.00 63.88 599 VAL A CA 1
ATOM 4763 C C . VAL A 1 599 ? 14.618 31.181 1.759 1.00 63.88 599 VAL A C 1
ATOM 4765 O O . VAL A 1 599 ? 14.300 30.100 1.265 1.00 63.88 599 VAL A O 1
ATOM 4768 N N . GLU A 1 600 ? 14.212 31.551 2.967 1.00 69.94 600 GLU A N 1
ATOM 4769 C CA . GLU A 1 600 ? 13.356 30.802 3.872 1.00 69.94 600 GLU A CA 1
ATOM 4770 C C . GLU A 1 600 ? 11.962 30.511 3.282 1.00 69.94 600 GLU A C 1
ATOM 4772 O O . GLU A 1 600 ? 11.372 29.488 3.630 1.00 69.94 600 GLU A O 1
ATOM 4777 N N . ASP A 1 601 ? 11.442 31.327 2.348 1.00 77.50 601 ASP A N 1
ATOM 4778 C CA . ASP A 1 601 ? 10.183 31.008 1.658 1.00 77.50 601 ASP A CA 1
ATOM 4779 C C . ASP A 1 601 ? 10.323 29.748 0.790 1.00 77.50 601 ASP A C 1
ATOM 4781 O O . ASP A 1 601 ? 9.388 28.949 0.761 1.00 77.50 601 ASP A O 1
ATOM 4785 N N . PHE A 1 602 ? 11.481 29.522 0.152 1.00 81.06 602 PHE A N 1
ATOM 4786 C CA . PHE A 1 602 ? 11.741 28.301 -0.623 1.00 81.06 602 PHE A CA 1
ATOM 4787 C C . PHE A 1 602 ? 11.841 27.075 0.288 1.00 81.06 602 PHE A C 1
ATOM 4789 O O . PHE A 1 602 ? 11.167 26.083 0.044 1.00 81.06 602 PHE A O 1
ATOM 4796 N N . MET A 1 603 ? 12.578 27.168 1.400 1.00 78.88 603 MET A N 1
ATOM 4797 C CA . MET A 1 603 ? 12.655 26.066 2.374 1.00 78.88 603 MET A CA 1
ATOM 4798 C C . MET A 1 603 ? 11.281 25.750 2.996 1.00 78.88 603 MET A C 1
ATOM 4800 O O . MET A 1 603 ? 10.962 24.599 3.277 1.00 78.88 603 MET A O 1
ATOM 4804 N N . SER A 1 604 ? 10.414 26.757 3.153 1.00 81.19 604 SER A N 1
ATOM 4805 C CA . SER A 1 604 ? 9.047 26.594 3.675 1.00 81.19 604 SER A CA 1
ATOM 4806 C C . SER A 1 604 ? 8.038 25.951 2.701 1.00 81.19 604 SER A C 1
ATOM 4808 O O . SER A 1 604 ? 6.831 25.988 2.969 1.00 81.19 604 SER A O 1
ATOM 4810 N N . LEU A 1 605 ? 8.503 25.419 1.566 1.00 85.69 605 LEU A N 1
ATOM 4811 C CA . LEU A 1 605 ? 7.716 24.621 0.619 1.00 85.69 605 LEU A CA 1
ATOM 4812 C C . LEU A 1 605 ? 7.808 23.114 0.877 1.00 85.69 605 LEU A C 1
ATOM 4814 O O . LEU A 1 605 ? 7.037 22.357 0.287 1.00 85.69 605 LEU A O 1
ATOM 4818 N N . GLU A 1 606 ? 8.731 22.668 1.731 1.00 85.62 606 GLU A N 1
ATOM 4819 C CA . GLU A 1 606 ? 8.905 21.250 2.015 1.00 85.62 606 GLU A CA 1
ATOM 4820 C C . GLU A 1 606 ? 7.684 20.658 2.737 1.00 85.62 606 GLU A C 1
ATOM 4822 O O . GLU A 1 606 ? 7.253 21.124 3.795 1.00 85.62 606 GLU A O 1
ATOM 4827 N N . PHE A 1 607 ? 7.150 19.574 2.174 1.00 89.62 607 PHE A N 1
ATOM 4828 C CA . PHE A 1 607 ? 6.112 18.762 2.794 1.00 89.62 607 PHE A CA 1
ATOM 4829 C C . PHE A 1 607 ? 6.668 17.385 3.153 1.00 89.62 607 PHE A C 1
ATOM 4831 O O . PHE A 1 607 ? 7.319 16.737 2.335 1.00 89.62 607 PHE A O 1
ATOM 4838 N N . LYS A 1 608 ? 6.328 16.886 4.348 1.00 90.56 608 LYS A N 1
ATOM 4839 C CA . LYS A 1 608 ? 6.556 15.475 4.695 1.00 90.56 608 LYS A CA 1
ATOM 4840 C C . LYS A 1 608 ? 5.765 14.585 3.724 1.00 90.56 608 LYS A C 1
ATOM 4842 O O . LYS A 1 608 ? 4.581 14.876 3.539 1.00 90.56 608 LYS A O 1
ATOM 4847 N N . PRO A 1 609 ? 6.339 13.494 3.181 1.00 90.12 609 PRO A N 1
ATOM 4848 C CA . PRO A 1 609 ? 5.668 12.638 2.199 1.00 90.12 609 PRO A CA 1
ATOM 4849 C C . PRO A 1 609 ? 4.245 12.232 2.613 1.00 90.12 609 PRO A C 1
ATOM 4851 O O . PRO A 1 609 ? 3.259 12.616 1.986 1.00 90.12 609 PRO A O 1
ATOM 4854 N N . TRP A 1 610 ? 4.136 11.622 3.797 1.00 93.50 610 TRP A N 1
ATOM 4855 C CA . TRP A 1 610 ? 2.901 11.113 4.406 1.00 93.50 610 TRP A CA 1
ATOM 4856 C C . TRP A 1 610 ? 1.926 12.181 4.946 1.00 93.50 610 TRP A C 1
ATOM 4858 O O . TRP A 1 610 ? 1.004 11.846 5.698 1.00 93.50 610 TRP A O 1
ATOM 4868 N N . ALA A 1 611 ? 2.126 13.465 4.644 1.00 92.88 611 ALA A N 1
ATOM 4869 C CA . ALA A 1 611 ? 1.267 14.534 5.144 1.00 92.88 611 ALA A CA 1
ATOM 4870 C C . ALA A 1 611 ? -0.128 14.529 4.493 1.00 92.88 611 ALA A C 1
ATOM 4872 O O . ALA A 1 611 ? -0.312 14.180 3.331 1.00 92.88 611 ALA A O 1
ATOM 4873 N N . ILE A 1 612 ? -1.120 15.015 5.246 1.00 95.56 612 ILE A N 1
ATOM 4874 C CA . ILE A 1 612 ? -2.422 15.437 4.710 1.00 95.56 612 ILE A CA 1
ATOM 4875 C C . ILE A 1 612 ? -2.586 16.928 5.060 1.00 95.56 612 ILE A C 1
ATOM 4877 O O . ILE A 1 612 ? -3.165 17.249 6.114 1.00 95.56 612 ILE A O 1
ATOM 4881 N N . PRO A 1 613 ? -1.993 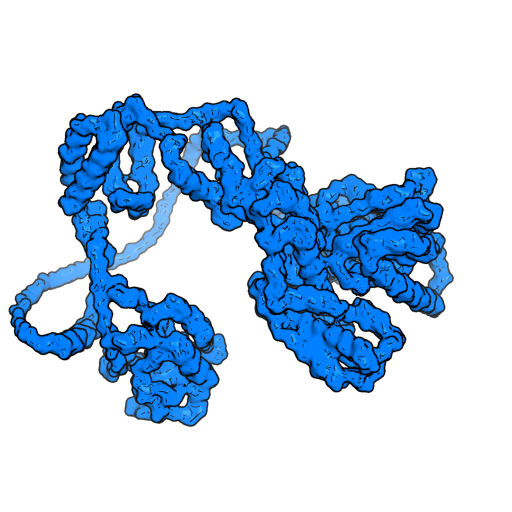17.831 4.247 1.00 95.50 613 PRO A N 1
ATOM 4882 C CA . PRO A 1 613 ? -1.937 19.266 4.527 1.00 95.50 613 PRO A CA 1
ATOM 4883 C C . PRO A 1 613 ? -3.313 19.931 4.408 1.00 95.50 613 PRO A C 1
ATOM 4885 O O . PRO A 1 613 ? -4.292 19.335 3.957 1.00 95.50 613 PRO A O 1
ATOM 4888 N N . SER A 1 614 ? -3.408 21.192 4.817 1.00 95.19 614 SER A N 1
ATOM 4889 C CA . SER A 1 614 ? -4.593 22.017 4.591 1.00 95.19 614 SER A CA 1
ATOM 4890 C C . SER A 1 614 ? -4.618 22.619 3.181 1.00 95.19 614 SER A C 1
ATOM 4892 O O . SER A 1 614 ? -3.589 22.859 2.544 1.00 95.19 614 SER A O 1
ATOM 4894 N N . LYS A 1 615 ? -5.824 22.986 2.728 1.00 95.56 615 LYS A N 1
ATOM 4895 C CA . LYS A 1 615 ? -6.029 23.788 1.509 1.00 95.56 615 LYS A CA 1
ATOM 4896 C C . LYS A 1 615 ? -5.235 25.106 1.527 1.00 95.56 615 LYS A C 1
ATOM 4898 O O . LYS A 1 615 ? -4.846 25.585 0.468 1.00 95.56 615 LYS A O 1
ATOM 4903 N N . ALA A 1 616 ? -4.987 25.694 2.701 1.00 95.44 616 ALA A N 1
ATOM 4904 C CA . ALA A 1 616 ? -4.249 26.951 2.819 1.00 95.44 616 ALA A CA 1
ATOM 4905 C C . ALA A 1 616 ? -2.748 26.779 2.526 1.00 95.44 616 ALA A C 1
ATOM 4907 O O . ALA A 1 616 ? -2.175 27.603 1.815 1.00 95.44 616 ALA A O 1
ATOM 4908 N N . GLU A 1 617 ? -2.132 25.700 3.014 1.00 94.69 617 GLU A N 1
ATOM 4909 C CA . GLU A 1 617 ? -0.714 25.395 2.772 1.00 94.69 617 GLU A CA 1
ATOM 4910 C C . GLU A 1 617 ? -0.461 25.068 1.295 1.00 94.69 617 GLU A C 1
ATOM 4912 O O . GLU A 1 617 ? 0.427 25.658 0.681 1.00 94.69 617 GLU A O 1
ATOM 4917 N N . VAL A 1 618 ? -1.302 24.224 0.682 1.00 95.50 618 VAL A N 1
ATOM 4918 C CA . VAL A 1 618 ? -1.185 23.888 -0.750 1.00 95.50 618 VAL A CA 1
ATOM 4919 C C . VAL A 1 618 ? -1.421 25.120 -1.638 1.00 95.50 618 VAL A C 1
ATOM 4921 O O . VAL A 1 618 ? -0.661 25.351 -2.574 1.00 95.50 618 VAL A O 1
ATOM 4924 N N . ILE A 1 619 ? -2.395 25.985 -1.318 1.00 93.25 619 ILE A N 1
ATOM 4925 C CA . ILE A 1 619 ? -2.597 27.247 -2.057 1.00 93.25 619 ILE A CA 1
ATOM 4926 C C . ILE A 1 619 ? -1.445 28.244 -1.844 1.00 93.25 619 ILE A C 1
ATOM 4928 O O . ILE A 1 619 ? -1.139 29.004 -2.767 1.00 93.25 619 ILE A O 1
ATOM 4932 N N . ARG A 1 620 ? -0.772 28.254 -0.682 1.00 90.75 620 ARG A N 1
ATOM 4933 C CA . ARG A 1 620 ? 0.474 29.024 -0.512 1.00 90.75 620 ARG A CA 1
ATOM 4934 C C . ARG A 1 620 ? 1.573 28.467 -1.417 1.00 90.75 620 ARG A C 1
ATOM 4936 O O . ARG A 1 620 ? 2.199 29.257 -2.116 1.00 90.75 620 ARG A O 1
ATOM 4943 N N . ALA A 1 621 ? 1.760 27.147 -1.458 1.00 90.12 621 ALA A N 1
ATOM 4944 C CA . ALA A 1 621 ? 2.767 26.508 -2.305 1.00 90.12 621 ALA A CA 1
ATOM 4945 C C . ALA A 1 621 ? 2.547 26.804 -3.802 1.00 90.12 621 ALA A C 1
ATOM 4947 O O . ALA A 1 621 ? 3.471 27.283 -4.454 1.00 90.12 621 ALA A O 1
ATOM 4948 N N . ILE A 1 622 ? 1.316 26.663 -4.317 1.00 86.75 622 ILE A N 1
ATOM 4949 C CA . ILE A 1 622 ? 0.949 27.033 -5.704 1.00 86.75 622 ILE A CA 1
ATOM 4950 C C . ILE A 1 622 ? 1.366 28.483 -6.031 1.00 86.75 622 ILE A C 1
ATOM 4952 O O . ILE A 1 622 ? 1.945 28.739 -7.083 1.00 86.75 622 ILE A O 1
ATOM 4956 N N . LYS A 1 623 ? 1.111 29.434 -5.118 1.00 84.19 623 LYS A N 1
ATOM 4957 C CA . LYS A 1 623 ? 1.399 30.878 -5.288 1.00 84.19 623 LYS A CA 1
ATOM 4958 C C . LYS A 1 623 ? 2.860 31.285 -5.053 1.00 84.19 623 LYS A C 1
ATOM 4960 O O . LYS A 1 623 ? 3.245 32.420 -5.356 1.00 84.19 623 LYS A O 1
ATOM 4965 N N . LEU A 1 624 ? 3.654 30.407 -4.452 1.00 81.69 624 LEU A N 1
ATOM 4966 C CA . LEU A 1 624 ? 5.099 30.570 -4.329 1.00 81.69 624 LEU A CA 1
ATOM 4967 C C . LEU A 1 624 ? 5.797 30.006 -5.569 1.00 81.69 624 LEU A C 1
ATOM 4969 O O . LEU A 1 624 ? 6.619 30.702 -6.153 1.00 81.69 624 LEU A O 1
ATOM 4973 N N . LEU A 1 625 ? 5.394 28.814 -6.011 1.00 81.06 625 LEU A N 1
ATOM 4974 C CA . LEU A 1 625 ? 5.913 28.123 -7.197 1.00 81.06 625 LEU A CA 1
ATOM 4975 C C . LEU A 1 625 ? 5.395 28.695 -8.536 1.00 81.06 625 LEU A C 1
ATOM 4977 O O . LEU A 1 625 ? 5.849 28.266 -9.589 1.00 81.06 625 LEU A O 1
ATOM 4981 N N . ASP A 1 626 ? 4.462 29.653 -8.485 1.00 77.50 626 ASP A N 1
ATOM 4982 C CA . ASP A 1 626 ? 3.850 30.371 -9.621 1.00 77.50 626 ASP A CA 1
ATOM 4983 C C . ASP A 1 626 ? 3.125 29.481 -10.655 1.00 77.50 626 ASP A C 1
ATOM 4985 O O . ASP A 1 626 ? 3.000 29.820 -11.828 1.00 77.50 626 ASP A O 1
ATOM 4989 N N . LEU A 1 627 ? 2.576 28.348 -10.199 1.00 76.75 627 LEU A N 1
ATOM 4990 C CA . LEU A 1 627 ? 1.988 27.291 -11.041 1.00 76.75 627 LEU A CA 1
ATOM 4991 C C . LEU A 1 627 ? 0.622 27.635 -11.681 1.00 76.75 627 LEU A C 1
ATOM 4993 O O . LEU A 1 627 ? -0.004 26.772 -12.291 1.00 76.75 627 LEU A O 1
ATOM 4997 N N . GLY A 1 628 ? 0.128 28.869 -11.548 1.00 74.62 628 GLY A N 1
ATOM 4998 C CA . GLY A 1 628 ? -1.166 29.297 -12.098 1.00 74.62 628 GLY A CA 1
ATOM 4999 C C . GLY A 1 628 ? -2.402 28.755 -11.357 1.00 74.62 628 GLY A C 1
ATOM 5000 O O . GLY A 1 628 ? -2.333 28.352 -10.194 1.00 74.62 628 GLY A O 1
ATOM 5001 N N . ASP A 1 629 ? -3.567 28.776 -12.018 1.00 77.81 629 ASP A N 1
ATOM 5002 C CA . ASP A 1 629 ? -4.867 28.386 -11.434 1.00 77.81 629 ASP A CA 1
ATOM 5003 C C . ASP A 1 629 ? -5.138 26.871 -11.540 1.00 77.81 629 ASP A C 1
ATOM 5005 O O . ASP A 1 629 ? -6.137 26.409 -12.088 1.00 77.81 629 ASP A O 1
ATOM 5009 N N . VAL A 1 630 ? -4.208 26.072 -11.013 1.00 83.62 630 VAL A N 1
ATOM 5010 C CA . VAL A 1 630 ? -4.267 24.597 -11.048 1.00 83.62 630 VAL A CA 1
ATOM 5011 C C . VAL A 1 630 ? -5.248 23.982 -10.050 1.00 83.62 630 VAL A C 1
ATOM 5013 O O . VAL A 1 630 ? -5.474 22.773 -10.081 1.00 83.62 630 VAL A O 1
ATOM 5016 N N . TRP A 1 631 ? -5.806 24.782 -9.136 1.00 90.38 631 TRP A N 1
ATOM 5017 C CA . TRP A 1 631 ? -6.450 24.273 -7.923 1.00 90.38 631 TRP A CA 1
ATOM 5018 C C . TRP A 1 631 ? -7.741 23.472 -8.183 1.00 90.38 631 TRP A C 1
ATOM 5020 O O . TRP A 1 631 ? -8.002 22.512 -7.466 1.00 90.38 631 TRP A O 1
ATOM 5030 N N . GLU A 1 632 ? -8.548 23.831 -9.186 1.00 87.06 632 GLU A N 1
ATOM 5031 C CA . GLU A 1 632 ? -9.798 23.108 -9.496 1.00 87.06 632 GLU A CA 1
ATOM 5032 C C . GLU A 1 632 ? -9.626 21.998 -10.557 1.00 87.06 632 GLU A C 1
ATOM 5034 O O . GLU A 1 632 ? -10.540 21.195 -10.754 1.00 87.06 632 GLU A O 1
ATOM 5039 N N . LEU A 1 633 ? -8.453 21.896 -11.204 1.00 85.06 633 LEU A N 1
ATOM 5040 C CA . LEU A 1 633 ? -8.209 20.922 -12.279 1.00 85.06 633 LEU A CA 1
ATOM 5041 C C . LEU A 1 633 ? -8.484 19.458 -11.877 1.00 85.06 633 LEU A C 1
ATOM 5043 O O . LEU A 1 633 ? -9.090 18.755 -12.685 1.00 85.06 633 LEU A O 1
ATOM 5047 N N . PRO A 1 634 ? -8.124 18.967 -10.673 1.00 89.69 634 PRO A N 1
ATOM 5048 C CA . PRO A 1 634 ? -8.355 17.563 -10.327 1.00 89.69 634 PRO A CA 1
ATOM 5049 C C . PRO A 1 634 ? -9.826 17.140 -10.261 1.00 89.69 634 PRO A C 1
ATOM 5051 O O . PRO A 1 634 ? -10.130 15.978 -10.521 1.00 89.69 634 PRO A O 1
ATOM 5054 N N . ASN A 1 635 ? -10.734 18.045 -9.882 1.00 89.19 635 ASN A N 1
ATOM 5055 C CA . ASN A 1 635 ? -12.170 17.776 -9.728 1.00 89.19 635 ASN A CA 1
ATOM 5056 C C . ASN A 1 635 ? -12.984 18.058 -11.007 1.00 89.19 635 ASN A C 1
ATOM 5058 O O . ASN A 1 635 ? -14.130 17.609 -11.093 1.00 89.19 635 ASN A O 1
ATOM 5062 N N . ASN A 1 636 ? -12.418 18.757 -11.994 1.00 85.06 636 ASN A N 1
ATOM 5063 C CA . ASN A 1 636 ? -13.054 18.965 -13.297 1.00 85.06 636 ASN A CA 1
ATOM 5064 C C . ASN A 1 636 ? -13.344 17.636 -14.019 1.00 85.06 636 ASN A C 1
ATOM 5066 O O . ASN A 1 636 ? -12.674 16.627 -13.791 1.00 85.06 636 ASN A O 1
ATOM 5070 N N . TRP A 1 637 ? -14.331 17.651 -14.916 1.00 84.81 637 TRP A N 1
ATOM 5071 C CA . TRP A 1 637 ? -14.568 16.561 -15.861 1.00 84.81 637 TRP A CA 1
ATOM 5072 C C . TRP A 1 637 ? -13.811 16.804 -17.163 1.00 84.81 637 TRP A C 1
ATOM 5074 O O . TRP A 1 637 ? -13.770 17.927 -17.663 1.00 84.81 637 TRP A O 1
ATOM 5084 N N . TYR A 1 638 ? -13.253 15.732 -17.718 1.00 79.19 638 TYR A N 1
ATOM 5085 C CA . TYR A 1 638 ? -12.485 15.753 -18.957 1.00 79.19 638 TYR A CA 1
ATOM 5086 C C . TYR A 1 638 ? -13.155 14.892 -20.014 1.00 79.19 638 TYR A C 1
ATOM 5088 O O . TYR A 1 638 ? -13.621 13.784 -19.741 1.00 79.19 638 TYR A O 1
ATOM 5096 N N . TYR A 1 639 ? -13.201 15.429 -21.223 1.00 75.88 639 TYR A N 1
ATOM 5097 C CA . TYR A 1 639 ? -14.013 14.924 -22.316 1.00 75.88 639 TYR A CA 1
ATOM 5098 C C . TYR A 1 639 ? -13.138 14.263 -23.385 1.00 75.88 639 TYR A C 1
ATOM 5100 O O . TYR A 1 639 ? -11.926 14.475 -23.462 1.00 75.88 639 TYR A O 1
ATOM 5108 N N . THR A 1 640 ? -13.782 13.481 -24.241 1.00 67.00 640 THR A N 1
ATOM 5109 C CA . THR A 1 640 ? -13.265 13.095 -25.559 1.00 67.00 640 THR A CA 1
ATOM 5110 C C . THR A 1 640 ? -12.888 14.355 -26.370 1.00 67.00 640 THR A C 1
ATOM 5112 O O . THR A 1 640 ? -13.723 15.263 -26.436 1.00 67.00 640 THR A O 1
ATOM 5115 N N . PRO A 1 641 ? -11.705 14.444 -27.008 1.00 63.25 641 PRO A N 1
ATOM 5116 C CA . PRO A 1 641 ? -11.306 15.601 -27.811 1.00 63.25 641 PRO A CA 1
ATOM 5117 C C . PRO A 1 641 ? -12.312 15.981 -28.906 1.00 63.25 641 PRO A C 1
ATOM 5119 O O . PRO A 1 641 ? -12.907 15.115 -29.548 1.00 63.25 641 PRO A O 1
ATOM 5122 N N . SER A 1 642 ? -12.458 17.286 -29.156 1.00 49.88 642 SER A N 1
ATOM 5123 C CA . SER A 1 642 ? -13.497 17.854 -30.032 1.00 49.88 642 SER A CA 1
ATOM 5124 C C . SER A 1 642 ? -13.492 17.316 -31.464 1.00 49.88 642 SER A C 1
ATOM 5126 O O . SER A 1 642 ? -14.559 17.154 -32.046 1.00 49.88 642 SER A O 1
ATOM 5128 N N . TYR A 1 643 ? -12.324 16.956 -32.010 1.00 54.09 643 TYR A N 1
ATOM 5129 C CA . TYR A 1 643 ? -12.206 16.415 -33.369 1.00 54.09 643 TYR A CA 1
ATOM 5130 C C . TYR A 1 643 ? -12.982 15.102 -33.594 1.00 54.09 643 TYR A C 1
ATOM 5132 O O . TYR A 1 643 ? -13.204 14.730 -34.742 1.00 54.09 643 TYR A O 1
ATOM 5140 N N . HIS A 1 644 ? -13.437 14.421 -32.535 1.00 52.97 644 HIS A N 1
ATOM 5141 C CA . HIS A 1 644 ? -14.334 13.264 -32.635 1.00 52.97 644 HIS A CA 1
ATOM 5142 C C . HIS A 1 644 ? -15.818 13.610 -32.880 1.00 52.97 644 HIS A C 1
ATOM 5144 O O . HIS A 1 644 ? -16.598 12.694 -33.124 1.00 52.97 644 HIS A O 1
ATOM 5150 N N . TYR A 1 645 ? -16.208 14.891 -32.864 1.00 52.00 645 TYR A N 1
ATOM 5151 C CA . TYR A 1 645 ? -17.579 15.352 -33.154 1.00 52.00 645 TYR A CA 1
ATOM 5152 C C . TYR A 1 645 ? -17.682 16.213 -34.432 1.00 52.00 645 TYR A C 1
ATOM 5154 O O . TYR A 1 645 ? -18.756 16.716 -34.756 1.00 52.00 645 TYR A O 1
ATOM 5162 N N . ASN A 1 646 ? -16.582 16.382 -35.173 1.00 47.53 646 ASN A N 1
ATOM 5163 C CA . ASN A 1 646 ? -16.448 17.359 -36.263 1.00 47.53 646 ASN A CA 1
ATOM 5164 C C . ASN A 1 646 ? -17.049 16.932 -37.625 1.00 47.53 646 ASN A C 1
ATOM 5166 O O . ASN A 1 646 ? -16.674 17.505 -38.645 1.00 47.53 646 ASN A O 1
ATOM 5170 N N . GLU A 1 647 ? -17.953 15.947 -37.688 1.00 43.50 647 GLU A N 1
ATOM 5171 C CA . GLU A 1 647 ? -18.453 15.440 -38.982 1.00 43.50 647 GLU A CA 1
ATOM 5172 C C . GLU A 1 647 ? -19.635 16.229 -39.589 1.00 43.50 647 GLU A C 1
ATOM 5174 O O . GLU A 1 647 ? -19.826 16.119 -40.795 1.00 43.50 647 GLU A O 1
ATOM 5179 N N . ASP A 1 648 ? -20.398 17.041 -38.829 1.00 44.03 648 ASP A N 1
ATOM 5180 C CA . ASP A 1 648 ? -21.666 17.626 -39.347 1.00 44.03 648 ASP A CA 1
ATOM 5181 C C . ASP A 1 648 ? -22.113 19.002 -38.760 1.00 44.03 648 ASP A C 1
ATOM 5183 O O . ASP A 1 648 ? -23.286 19.372 -38.847 1.00 44.03 648 ASP A O 1
ATOM 5187 N N . TYR A 1 649 ? -21.220 19.804 -38.153 1.00 43.91 649 TYR A N 1
ATOM 5188 C CA . TYR A 1 649 ? -21.577 21.114 -37.553 1.00 43.91 649 TYR A CA 1
ATOM 5189 C C . TYR A 1 649 ? -20.801 22.313 -38.139 1.00 43.91 649 TYR A C 1
ATOM 5191 O O . TYR A 1 649 ? -19.822 22.780 -37.568 1.00 43.91 649 TYR A O 1
ATOM 5199 N N . GLU A 1 650 ? -21.300 22.887 -39.243 1.00 41.50 650 GLU A N 1
ATOM 5200 C CA . GLU A 1 650 ? -20.708 24.041 -39.967 1.00 41.50 650 GLU A CA 1
ATOM 5201 C C . GLU A 1 650 ? -20.725 25.406 -39.218 1.00 41.50 650 GLU A C 1
ATOM 5203 O O . GLU A 1 650 ? -20.622 26.460 -39.846 1.00 41.50 650 GLU A O 1
ATOM 5208 N N . ASN A 1 651 ? -20.912 25.448 -37.894 1.00 42.03 651 ASN A N 1
ATOM 5209 C CA . ASN A 1 651 ? -20.949 26.699 -37.118 1.00 42.03 651 ASN A CA 1
ATOM 5210 C C . ASN A 1 651 ? -20.258 26.518 -35.755 1.00 42.03 651 ASN A C 1
ATOM 5212 O O . ASN A 1 651 ? -20.889 26.034 -34.815 1.00 42.03 651 ASN A O 1
ATOM 5216 N N . ASP A 1 652 ? -18.991 26.937 -35.651 1.00 43.78 652 ASP A N 1
ATOM 5217 C CA . ASP A 1 652 ? -18.158 26.842 -34.440 1.00 43.78 652 ASP A CA 1
ATOM 5218 C C . ASP A 1 652 ? -18.831 27.429 -33.179 1.00 43.78 652 ASP A C 1
ATOM 5220 O O . ASP A 1 652 ? -19.047 28.646 -33.089 1.00 43.78 652 ASP A O 1
ATOM 5224 N N . PRO A 1 653 ? -19.084 26.612 -32.140 1.00 38.81 653 PRO A N 1
ATOM 5225 C CA . PRO A 1 653 ? -19.237 27.090 -30.772 1.00 38.81 653 PRO A CA 1
ATOM 5226 C C . PRO A 1 653 ? -17.852 27.419 -30.181 1.00 38.81 653 PRO A C 1
ATOM 5228 O O . PRO A 1 653 ? -16.866 26.768 -30.532 1.00 38.81 653 PRO A O 1
ATOM 5231 N N . PRO A 1 654 ? -17.736 28.373 -29.237 1.00 40.81 654 PRO A N 1
ATOM 5232 C CA . PRO A 1 654 ? -16.465 28.642 -28.565 1.00 40.81 654 PRO A CA 1
ATOM 5233 C C . PRO A 1 654 ? -15.941 27.379 -27.862 1.00 40.81 654 PRO A C 1
ATOM 5235 O O . PRO A 1 654 ? -16.682 26.708 -27.144 1.00 40.81 654 PRO A O 1
ATOM 5238 N N . SER A 1 655 ? -14.663 27.083 -28.105 1.00 45.22 655 SER A N 1
ATOM 5239 C CA . SER A 1 655 ? -13.952 25.827 -27.827 1.00 45.22 655 SER A CA 1
ATOM 5240 C C . SER A 1 655 ? -14.466 24.969 -26.655 1.00 45.22 655 SER A C 1
ATOM 5242 O O . SER A 1 655 ? -14.285 25.295 -25.484 1.00 45.22 655 SER A O 1
ATOM 5244 N N . PHE A 1 656 ? -14.929 23.757 -26.991 1.00 45.06 656 PHE A N 1
ATOM 5245 C CA . PHE A 1 656 ? -15.208 22.622 -26.083 1.00 45.06 656 PHE A CA 1
ATOM 5246 C C . PHE A 1 656 ? -14.053 22.245 -25.126 1.00 45.06 656 PHE A C 1
ATOM 5248 O O . PHE A 1 656 ? -14.218 21.391 -24.259 1.00 45.06 656 PHE A O 1
ATOM 5255 N N . LEU A 1 657 ? -12.865 22.814 -25.328 1.00 43.44 657 LEU A N 1
ATOM 5256 C CA . LEU A 1 657 ? -11.610 22.385 -24.722 1.00 43.44 657 LEU A CA 1
ATOM 5257 C C . LEU A 1 657 ? -11.442 22.861 -23.268 1.00 43.44 657 LEU A C 1
ATOM 5259 O O . LEU A 1 657 ? -10.811 22.159 -22.481 1.00 43.44 657 LEU A O 1
ATOM 5263 N N . SER A 1 658 ? -12.044 23.995 -22.881 1.00 43.41 658 SER A N 1
ATOM 5264 C CA . SER A 1 658 ? -11.844 24.558 -21.539 1.00 43.41 658 SER A CA 1
ATOM 5265 C C . SER A 1 658 ? -12.893 24.068 -20.526 1.00 43.41 658 SER A C 1
ATOM 5267 O O . SER A 1 658 ? -14.044 24.516 -20.580 1.00 43.41 658 SER A O 1
ATOM 5269 N N . PRO A 1 659 ? -12.538 23.258 -19.504 1.00 43.97 659 PRO A N 1
ATOM 5270 C CA . PRO A 1 659 ? -13.457 22.833 -18.438 1.00 43.97 659 PRO A CA 1
ATOM 5271 C C . PRO A 1 659 ? -13.932 23.967 -17.504 1.00 43.97 659 PRO A C 1
ATOM 5273 O O . PRO A 1 659 ? -14.634 23.715 -16.526 1.00 43.97 659 PRO A O 1
ATOM 5276 N N . ASN A 1 660 ? -13.672 25.236 -17.839 1.00 42.22 660 ASN A N 1
ATOM 5277 C CA . ASN A 1 660 ? -14.501 26.345 -17.359 1.00 42.22 660 ASN A CA 1
ATOM 5278 C C . ASN A 1 660 ? -15.982 26.218 -17.791 1.00 42.22 660 ASN A C 1
ATOM 5280 O O . ASN A 1 660 ? -16.830 26.878 -17.192 1.00 42.22 660 ASN A O 1
ATOM 5284 N N . PHE A 1 661 ? -16.306 25.359 -18.767 1.00 50.66 661 PHE A N 1
ATOM 5285 C CA . PHE A 1 661 ? -17.675 25.053 -19.204 1.00 50.66 661 PHE A CA 1
ATOM 5286 C C . PHE A 1 661 ? -18.619 24.573 -18.081 1.00 50.66 661 PHE A C 1
ATOM 5288 O O . PHE A 1 661 ? -19.788 24.952 -18.086 1.00 50.66 661 PHE A O 1
ATOM 5295 N N . ASP A 1 662 ? -18.138 23.817 -17.083 1.00 46.88 662 ASP A N 1
ATOM 5296 C CA . ASP A 1 662 ? -18.958 23.360 -15.939 1.00 46.88 662 ASP A CA 1
ATOM 5297 C C . ASP A 1 662 ? -19.215 24.481 -14.886 1.00 46.88 662 ASP A C 1
ATOM 5299 O O . ASP A 1 662 ? -19.848 24.251 -13.847 1.00 46.88 662 ASP A O 1
ATOM 5303 N N . ARG A 1 663 ? -18.780 25.734 -15.125 1.00 45.44 663 ARG A N 1
ATOM 5304 C CA . ARG A 1 663 ? -19.185 26.884 -14.290 1.00 45.44 663 ARG A CA 1
ATOM 5305 C C . ARG A 1 663 ? -20.695 27.125 -14.438 1.00 45.44 663 ARG A C 1
ATOM 5307 O O . ARG A 1 663 ? -21.223 27.262 -15.538 1.00 45.44 663 ARG A O 1
ATOM 5314 N N . ARG A 1 664 ? -21.406 27.223 -13.305 1.00 36.16 664 ARG A N 1
ATOM 5315 C CA . ARG A 1 664 ? -22.877 27.366 -13.251 1.00 36.16 664 ARG A CA 1
ATOM 5316 C C . ARG A 1 664 ? -23.387 28.514 -14.138 1.00 36.16 664 ARG A C 1
ATOM 5318 O O . ARG A 1 664 ? -23.247 29.676 -13.762 1.00 36.16 664 ARG A O 1
ATOM 5325 N N . GLY A 1 665 ? -24.056 28.181 -15.242 1.00 42.47 665 GLY A N 1
ATOM 5326 C CA . GLY A 1 665 ? -24.736 29.149 -16.111 1.00 42.47 665 GLY A CA 1
ATOM 5327 C C . GLY A 1 665 ? -24.617 28.878 -17.612 1.00 42.47 665 GLY A C 1
ATOM 5328 O O . GLY A 1 665 ? -25.397 29.442 -18.375 1.00 42.47 665 GLY A O 1
ATOM 5329 N N . HIS A 1 666 ? -23.687 28.021 -18.042 1.00 43.91 666 HIS A N 1
ATOM 5330 C CA . HIS A 1 666 ? -23.545 27.652 -19.452 1.00 43.91 666 HIS A CA 1
ATOM 5331 C C . HIS A 1 666 ? -24.609 26.639 -19.914 1.00 43.91 666 HIS A C 1
ATOM 5333 O O . HIS A 1 666 ? -25.254 25.963 -19.110 1.00 43.91 666 HIS A O 1
ATOM 5339 N N . VAL A 1 667 ? -24.833 26.592 -21.231 1.00 45.75 667 VAL A N 1
ATOM 5340 C CA . VAL A 1 667 ? -25.819 25.714 -21.881 1.00 45.75 667 VAL A CA 1
ATOM 5341 C C . VAL A 1 667 ? -25.394 24.252 -21.727 1.00 45.75 667 VAL A C 1
ATOM 5343 O O . VAL A 1 667 ? -24.205 23.950 -21.755 1.00 45.75 667 VAL A O 1
ATOM 5346 N N . HIS A 1 668 ? -26.361 23.343 -21.588 1.00 50.25 668 HIS A N 1
ATOM 5347 C CA . HIS A 1 668 ? -26.099 21.905 -21.536 1.00 50.25 668 HIS A CA 1
ATOM 5348 C C . HIS A 1 668 ? -25.633 21.412 -22.916 1.00 50.25 668 HIS A C 1
ATOM 5350 O O . HIS A 1 668 ? -26.448 21.129 -23.792 1.00 50.25 668 HIS A O 1
ATOM 5356 N N . VAL A 1 669 ? -24.317 21.359 -23.117 1.00 50.00 669 VAL A N 1
ATOM 5357 C CA . VAL A 1 669 ? -23.692 20.824 -24.335 1.00 50.00 669 VAL A CA 1
ATOM 5358 C C . VAL A 1 669 ? -23.756 19.289 -24.305 1.00 50.00 669 VAL A C 1
ATOM 5360 O O . VAL A 1 669 ? -23.653 18.718 -23.213 1.00 50.00 669 VAL A O 1
ATOM 5363 N N . PRO A 1 670 ? -23.940 18.609 -25.452 1.00 56.78 670 PRO A N 1
ATOM 5364 C CA . PRO A 1 670 ? -23.812 17.160 -25.522 1.00 56.78 670 PRO A CA 1
ATOM 5365 C C . PRO A 1 670 ? -22.406 16.665 -25.150 1.00 56.78 670 PRO A C 1
ATOM 5367 O O . PRO A 1 670 ? -21.406 17.292 -25.504 1.00 56.78 670 PRO A O 1
ATOM 5370 N N . PHE A 1 671 ? -22.330 15.528 -24.461 1.00 61.72 671 PHE A N 1
ATOM 5371 C CA . PHE A 1 671 ? -21.087 14.806 -24.181 1.00 61.72 671 PHE A CA 1
ATOM 5372 C C . PHE A 1 671 ? -21.353 13.300 -24.154 1.00 61.72 671 PHE A C 1
ATOM 5374 O O . PHE A 1 671 ? -22.145 12.833 -23.343 1.00 61.72 671 PHE A O 1
ATOM 5381 N N . GLY A 1 672 ? -20.673 12.511 -24.989 1.00 72.94 672 GLY A N 1
ATOM 5382 C CA . GLY A 1 672 ? -20.893 11.061 -24.993 1.00 72.94 672 GLY A CA 1
ATOM 5383 C C . GLY A 1 672 ? -20.318 10.374 -23.744 1.00 72.94 672 GLY A C 1
ATOM 5384 O O . GLY A 1 672 ? -21.052 9.722 -22.995 1.00 72.94 672 GLY A O 1
ATOM 5385 N N . VAL A 1 673 ? -19.023 10.586 -23.471 1.00 80.88 673 VAL A N 1
ATOM 5386 C CA . VAL A 1 673 ? -18.313 10.103 -22.271 1.00 80.88 673 VAL A CA 1
ATOM 5387 C C . VAL A 1 673 ? -17.411 11.199 -21.694 1.00 80.88 673 VAL A C 1
ATOM 5389 O O . VAL A 1 673 ? -16.685 11.875 -22.428 1.00 80.88 673 VAL A O 1
ATOM 5392 N N . ARG A 1 674 ? -17.403 11.337 -20.360 1.00 84.00 674 ARG A N 1
ATOM 5393 C CA . ARG A 1 674 ? -16.445 12.174 -19.613 1.00 84.00 674 ARG A CA 1
ATOM 5394 C C . ARG A 1 674 ? -15.873 11.453 -18.389 1.00 84.00 674 ARG A C 1
ATOM 5396 O O . ARG A 1 674 ? -16.553 10.629 -17.781 1.00 84.00 674 ARG A O 1
ATOM 5403 N N . CYS A 1 675 ? -14.622 11.750 -18.038 1.00 86.62 675 CYS A N 1
ATOM 5404 C CA . CYS A 1 675 ? -13.847 11.061 -16.997 1.00 86.62 675 CYS A CA 1
ATOM 5405 C C . CYS A 1 675 ? -13.096 12.035 -16.071 1.00 86.62 675 CYS A C 1
ATOM 5407 O O . CYS A 1 675 ? -12.802 13.166 -16.461 1.00 86.62 675 CYS A O 1
ATOM 5409 N N . ARG A 1 676 ? -12.734 11.584 -14.862 1.00 89.44 676 ARG A N 1
ATOM 5410 C CA . ARG A 1 676 ? -11.795 12.270 -13.943 1.00 89.44 676 ARG A CA 1
ATOM 5411 C C . ARG A 1 676 ? -11.145 11.295 -12.954 1.00 89.44 676 ARG A C 1
ATOM 5413 O O . ARG A 1 676 ? -11.693 10.230 -12.692 1.00 89.44 676 ARG A O 1
ATOM 5420 N N . GLU A 1 677 ? -9.980 11.635 -12.407 1.00 91.31 677 GLU A N 1
ATOM 5421 C CA . GLU A 1 677 ? -9.189 10.720 -11.565 1.00 91.31 677 GLU A CA 1
ATOM 5422 C C . GLU A 1 677 ? -9.749 10.514 -10.147 1.00 91.31 677 GLU A C 1
ATOM 5424 O O . GLU A 1 677 ? -10.162 11.461 -9.473 1.00 91.31 677 GLU A O 1
ATOM 5429 N N . LYS A 1 678 ? -9.627 9.290 -9.620 1.00 95.06 678 LYS A N 1
ATOM 5430 C CA . LYS A 1 678 ? -9.829 8.981 -8.195 1.00 95.06 678 LYS A CA 1
ATOM 5431 C C . LYS A 1 678 ? -8.520 9.149 -7.419 1.00 95.06 678 LYS A C 1
ATOM 5433 O O . LYS A 1 678 ? -7.867 8.166 -7.061 1.00 95.06 678 LYS A O 1
ATOM 5438 N N . ILE A 1 679 ? -8.140 10.402 -7.164 1.00 95.88 679 ILE A N 1
ATOM 5439 C CA . ILE A 1 679 ? -6.896 10.755 -6.456 1.00 95.88 679 ILE A CA 1
ATOM 5440 C C . ILE A 1 679 ? -6.992 10.418 -4.958 1.00 95.88 679 ILE A C 1
ATOM 5442 O O . ILE A 1 679 ? -7.963 10.788 -4.294 1.00 95.88 679 ILE A O 1
ATOM 5446 N N . ARG A 1 680 ? -5.988 9.717 -4.416 1.00 96.19 680 ARG A N 1
ATOM 5447 C CA . ARG A 1 680 ? -6.033 9.089 -3.083 1.00 96.19 680 ARG A CA 1
ATOM 5448 C C . ARG A 1 680 ? -4.898 9.522 -2.162 1.00 96.19 680 ARG A C 1
ATOM 5450 O O . ARG A 1 680 ? -3.779 9.736 -2.613 1.00 96.19 680 ARG A O 1
ATOM 5457 N N . PHE A 1 681 ? -5.169 9.542 -0.857 1.00 97.56 681 PHE A N 1
ATOM 5458 C CA . PHE A 1 681 ? -4.130 9.514 0.182 1.00 97.56 681 PHE A CA 1
ATOM 5459 C C . PHE A 1 681 ? -3.924 8.081 0.684 1.00 97.56 681 PHE A C 1
ATOM 5461 O O . PHE A 1 681 ? -4.901 7.362 0.897 1.00 97.56 681 PHE A O 1
ATOM 5468 N N . SER A 1 682 ? -2.674 7.697 0.946 1.00 97.69 682 SER A N 1
ATOM 5469 C CA . SER A 1 682 ? -2.299 6.333 1.346 1.00 97.69 682 SER A CA 1
ATOM 5470 C C . SER A 1 682 ? -2.929 5.889 2.682 1.00 97.69 682 SER A C 1
ATOM 5472 O O . SER A 1 682 ? -3.308 6.721 3.518 1.00 97.69 682 SER A O 1
ATOM 5474 N N . ALA A 1 683 ? -3.007 4.580 2.929 1.00 98.31 683 ALA A N 1
ATOM 5475 C CA . ALA A 1 683 ? -3.457 4.010 4.199 1.00 98.31 683 ALA A CA 1
ATOM 5476 C C . ALA A 1 683 ? -2.631 4.541 5.383 1.00 98.31 683 ALA A C 1
ATOM 5478 O O . ALA A 1 683 ? -3.200 4.955 6.396 1.00 98.31 683 ALA A O 1
ATOM 5479 N N . VAL A 1 684 ? -1.299 4.616 5.234 1.00 98.06 684 VAL A N 1
ATOM 5480 C CA . VAL A 1 684 ? -0.398 5.185 6.255 1.00 98.06 684 VAL A CA 1
ATOM 5481 C C . VAL A 1 684 ? -0.729 6.654 6.563 1.00 98.06 684 VAL A C 1
ATOM 5483 O O . VAL A 1 684 ? -0.885 7.007 7.732 1.00 98.06 684 VAL A O 1
ATOM 5486 N N . ALA A 1 685 ? -0.888 7.507 5.545 1.00 97.62 685 ALA A N 1
ATOM 5487 C CA . ALA A 1 685 ? -1.192 8.930 5.739 1.00 97.62 685 ALA A CA 1
ATOM 5488 C C . ALA A 1 685 ? -2.551 9.138 6.442 1.00 97.62 685 ALA A C 1
ATOM 5490 O O . ALA A 1 685 ? -2.703 10.015 7.299 1.00 97.62 685 ALA A O 1
ATOM 5491 N N . ASN A 1 686 ? -3.538 8.287 6.138 1.00 97.25 686 ASN A N 1
ATOM 5492 C CA . ASN A 1 686 ? -4.827 8.280 6.829 1.00 97.25 686 ASN A CA 1
ATOM 5493 C C . ASN A 1 686 ? -4.715 7.820 8.289 1.00 97.25 686 ASN A C 1
ATOM 5495 O O . ASN A 1 686 ? -5.301 8.466 9.162 1.00 97.25 686 ASN A O 1
ATOM 5499 N N . ALA A 1 687 ? -3.939 6.768 8.561 1.00 97.81 687 ALA A N 1
ATOM 5500 C CA . ALA A 1 687 ? -3.684 6.280 9.913 1.00 97.81 687 ALA A CA 1
ATOM 5501 C C . ALA A 1 687 ? -2.994 7.342 10.783 1.00 97.81 687 ALA A C 1
ATOM 5503 O O . ALA A 1 687 ? -3.471 7.626 11.881 1.00 97.81 687 ALA A O 1
ATOM 5504 N N . ILE A 1 688 ? -1.947 7.997 10.268 1.00 97.50 688 ILE A N 1
ATOM 5505 C CA . ILE A 1 688 ? -1.235 9.085 10.960 1.00 97.50 688 ILE A CA 1
ATOM 5506 C C . ILE A 1 688 ? -2.193 10.242 11.267 1.00 97.50 688 ILE A C 1
ATOM 5508 O O . ILE A 1 688 ? -2.357 10.607 12.431 1.00 97.50 688 ILE A O 1
ATOM 5512 N N . ARG A 1 689 ? -2.909 10.764 10.260 1.00 95.19 689 ARG A N 1
ATOM 5513 C CA . ARG A 1 689 ? -3.856 11.877 10.455 1.00 95.19 689 ARG A CA 1
ATOM 5514 C C . ARG A 1 689 ? -4.949 11.532 11.476 1.00 95.19 689 ARG A C 1
ATOM 5516 O O . ARG A 1 689 ? -5.370 12.401 12.243 1.00 95.19 689 ARG A O 1
ATOM 5523 N N . PHE A 1 690 ? -5.417 10.283 11.502 1.00 94.75 690 PHE A N 1
ATOM 5524 C CA . PHE A 1 690 ? -6.373 9.813 12.502 1.00 94.75 690 PHE A CA 1
ATOM 5525 C C . PHE A 1 690 ? -5.730 9.728 13.898 1.00 94.75 690 PHE A C 1
ATOM 5527 O O . PHE A 1 690 ? -6.271 10.274 14.858 1.00 94.75 690 PHE A O 1
ATOM 5534 N N . PHE A 1 691 ? -4.547 9.131 14.032 1.00 94.56 691 PHE A N 1
ATOM 5535 C CA . PHE A 1 691 ? -3.829 9.036 15.306 1.00 94.56 691 PHE A CA 1
ATOM 5536 C C . PHE A 1 691 ? -3.512 10.415 15.909 1.00 94.56 691 PHE A C 1
ATOM 5538 O O . PHE A 1 691 ? -3.670 10.602 17.117 1.00 94.56 691 PHE A O 1
ATOM 5545 N N . GLU A 1 692 ? -3.133 11.395 15.090 1.00 93.06 692 GLU A N 1
ATOM 5546 C CA . GLU A 1 692 ? -2.872 12.773 15.519 1.00 93.06 692 GLU A CA 1
ATOM 5547 C C . GLU A 1 692 ? -4.147 13.525 15.928 1.00 93.06 692 GLU A C 1
ATOM 5549 O O . GLU A 1 692 ? -4.182 14.145 16.991 1.00 93.06 692 GLU A O 1
ATOM 5554 N N . ARG A 1 693 ? -5.197 13.493 15.090 1.00 90.62 693 ARG A N 1
ATOM 5555 C CA . ARG A 1 693 ? -6.377 14.370 15.247 1.00 90.62 693 ARG A CA 1
ATOM 5556 C C . ARG A 1 693 ? -7.531 13.741 16.032 1.00 90.62 693 ARG A C 1
ATOM 5558 O O . ARG A 1 693 ? -8.408 14.472 16.489 1.00 90.62 693 ARG A O 1
ATOM 5565 N N . ARG A 1 694 ? -7.583 12.409 16.149 1.00 88.56 694 ARG A N 1
ATOM 5566 C CA . ARG A 1 694 ? -8.748 11.662 16.664 1.00 88.56 694 ARG A CA 1
ATOM 5567 C C . ARG A 1 694 ? -8.476 10.826 17.918 1.00 88.56 694 ARG A C 1
ATOM 5569 O O . ARG A 1 694 ? -9.435 10.534 18.629 1.00 88.56 694 ARG A O 1
ATOM 5576 N N . LEU A 1 695 ? -7.222 10.491 18.236 1.00 89.25 695 LEU A N 1
ATOM 5577 C CA . LEU A 1 695 ? -6.865 9.687 19.416 1.00 89.25 695 LEU A CA 1
ATOM 5578 C C . LEU A 1 695 ? -5.994 10.460 20.421 1.00 89.25 695 LEU A C 1
ATOM 5580 O O . LEU A 1 695 ? -5.143 11.263 20.044 1.00 89.25 695 LEU A O 1
ATOM 5584 N N . SER A 1 696 ? -6.166 10.193 21.720 1.00 88.75 696 SER A N 1
ATOM 5585 C CA . SER A 1 696 ? -5.201 10.607 22.752 1.00 88.75 696 SER A CA 1
ATOM 5586 C C . SER A 1 696 ? -3.978 9.682 22.791 1.00 88.75 696 SER A C 1
ATOM 5588 O O . SER A 1 696 ? -4.047 8.539 22.343 1.00 88.75 696 SER A O 1
ATOM 5590 N N . ALA A 1 697 ? -2.877 10.135 23.403 1.00 89.81 697 ALA A N 1
ATOM 5591 C CA . ALA A 1 697 ? -1.713 9.284 23.683 1.00 89.81 697 ALA A CA 1
ATOM 5592 C C . ALA A 1 697 ? -2.108 8.007 24.457 1.00 89.81 697 ALA A C 1
ATOM 5594 O O . ALA A 1 697 ? -1.719 6.900 24.083 1.00 89.81 697 ALA A O 1
ATOM 5595 N N . ASP A 1 698 ? -2.986 8.134 25.461 1.00 87.50 698 ASP A N 1
ATOM 5596 C CA . ASP A 1 698 ? -3.542 6.994 26.207 1.00 87.50 698 ASP A CA 1
ATOM 5597 C C . ASP A 1 698 ? -4.255 5.974 25.308 1.00 87.50 698 ASP A C 1
ATOM 5599 O O . ASP A 1 698 ? -4.256 4.792 25.625 1.00 87.50 698 ASP A O 1
ATOM 5603 N N . GLN A 1 699 ? -4.884 6.408 24.210 1.00 89.75 699 GLN A N 1
ATOM 5604 C CA . GLN A 1 699 ? -5.569 5.530 23.255 1.00 89.75 699 GLN A CA 1
ATOM 5605 C C . GLN A 1 699 ? -4.577 4.931 22.247 1.00 89.75 699 GLN A C 1
ATOM 5607 O O . GLN A 1 699 ? -4.614 3.730 21.988 1.00 89.75 699 GLN A O 1
ATOM 5612 N N . ARG A 1 700 ? -3.630 5.724 21.729 1.00 92.94 700 ARG A N 1
ATOM 5613 C CA . ARG A 1 700 ? -2.584 5.242 20.805 1.00 92.94 700 ARG A CA 1
ATOM 5614 C C . ARG A 1 700 ? -1.688 4.180 21.440 1.00 92.94 700 ARG A C 1
ATOM 5616 O O . ARG A 1 700 ? -1.381 3.183 20.792 1.00 92.94 700 ARG A O 1
ATOM 5623 N N . THR A 1 701 ? -1.358 4.329 22.723 1.00 93.12 701 THR A N 1
ATOM 5624 C CA . THR A 1 701 ? -0.594 3.346 23.520 1.00 93.12 701 THR A CA 1
ATOM 5625 C C . THR A 1 701 ? -1.360 2.053 23.839 1.00 93.12 701 THR A C 1
ATOM 5627 O O . THR A 1 701 ? -0.756 1.071 24.286 1.00 93.12 701 THR A O 1
ATOM 5630 N N . GLN A 1 702 ? -2.672 1.993 23.576 1.00 92.94 702 GLN A N 1
ATOM 5631 C CA . GLN A 1 702 ? -3.487 0.778 23.720 1.00 92.94 702 GLN A CA 1
ATOM 5632 C C . GLN A 1 702 ? -3.564 -0.052 22.435 1.00 92.94 702 GLN A C 1
ATOM 5634 O O . GLN A 1 702 ? -3.811 -1.253 22.530 1.00 92.94 702 GLN A O 1
ATOM 5639 N N . ILE A 1 703 ? -3.318 0.542 21.260 1.00 94.81 703 ILE A N 1
ATOM 5640 C CA . ILE A 1 703 ? -3.342 -0.174 19.976 1.00 94.81 703 ILE A CA 1
ATOM 5641 C C . ILE A 1 703 ? -2.288 -1.290 19.987 1.00 94.81 703 ILE A C 1
ATOM 5643 O O . ILE A 1 703 ? -1.139 -1.068 20.381 1.00 94.81 703 ILE A O 1
ATOM 5647 N N . ARG A 1 704 ? -2.663 -2.504 19.573 1.00 95.12 704 ARG A N 1
ATOM 5648 C CA . ARG A 1 704 ? -1.726 -3.645 19.469 1.00 95.12 704 ARG A CA 1
ATOM 5649 C C . ARG A 1 704 ? -1.487 -4.106 18.039 1.00 95.12 704 ARG A C 1
ATOM 5651 O O . ARG A 1 704 ? -0.367 -4.488 17.727 1.00 95.12 704 ARG A O 1
ATOM 5658 N N . SER A 1 705 ? -2.492 -4.026 17.172 1.00 96.56 705 SER A N 1
ATOM 5659 C CA . SER A 1 705 ? -2.378 -4.388 15.758 1.00 96.56 705 SER A CA 1
ATOM 5660 C C . SER A 1 705 ? -2.956 -3.285 14.874 1.00 96.56 705 SER A C 1
ATOM 5662 O O . SER A 1 705 ? -4.055 -2.785 15.123 1.00 96.56 705 SER A O 1
ATOM 5664 N N . LEU A 1 706 ? -2.195 -2.915 13.851 1.00 97.75 706 LEU A N 1
ATOM 5665 C CA . LEU A 1 706 ? -2.556 -1.980 12.795 1.00 97.75 706 LEU A CA 1
ATOM 5666 C C . LEU A 1 706 ? -2.324 -2.682 11.453 1.00 97.75 706 LEU A C 1
ATOM 5668 O O . LEU A 1 706 ? -1.229 -3.192 11.219 1.00 97.75 706 LEU A O 1
ATOM 5672 N N . VAL A 1 707 ? -3.336 -2.705 10.591 1.00 98.06 707 VAL A N 1
ATOM 5673 C CA . VAL A 1 707 ? -3.238 -3.238 9.226 1.00 98.06 707 VAL A CA 1
ATOM 5674 C C . VAL A 1 707 ? -3.463 -2.092 8.247 1.00 98.06 707 VAL A C 1
ATOM 5676 O O . VAL A 1 707 ? -4.416 -1.323 8.392 1.00 98.06 707 VAL A O 1
ATOM 5679 N N . LEU A 1 708 ? -2.551 -1.937 7.294 1.00 98.56 708 LEU A N 1
ATOM 5680 C CA . LEU A 1 708 ? -2.529 -0.828 6.345 1.00 98.56 708 LEU A CA 1
ATOM 5681 C C . LEU A 1 708 ? -2.559 -1.398 4.933 1.00 98.56 708 LEU A C 1
ATOM 5683 O O . LEU A 1 708 ? -1.568 -1.979 4.494 1.00 98.56 708 LEU A O 1
ATOM 5687 N N . HIS A 1 709 ? -3.689 -1.233 4.255 1.00 98.00 709 HIS A N 1
ATOM 5688 C CA . HIS A 1 709 ? -3.931 -1.738 2.910 1.00 98.00 709 HIS A CA 1
ATOM 5689 C C . HIS A 1 709 ? -3.692 -0.621 1.893 1.00 98.00 709 HIS A C 1
ATOM 5691 O O . HIS A 1 709 ? -4.526 0.259 1.669 1.00 98.00 709 HIS A O 1
ATOM 5697 N N . GLU A 1 710 ? -2.511 -0.613 1.287 1.00 97.75 710 GLU A N 1
ATOM 5698 C CA . GLU A 1 710 ? -2.202 0.262 0.158 1.00 97.75 710 GLU A CA 1
ATOM 5699 C C . GLU A 1 710 ? -2.806 -0.368 -1.115 1.00 97.75 710 GLU A C 1
ATOM 5701 O O . GLU A 1 710 ? -2.104 -0.879 -1.985 1.00 97.75 710 GLU A O 1
ATOM 5706 N N . ASP A 1 711 ? -4.144 -0.380 -1.173 1.00 94.94 711 ASP A N 1
ATOM 5707 C CA . ASP A 1 711 ? -4.964 -1.038 -2.208 1.00 94.94 711 ASP A CA 1
ATOM 5708 C C . ASP A 1 711 ? -4.821 -0.398 -3.601 1.00 94.94 711 ASP A C 1
ATOM 5710 O O . ASP A 1 711 ? -5.152 -0.995 -4.621 1.00 94.94 711 ASP A O 1
ATOM 5714 N N . PHE A 1 712 ? -4.377 0.860 -3.647 1.00 93.81 712 PHE A N 1
ATOM 5715 C CA . PHE A 1 712 ? -4.352 1.695 -4.843 1.00 93.81 712 PHE A CA 1
ATOM 5716 C C . PHE A 1 712 ? -3.225 2.722 -4.771 1.00 93.81 712 PHE A C 1
ATOM 5718 O O . PHE A 1 712 ? -2.847 3.179 -3.686 1.00 93.81 712 PHE A O 1
ATOM 5725 N N . THR A 1 713 ? -2.752 3.160 -5.938 1.00 89.44 713 THR A N 1
ATOM 5726 C CA . THR A 1 713 ? -1.796 4.262 -6.057 1.00 89.44 713 THR A CA 1
ATOM 5727 C C . THR A 1 713 ? -2.330 5.514 -5.352 1.00 89.44 713 THR A C 1
ATOM 5729 O O . THR A 1 713 ? -3.539 5.771 -5.320 1.00 89.44 713 THR A O 1
ATOM 5732 N N . SER A 1 714 ? -1.431 6.235 -4.693 1.00 94.81 714 SER A N 1
ATOM 5733 C CA . SER A 1 714 ? -1.737 7.308 -3.748 1.00 94.81 714 SER A CA 1
ATOM 5734 C C . SER A 1 714 ? -0.657 8.377 -3.826 1.00 94.81 714 SER A C 1
ATOM 5736 O O . SER A 1 714 ? 0.484 8.063 -4.137 1.00 94.81 714 SER A O 1
ATOM 5738 N N . VAL A 1 715 ? -1.017 9.619 -3.515 1.00 94.56 715 VAL A N 1
ATOM 5739 C CA . VAL A 1 715 ? -0.154 10.783 -3.745 1.00 94.56 715 VAL A CA 1
ATOM 5740 C C . VAL A 1 715 ? 1.082 10.840 -2.844 1.00 94.56 715 VAL A C 1
ATOM 5742 O O . VAL A 1 715 ? 1.042 10.414 -1.687 1.00 94.56 715 VAL A O 1
ATOM 5745 N N . ASN A 1 716 ? 2.104 11.512 -3.374 1.00 91.62 716 ASN A N 1
ATOM 5746 C CA . ASN A 1 716 ? 3.304 12.017 -2.720 1.00 91.62 716 ASN A CA 1
ATOM 5747 C C . ASN A 1 716 ? 4.294 10.953 -2.219 1.00 91.62 716 ASN A C 1
ATOM 5749 O O . ASN A 1 716 ? 4.794 11.040 -1.099 1.00 91.62 716 ASN A O 1
ATOM 5753 N N . GLN A 1 717 ? 4.622 9.994 -3.090 1.00 87.81 717 GLN A N 1
ATOM 5754 C CA . GLN A 1 717 ? 5.651 8.967 -2.883 1.00 87.81 717 GLN A CA 1
ATOM 5755 C C . GLN A 1 717 ? 5.308 7.992 -1.742 1.00 87.81 717 GLN A C 1
ATOM 5757 O O . GLN A 1 717 ? 6.009 7.901 -0.725 1.00 87.81 717 GLN A O 1
ATOM 5762 N N . PRO A 1 718 ? 4.222 7.205 -1.915 1.00 91.69 718 PRO A N 1
ATOM 5763 C CA . PRO A 1 718 ? 3.644 6.384 -0.860 1.00 91.69 718 PRO A CA 1
ATOM 5764 C C . PRO A 1 718 ? 4.598 5.331 -0.291 1.00 91.69 718 PRO A C 1
ATOM 5766 O O . PRO A 1 718 ? 4.428 4.968 0.874 1.00 91.69 718 PRO A O 1
ATOM 5769 N N . SER A 1 719 ? 5.608 4.860 -1.030 1.00 91.00 719 SER A N 1
ATOM 5770 C CA . SER A 1 719 ? 6.573 3.860 -0.543 1.00 91.00 719 SER A CA 1
ATOM 5771 C C . SER A 1 719 ? 7.177 4.259 0.810 1.00 91.00 719 SER A C 1
ATOM 5773 O O . SER A 1 719 ? 7.099 3.491 1.775 1.00 91.00 719 SER A O 1
ATOM 5775 N N . CYS A 1 720 ? 7.624 5.509 0.937 1.00 90.44 720 CYS A N 1
ATOM 5776 C CA . CYS A 1 720 ? 8.342 6.017 2.103 1.00 90.44 720 CYS A CA 1
ATOM 5777 C C . CYS A 1 720 ? 7.448 6.427 3.281 1.00 90.44 720 CYS A C 1
ATOM 5779 O O . CYS A 1 720 ? 7.954 6.713 4.369 1.00 90.44 720 CYS A O 1
ATOM 5781 N N . HIS A 1 721 ? 6.118 6.432 3.114 1.00 93.69 721 HIS A N 1
ATOM 5782 C CA . HIS A 1 721 ? 5.187 6.931 4.136 1.00 93.69 721 HIS A CA 1
ATOM 5783 C C . HIS A 1 721 ? 5.324 6.219 5.488 1.00 93.69 721 HIS A C 1
ATOM 5785 O O . HIS A 1 721 ? 5.023 6.805 6.529 1.00 93.69 721 HIS A O 1
ATOM 5791 N N . MET A 1 722 ? 5.824 4.978 5.483 1.00 91.06 722 MET A N 1
ATOM 5792 C CA . MET A 1 722 ? 6.090 4.174 6.675 1.00 91.06 722 MET A CA 1
ATOM 5793 C C . MET A 1 722 ? 6.979 4.890 7.712 1.00 91.06 722 MET A C 1
ATOM 5795 O O . MET A 1 722 ? 6.769 4.709 8.913 1.00 91.06 722 MET A O 1
ATOM 5799 N N . HIS A 1 723 ? 7.905 5.756 7.284 1.00 89.62 723 HIS A N 1
ATOM 5800 C CA . HIS A 1 723 ? 8.755 6.542 8.188 1.00 89.62 723 HIS A CA 1
ATOM 5801 C C . HIS A 1 723 ? 7.944 7.476 9.109 1.00 89.62 723 HIS A C 1
ATOM 5803 O O . HIS A 1 723 ? 8.317 7.692 10.263 1.00 89.62 723 HIS A O 1
ATOM 5809 N N . GLY A 1 724 ? 6.761 7.928 8.676 1.00 92.06 724 GLY A N 1
ATOM 5810 C CA . GLY A 1 724 ? 5.833 8.693 9.511 1.00 92.06 724 GLY A CA 1
ATOM 5811 C C . GLY A 1 724 ? 5.277 7.929 10.719 1.00 92.06 724 GLY A C 1
ATOM 5812 O O . GLY A 1 724 ? 4.806 8.552 11.671 1.00 92.06 724 GLY A O 1
ATOM 5813 N N . LEU A 1 725 ? 5.367 6.592 10.731 1.00 93.62 725 LEU A N 1
ATOM 5814 C CA . LEU A 1 725 ? 4.934 5.758 11.857 1.00 93.62 725 LEU A CA 1
ATOM 5815 C C . LEU A 1 725 ? 6.020 5.532 12.925 1.00 93.62 725 LEU A C 1
ATOM 5817 O O . LEU A 1 725 ? 5.695 5.071 14.022 1.00 93.62 725 LEU A O 1
ATOM 5821 N N . VAL A 1 726 ? 7.279 5.915 12.676 1.00 91.06 726 VAL A N 1
ATOM 5822 C CA . VAL A 1 726 ? 8.406 5.734 13.621 1.00 91.06 726 VAL A CA 1
ATOM 5823 C C . VAL A 1 726 ? 8.133 6.403 14.975 1.00 91.06 726 VAL A C 1
ATOM 5825 O O . VAL A 1 726 ? 8.403 5.816 16.025 1.00 91.06 726 VAL A O 1
ATOM 5828 N N . ALA A 1 727 ? 7.514 7.588 14.980 1.00 90.94 727 ALA A N 1
ATOM 5829 C CA . ALA A 1 727 ? 7.120 8.276 16.211 1.00 90.94 727 ALA A CA 1
ATOM 5830 C C . ALA A 1 727 ? 6.099 7.473 17.045 1.00 90.94 727 ALA A C 1
ATOM 5832 O O . ALA A 1 727 ? 6.189 7.447 18.272 1.00 90.94 727 ALA A O 1
ATOM 5833 N N . PHE A 1 728 ? 5.169 6.766 16.396 1.00 93.81 728 PHE A N 1
ATOM 5834 C CA . PHE A 1 728 ? 4.134 5.979 17.071 1.00 93.81 728 PHE A CA 1
ATOM 5835 C C . PHE A 1 728 ? 4.653 4.627 17.582 1.00 93.81 728 PHE A C 1
ATOM 5837 O O . PHE A 1 728 ? 4.165 4.146 18.602 1.00 93.81 728 PHE A O 1
ATOM 5844 N N . PHE A 1 729 ? 5.691 4.046 16.967 1.00 93.12 729 PHE A N 1
ATOM 5845 C CA . PHE A 1 729 ? 6.426 2.923 17.571 1.00 93.12 729 PHE A CA 1
ATOM 5846 C C . PHE A 1 729 ? 7.205 3.345 18.825 1.00 93.12 729 PHE A C 1
ATOM 5848 O O . PHE A 1 729 ? 7.252 2.590 19.795 1.00 93.12 729 PHE A O 1
ATOM 5855 N N . LYS A 1 730 ? 7.781 4.556 18.828 1.00 91.38 730 LYS A N 1
ATOM 5856 C CA . LYS A 1 730 ? 8.461 5.127 20.004 1.00 91.38 730 LYS A CA 1
ATOM 5857 C C . LYS A 1 730 ? 7.476 5.480 21.127 1.00 91.38 730 LYS A C 1
ATOM 5859 O O . LYS A 1 730 ? 7.789 5.260 22.292 1.00 91.38 730 LYS A O 1
ATOM 5864 N N . GLU A 1 731 ? 6.272 5.952 20.791 1.00 93.00 731 GLU A N 1
ATOM 5865 C CA . GLU A 1 731 ? 5.167 6.133 21.749 1.00 93.00 731 GLU A CA 1
ATOM 5866 C C . GLU A 1 731 ? 4.620 4.787 22.268 1.00 93.00 731 GLU A C 1
ATOM 5868 O O . GLU A 1 731 ? 4.289 4.665 23.447 1.00 93.00 731 GLU A O 1
ATOM 5873 N N . ASN A 1 732 ? 4.538 3.761 21.413 1.00 93.75 732 ASN A N 1
ATOM 5874 C CA . ASN A 1 732 ? 3.939 2.464 21.724 1.00 93.75 732 ASN A CA 1
ATOM 5875 C C . ASN A 1 732 ? 4.809 1.279 21.235 1.00 93.75 732 ASN A C 1
ATOM 5877 O O . ASN A 1 732 ? 4.557 0.724 20.161 1.00 93.75 732 ASN A O 1
ATOM 5881 N N . PRO A 1 733 ? 5.761 0.789 22.055 1.00 91.31 733 PRO A N 1
ATOM 5882 C CA . PRO A 1 733 ? 6.608 -0.366 21.719 1.00 91.31 733 PRO A CA 1
ATOM 5883 C C . PRO A 1 733 ? 5.854 -1.697 21.514 1.00 91.31 733 PRO A C 1
ATOM 5885 O O . PRO A 1 733 ? 6.421 -2.675 21.013 1.00 91.31 733 PRO A O 1
ATOM 5888 N N . LEU A 1 734 ? 4.575 -1.756 21.905 1.00 93.12 734 LEU A N 1
ATOM 5889 C CA . LEU A 1 734 ? 3.682 -2.906 21.727 1.00 93.12 734 LEU A CA 1
ATOM 5890 C C . LEU A 1 734 ? 2.819 -2.805 20.456 1.00 93.12 734 LEU A C 1
ATOM 5892 O O . LEU A 1 734 ? 2.044 -3.722 20.184 1.00 93.12 734 LEU A O 1
ATOM 5896 N N . LEU A 1 735 ? 2.948 -1.730 19.673 1.00 95.12 735 LEU A N 1
ATOM 5897 C CA . LEU A 1 735 ? 2.327 -1.609 18.357 1.00 95.12 735 LEU A CA 1
ATOM 5898 C C . LEU A 1 735 ? 2.942 -2.629 17.391 1.00 95.12 735 LEU A C 1
ATOM 5900 O O . LEU A 1 735 ? 4.167 -2.766 17.313 1.00 95.12 735 LEU A O 1
ATOM 5904 N N . ARG A 1 736 ? 2.095 -3.339 16.646 1.00 95.75 736 ARG A N 1
ATOM 5905 C CA . ARG A 1 736 ? 2.473 -4.198 15.520 1.00 95.75 736 ARG A CA 1
ATOM 5906 C C . ARG A 1 736 ? 1.776 -3.702 14.262 1.00 95.75 736 ARG A C 1
ATOM 5908 O O . ARG A 1 736 ? 0.553 -3.579 14.263 1.00 95.75 736 ARG A O 1
ATOM 5915 N N . VAL A 1 737 ? 2.550 -3.396 13.224 1.00 97.38 737 VAL A N 1
ATOM 5916 C CA . VAL A 1 737 ? 2.042 -2.888 11.944 1.00 97.38 737 VAL A CA 1
ATOM 5917 C C . VAL A 1 737 ? 2.294 -3.918 10.851 1.00 97.38 737 VAL A C 1
ATOM 5919 O O . VAL A 1 737 ? 3.434 -4.324 10.632 1.00 97.38 737 VAL A O 1
ATOM 5922 N N . GLU A 1 738 ? 1.236 -4.305 10.152 1.00 97.56 738 GLU A N 1
ATOM 5923 C CA . GLU A 1 738 ? 1.308 -5.058 8.904 1.00 97.56 738 GLU A CA 1
ATOM 5924 C C . GLU A 1 738 ? 0.876 -4.128 7.766 1.00 97.56 738 GLU A C 1
ATOM 5926 O O . GLU A 1 738 ? -0.243 -3.613 7.770 1.00 97.56 738 GLU A O 1
ATOM 5931 N N . ARG A 1 739 ? 1.774 -3.868 6.814 1.00 97.69 739 ARG A N 1
ATOM 5932 C CA . ARG A 1 739 ? 1.501 -3.022 5.649 1.00 97.69 739 ARG A CA 1
ATOM 5933 C C . ARG A 1 739 ? 1.470 -3.883 4.398 1.00 97.69 739 ARG A C 1
ATOM 5935 O O . ARG A 1 739 ? 2.499 -4.429 4.008 1.00 97.69 739 ARG A O 1
ATOM 5942 N N . ARG A 1 740 ? 0.299 -3.979 3.785 1.00 98.00 740 ARG A N 1
ATOM 5943 C CA . ARG A 1 740 ? 0.050 -4.644 2.507 1.00 98.00 740 ARG A CA 1
ATOM 5944 C C . ARG A 1 740 ? 0.057 -3.599 1.398 1.00 98.00 740 ARG A C 1
ATOM 5946 O O . ARG A 1 740 ? -0.416 -2.486 1.617 1.00 98.00 740 ARG A O 1
ATOM 5953 N N . ALA A 1 741 ? 0.601 -3.935 0.238 1.00 97.88 741 ALA A N 1
ATOM 5954 C CA . ALA A 1 741 ? 0.529 -3.091 -0.949 1.00 97.88 741 ALA A CA 1
ATOM 5955 C C . ALA A 1 741 ? 0.201 -3.943 -2.173 1.00 97.88 741 ALA A C 1
ATOM 5957 O O . ALA A 1 741 ? 0.943 -4.885 -2.466 1.00 97.88 741 ALA A O 1
ATOM 5958 N N . ASP A 1 742 ? -0.882 -3.601 -2.881 1.00 95.38 742 ASP A N 1
ATOM 5959 C CA . ASP A 1 742 ? -1.235 -4.253 -4.146 1.00 95.38 742 ASP A CA 1
ATOM 5960 C C . ASP A 1 742 ? -0.121 -3.949 -5.162 1.00 95.38 742 ASP A C 1
ATOM 5962 O O . ASP A 1 742 ? 0.099 -2.795 -5.558 1.00 95.38 742 ASP A O 1
ATOM 5966 N N . TRP A 1 743 ? 0.627 -4.985 -5.553 1.00 91.62 743 TRP A N 1
ATOM 5967 C CA . TRP A 1 743 ? 1.782 -4.833 -6.443 1.00 91.62 743 TRP A CA 1
ATOM 5968 C C . TRP A 1 743 ? 1.384 -4.217 -7.794 1.00 91.62 743 TRP A C 1
ATOM 5970 O O . TRP A 1 743 ? 2.182 -3.503 -8.399 1.00 91.62 743 TRP A O 1
ATOM 5980 N N . LEU A 1 744 ? 0.152 -4.461 -8.248 1.00 87.69 744 LEU A N 1
ATOM 5981 C CA . LEU A 1 744 ? -0.380 -3.986 -9.515 1.00 87.69 744 LEU A CA 1
ATOM 5982 C C . LEU A 1 744 ? -0.984 -2.584 -9.350 1.00 87.69 744 LEU A C 1
ATOM 5984 O O . LEU A 1 744 ? -0.486 -1.623 -9.943 1.00 87.69 744 LEU A O 1
ATOM 5988 N N . ARG A 1 745 ? -2.029 -2.454 -8.524 1.00 88.56 745 ARG A N 1
ATOM 5989 C CA . ARG A 1 745 ? -2.841 -1.228 -8.370 1.00 88.56 745 ARG A CA 1
ATOM 5990 C C . ARG A 1 745 ? -2.139 -0.106 -7.612 1.00 88.56 745 ARG A C 1
ATOM 5992 O O . ARG A 1 745 ? -2.514 1.058 -7.778 1.00 88.56 745 ARG A O 1
ATOM 5999 N N . CYS A 1 746 ? -1.158 -0.428 -6.766 1.00 91.62 746 CYS A N 1
ATOM 6000 C CA . CYS A 1 746 ? -0.424 0.551 -5.966 1.00 91.62 746 CYS A CA 1
ATOM 6001 C C . CYS A 1 746 ? 1.018 0.752 -6.436 1.00 91.62 746 CYS A C 1
ATOM 6003 O O . CYS A 1 746 ? 1.405 1.895 -6.681 1.00 91.62 746 CYS A O 1
ATOM 6005 N N . VAL A 1 747 ? 1.795 -0.328 -6.589 1.00 89.81 747 VAL A N 1
ATOM 6006 C CA . VAL A 1 747 ? 3.250 -0.225 -6.814 1.00 89.81 747 VAL A CA 1
ATOM 6007 C C . VAL A 1 747 ? 3.607 0.121 -8.265 1.00 89.81 747 VAL A C 1
ATOM 6009 O O . VAL A 1 747 ? 4.328 1.093 -8.485 1.00 89.81 747 VAL A O 1
ATOM 6012 N N . VAL A 1 748 ? 3.109 -0.626 -9.261 1.00 82.62 748 VAL A N 1
ATOM 6013 C CA . VAL A 1 748 ? 3.527 -0.452 -10.676 1.00 82.62 748 VAL A CA 1
ATOM 6014 C C . VAL A 1 748 ? 2.532 0.326 -11.548 1.00 82.62 748 VAL A C 1
ATOM 6016 O O . VAL A 1 748 ? 2.784 0.545 -12.732 1.00 82.62 748 VAL A O 1
ATOM 6019 N N . THR A 1 749 ? 1.399 0.764 -10.989 1.00 82.38 749 THR A N 1
ATOM 6020 C CA . THR A 1 749 ? 0.385 1.528 -11.734 1.00 82.38 749 THR A CA 1
ATOM 6021 C C . THR A 1 749 ? 0.949 2.833 -12.303 1.00 82.38 749 THR A C 1
ATOM 6023 O O . THR A 1 749 ? 1.616 3.613 -11.617 1.00 82.38 749 THR A O 1
ATOM 6026 N N . ARG A 1 750 ? 0.600 3.096 -13.566 1.00 78.69 750 ARG A N 1
ATOM 6027 C CA . ARG A 1 750 ? 0.693 4.392 -14.249 1.00 78.69 750 ARG A CA 1
ATOM 6028 C C . ARG A 1 750 ? -0.667 4.666 -14.894 1.00 78.69 750 ARG A C 1
ATOM 6030 O O . ARG A 1 750 ? -1.296 3.734 -15.394 1.00 78.69 750 ARG A O 1
ATOM 6037 N N . LEU A 1 751 ? -1.145 5.908 -14.845 1.00 80.12 751 LEU A N 1
ATOM 6038 C CA . LEU A 1 751 ? -2.470 6.267 -15.357 1.00 80.12 751 LEU A CA 1
ATOM 6039 C C . LEU A 1 751 ? -2.385 7.050 -16.670 1.00 80.12 751 LEU A C 1
ATOM 6041 O O . LEU A 1 751 ? -1.512 7.892 -16.858 1.00 80.12 751 LEU A O 1
ATOM 6045 N N . ASN A 1 752 ? -3.323 6.757 -17.573 1.00 78.31 752 ASN A N 1
ATOM 6046 C CA . ASN A 1 752 ? -3.560 7.545 -18.781 1.00 78.31 752 ASN A CA 1
ATOM 6047 C C . ASN A 1 752 ? -4.302 8.844 -18.431 1.00 78.31 752 ASN A C 1
ATOM 6049 O O . ASN A 1 752 ? -4.990 8.917 -17.410 1.00 78.31 752 ASN A O 1
ATOM 6053 N N . ARG A 1 753 ? -4.223 9.856 -19.301 1.00 81.81 753 ARG A N 1
ATOM 6054 C CA . ARG A 1 753 ? -4.916 11.133 -19.078 1.00 81.81 753 ARG A CA 1
ATOM 6055 C C . ARG A 1 753 ? -6.435 10.908 -19.035 1.00 81.81 753 ARG A C 1
ATOM 6057 O O . ARG A 1 753 ? -6.938 10.099 -19.820 1.00 81.81 753 ARG A O 1
ATOM 6064 N N . PRO A 1 754 ? -7.202 11.648 -18.215 1.00 84.56 754 PRO A N 1
ATOM 6065 C CA . PRO A 1 754 ? -8.660 11.517 -18.173 1.00 84.56 754 PRO A CA 1
ATOM 6066 C C . PRO A 1 754 ? -9.359 11.639 -19.542 1.00 84.56 754 PRO A C 1
ATOM 6068 O O . PRO A 1 754 ? -10.292 10.889 -19.819 1.00 84.56 754 PRO A O 1
ATOM 6071 N N . SER A 1 755 ? -8.881 12.521 -20.426 1.00 78.94 755 SER A N 1
ATOM 6072 C CA . SER A 1 755 ? -9.380 12.665 -21.803 1.00 78.94 755 SER A CA 1
ATOM 6073 C C . SER A 1 755 ? -9.023 11.477 -22.708 1.00 78.94 755 SER A C 1
ATOM 6075 O O . SER A 1 755 ? -9.864 11.039 -23.495 1.00 78.94 755 SER A O 1
ATOM 6077 N N . ASP A 1 756 ? -7.830 10.887 -22.570 1.00 79.31 756 ASP A N 1
ATOM 6078 C CA . ASP A 1 756 ? -7.444 9.663 -23.293 1.00 79.31 756 ASP A CA 1
ATOM 6079 C C . ASP A 1 756 ? -8.320 8.472 -22.865 1.00 79.31 756 ASP A C 1
ATOM 6081 O O . ASP A 1 756 ? -8.758 7.682 -23.704 1.00 79.31 756 ASP A O 1
ATOM 6085 N N . VAL A 1 757 ? -8.628 8.362 -21.567 1.00 84.44 757 VAL A N 1
ATOM 6086 C CA . VAL A 1 757 ? -9.539 7.337 -21.024 1.00 84.44 757 VAL A CA 1
ATOM 6087 C C . VAL A 1 757 ? -10.958 7.531 -21.559 1.00 84.44 757 VAL A C 1
ATOM 6089 O O . VAL A 1 757 ? -11.524 6.584 -22.106 1.00 84.44 757 VAL A O 1
ATOM 6092 N N . ALA A 1 758 ? -11.501 8.753 -21.504 1.00 82.50 758 ALA A N 1
ATOM 6093 C CA . ALA A 1 758 ? -12.803 9.069 -22.097 1.00 82.50 758 ALA A CA 1
ATOM 6094 C C . ALA A 1 758 ? -12.852 8.713 -23.597 1.00 82.50 758 ALA A C 1
ATOM 6096 O O . ALA A 1 758 ? -13.838 8.149 -24.067 1.00 82.50 758 ALA A O 1
ATOM 6097 N N . THR A 1 759 ? -11.761 8.964 -24.328 1.00 78.75 759 THR A N 1
ATOM 6098 C CA . THR A 1 759 ? -11.619 8.634 -25.758 1.00 78.75 759 THR A CA 1
ATOM 6099 C C . THR A 1 759 ? -11.633 7.132 -26.026 1.00 78.75 759 THR A C 1
ATOM 6101 O O . THR A 1 759 ? -12.315 6.688 -26.948 1.00 78.75 759 THR A O 1
ATOM 6104 N N . ASN A 1 760 ? -10.922 6.324 -25.235 1.00 79.88 760 ASN A N 1
ATOM 6105 C CA . ASN A 1 760 ? -10.935 4.870 -25.427 1.00 79.88 760 ASN A CA 1
ATOM 6106 C C . ASN A 1 760 ? -12.328 4.284 -25.146 1.00 79.88 760 ASN A C 1
ATOM 6108 O O . ASN A 1 760 ? -12.827 3.510 -25.961 1.00 79.88 760 ASN A O 1
ATOM 6112 N N . LEU A 1 761 ? -12.983 4.714 -24.060 1.00 82.88 761 LEU A N 1
ATOM 6113 C CA . LEU A 1 761 ? -14.347 4.297 -23.713 1.00 82.88 761 LEU A CA 1
ATOM 6114 C C . LEU A 1 761 ? -15.362 4.674 -24.805 1.00 82.88 761 LEU A C 1
ATOM 6116 O O . LEU A 1 761 ? -16.115 3.821 -25.267 1.00 82.88 761 LEU A O 1
ATOM 6120 N N . GLN A 1 762 ? -15.349 5.933 -25.260 1.00 81.00 762 GLN A N 1
ATOM 6121 C CA . GLN A 1 762 ? -16.257 6.441 -26.297 1.00 81.00 762 GLN A CA 1
ATOM 6122 C C . GLN A 1 762 ? -16.159 5.662 -27.614 1.00 81.00 762 GLN A C 1
ATOM 6124 O O . GLN A 1 762 ? -17.155 5.501 -28.320 1.00 81.00 762 GLN A O 1
ATOM 6129 N N . LEU A 1 763 ? -14.952 5.210 -27.957 1.00 79.12 763 LEU A N 1
ATOM 6130 C CA . LEU A 1 763 ? -14.658 4.496 -29.196 1.00 79.12 763 LEU A CA 1
ATOM 6131 C C . LEU A 1 763 ? -14.763 2.967 -29.049 1.00 79.12 763 LEU A C 1
ATOM 6133 O O . LEU A 1 763 ? -14.384 2.258 -29.980 1.00 79.12 763 LEU A O 1
ATOM 6137 N N . GLY A 1 764 ? -15.224 2.455 -27.899 1.00 74.56 764 GLY A N 1
ATOM 6138 C CA . GLY A 1 764 ? -15.308 1.015 -27.626 1.00 74.56 764 GLY A CA 1
ATOM 6139 C C . GLY A 1 764 ? -13.952 0.305 -27.713 1.00 74.56 764 GLY A C 1
ATOM 6140 O O . GLY A 1 764 ? -13.873 -0.827 -28.186 1.00 74.56 764 GLY A O 1
ATOM 6141 N N . ARG A 1 765 ? -12.865 0.995 -27.349 1.00 70.50 765 ARG A N 1
ATOM 6142 C CA . ARG A 1 765 ? -11.496 0.480 -27.449 1.00 70.50 765 ARG A CA 1
ATOM 6143 C C . ARG A 1 765 ? -11.067 -0.160 -26.136 1.00 70.50 765 ARG A C 1
ATOM 6145 O O . ARG A 1 765 ? -10.707 0.552 -25.198 1.00 70.50 765 ARG A O 1
ATOM 6152 N N . ASP A 1 766 ? -10.952 -1.485 -26.149 1.00 61.84 766 ASP A N 1
ATOM 6153 C CA . ASP A 1 766 ? -10.209 -2.274 -25.158 1.00 61.84 766 ASP A CA 1
ATOM 6154 C C . ASP A 1 766 ? -8.699 -1.997 -25.260 1.00 61.84 766 ASP A C 1
ATOM 6156 O O . ASP A 1 766 ? -7.897 -2.827 -25.699 1.00 61.84 766 ASP A O 1
ATOM 6160 N N . ARG A 1 767 ? -8.291 -0.777 -24.899 1.00 61.91 767 ARG A N 1
ATOM 6161 C CA . ARG A 1 767 ? -6.884 -0.389 -24.838 1.00 61.91 767 ARG A CA 1
ATOM 6162 C C . ARG A 1 767 ? -6.325 -0.784 -23.477 1.00 61.91 767 ARG A C 1
ATOM 6164 O O . ARG A 1 767 ? -6.309 0.027 -22.553 1.00 61.91 767 ARG A O 1
ATOM 6171 N N . GLU A 1 768 ? -5.877 -2.040 -23.408 1.00 59.12 768 GLU A N 1
ATOM 6172 C CA . GLU A 1 768 ? -5.059 -2.624 -22.332 1.00 59.12 768 GLU A CA 1
ATOM 6173 C C . GLU A 1 768 ? -4.165 -1.545 -21.677 1.00 59.12 768 GLU A C 1
ATOM 6175 O O . GLU A 1 768 ? -3.415 -0.866 -22.392 1.00 59.12 768 GLU A O 1
ATOM 6180 N N . PRO A 1 769 ? -4.265 -1.320 -20.353 1.00 58.41 769 PRO A N 1
ATOM 6181 C CA . PRO A 1 769 ? -3.588 -0.204 -19.703 1.00 58.41 769 PRO A CA 1
ATOM 6182 C C . PRO A 1 769 ? -2.064 -0.350 -19.782 1.00 58.41 769 PRO A C 1
ATOM 6184 O O . PRO A 1 769 ? -1.512 -1.446 -19.702 1.00 58.41 769 PRO A O 1
ATOM 6187 N N . GLU A 1 770 ? -1.370 0.777 -19.961 1.00 56.59 770 GLU A N 1
ATOM 6188 C CA . GLU A 1 770 ? 0.045 0.775 -20.342 1.00 56.59 770 GLU A CA 1
ATOM 6189 C C . GLU A 1 770 ? 0.957 0.459 -19.141 1.00 56.59 770 GLU A C 1
ATOM 6191 O O . GLU A 1 770 ? 1.501 1.350 -18.491 1.00 56.59 770 GLU A O 1
ATOM 6196 N N . LEU A 1 771 ? 1.145 -0.832 -18.841 1.00 60.19 771 LEU A N 1
ATOM 6197 C CA . LEU A 1 771 ? 2.174 -1.298 -17.907 1.00 60.19 771 LEU A CA 1
ATOM 6198 C C . LEU A 1 771 ? 3.572 -1.121 -18.520 1.00 60.19 771 LEU A C 1
ATOM 6200 O O . LEU A 1 771 ? 4.027 -1.935 -19.330 1.00 60.19 771 LEU A O 1
ATOM 6204 N N . TYR A 1 772 ? 4.265 -0.065 -18.094 1.00 61.91 772 TYR A N 1
ATOM 6205 C CA . TYR A 1 772 ? 5.660 0.226 -18.431 1.00 61.91 772 TYR A CA 1
ATOM 6206 C C . TYR A 1 772 ? 6.607 -0.724 -17.683 1.00 61.91 772 TYR A C 1
ATOM 6208 O O . TYR A 1 772 ? 7.215 -0.378 -16.673 1.00 61.91 772 TYR A O 1
ATOM 6216 N N . TRP A 1 773 ? 6.729 -1.958 -18.178 1.00 65.00 773 TRP A N 1
ATOM 6217 C CA . TRP A 1 773 ? 7.471 -3.027 -17.496 1.00 65.00 773 TRP A CA 1
ATOM 6218 C C . TRP A 1 773 ? 8.957 -2.705 -17.235 1.00 65.00 773 TRP A C 1
ATOM 6220 O O . TRP A 1 773 ? 9.557 -3.304 -16.343 1.00 65.00 773 TRP A O 1
ATOM 6230 N N . THR A 1 774 ? 9.533 -1.742 -17.966 1.00 59.28 774 THR A N 1
ATOM 6231 C CA . THR A 1 774 ? 10.917 -1.261 -17.821 1.00 59.28 774 THR A CA 1
ATOM 6232 C C . THR A 1 774 ? 11.217 -0.631 -16.457 1.00 59.28 774 THR A C 1
ATOM 6234 O O . THR A 1 774 ? 12.392 -0.478 -16.129 1.00 59.28 774 THR A O 1
ATOM 6237 N N . SER A 1 775 ? 10.198 -0.291 -15.652 1.00 69.75 775 SER A N 1
ATOM 6238 C CA . SER A 1 775 ? 10.368 0.184 -14.271 1.00 69.75 775 SER A CA 1
ATOM 6239 C C . SER A 1 775 ? 9.906 -0.798 -13.188 1.00 69.75 775 SER A C 1
ATOM 6241 O O . SER A 1 775 ? 10.133 -0.511 -12.019 1.00 69.75 775 SER A O 1
ATOM 6243 N N . ILE A 1 776 ? 9.326 -1.965 -13.512 1.00 80.62 776 ILE A N 1
ATOM 6244 C CA . ILE A 1 776 ? 8.719 -2.862 -12.499 1.00 80.62 776 ILE A CA 1
ATOM 6245 C C . ILE A 1 776 ? 9.725 -3.303 -11.421 1.00 80.62 776 ILE A C 1
ATOM 6247 O O . ILE A 1 776 ? 9.380 -3.316 -10.240 1.00 80.62 776 ILE A O 1
ATOM 6251 N N . GLY A 1 777 ? 10.968 -3.629 -11.802 1.00 83.75 777 GLY A N 1
ATOM 6252 C CA . GLY A 1 777 ? 12.033 -3.956 -10.845 1.00 83.75 777 GLY A CA 1
ATOM 6253 C C . GLY A 1 777 ? 12.337 -2.774 -9.921 1.00 83.75 777 GLY A C 1
ATOM 6254 O O . GLY A 1 777 ? 12.233 -2.901 -8.701 1.00 83.75 777 GLY A O 1
ATOM 6255 N N . ARG A 1 778 ? 12.613 -1.601 -10.505 1.00 81.31 778 ARG A N 1
ATOM 6256 C CA . ARG A 1 778 ? 12.813 -0.309 -9.819 1.00 81.31 778 ARG A CA 1
ATOM 6257 C C . ARG A 1 778 ? 11.692 0.060 -8.843 1.00 81.31 778 ARG A C 1
ATOM 6259 O O . ARG A 1 778 ? 11.967 0.430 -7.703 1.00 81.31 778 ARG A O 1
ATOM 6266 N N . ASP A 1 779 ? 10.441 -0.021 -9.288 1.00 84.12 779 ASP A N 1
ATOM 6267 C CA . ASP A 1 779 ? 9.258 0.372 -8.519 1.00 84.12 779 ASP A CA 1
ATOM 6268 C C . ASP A 1 779 ? 9.064 -0.550 -7.309 1.00 84.12 779 ASP A C 1
ATOM 6270 O O . ASP A 1 779 ? 8.889 -0.069 -6.190 1.00 84.12 779 ASP A O 1
ATOM 6274 N N . ILE A 1 780 ? 9.195 -1.869 -7.498 1.00 90.81 780 ILE A N 1
ATOM 6275 C CA . ILE A 1 780 ? 9.167 -2.838 -6.393 1.00 90.81 780 ILE A CA 1
ATOM 6276 C C . ILE A 1 780 ? 10.349 -2.599 -5.441 1.00 90.81 780 ILE A C 1
ATOM 6278 O O . ILE A 1 780 ? 10.150 -2.515 -4.228 1.00 90.81 780 ILE A O 1
ATOM 6282 N N . ALA A 1 781 ? 11.566 -2.433 -5.965 1.00 89.38 781 ALA A N 1
ATOM 6283 C CA . ALA A 1 781 ? 12.770 -2.229 -5.162 1.00 89.38 781 ALA A CA 1
ATOM 6284 C C . ALA A 1 781 ? 12.681 -0.994 -4.250 1.00 89.38 781 ALA A C 1
ATOM 6286 O O . ALA A 1 781 ? 13.072 -1.081 -3.087 1.00 89.38 781 ALA A O 1
ATOM 6287 N N . ARG A 1 782 ? 12.111 0.122 -4.725 1.00 86.75 782 ARG A N 1
ATOM 6288 C CA . ARG A 1 782 ? 11.869 1.333 -3.914 1.00 86.75 782 ARG A CA 1
ATOM 6289 C C . ARG A 1 782 ? 11.011 1.043 -2.677 1.00 86.75 782 ARG A C 1
ATOM 6291 O O . ARG A 1 782 ? 11.394 1.405 -1.565 1.00 86.75 782 ARG A O 1
ATOM 6298 N N . TRP A 1 783 ? 9.904 0.315 -2.842 1.00 92.19 783 TRP A N 1
ATOM 6299 C CA . TRP A 1 783 ? 9.048 -0.092 -1.719 1.00 92.19 783 TRP A CA 1
ATOM 6300 C C . TRP A 1 783 ? 9.756 -1.040 -0.740 1.00 92.19 783 TRP A C 1
ATOM 6302 O O . TRP A 1 783 ? 9.572 -0.906 0.471 1.00 92.19 783 TRP A O 1
ATOM 6312 N N . LEU A 1 784 ? 10.591 -1.964 -1.231 1.00 92.94 784 LEU A N 1
ATOM 6313 C CA . LEU A 1 784 ? 11.380 -2.854 -0.370 1.00 92.94 784 LEU A CA 1
ATOM 6314 C C . LEU A 1 784 ? 12.485 -2.093 0.389 1.00 92.94 784 LEU A C 1
ATOM 6316 O O . LEU A 1 784 ? 12.710 -2.374 1.568 1.00 92.94 784 LEU A O 1
ATOM 6320 N N . PHE A 1 785 ? 13.129 -1.102 -0.240 1.00 89.19 785 PHE A N 1
ATOM 6321 C CA . PHE A 1 785 ? 14.121 -0.235 0.403 1.00 89.19 785 PHE A CA 1
ATOM 6322 C C . PHE A 1 785 ? 13.515 0.567 1.554 1.00 89.19 785 PHE A C 1
ATOM 6324 O O . PHE A 1 785 ? 13.999 0.464 2.684 1.00 89.19 785 PHE A O 1
ATOM 6331 N N . ASP A 1 786 ? 12.437 1.311 1.295 1.00 88.81 786 ASP A N 1
ATOM 6332 C CA . ASP A 1 786 ? 11.759 2.110 2.321 1.00 88.81 786 ASP A CA 1
ATOM 6333 C C . ASP A 1 786 ? 11.215 1.227 3.464 1.00 88.81 786 ASP A C 1
ATOM 6335 O O . ASP A 1 786 ? 11.295 1.596 4.638 1.00 88.81 786 ASP A O 1
ATOM 6339 N N . ALA A 1 787 ? 10.725 0.019 3.154 1.00 91.38 787 ALA A N 1
ATOM 6340 C CA . ALA A 1 787 ? 10.269 -0.941 4.159 1.00 91.38 787 ALA A CA 1
ATOM 6341 C C . ALA A 1 787 ? 11.403 -1.466 5.063 1.00 91.38 787 ALA A C 1
ATOM 6343 O O . ALA A 1 787 ? 11.208 -1.594 6.275 1.00 91.38 787 ALA A O 1
ATOM 6344 N N . LEU A 1 788 ? 12.591 -1.754 4.518 1.00 89.56 788 LEU A N 1
ATOM 6345 C CA . LEU A 1 788 ? 13.749 -2.140 5.333 1.00 89.56 788 LEU A CA 1
ATOM 6346 C C . LEU A 1 788 ? 14.281 -0.957 6.154 1.00 89.56 788 LEU A C 1
ATOM 6348 O O . LEU A 1 788 ? 14.597 -1.124 7.336 1.00 89.56 788 LEU A O 1
ATOM 6352 N N . ALA A 1 789 ? 14.358 0.238 5.566 1.00 84.94 789 ALA A N 1
ATOM 6353 C CA . ALA A 1 789 ? 14.885 1.431 6.226 1.00 84.94 789 ALA A CA 1
ATOM 6354 C C . ALA A 1 789 ? 14.049 1.874 7.432 1.00 84.94 789 ALA A C 1
ATOM 6356 O O . ALA A 1 789 ? 14.624 2.170 8.481 1.00 84.94 789 ALA A O 1
ATOM 6357 N N . ALA A 1 790 ? 12.720 1.756 7.356 1.00 81.50 790 ALA A N 1
ATOM 6358 C CA . ALA A 1 790 ? 11.826 1.986 8.490 1.00 81.50 790 ALA A CA 1
ATOM 6359 C C . ALA A 1 790 ? 12.114 1.084 9.716 1.00 81.50 790 ALA A C 1
ATOM 6361 O O . ALA A 1 790 ? 11.660 1.396 10.817 1.00 81.50 790 ALA A O 1
ATOM 6362 N N . THR A 1 791 ? 12.882 -0.007 9.562 1.00 80.00 791 THR A N 1
ATOM 6363 C CA . THR A 1 791 ? 13.346 -0.864 10.678 1.00 80.00 791 THR A CA 1
ATOM 6364 C C . THR A 1 791 ? 14.761 -0.561 11.177 1.00 80.00 791 THR A C 1
ATOM 6366 O O . THR A 1 791 ? 15.153 -1.059 12.230 1.00 80.00 791 THR A O 1
ATOM 6369 N N . LYS A 1 792 ? 15.517 0.306 10.491 1.00 74.06 792 LYS A N 1
ATOM 6370 C CA . LYS A 1 792 ? 16.812 0.817 10.979 1.00 74.06 792 LYS A CA 1
ATOM 6371 C C . LYS A 1 792 ? 16.636 1.891 12.070 1.00 74.06 792 LYS A C 1
ATOM 6373 O O . LYS A 1 792 ? 17.547 2.120 12.858 1.00 74.06 792 LYS A O 1
ATOM 6378 N N . THR A 1 793 ? 15.470 2.540 12.138 1.00 66.50 793 THR A N 1
ATOM 6379 C CA . THR A 1 793 ? 15.201 3.729 12.970 1.00 66.50 793 THR A CA 1
ATOM 6380 C C . THR A 1 793 ? 14.521 3.397 14.310 1.00 66.50 793 THR A C 1
ATOM 6382 O O . THR A 1 793 ? 13.378 3.790 14.547 1.00 66.50 793 THR A O 1
ATOM 6385 N N . ASP A 1 794 ? 15.201 2.646 15.182 1.00 70.81 794 ASP A N 1
ATOM 6386 C CA . ASP A 1 794 ? 14.731 2.160 16.503 1.00 70.81 794 ASP A CA 1
ATOM 6387 C C . ASP A 1 794 ? 13.461 1.277 16.510 1.00 70.81 794 ASP A C 1
ATOM 6389 O O . ASP A 1 794 ? 13.023 0.833 17.574 1.00 70.81 794 ASP A O 1
ATOM 6393 N N . VAL A 1 795 ? 12.844 0.998 15.357 1.00 80.69 795 VAL A N 1
ATOM 6394 C CA . VAL A 1 795 ? 11.667 0.123 15.254 1.00 80.69 795 VAL A CA 1
ATOM 6395 C C . VAL A 1 795 ? 12.129 -1.338 15.298 1.00 80.69 795 VAL A C 1
ATOM 6397 O O . VAL A 1 795 ? 12.832 -1.770 14.386 1.00 80.69 795 VAL A O 1
ATOM 6400 N N . PRO A 1 796 ? 11.731 -2.152 16.298 1.00 77.81 796 PRO A N 1
ATOM 6401 C CA . PRO A 1 796 ? 12.142 -3.552 16.343 1.00 77.81 796 PRO A CA 1
ATOM 6402 C C . PRO A 1 796 ? 11.656 -4.315 15.104 1.00 77.81 796 PRO A C 1
ATOM 6404 O O . PRO A 1 796 ? 10.494 -4.191 14.724 1.00 77.81 796 PRO A O 1
ATOM 6407 N N . ALA A 1 797 ? 12.486 -5.185 14.524 1.00 74.12 797 ALA A N 1
ATOM 6408 C CA . ALA A 1 797 ? 12.134 -5.969 13.327 1.00 74.12 797 ALA A CA 1
ATOM 6409 C C . ALA A 1 797 ? 10.979 -6.982 13.533 1.00 74.12 797 ALA A C 1
ATOM 6411 O O . ALA A 1 797 ? 10.500 -7.589 12.579 1.00 74.12 797 ALA A O 1
ATOM 6412 N N . THR A 1 798 ? 10.506 -7.162 14.773 1.00 83.62 798 THR A N 1
ATOM 6413 C CA . THR A 1 798 ? 9.271 -7.897 15.111 1.00 83.62 798 THR A CA 1
ATOM 6414 C C . THR A 1 798 ? 8.028 -7.002 15.197 1.00 83.62 798 THR A C 1
ATOM 6416 O O . THR A 1 798 ? 6.946 -7.497 15.510 1.00 83.62 798 THR A O 1
ATOM 6419 N N . SER A 1 799 ? 8.181 -5.687 15.022 1.00 90.38 799 SER A N 1
ATOM 6420 C CA . SER A 1 799 ? 7.116 -4.684 15.145 1.00 90.38 799 SER A CA 1
ATOM 6421 C C . SER A 1 799 ? 6.500 -4.268 13.812 1.00 90.38 799 SER A C 1
ATOM 6423 O O . SER A 1 799 ? 5.390 -3.735 13.805 1.00 90.38 799 SER A O 1
ATOM 6425 N N . PHE A 1 800 ? 7.183 -4.539 12.701 1.00 94.62 800 PHE A N 1
ATOM 6426 C CA . PHE A 1 800 ? 6.745 -4.187 11.356 1.00 94.62 800 PHE A CA 1
ATOM 6427 C C . PHE A 1 800 ? 6.893 -5.368 10.389 1.00 94.62 800 PHE A C 1
ATOM 6429 O O . PHE A 1 800 ? 7.899 -6.077 10.419 1.00 94.62 800 PHE A O 1
ATOM 6436 N N . VAL A 1 801 ? 5.891 -5.554 9.530 1.00 95.75 801 VAL A N 1
ATOM 6437 C CA . VAL A 1 801 ? 5.916 -6.459 8.376 1.00 95.75 801 VAL A CA 1
ATOM 6438 C C . VAL A 1 801 ? 5.395 -5.701 7.156 1.00 95.75 801 VAL A C 1
ATOM 6440 O O . VAL A 1 801 ? 4.324 -5.095 7.215 1.00 95.75 801 VAL A O 1
ATOM 6443 N N . PHE A 1 802 ? 6.128 -5.778 6.049 1.00 97.12 802 PHE A N 1
ATOM 6444 C CA . PHE A 1 802 ? 5.688 -5.356 4.725 1.00 97.12 802 PHE A CA 1
ATOM 6445 C C . PHE A 1 802 ? 5.319 -6.580 3.881 1.00 97.12 802 PHE A C 1
ATOM 6447 O O . PHE A 1 802 ? 6.064 -7.560 3.842 1.00 97.12 802 PHE A O 1
ATOM 6454 N N . VAL A 1 803 ? 4.181 -6.516 3.195 1.00 97.62 803 VAL A N 1
ATOM 6455 C CA . VAL A 1 803 ? 3.676 -7.565 2.308 1.00 97.62 803 VAL A CA 1
ATOM 6456 C C . VAL A 1 803 ? 3.440 -6.968 0.922 1.00 97.62 803 VAL A C 1
ATOM 6458 O O . VAL A 1 803 ? 2.544 -6.144 0.744 1.00 97.62 803 VAL A O 1
ATOM 6461 N N . LEU A 1 804 ? 4.217 -7.416 -0.063 1.00 97.69 804 LEU A N 1
ATOM 6462 C CA . LEU A 1 804 ? 3.910 -7.197 -1.474 1.00 97.69 804 LEU A CA 1
ATOM 6463 C C . LEU A 1 804 ? 2.794 -8.177 -1.868 1.00 97.69 804 LEU A C 1
ATOM 6465 O O . LEU A 1 804 ? 3.015 -9.388 -1.917 1.00 97.69 804 LEU A O 1
ATOM 6469 N N . GLU A 1 805 ? 1.584 -7.666 -2.062 1.00 96.81 805 GLU A N 1
ATOM 6470 C CA . GLU A 1 805 ? 0.361 -8.465 -2.142 1.00 96.81 805 GLU A CA 1
ATOM 6471 C C . GLU A 1 805 ? -0.190 -8.525 -3.570 1.00 96.81 805 GLU A C 1
ATOM 6473 O O . GLU A 1 805 ? -0.248 -7.520 -4.275 1.00 96.81 805 GLU A O 1
ATOM 6478 N N . ALA A 1 806 ? -0.607 -9.721 -3.986 1.00 93.94 806 ALA A N 1
ATOM 6479 C CA . ALA A 1 806 ? -1.278 -10.001 -5.251 1.00 93.94 806 ALA A CA 1
ATOM 6480 C C . ALA A 1 806 ? -2.708 -10.543 -5.075 1.00 93.94 806 ALA A C 1
ATOM 6482 O O . ALA A 1 806 ? -3.463 -10.575 -6.049 1.00 93.94 806 ALA A O 1
ATOM 6483 N N . GLY A 1 807 ? -3.097 -10.970 -3.866 1.00 91.44 807 GLY A N 1
ATOM 6484 C CA . GLY A 1 807 ? -4.478 -11.319 -3.526 1.00 91.44 807 GLY A CA 1
ATOM 6485 C C . GLY A 1 807 ? -5.019 -12.486 -4.356 1.00 91.44 807 GLY A C 1
ATOM 6486 O O . GLY A 1 807 ? -4.575 -13.624 -4.212 1.00 91.44 807 GLY A O 1
ATOM 6487 N N . SER A 1 808 ? -5.986 -12.215 -5.235 1.00 89.38 808 SER A N 1
ATOM 6488 C CA . SER A 1 808 ? -6.509 -13.169 -6.225 1.00 89.38 808 SER A CA 1
ATOM 6489 C C . SER A 1 808 ? -5.535 -13.446 -7.378 1.00 89.38 808 SER A C 1
ATOM 6491 O O . SER A 1 808 ? -5.496 -14.559 -7.900 1.00 89.38 808 SER A O 1
ATOM 6493 N N . HIS A 1 809 ? -4.710 -12.471 -7.761 1.00 90.00 809 HIS A N 1
ATOM 6494 C CA . HIS A 1 809 ? -3.926 -12.484 -9.000 1.00 90.00 809 HIS A CA 1
ATOM 6495 C C . HIS A 1 809 ? -2.501 -13.058 -8.816 1.00 90.00 809 HIS A C 1
ATOM 6497 O O . HIS A 1 809 ? -1.592 -12.754 -9.589 1.00 90.00 809 HIS A O 1
ATOM 6503 N N . ARG A 1 810 ? -2.281 -13.909 -7.801 1.00 93.12 810 ARG A N 1
ATOM 6504 C CA . ARG A 1 810 ? -0.955 -14.457 -7.424 1.00 93.12 810 ARG A CA 1
ATOM 6505 C C . ARG A 1 810 ? -0.200 -15.108 -8.581 1.00 93.12 810 ARG A C 1
ATOM 6507 O O . ARG A 1 810 ? 0.985 -14.852 -8.749 1.00 93.12 810 ARG A O 1
ATOM 6514 N N . ASN A 1 811 ? -0.882 -15.902 -9.406 1.00 92.00 811 ASN A N 1
ATOM 6515 C CA . ASN A 1 811 ? -0.256 -16.572 -10.552 1.00 92.00 811 ASN A CA 1
ATOM 6516 C C . ASN A 1 811 ? 0.234 -15.571 -11.616 1.00 92.00 811 ASN A C 1
ATOM 6518 O O . ASN A 1 811 ? 1.271 -15.797 -12.234 1.00 92.00 811 ASN A O 1
ATOM 6522 N N . PHE A 1 812 ? -0.483 -14.456 -11.801 1.00 89.50 812 PHE A N 1
ATOM 6523 C CA . PHE A 1 812 ? -0.070 -13.371 -12.692 1.00 89.50 812 PHE A CA 1
ATOM 6524 C C . PHE A 1 812 ? 1.131 -12.615 -12.107 1.00 89.50 812 PHE A C 1
ATOM 6526 O O . PHE A 1 812 ? 2.108 -12.394 -12.816 1.00 89.50 812 PHE A O 1
ATOM 6533 N N . ALA A 1 813 ? 1.133 -12.329 -10.800 1.00 91.25 813 ALA A N 1
ATOM 6534 C CA . ALA A 1 813 ? 2.292 -11.748 -10.118 1.00 91.25 813 ALA A CA 1
ATOM 6535 C C . ALA A 1 813 ? 3.553 -12.627 -10.249 1.00 91.25 813 ALA A C 1
ATOM 6537 O O . ALA A 1 813 ? 4.620 -12.118 -10.584 1.00 91.25 813 ALA A O 1
ATOM 6538 N N . THR A 1 814 ? 3.425 -13.949 -10.072 1.00 93.69 814 THR A N 1
ATOM 6539 C CA . THR A 1 814 ? 4.508 -14.927 -10.293 1.00 93.69 814 THR A CA 1
ATOM 6540 C C . THR A 1 814 ? 5.051 -14.890 -11.723 1.00 93.69 814 THR A C 1
ATOM 6542 O O . THR A 1 814 ? 6.265 -14.825 -11.918 1.00 93.69 814 THR A O 1
ATOM 6545 N N . ASP A 1 815 ? 4.176 -14.904 -12.729 1.00 90.31 815 ASP A N 1
ATOM 6546 C CA . ASP A 1 815 ? 4.568 -14.844 -14.142 1.00 90.31 815 ASP A CA 1
ATOM 6547 C C . ASP A 1 815 ? 5.282 -13.521 -14.485 1.00 90.31 815 ASP A C 1
ATOM 6549 O O . ASP A 1 815 ? 6.321 -13.518 -15.148 1.00 90.31 815 ASP A O 1
ATOM 6553 N N . MET A 1 816 ? 4.799 -12.402 -13.943 1.00 87.69 816 MET A N 1
ATOM 6554 C CA . MET A 1 816 ? 5.404 -11.078 -14.110 1.00 87.69 816 MET A CA 1
ATOM 6555 C C . MET A 1 816 ? 6.788 -10.977 -13.447 1.00 87.69 816 MET A C 1
ATOM 6557 O O . MET A 1 816 ? 7.734 -10.469 -14.061 1.00 87.69 816 MET A O 1
ATOM 6561 N N . PHE A 1 817 ? 6.951 -11.526 -12.239 1.00 91.81 817 PHE A N 1
ATOM 6562 C CA . PHE A 1 817 ? 8.250 -11.615 -11.562 1.00 91.81 817 PHE A CA 1
ATOM 6563 C C . PHE A 1 817 ? 9.241 -12.481 -12.363 1.00 91.81 817 PHE A C 1
ATOM 6565 O O . PHE A 1 817 ? 10.391 -12.087 -12.579 1.00 91.81 817 PHE A O 1
ATOM 6572 N N . GLN A 1 818 ? 8.774 -13.617 -12.894 1.00 91.50 818 GLN A N 1
ATOM 6573 C CA . GLN A 1 818 ? 9.582 -14.542 -13.690 1.00 91.50 818 GLN A CA 1
ATOM 6574 C C . GLN A 1 818 ? 10.017 -13.958 -15.045 1.00 91.50 818 GLN A C 1
ATOM 6576 O O . GLN A 1 818 ? 11.141 -14.222 -15.482 1.00 91.50 818 GLN A O 1
ATOM 6581 N N . ARG A 1 819 ? 9.153 -13.191 -15.725 1.00 86.00 819 ARG A N 1
ATOM 6582 C CA . ARG A 1 819 ? 9.413 -12.645 -17.073 1.00 86.00 819 ARG A CA 1
ATOM 6583 C C . ARG A 1 819 ? 10.194 -11.339 -17.081 1.00 86.00 819 ARG A C 1
ATOM 6585 O O . ARG A 1 819 ? 10.989 -11.134 -17.998 1.00 86.00 819 ARG A O 1
ATOM 6592 N N . TYR A 1 820 ? 9.950 -10.463 -16.107 1.00 85.62 820 TYR A N 1
ATOM 6593 C CA . TYR A 1 820 ? 10.456 -9.089 -16.126 1.00 85.62 820 TYR A CA 1
ATOM 6594 C C . TYR A 1 820 ? 11.472 -8.842 -15.012 1.00 85.62 820 TYR A C 1
ATOM 6596 O O . TYR A 1 820 ? 12.608 -8.482 -15.315 1.00 85.62 820 TYR A O 1
ATOM 6604 N N . VAL A 1 821 ? 11.128 -9.125 -13.749 1.00 89.75 821 VAL A N 1
ATOM 6605 C CA . VAL A 1 821 ? 12.023 -8.857 -12.607 1.00 89.75 821 VAL A CA 1
ATOM 6606 C C . VAL A 1 821 ? 13.273 -9.738 -12.660 1.00 89.75 821 VAL A C 1
ATOM 6608 O O . VAL A 1 821 ? 14.389 -9.228 -12.713 1.00 89.75 821 VAL A O 1
ATOM 6611 N N . HIS A 1 822 ? 13.128 -11.064 -12.739 1.00 91.75 822 HIS A N 1
ATOM 6612 C CA . HIS A 1 822 ? 14.292 -11.958 -12.805 1.00 91.75 822 HIS A CA 1
ATOM 6613 C C . HIS A 1 822 ? 15.128 -11.793 -14.085 1.00 91.75 822 HIS A C 1
ATOM 6615 O O . HIS A 1 822 ? 16.342 -12.000 -14.046 1.00 91.75 822 HIS A O 1
ATOM 6621 N N . ARG A 1 823 ? 14.509 -11.361 -15.191 1.00 89.25 823 ARG A N 1
ATOM 6622 C CA . ARG A 1 823 ? 15.193 -11.029 -16.450 1.00 89.25 823 ARG A CA 1
ATOM 6623 C C . ARG A 1 823 ? 16.025 -9.751 -16.315 1.00 89.25 823 ARG A C 1
ATOM 6625 O O . ARG A 1 823 ? 17.196 -9.759 -16.685 1.00 89.25 823 ARG A O 1
ATOM 6632 N N . GLY A 1 824 ? 15.449 -8.683 -15.759 1.00 87.62 824 GLY A N 1
ATOM 6633 C CA . GLY A 1 824 ? 16.150 -7.427 -15.471 1.00 87.62 824 GLY A CA 1
ATOM 6634 C C . GLY A 1 824 ? 17.311 -7.634 -14.499 1.00 87.62 824 GLY A C 1
ATOM 6635 O O . GLY A 1 824 ? 18.446 -7.270 -14.810 1.00 87.62 824 GLY A O 1
ATOM 6636 N N . ASN A 1 825 ? 17.058 -8.337 -13.391 1.00 91.25 825 ASN A N 1
ATOM 6637 C CA . ASN A 1 825 ? 18.065 -8.669 -12.384 1.00 91.25 825 ASN A CA 1
ATOM 6638 C C . ASN A 1 825 ? 19.247 -9.459 -12.972 1.00 91.25 825 ASN A C 1
ATOM 6640 O O . ASN A 1 825 ? 20.397 -9.185 -12.629 1.00 91.25 825 ASN A O 1
ATOM 6644 N N . ALA A 1 826 ? 19.000 -10.414 -13.876 1.00 93.06 826 ALA A N 1
ATOM 6645 C CA . ALA A 1 826 ? 20.078 -11.157 -14.526 1.00 93.06 826 ALA A CA 1
ATOM 6646 C C . ALA A 1 826 ? 20.895 -10.295 -15.502 1.00 93.06 826 ALA A C 1
ATOM 6648 O O . ALA A 1 826 ? 22.119 -10.417 -15.524 1.00 93.06 826 ALA A O 1
ATOM 6649 N N . TRP A 1 827 ? 20.266 -9.383 -16.251 1.00 92.19 827 TRP A N 1
ATOM 6650 C CA . TRP A 1 827 ? 20.998 -8.419 -17.081 1.00 92.19 827 TRP A CA 1
ATOM 6651 C C . TRP A 1 827 ? 21.858 -7.461 -16.243 1.00 92.19 827 TRP A C 1
ATOM 6653 O O . TRP A 1 827 ? 23.021 -7.251 -16.584 1.00 92.19 827 TRP A O 1
ATOM 6663 N N . ALA A 1 828 ? 21.345 -6.961 -15.115 1.00 90.69 828 ALA A N 1
ATOM 6664 C CA . ALA A 1 828 ? 22.097 -6.109 -14.191 1.00 90.69 828 ALA A CA 1
ATOM 6665 C C . ALA A 1 828 ? 23.289 -6.838 -13.537 1.00 90.69 828 ALA A C 1
ATOM 6667 O O . ALA A 1 828 ? 24.392 -6.292 -13.462 1.00 90.69 828 ALA A O 1
ATOM 6668 N N . ARG A 1 829 ? 23.110 -8.103 -13.126 1.00 93.44 829 ARG A N 1
ATOM 6669 C CA . ARG A 1 829 ? 24.208 -8.947 -12.616 1.00 93.44 829 ARG A CA 1
ATOM 6670 C C . ARG A 1 829 ? 25.263 -9.242 -13.687 1.00 93.44 829 ARG A C 1
ATOM 6672 O O . ARG A 1 829 ? 26.454 -9.164 -13.394 1.00 93.44 829 ARG A O 1
ATOM 6679 N N . ALA A 1 830 ? 24.846 -9.542 -14.920 1.00 94.19 830 ALA A N 1
ATOM 6680 C CA . ALA A 1 830 ? 25.767 -9.783 -16.030 1.00 94.19 830 ALA A CA 1
ATOM 6681 C C . ALA A 1 830 ? 26.574 -8.523 -16.388 1.00 94.19 830 ALA A C 1
ATOM 6683 O O . ALA A 1 830 ? 27.794 -8.602 -16.519 1.00 94.19 830 ALA A O 1
ATOM 6684 N N . TYR A 1 831 ? 25.918 -7.360 -16.460 1.00 92.62 831 TYR A N 1
ATOM 6685 C CA . TYR A 1 831 ? 26.563 -6.062 -16.672 1.00 92.62 831 TYR A CA 1
ATOM 6686 C C . TYR A 1 831 ? 27.628 -5.761 -15.609 1.00 92.62 831 TYR A C 1
ATOM 6688 O O . TYR A 1 831 ? 28.771 -5.444 -15.949 1.00 92.62 831 TYR A O 1
ATOM 6696 N N . LYS A 1 832 ? 27.285 -5.937 -14.324 1.00 92.31 832 LYS A N 1
ATOM 6697 C CA . LYS A 1 832 ? 28.230 -5.750 -13.216 1.00 92.31 832 LYS A CA 1
ATOM 6698 C C . LYS A 1 832 ? 29.425 -6.699 -13.327 1.00 92.31 832 LYS A C 1
ATOM 6700 O O . LYS A 1 832 ? 30.557 -6.229 -13.327 1.00 92.31 832 LYS A O 1
ATOM 6705 N N . GLN A 1 833 ? 29.203 -8.005 -13.509 1.00 94.75 833 GLN A N 1
ATOM 6706 C CA . GLN A 1 833 ? 30.317 -8.956 -13.625 1.00 94.75 833 GLN A CA 1
ATOM 6707 C C . GLN A 1 833 ? 31.235 -8.622 -14.812 1.00 94.75 833 GLN A C 1
ATOM 6709 O O . GLN A 1 833 ? 32.456 -8.691 -14.674 1.00 94.75 833 GLN A O 1
ATOM 6714 N N . LEU A 1 834 ? 30.676 -8.271 -15.973 1.00 94.56 834 LEU A N 1
ATOM 6715 C CA . LEU A 1 834 ? 31.456 -7.962 -17.173 1.00 94.56 834 LEU A CA 1
ATOM 6716 C C . LEU A 1 834 ? 32.304 -6.693 -17.016 1.00 94.56 834 LEU A C 1
ATOM 6718 O O . LEU A 1 834 ? 33.464 -6.689 -17.433 1.00 94.56 834 LEU A O 1
ATOM 6722 N N . THR A 1 835 ? 31.750 -5.650 -16.395 1.00 91.44 835 THR A N 1
ATOM 6723 C CA . THR A 1 835 ? 32.455 -4.383 -16.144 1.00 91.44 835 THR A CA 1
ATOM 6724 C C . THR A 1 835 ? 33.501 -4.521 -15.031 1.00 91.44 835 THR A C 1
ATOM 6726 O O . THR A 1 835 ? 34.649 -4.131 -15.238 1.00 91.44 835 THR A O 1
ATOM 6729 N N . GLU A 1 836 ? 33.181 -5.173 -13.906 1.00 93.56 836 GLU A N 1
ATOM 6730 C CA . GLU A 1 836 ? 34.142 -5.463 -12.821 1.00 93.56 836 GLU A CA 1
ATOM 6731 C C . GLU A 1 836 ? 35.287 -6.392 -13.267 1.00 93.56 836 GLU A C 1
ATOM 6733 O O . GLU A 1 836 ? 36.415 -6.255 -12.795 1.00 93.56 836 GLU A O 1
ATOM 6738 N N . SER A 1 837 ? 35.032 -7.304 -14.213 1.00 93.31 837 SER A N 1
ATOM 6739 C CA . SER A 1 837 ? 36.063 -8.178 -14.803 1.00 93.31 837 SER A CA 1
ATOM 6740 C C . SER A 1 837 ? 36.896 -7.502 -15.903 1.00 93.31 837 SER A C 1
ATOM 6742 O O . SER A 1 837 ? 37.807 -8.134 -16.437 1.00 93.31 837 SER A O 1
ATOM 6744 N N . GLY A 1 838 ? 36.571 -6.266 -16.303 1.00 91.56 838 GLY A N 1
ATOM 6745 C CA . GLY A 1 838 ? 37.203 -5.584 -17.441 1.00 91.56 838 GLY A CA 1
ATOM 6746 C C . GLY A 1 838 ? 36.937 -6.238 -18.807 1.00 91.56 838 GLY A C 1
ATOM 6747 O O . GLY A 1 838 ? 37.669 -5.977 -19.758 1.00 91.56 838 GLY A O 1
ATOM 6748 N N . LEU A 1 839 ? 35.915 -7.098 -18.905 1.00 91.44 839 LEU A N 1
ATOM 6749 C CA . LEU A 1 839 ? 35.504 -7.778 -20.141 1.00 91.44 839 LEU A CA 1
ATOM 6750 C C . LEU A 1 839 ? 34.565 -6.916 -20.997 1.00 91.44 839 LEU A C 1
ATOM 6752 O O . LEU A 1 839 ? 34.489 -7.117 -22.205 1.00 91.44 839 LEU A O 1
ATOM 6756 N N . LEU A 1 840 ? 33.877 -5.956 -20.376 1.00 91.00 840 LEU A N 1
ATOM 6757 C CA . LEU A 1 840 ? 33.086 -4.919 -21.033 1.00 91.00 840 LEU A CA 1
ATOM 6758 C C . LEU A 1 840 ? 33.598 -3.552 -20.567 1.00 91.00 840 LEU A C 1
ATOM 6760 O O . LEU A 1 840 ? 33.533 -3.232 -19.381 1.00 91.00 840 LEU A O 1
ATOM 6764 N N . ILE A 1 841 ? 34.113 -2.751 -21.500 1.00 88.31 841 ILE A N 1
ATOM 6765 C CA . ILE A 1 841 ? 34.588 -1.387 -21.243 1.00 88.31 841 ILE A CA 1
ATOM 6766 C C . ILE A 1 841 ? 33.581 -0.433 -21.881 1.00 88.31 841 ILE A C 1
ATOM 6768 O O . ILE A 1 841 ? 33.522 -0.324 -23.101 1.00 88.31 841 ILE A O 1
ATOM 6772 N N . MET A 1 842 ? 32.773 0.227 -21.052 1.00 83.38 842 MET A N 1
ATOM 6773 C CA . MET A 1 842 ? 31.703 1.112 -21.516 1.00 83.38 842 MET A CA 1
ATOM 6774 C C . MET A 1 842 ? 32.253 2.471 -21.958 1.00 83.38 842 MET A C 1
ATOM 6776 O O . MET A 1 842 ? 32.895 3.165 -21.167 1.00 83.38 842 MET A O 1
ATOM 6780 N N . GLY A 1 843 ? 31.968 2.856 -23.201 1.00 82.75 843 GLY A N 1
ATOM 6781 C CA . GLY A 1 843 ? 32.294 4.150 -23.785 1.00 82.75 843 GLY A CA 1
ATOM 6782 C C . GLY A 1 843 ? 31.061 5.046 -23.886 1.00 82.75 843 GLY A C 1
ATOM 6783 O O . GLY A 1 843 ? 30.526 5.516 -22.879 1.00 82.75 843 GLY A O 1
ATOM 6784 N N . GLU A 1 844 ? 30.622 5.319 -25.113 1.00 74.62 844 GLU A N 1
ATOM 6785 C CA . GLU A 1 844 ? 29.642 6.370 -25.412 1.00 74.62 844 GLU A CA 1
ATOM 6786 C C . GLU A 1 844 ? 28.246 6.059 -24.859 1.00 74.62 844 GLU A C 1
ATOM 6788 O O . GLU A 1 844 ? 27.610 6.943 -24.284 1.00 74.62 844 GLU A O 1
ATOM 6793 N N . VAL A 1 845 ? 27.802 4.800 -24.946 1.00 79.94 845 VAL A N 1
ATOM 6794 C CA . VAL A 1 845 ? 26.460 4.354 -24.514 1.00 79.94 845 VAL A CA 1
ATOM 6795 C C . VAL A 1 845 ? 26.329 4.120 -23.002 1.00 79.94 845 VAL A C 1
ATOM 6797 O O . VAL A 1 845 ? 25.253 3.755 -22.524 1.00 79.94 845 VAL A O 1
ATOM 6800 N N . SER A 1 846 ? 27.394 4.357 -22.227 1.00 78.62 846 SER A N 1
ATOM 6801 C CA . SER A 1 846 ? 27.432 4.126 -20.774 1.00 78.62 846 SER A CA 1
ATOM 6802 C C . SER A 1 846 ? 26.260 4.792 -20.037 1.00 78.62 846 SER A C 1
ATOM 6804 O O . SER A 1 846 ? 25.555 4.140 -19.268 1.00 78.62 846 SER A O 1
ATOM 6806 N N . TYR A 1 847 ? 25.963 6.059 -20.353 1.00 70.69 847 TYR A N 1
ATOM 6807 C CA . TYR A 1 847 ? 24.891 6.824 -19.701 1.00 70.69 847 TYR A CA 1
ATOM 6808 C C . TYR A 1 847 ? 23.474 6.299 -20.015 1.00 70.69 847 TYR A C 1
ATOM 6810 O O . TYR A 1 847 ? 22.572 6.434 -19.185 1.00 70.69 847 TYR A O 1
ATOM 6818 N N . LEU A 1 848 ? 23.266 5.664 -21.177 1.00 75.38 848 LEU A N 1
ATOM 6819 C CA . LEU A 1 848 ? 21.976 5.079 -21.569 1.00 75.38 848 LEU A CA 1
ATOM 6820 C C . LEU A 1 848 ? 21.673 3.810 -20.767 1.00 75.38 848 LEU A C 1
ATOM 6822 O O . LEU A 1 848 ? 20.536 3.626 -20.313 1.00 75.38 848 LEU A O 1
ATOM 6826 N N . VAL A 1 849 ? 22.696 2.973 -20.543 1.00 78.31 849 VAL A N 1
ATOM 6827 C CA . VAL A 1 849 ? 22.620 1.846 -19.601 1.00 78.31 849 VAL A CA 1
ATOM 6828 C C . VAL A 1 849 ? 22.378 2.380 -18.192 1.00 78.31 849 VAL A C 1
ATOM 6830 O O . VAL A 1 849 ? 21.427 1.955 -17.539 1.00 78.31 849 VAL A O 1
ATOM 6833 N N . ASP A 1 850 ? 23.150 3.377 -17.754 1.00 72.81 850 ASP A N 1
ATOM 6834 C CA . ASP A 1 850 ? 23.054 3.933 -16.400 1.00 72.81 850 ASP A CA 1
ATOM 6835 C C . ASP A 1 850 ? 21.684 4.585 -16.097 1.00 72.81 850 ASP A C 1
ATOM 6837 O O . ASP A 1 850 ? 21.249 4.571 -14.944 1.00 72.81 850 ASP A O 1
ATOM 6841 N N . ARG A 1 851 ? 20.976 5.112 -17.107 1.00 71.44 851 ARG A N 1
ATOM 6842 C CA . ARG A 1 851 ? 19.596 5.632 -16.997 1.00 71.44 851 ARG A CA 1
ATOM 6843 C C . ARG A 1 851 ? 18.545 4.511 -16.931 1.00 71.44 851 ARG A C 1
ATOM 6845 O O . ARG A 1 851 ? 17.607 4.574 -16.126 1.00 71.44 851 ARG A O 1
ATOM 6852 N N . SER A 1 852 ? 18.678 3.504 -17.794 1.00 74.44 852 SER A N 1
ATOM 6853 C CA . SER A 1 852 ? 17.568 2.601 -18.153 1.00 74.44 852 SER A CA 1
ATOM 6854 C C . SER A 1 852 ? 17.674 1.193 -17.550 1.00 74.44 852 SER A C 1
ATOM 6856 O O . SER A 1 852 ? 16.674 0.481 -17.495 1.00 74.44 852 SER A O 1
ATOM 6858 N N . MET A 1 853 ? 18.850 0.788 -17.066 1.00 80.31 853 MET A N 1
ATOM 6859 C CA . MET A 1 853 ? 19.051 -0.471 -16.341 1.00 80.31 853 MET A CA 1
ATOM 6860 C C . MET A 1 853 ? 18.668 -0.331 -14.862 1.00 80.31 853 MET A C 1
ATOM 6862 O O . MET A 1 853 ? 18.846 0.725 -14.254 1.00 80.31 853 MET A O 1
ATOM 6866 N N . ASP A 1 854 ? 18.162 -1.410 -14.263 1.00 77.44 854 ASP A N 1
ATOM 6867 C CA . ASP A 1 854 ? 18.003 -1.483 -12.813 1.00 77.44 854 ASP A CA 1
ATOM 6868 C C . ASP A 1 854 ? 19.368 -1.621 -12.130 1.00 77.44 854 ASP A C 1
ATOM 6870 O O . ASP A 1 854 ? 20.158 -2.508 -12.450 1.00 77.44 854 ASP A O 1
ATOM 6874 N N . LYS A 1 855 ? 19.644 -0.714 -11.187 1.00 80.06 855 LYS A N 1
ATOM 6875 C CA . LYS A 1 855 ? 20.872 -0.701 -10.387 1.00 80.06 855 LYS A CA 1
ATOM 6876 C C . LYS A 1 855 ? 21.031 -2.001 -9.592 1.00 80.06 855 LYS A C 1
ATOM 6878 O O . LYS A 1 855 ? 20.044 -2.622 -9.197 1.00 80.06 855 LYS A O 1
ATOM 6883 N N . TYR A 1 856 ? 22.272 -2.404 -9.334 1.00 84.00 856 TYR A N 1
ATOM 6884 C CA . TYR A 1 856 ? 22.577 -3.681 -8.681 1.00 84.00 856 TYR A CA 1
ATOM 6885 C C . TYR A 1 856 ? 21.974 -3.775 -7.269 1.00 84.00 856 TYR A C 1
ATOM 6887 O O . TYR A 1 856 ? 21.506 -4.825 -6.848 1.00 84.00 856 TYR A O 1
ATOM 6895 N N . GLU A 1 857 ? 21.880 -2.651 -6.576 1.00 85.38 857 GLU A N 1
ATOM 6896 C CA . GLU A 1 857 ? 21.276 -2.522 -5.256 1.00 85.38 857 GLU A CA 1
ATOM 6897 C C . GLU A 1 857 ? 19.749 -2.762 -5.296 1.00 85.38 857 GLU A C 1
ATOM 6899 O O . GLU A 1 857 ? 19.186 -3.304 -4.344 1.00 85.38 857 GLU A O 1
ATOM 6904 N N . HIS A 1 858 ? 19.066 -2.452 -6.414 1.00 85.75 858 HIS A N 1
ATOM 6905 C CA . HIS A 1 858 ? 17.675 -2.884 -6.624 1.00 85.75 858 HIS A CA 1
ATOM 6906 C C . HIS A 1 858 ? 17.583 -4.417 -6.707 1.00 85.75 858 HIS A C 1
ATOM 6908 O O . HIS A 1 858 ? 16.621 -5.005 -6.216 1.00 85.75 858 HIS A O 1
ATOM 6914 N N . VAL A 1 859 ? 18.590 -5.077 -7.293 1.00 89.56 859 VAL A N 1
ATOM 6915 C CA . VAL A 1 859 ? 18.659 -6.545 -7.341 1.00 89.56 859 VAL A CA 1
ATOM 6916 C C . VAL A 1 859 ? 18.838 -7.109 -5.932 1.00 89.56 859 VAL A C 1
ATOM 6918 O O . VAL A 1 859 ? 18.059 -7.972 -5.538 1.00 89.56 859 VAL A O 1
ATOM 6921 N N . GLU A 1 860 ? 19.771 -6.569 -5.142 1.00 90.50 860 GLU A N 1
ATOM 6922 C CA . GLU A 1 860 ? 20.028 -7.017 -3.764 1.00 90.50 860 GLU A CA 1
ATOM 6923 C C . GLU A 1 860 ? 18.814 -6.838 -2.835 1.00 90.50 860 GLU A C 1
ATOM 6925 O O . GLU A 1 860 ? 18.501 -7.730 -2.041 1.00 90.50 860 GLU A O 1
ATOM 6930 N N . VAL A 1 861 ? 18.068 -5.730 -2.946 1.00 90.69 861 VAL A N 1
ATOM 6931 C CA . VAL A 1 861 ? 16.859 -5.541 -2.125 1.00 90.69 861 VAL A CA 1
ATOM 6932 C C . VAL A 1 861 ? 15.717 -6.476 -2.545 1.00 90.69 861 VAL A C 1
ATOM 6934 O O . VAL A 1 861 ? 14.953 -6.939 -1.695 1.00 90.69 861 VAL A O 1
ATOM 6937 N N . ILE A 1 862 ? 15.634 -6.830 -3.833 1.00 92.81 862 ILE A N 1
ATOM 6938 C CA . ILE A 1 862 ? 14.714 -7.861 -4.332 1.00 92.81 862 ILE A CA 1
ATOM 6939 C C . ILE A 1 862 ? 15.165 -9.256 -3.872 1.00 92.81 862 ILE A C 1
ATOM 6941 O O . ILE A 1 862 ? 14.321 -10.059 -3.474 1.00 92.81 862 ILE A O 1
ATOM 6945 N N . ASP A 1 863 ? 16.468 -9.544 -3.831 1.00 92.62 863 ASP A N 1
ATOM 6946 C CA . ASP A 1 863 ? 17.008 -10.795 -3.287 1.00 92.62 863 ASP A CA 1
ATOM 6947 C C . ASP A 1 863 ? 16.630 -10.998 -1.808 1.00 92.62 863 ASP A C 1
ATOM 6949 O O . ASP A 1 863 ? 16.369 -12.135 -1.408 1.00 92.62 863 ASP A O 1
ATOM 6953 N N . HIS A 1 864 ? 16.514 -9.937 -1.000 1.00 92.62 864 HIS A N 1
ATOM 6954 C CA . HIS A 1 864 ? 16.011 -10.061 0.375 1.00 92.62 864 HIS A CA 1
ATOM 6955 C C . HIS A 1 864 ? 14.560 -10.572 0.449 1.00 92.62 864 HIS A C 1
ATOM 6957 O O . HIS A 1 864 ? 14.236 -11.319 1.377 1.00 92.62 864 HIS A O 1
ATOM 6963 N N . LEU A 1 865 ? 13.706 -10.210 -0.517 1.00 94.38 865 LEU A N 1
ATOM 6964 C CA . LEU A 1 865 ? 12.343 -10.736 -0.646 1.00 94.38 865 LEU A CA 1
ATOM 6965 C C . LEU A 1 865 ? 12.353 -12.168 -1.211 1.00 94.38 865 LEU A C 1
ATOM 6967 O O . LEU A 1 865 ? 11.790 -13.071 -0.597 1.00 94.38 865 LEU A O 1
ATOM 6971 N N . VAL A 1 866 ? 13.025 -12.385 -2.348 1.00 93.56 866 VAL A N 1
ATOM 6972 C CA . VAL A 1 866 ? 13.058 -13.668 -3.080 1.00 93.56 866 VAL A CA 1
ATOM 6973 C C . VAL A 1 866 ? 13.610 -14.802 -2.213 1.00 93.56 866 VAL A C 1
ATOM 6975 O O . VAL A 1 866 ? 13.033 -15.886 -2.158 1.00 93.56 866 VAL A O 1
ATOM 6978 N N . ASN A 1 867 ? 14.704 -14.554 -1.491 1.00 91.19 867 ASN A N 1
ATOM 6979 C CA . ASN A 1 867 ? 15.360 -15.564 -0.660 1.00 91.19 867 ASN A CA 1
ATOM 6980 C C . ASN A 1 867 ? 14.762 -15.659 0.760 1.00 91.19 867 ASN A C 1
ATOM 6982 O O . ASN A 1 867 ? 15.288 -16.401 1.588 1.00 91.19 867 ASN A O 1
ATOM 6986 N N . ASN A 1 868 ? 13.686 -14.915 1.064 1.00 86.19 868 ASN A N 1
ATOM 6987 C CA . ASN A 1 868 ? 13.100 -14.778 2.408 1.00 86.19 868 ASN A CA 1
ATOM 6988 C C . ASN A 1 868 ? 14.142 -14.403 3.491 1.00 86.19 868 ASN A C 1
ATOM 6990 O O . ASN A 1 868 ? 14.057 -14.826 4.644 1.00 86.19 868 ASN A O 1
ATOM 6994 N N . ALA A 1 869 ? 15.141 -13.593 3.125 1.00 85.25 869 ALA A N 1
ATOM 6995 C CA . ALA A 1 869 ? 16.294 -13.262 3.967 1.00 85.25 869 ALA A CA 1
ATOM 6996 C C . ALA A 1 869 ? 16.020 -12.124 4.977 1.00 85.25 869 ALA A C 1
ATOM 6998 O O . ALA A 1 869 ? 16.949 -11.571 5.566 1.00 85.25 869 ALA A O 1
ATOM 6999 N N . SER A 1 870 ? 14.754 -11.745 5.169 1.00 82.94 870 SER A N 1
ATOM 7000 C CA . SER A 1 870 ? 14.304 -10.727 6.120 1.00 82.94 870 SER A CA 1
ATOM 7001 C C . SER A 1 870 ? 12.999 -11.166 6.782 1.00 82.94 870 SER A C 1
ATOM 7003 O O . SER A 1 870 ? 12.102 -11.675 6.119 1.00 82.94 870 SER A O 1
ATOM 7005 N N . THR A 1 871 ? 12.846 -10.925 8.088 1.00 86.56 871 THR A N 1
ATOM 7006 C CA . THR A 1 871 ? 11.568 -11.156 8.792 1.00 86.56 871 THR A CA 1
ATOM 7007 C C . THR A 1 871 ? 10.507 -10.099 8.472 1.00 86.56 871 THR A C 1
ATOM 7009 O O . THR A 1 871 ? 9.324 -10.318 8.761 1.00 86.56 871 THR A O 1
ATOM 7012 N N . VAL A 1 872 ? 10.948 -8.964 7.911 1.00 92.44 872 VAL A N 1
ATOM 7013 C CA . VAL A 1 872 ? 10.155 -7.763 7.615 1.00 92.44 872 VAL A CA 1
ATOM 7014 C C . VAL A 1 872 ? 9.461 -7.882 6.261 1.00 92.44 872 VAL A C 1
ATOM 7016 O O . VAL A 1 872 ? 8.279 -7.573 6.170 1.00 92.44 872 VAL A O 1
ATOM 7019 N N . LEU A 1 873 ? 10.175 -8.324 5.221 1.00 95.19 873 LEU A N 1
ATOM 7020 C CA . LEU A 1 873 ? 9.660 -8.395 3.850 1.00 95.19 873 LEU A CA 1
ATOM 7021 C C . LEU A 1 873 ? 8.962 -9.732 3.591 1.00 95.19 873 LEU A C 1
ATOM 7023 O O . LEU A 1 873 ? 9.500 -10.787 3.923 1.00 95.19 873 LEU A O 1
ATOM 7027 N N . ARG A 1 874 ? 7.779 -9.692 2.973 1.00 95.38 874 ARG A N 1
ATOM 7028 C CA . ARG A 1 874 ? 7.002 -10.868 2.551 1.00 95.38 874 ARG A CA 1
ATOM 7029 C C . ARG A 1 874 ? 6.265 -10.589 1.245 1.00 95.38 874 ARG A C 1
ATOM 7031 O O . ARG A 1 874 ? 6.077 -9.439 0.855 1.00 95.38 874 ARG A O 1
ATOM 7038 N N . CYS A 1 875 ? 5.787 -11.650 0.612 1.00 96.00 875 CYS A N 1
ATOM 7039 C CA . CYS A 1 875 ? 4.780 -11.601 -0.443 1.00 96.00 875 CYS A CA 1
ATOM 7040 C C . CYS A 1 875 ? 3.786 -12.759 -0.261 1.00 96.00 875 CYS A C 1
ATOM 7042 O O . CYS A 1 875 ? 4.047 -13.677 0.521 1.00 96.00 875 CYS A O 1
ATOM 7044 N N . ASP A 1 876 ? 2.632 -12.706 -0.931 1.00 95.81 876 ASP A N 1
ATOM 7045 C CA . ASP A 1 876 ? 1.606 -13.763 -0.870 1.00 95.81 876 ASP A CA 1
ATOM 7046 C C . ASP A 1 876 ? 1.555 -14.661 -2.127 1.00 95.81 876 ASP A C 1
ATOM 7048 O O . ASP A 1 876 ? 0.728 -15.573 -2.212 1.00 95.81 876 ASP A O 1
ATOM 7052 N N . PHE A 1 877 ? 2.468 -14.429 -3.074 1.00 95.50 877 PHE A N 1
ATOM 7053 C CA . PHE A 1 877 ? 2.654 -15.170 -4.323 1.00 95.50 877 PHE A CA 1
ATOM 7054 C C . PHE A 1 877 ? 4.053 -15.808 -4.395 1.00 95.50 877 PHE A C 1
ATOM 7056 O O . PHE A 1 877 ? 4.914 -15.555 -3.557 1.00 95.50 877 PHE A O 1
ATOM 7063 N N . ASN A 1 878 ? 4.293 -16.666 -5.391 1.00 94.69 878 ASN A N 1
ATOM 7064 C CA . ASN A 1 878 ? 5.616 -17.254 -5.620 1.00 94.69 878 ASN A CA 1
ATOM 7065 C C . ASN A 1 878 ? 6.480 -16.273 -6.434 1.00 94.69 878 ASN A C 1
ATOM 7067 O O . ASN A 1 878 ? 6.072 -15.884 -7.526 1.00 94.69 878 ASN A O 1
ATOM 7071 N N . THR A 1 879 ? 7.661 -15.885 -5.952 1.00 94.12 879 THR A N 1
ATOM 7072 C CA . THR A 1 879 ? 8.560 -14.963 -6.672 1.00 94.12 879 THR A CA 1
ATOM 7073 C C . THR A 1 879 ? 9.198 -15.563 -7.927 1.00 94.12 879 THR A C 1
ATOM 7075 O O . THR A 1 879 ? 9.725 -14.813 -8.740 1.00 94.12 879 THR A O 1
ATOM 7078 N N . GLY A 1 880 ? 9.128 -16.881 -8.127 1.00 92.75 880 GLY A N 1
ATOM 7079 C CA . GLY A 1 880 ? 9.751 -17.557 -9.265 1.00 92.75 880 GLY A CA 1
ATOM 7080 C C . GLY A 1 880 ? 11.224 -17.902 -9.030 1.00 92.75 880 GLY A C 1
ATOM 7081 O O . GLY A 1 880 ? 11.718 -17.902 -7.901 1.00 92.75 880 GLY A O 1
ATOM 7082 N N . ILE A 1 881 ? 11.912 -18.268 -10.112 1.00 92.12 881 ILE A N 1
ATOM 7083 C CA . ILE A 1 881 ? 13.303 -18.730 -10.113 1.00 92.12 881 ILE A CA 1
ATOM 7084 C C . ILE A 1 881 ? 14.188 -17.672 -10.800 1.00 92.12 881 ILE A C 1
ATOM 7086 O O . ILE A 1 881 ? 13.935 -17.343 -11.967 1.00 92.12 881 ILE A O 1
ATOM 7090 N N . PRO A 1 882 ? 15.250 -17.166 -10.140 1.00 92.38 882 PRO A N 1
ATOM 7091 C CA . PRO A 1 882 ? 16.223 -16.271 -10.762 1.00 92.38 882 PRO A CA 1
ATOM 7092 C C . PRO A 1 882 ? 16.818 -16.842 -12.057 1.00 92.38 882 PRO A C 1
ATOM 7094 O O . PRO A 1 882 ? 17.199 -18.010 -12.123 1.00 92.38 882 PRO A O 1
ATOM 7097 N N . TRP A 1 883 ? 16.922 -16.008 -13.095 1.00 92.75 883 TRP A N 1
ATOM 7098 C CA . TRP A 1 883 ? 17.552 -16.396 -14.361 1.00 92.75 883 TRP A CA 1
ATOM 7099 C C . TRP A 1 883 ? 19.070 -16.570 -14.181 1.00 92.75 883 TRP A C 1
ATOM 7101 O O . TRP A 1 883 ? 19.702 -15.812 -13.440 1.00 92.75 883 TRP A O 1
ATOM 7111 N N . ASN A 1 884 ? 19.679 -17.522 -14.900 1.00 93.25 884 ASN A N 1
ATOM 7112 C CA . ASN A 1 884 ? 21.132 -17.694 -14.861 1.00 93.25 884 ASN A CA 1
ATOM 7113 C C . ASN A 1 884 ? 21.850 -16.573 -15.637 1.00 93.25 884 ASN A C 1
ATOM 7115 O O . ASN A 1 884 ? 21.983 -16.618 -16.861 1.00 93.25 884 ASN A O 1
ATOM 7119 N N . TYR A 1 885 ? 22.345 -15.579 -14.904 1.00 95.00 885 TYR A N 1
ATOM 7120 C CA . TYR A 1 885 ? 23.102 -14.462 -15.463 1.00 95.00 885 TYR A CA 1
ATOM 7121 C C . TYR A 1 885 ? 24.477 -14.870 -16.020 1.00 95.00 885 TYR A C 1
ATOM 7123 O O . TYR A 1 885 ? 24.958 -14.218 -16.944 1.00 95.00 885 TYR A O 1
ATOM 7131 N N . GLU A 1 886 ? 25.080 -15.973 -15.558 1.00 96.62 886 GLU A N 1
ATOM 7132 C CA . GLU A 1 886 ? 26.342 -16.487 -16.114 1.00 96.62 886 GLU A CA 1
ATOM 7133 C C . GLU A 1 886 ? 26.188 -16.875 -17.592 1.00 96.62 886 GLU A C 1
ATOM 7135 O O . GLU A 1 886 ? 27.130 -16.756 -18.374 1.00 96.62 886 GLU A O 1
ATOM 7140 N N . THR A 1 887 ? 24.996 -17.315 -18.008 1.00 94.94 887 THR A N 1
ATOM 7141 C CA . THR A 1 887 ? 24.699 -17.594 -19.420 1.00 94.94 887 THR A CA 1
ATOM 7142 C C . THR A 1 887 ? 24.761 -16.309 -20.248 1.00 94.94 887 THR A C 1
ATOM 7144 O O . THR A 1 887 ? 25.425 -16.291 -21.280 1.00 94.94 887 THR A O 1
ATOM 7147 N N . LEU A 1 888 ? 24.179 -15.209 -19.753 1.00 95.12 888 LEU A N 1
ATOM 7148 C CA . LEU A 1 888 ? 24.262 -13.895 -20.405 1.00 95.12 888 LEU A CA 1
ATOM 7149 C C . LEU A 1 888 ? 25.706 -13.373 -20.450 1.00 95.12 888 LEU A C 1
ATOM 7151 O O . LEU A 1 888 ? 26.122 -12.838 -21.476 1.00 95.12 888 LEU A O 1
ATOM 7155 N N . VAL A 1 889 ? 26.491 -13.568 -19.384 1.00 96.25 889 VAL A N 1
ATOM 7156 C CA . VAL A 1 889 ? 27.928 -13.238 -19.362 1.00 96.25 889 VAL A CA 1
ATOM 7157 C C . VAL A 1 889 ? 28.664 -14.003 -20.464 1.00 96.25 889 VAL A C 1
ATOM 7159 O O . VAL A 1 889 ? 29.299 -13.380 -21.309 1.00 96.25 889 VAL A O 1
ATOM 7162 N N . ASN A 1 890 ? 28.531 -15.332 -20.524 1.00 95.69 890 ASN A N 1
ATOM 7163 C CA . ASN A 1 890 ? 29.208 -16.161 -21.531 1.00 95.69 890 ASN A CA 1
ATOM 7164 C C . ASN A 1 890 ? 28.785 -15.834 -22.978 1.00 95.69 890 ASN A C 1
ATOM 7166 O O . ASN A 1 890 ? 29.614 -15.903 -23.885 1.00 95.69 890 ASN A O 1
ATOM 7170 N N . GLU A 1 891 ? 27.521 -15.466 -23.199 1.00 94.38 891 GLU A N 1
ATOM 7171 C CA . GLU A 1 891 ? 27.012 -15.050 -24.512 1.00 94.38 891 GLU A CA 1
ATOM 7172 C C . GLU A 1 891 ? 27.497 -13.655 -24.938 1.00 94.38 891 GLU A C 1
ATOM 7174 O O . GLU A 1 891 ? 27.670 -13.419 -26.132 1.00 94.38 891 GLU A O 1
ATOM 7179 N N . THR A 1 892 ? 27.709 -12.729 -23.994 1.00 94.50 892 THR A N 1
ATOM 7180 C CA . THR A 1 892 ? 27.935 -11.301 -24.300 1.00 94.50 892 THR A CA 1
ATOM 7181 C C . THR A 1 892 ? 29.343 -10.777 -23.986 1.00 94.50 892 THR A C 1
ATOM 7183 O O . THR A 1 892 ? 29.684 -9.684 -24.430 1.00 94.50 892 THR A O 1
ATOM 7186 N N . MET A 1 893 ? 30.211 -11.564 -23.336 1.00 93.19 893 MET A N 1
ATOM 7187 C CA . MET A 1 893 ? 31.604 -11.221 -22.962 1.00 93.19 893 MET A CA 1
ATOM 7188 C C . MET A 1 893 ? 32.592 -10.934 -24.120 1.00 93.19 893 MET A C 1
ATOM 7190 O O . MET A 1 893 ? 33.806 -10.945 -23.914 1.00 93.19 893 MET A O 1
ATOM 7194 N N . ARG A 1 894 ? 32.108 -10.778 -25.357 1.00 93.25 894 ARG A N 1
ATOM 7195 C CA . ARG A 1 894 ? 32.914 -10.481 -26.559 1.00 93.25 894 ARG A CA 1
ATOM 7196 C C . ARG A 1 894 ? 32.337 -9.355 -27.420 1.00 93.25 894 ARG A C 1
ATOM 7198 O O . ARG A 1 894 ? 32.882 -9.093 -28.487 1.00 93.25 894 ARG A O 1
ATOM 7205 N N . LEU A 1 895 ? 31.231 -8.751 -26.989 1.00 92.94 895 LEU A N 1
ATOM 7206 C CA . LEU A 1 895 ? 30.586 -7.640 -27.681 1.00 92.94 895 LEU A CA 1
ATOM 7207 C C . LEU A 1 895 ? 31.290 -6.322 -27.324 1.00 92.94 895 LEU A C 1
ATOM 7209 O O . LEU A 1 895 ? 31.766 -6.162 -26.198 1.00 92.94 895 LEU A O 1
ATOM 7213 N N . SER A 1 896 ? 31.322 -5.374 -28.261 1.00 91.12 896 SER A N 1
ATOM 7214 C CA . SER A 1 896 ? 31.595 -3.961 -27.950 1.00 91.12 896 SER A CA 1
ATOM 7215 C C . SER A 1 896 ? 30.489 -3.363 -27.070 1.00 91.12 896 SER A C 1
ATOM 7217 O O . SER A 1 896 ? 29.425 -3.959 -26.907 1.00 91.12 896 SER A O 1
ATOM 7219 N N . ASP A 1 897 ? 30.712 -2.179 -26.499 1.00 90.44 897 ASP A N 1
ATOM 7220 C CA . ASP A 1 897 ? 29.725 -1.517 -25.640 1.00 90.44 897 ASP A CA 1
ATOM 7221 C C . ASP A 1 897 ? 28.414 -1.199 -26.373 1.00 90.44 897 ASP A C 1
ATOM 7223 O O . ASP A 1 897 ? 27.338 -1.441 -25.822 1.00 90.44 897 ASP A O 1
ATOM 7227 N N . LEU A 1 898 ? 28.492 -0.751 -27.630 1.00 89.81 898 LEU A N 1
ATOM 7228 C CA . LEU A 1 898 ? 27.324 -0.546 -28.485 1.00 89.81 898 LEU A CA 1
ATOM 7229 C C . LEU A 1 898 ? 26.604 -1.869 -28.796 1.00 89.81 898 LEU A C 1
ATOM 7231 O O . LEU A 1 898 ? 25.409 -1.978 -28.529 1.00 89.81 898 LEU A O 1
ATOM 7235 N N . GLU A 1 899 ? 27.310 -2.894 -29.291 1.00 92.62 899 GLU A N 1
ATOM 7236 C CA . GLU A 1 899 ? 26.708 -4.210 -29.577 1.00 92.62 899 GLU A CA 1
ATOM 7237 C C . GLU A 1 899 ? 26.074 -4.833 -28.324 1.00 92.62 899 GLU A C 1
ATOM 7239 O O . GLU A 1 899 ? 25.001 -5.438 -28.400 1.00 92.62 899 GLU A O 1
ATOM 7244 N N . TRP A 1 900 ? 26.712 -4.668 -27.160 1.00 93.62 900 TRP A N 1
ATOM 7245 C CA . TRP A 1 900 ? 26.199 -5.123 -25.873 1.00 93.62 900 TRP A CA 1
ATOM 7246 C C . TRP A 1 900 ? 24.937 -4.354 -25.475 1.00 93.62 900 TRP A C 1
ATOM 7248 O O . TRP A 1 900 ? 23.940 -4.977 -25.109 1.00 93.62 900 TRP A O 1
ATOM 7258 N N . PHE A 1 901 ? 24.942 -3.022 -25.597 1.00 89.44 901 PHE A N 1
ATOM 7259 C CA . PHE A 1 901 ? 23.781 -2.172 -25.328 1.00 89.44 901 PHE A CA 1
ATOM 7260 C C . PHE A 1 901 ? 22.597 -2.525 -26.231 1.00 89.44 901 PHE A C 1
ATOM 7262 O O . PHE A 1 901 ? 21.484 -2.671 -25.727 1.00 89.44 901 PHE A O 1
ATOM 7269 N N . GLU A 1 902 ? 22.809 -2.720 -27.534 1.00 88.81 902 GLU A N 1
ATOM 7270 C CA . GLU A 1 902 ? 21.734 -3.099 -28.457 1.00 88.81 902 GLU A CA 1
ATOM 7271 C C . GLU A 1 902 ? 21.216 -4.518 -28.179 1.00 88.81 902 GLU A C 1
ATOM 7273 O O . GLU A 1 902 ? 20.001 -4.720 -28.097 1.00 88.81 902 GLU A O 1
ATOM 7278 N N . THR A 1 903 ? 22.121 -5.470 -27.920 1.00 91.06 903 THR A N 1
ATOM 7279 C CA . THR A 1 903 ? 21.775 -6.847 -27.527 1.00 91.06 903 THR A CA 1
ATOM 7280 C C . THR A 1 903 ? 20.972 -6.868 -26.228 1.00 91.06 903 THR A C 1
ATOM 7282 O O . THR A 1 903 ? 19.962 -7.567 -26.145 1.00 91.06 903 THR A O 1
ATOM 7285 N N . TRP A 1 904 ? 21.370 -6.093 -25.215 1.00 89.50 904 TRP A N 1
ATOM 7286 C CA . TRP A 1 904 ? 20.600 -5.929 -23.983 1.00 89.50 904 TRP A CA 1
ATOM 7287 C C . TRP A 1 904 ? 19.249 -5.267 -24.260 1.00 89.50 904 TRP A C 1
ATOM 7289 O O . TRP A 1 904 ? 18.227 -5.758 -23.775 1.00 89.50 904 TRP A O 1
ATOM 7299 N N . ARG A 1 905 ? 19.207 -4.187 -25.047 1.00 83.44 905 ARG A N 1
ATOM 7300 C CA . ARG A 1 905 ? 17.981 -3.440 -25.357 1.00 83.44 905 ARG A CA 1
ATOM 7301 C C . ARG A 1 905 ? 16.932 -4.349 -26.002 1.00 83.44 905 ARG A C 1
ATOM 7303 O O . ARG A 1 905 ? 15.789 -4.365 -25.556 1.00 83.44 905 ARG A O 1
ATOM 7310 N N . GLU A 1 906 ? 17.327 -5.177 -26.965 1.00 83.44 906 GLU A N 1
ATOM 7311 C CA . GLU A 1 906 ? 16.453 -6.183 -27.582 1.00 83.44 906 GLU A CA 1
ATOM 7312 C C . GLU A 1 906 ? 16.135 -7.350 -26.624 1.00 83.44 906 GLU A C 1
ATOM 7314 O O . GLU A 1 906 ? 14.969 -7.662 -26.367 1.00 83.44 906 GLU A O 1
ATOM 7319 N N . ARG A 1 907 ? 17.152 -7.991 -26.029 1.00 85.06 907 ARG A N 1
ATOM 7320 C CA . ARG A 1 907 ? 16.985 -9.242 -25.261 1.00 85.06 907 ARG A CA 1
ATOM 7321 C C . ARG A 1 907 ? 16.543 -9.058 -23.806 1.00 85.06 907 ARG A C 1
ATOM 7323 O O . ARG A 1 907 ? 16.205 -10.053 -23.155 1.00 85.06 907 ARG A O 1
ATOM 7330 N N . SER A 1 908 ? 16.448 -7.833 -23.301 1.00 74.38 908 SER A N 1
ATOM 7331 C CA . SER A 1 908 ? 15.624 -7.487 -22.130 1.00 74.38 908 SER A CA 1
ATOM 7332 C C . SER A 1 908 ? 14.195 -7.099 -22.526 1.00 74.38 908 SER A C 1
ATOM 7334 O O . SER A 1 908 ? 13.269 -7.387 -21.773 1.00 74.38 908 SER A O 1
ATOM 7336 N N . GLY A 1 909 ? 14.009 -6.541 -23.729 1.00 64.75 909 GLY A N 1
ATOM 7337 C CA . GLY A 1 909 ? 12.732 -6.076 -24.275 1.00 64.75 909 GLY A CA 1
ATOM 7338 C C . GLY A 1 909 ? 12.569 -4.552 -24.324 1.00 64.75 909 GLY A C 1
ATOM 7339 O O . GLY A 1 909 ? 11.514 -4.096 -24.759 1.00 64.75 909 GLY A O 1
ATOM 7340 N N . GLN A 1 910 ? 13.571 -3.764 -23.895 1.00 64.00 910 GLN A N 1
ATOM 7341 C CA . GLN A 1 910 ? 13.587 -2.280 -23.848 1.00 64.00 910 GLN A CA 1
ATOM 7342 C C . GLN A 1 910 ? 13.353 -1.598 -25.220 1.00 64.00 910 GLN A C 1
ATOM 7344 O O . GLN A 1 910 ? 13.321 -0.372 -25.321 1.00 64.00 910 GLN A O 1
ATOM 7349 N N . THR A 1 911 ? 13.181 -2.363 -26.298 1.00 51.25 911 THR A N 1
ATOM 7350 C CA . THR A 1 911 ? 12.754 -1.912 -27.627 1.00 51.25 911 THR A CA 1
ATOM 7351 C C . THR A 1 911 ? 11.297 -1.412 -27.644 1.00 51.25 911 THR A C 1
ATOM 7353 O O . THR A 1 911 ? 10.396 -2.073 -28.159 1.00 51.25 911 THR A O 1
ATOM 7356 N N . GLY A 1 912 ? 11.078 -0.199 -27.127 1.00 49.06 912 GLY A N 1
ATOM 7357 C CA . GLY A 1 912 ? 9.853 0.592 -27.314 1.00 49.06 912 GLY A CA 1
ATOM 7358 C C . GLY A 1 912 ? 8.727 0.349 -26.297 1.00 49.06 912 GLY A C 1
ATOM 7359 O O . GLY A 1 912 ? 8.865 -0.425 -25.350 1.00 49.06 912 GLY A O 1
ATOM 7360 N N . ARG A 1 913 ? 7.586 1.035 -26.498 1.00 49.97 913 ARG A N 1
ATOM 7361 C CA . ARG A 1 913 ? 6.381 0.955 -25.641 1.00 49.97 913 ARG A CA 1
ATOM 7362 C C . ARG A 1 913 ? 5.655 -0.392 -25.780 1.00 49.97 913 ARG A C 1
ATOM 7364 O O . ARG A 1 913 ? 4.563 -0.474 -26.335 1.00 49.97 913 ARG A O 1
ATOM 7371 N N . SER A 1 914 ? 6.266 -1.452 -25.266 1.00 51.25 914 SER A N 1
ATOM 7372 C CA . SER A 1 914 ? 5.642 -2.772 -25.160 1.00 51.25 914 SER A CA 1
ATOM 7373 C C . SER A 1 914 ? 4.722 -2.814 -23.939 1.00 51.25 914 SER A C 1
ATOM 7375 O O . SER A 1 914 ? 5.191 -3.009 -22.821 1.00 51.25 914 SER A O 1
ATOM 7377 N N . THR A 1 915 ? 3.418 -2.620 -24.141 1.00 58.12 915 THR A N 1
ATOM 7378 C CA . THR A 1 915 ? 2.405 -2.745 -23.080 1.00 58.12 915 THR A CA 1
ATOM 7379 C C . THR A 1 915 ? 2.214 -4.207 -22.681 1.00 58.12 915 THR A C 1
ATOM 7381 O O . THR A 1 915 ? 2.086 -5.072 -23.552 1.00 58.12 915 THR A O 1
ATOM 7384 N N . VAL A 1 916 ? 2.134 -4.493 -21.382 1.00 61.75 916 VAL A N 1
ATOM 7385 C CA . VAL A 1 916 ? 1.780 -5.831 -20.886 1.00 61.75 916 VAL A CA 1
ATOM 7386 C C . VAL A 1 916 ? 0.276 -5.895 -20.635 1.00 61.75 916 VAL A C 1
ATOM 7388 O O . VAL A 1 916 ? -0.268 -5.011 -19.981 1.00 61.75 916 VAL A O 1
ATOM 7391 N N . ARG A 1 917 ? -0.385 -6.939 -21.150 1.00 66.75 917 ARG A N 1
ATOM 7392 C CA . ARG A 1 917 ? -1.805 -7.199 -20.870 1.00 66.75 917 ARG A CA 1
ATOM 7393 C C . ARG A 1 917 ? -2.024 -7.475 -19.385 1.00 66.75 917 ARG A C 1
ATOM 7395 O O . ARG A 1 917 ? -1.148 -8.056 -18.739 1.00 66.75 917 ARG A O 1
ATOM 7402 N N . LEU A 1 918 ? -3.192 -7.111 -18.864 1.00 72.75 918 LEU A N 1
ATOM 7403 C CA . LEU A 1 918 ? -3.556 -7.465 -17.490 1.00 72.75 918 LEU A CA 1
ATOM 7404 C C . LEU A 1 918 ? -3.835 -8.970 -17.332 1.00 72.75 918 LEU A C 1
ATOM 7406 O O . LEU A 1 918 ? -3.872 -9.738 -18.298 1.00 72.75 918 LEU A O 1
ATOM 7410 N N . ALA A 1 919 ? -4.038 -9.397 -16.083 1.00 74.56 919 ALA A N 1
ATOM 7411 C CA . ALA A 1 919 ? -4.592 -10.713 -15.800 1.00 74.56 919 ALA A CA 1
ATOM 7412 C C . ALA A 1 919 ? -5.960 -10.865 -16.510 1.00 74.56 919 ALA A C 1
ATOM 7414 O O . ALA A 1 919 ? -6.736 -9.908 -16.493 1.00 74.56 919 ALA A O 1
ATOM 7415 N N . PRO A 1 920 ? -6.293 -12.025 -17.120 1.00 70.62 920 PRO A N 1
ATOM 7416 C CA . PRO A 1 920 ? -7.496 -12.172 -17.956 1.00 70.62 920 PRO A CA 1
ATOM 7417 C C . PRO A 1 920 ? -8.845 -11.938 -17.255 1.00 70.62 920 PRO A C 1
ATOM 7419 O O . PRO A 1 920 ? -9.877 -11.897 -17.921 1.00 70.62 920 PRO A O 1
ATOM 7422 N N . ASP A 1 921 ? -8.849 -11.833 -15.926 1.00 79.56 921 ASP A N 1
ATOM 7423 C CA . ASP A 1 921 ? -9.995 -11.515 -15.074 1.00 79.56 921 ASP A CA 1
ATOM 7424 C C . ASP A 1 921 ? -10.178 -10.006 -14.801 1.00 79.56 921 ASP A C 1
ATOM 7426 O O . ASP A 1 921 ? -11.209 -9.616 -14.253 1.00 79.56 921 ASP A O 1
ATOM 7430 N N . ILE A 1 922 ? -9.229 -9.147 -15.200 1.00 79.94 922 ILE A N 1
ATOM 7431 C CA . ILE A 1 922 ? -9.307 -7.685 -15.039 1.00 79.94 922 ILE A CA 1
ATOM 7432 C C . ILE A 1 922 ? -9.601 -7.034 -16.397 1.00 79.94 922 ILE A C 1
ATOM 7434 O O . ILE A 1 922 ? -8.714 -6.904 -17.240 1.00 79.94 922 ILE A O 1
ATOM 7438 N N . THR A 1 923 ? -10.844 -6.595 -16.611 1.00 81.62 923 THR A N 1
ATOM 7439 C CA . THR A 1 923 ? -11.228 -5.886 -17.844 1.00 81.62 923 THR A CA 1
ATOM 7440 C C . THR A 1 923 ? -10.775 -4.421 -17.832 1.00 81.62 923 THR A C 1
ATOM 7442 O O . THR A 1 923 ? -10.476 -3.853 -16.773 1.00 81.62 923 THR A O 1
ATOM 7445 N N . TYR A 1 924 ? -10.761 -3.774 -19.005 1.00 80.19 924 TYR A N 1
ATOM 7446 C CA . TYR A 1 924 ? -10.421 -2.353 -19.111 1.00 80.19 924 TYR A CA 1
ATOM 7447 C C . TYR A 1 924 ? -11.403 -1.471 -18.324 1.00 80.19 924 TYR A C 1
ATOM 7449 O O . TYR A 1 924 ? -10.977 -0.554 -17.625 1.00 80.19 924 TYR A O 1
ATOM 7457 N N . GLU A 1 925 ? -12.700 -1.780 -18.347 1.00 81.50 925 GLU A N 1
ATOM 7458 C CA . GLU A 1 925 ? -13.715 -1.045 -17.587 1.00 81.50 925 GLU A CA 1
ATOM 7459 C C . GLU A 1 925 ? -13.556 -1.248 -16.078 1.00 81.50 925 GLU A C 1
ATOM 7461 O O . GLU A 1 925 ? -13.752 -0.298 -15.325 1.00 81.50 925 GLU A O 1
ATOM 7466 N N . SER A 1 926 ? -13.145 -2.440 -15.623 1.00 84.81 926 SER A N 1
ATOM 7467 C CA . SER A 1 926 ? -12.829 -2.674 -14.206 1.00 84.81 926 SER A CA 1
ATOM 7468 C C . SER A 1 926 ? -11.624 -1.843 -13.758 1.00 84.81 926 SER A C 1
ATOM 7470 O O . SER A 1 926 ? -11.671 -1.215 -12.702 1.00 84.81 926 SER A O 1
ATOM 7472 N N . TRP A 1 927 ? -10.564 -1.789 -14.570 1.00 86.06 927 TRP A N 1
ATOM 7473 C CA . TRP A 1 927 ? -9.386 -0.956 -14.307 1.00 86.06 927 TRP A CA 1
ATOM 7474 C C . TRP A 1 927 ? -9.729 0.541 -14.294 1.00 86.06 927 TRP A C 1
ATOM 7476 O O . TRP A 1 927 ? -9.318 1.294 -13.408 1.00 86.06 927 TRP A O 1
ATOM 7486 N N . VAL A 1 928 ? -10.534 0.985 -15.259 1.00 88.31 928 VAL A N 1
ATOM 7487 C CA . VAL A 1 928 ? -11.021 2.364 -15.321 1.00 88.31 928 VAL A CA 1
ATOM 7488 C C . VAL A 1 928 ? -11.919 2.682 -14.122 1.00 88.31 928 VAL A C 1
ATOM 7490 O O . VAL A 1 928 ? -11.759 3.745 -13.528 1.00 88.31 928 VAL A O 1
ATOM 7493 N N . ALA A 1 929 ? -12.803 1.776 -13.701 1.00 89.31 929 ALA A N 1
ATOM 7494 C CA . ALA A 1 929 ? -13.650 1.964 -12.524 1.00 89.31 929 ALA A CA 1
ATOM 7495 C C . ALA A 1 929 ? -12.848 2.009 -11.207 1.00 89.31 929 ALA A C 1
ATOM 7497 O O . ALA A 1 929 ? -13.238 2.732 -10.286 1.00 89.31 929 ALA A O 1
ATOM 7498 N N . ASP A 1 930 ? -11.714 1.313 -11.117 1.00 90.62 930 ASP A N 1
ATOM 7499 C CA . ASP A 1 930 ? -10.791 1.405 -9.979 1.00 90.62 930 ASP A CA 1
ATOM 7500 C C . ASP A 1 930 ? -10.110 2.792 -9.906 1.00 90.62 930 ASP A C 1
ATOM 7502 O O . ASP A 1 930 ? -10.016 3.398 -8.828 1.00 90.62 930 ASP A O 1
ATOM 7506 N N . HIS A 1 931 ? -9.673 3.346 -11.041 1.00 91.25 931 HIS A N 1
ATOM 7507 C CA . HIS A 1 931 ? -8.810 4.539 -11.070 1.00 91.25 931 HIS A CA 1
ATOM 7508 C C . HIS A 1 931 ? -9.501 5.864 -11.447 1.00 91.25 931 HIS A C 1
ATOM 7510 O O . HIS A 1 931 ? -8.978 6.930 -11.114 1.00 91.25 931 HIS A O 1
ATOM 7516 N N . PHE A 1 932 ? -10.690 5.828 -12.048 1.00 92.44 932 PHE A N 1
ATOM 7517 C CA . PHE A 1 932 ? -11.425 7.001 -12.534 1.00 92.44 932 PHE A CA 1
ATOM 7518 C C . PHE A 1 932 ? -12.893 6.980 -12.101 1.00 92.44 932 PHE A C 1
ATOM 7520 O O . PHE A 1 932 ? -13.491 5.933 -11.845 1.00 92.44 932 PHE A O 1
ATOM 7527 N N . GLU A 1 933 ? -13.501 8.158 -12.027 1.00 93.25 933 GLU A N 1
ATOM 7528 C CA . GLU A 1 933 ? -14.944 8.301 -12.201 1.00 93.25 933 GLU A CA 1
ATOM 7529 C C . GLU A 1 933 ? -15.244 8.532 -13.683 1.00 93.25 933 GLU A C 1
ATOM 7531 O O . GLU A 1 933 ? -14.525 9.272 -14.357 1.00 93.25 933 GLU A O 1
ATOM 7536 N N . VAL A 1 934 ? -16.319 7.913 -14.168 1.00 89.81 934 VAL A N 1
ATOM 7537 C CA . VAL A 1 934 ? -16.816 7.992 -15.547 1.00 89.81 934 VAL A CA 1
ATOM 7538 C C . VAL A 1 934 ? -18.274 8.446 -15.490 1.00 89.81 934 VAL A C 1
ATOM 7540 O O . VAL A 1 934 ? -18.990 8.082 -14.556 1.00 89.81 934 VAL A O 1
ATOM 7543 N N . GLN A 1 935 ? -18.712 9.235 -16.467 1.00 86.81 935 GLN A N 1
ATOM 7544 C CA . GLN A 1 935 ? -20.122 9.553 -16.697 1.00 86.81 935 GLN A CA 1
ATOM 7545 C C . GLN A 1 935 ? -20.444 9.485 -18.189 1.00 86.81 935 GLN A C 1
ATOM 7547 O O . GLN A 1 935 ? -19.709 10.048 -19.007 1.00 86.81 935 GLN A O 1
ATOM 7552 N N . THR A 1 936 ? -21.565 8.849 -18.520 1.00 81.62 936 THR A N 1
ATOM 7553 C CA . THR A 1 936 ? -22.157 8.853 -19.864 1.00 81.62 936 THR A CA 1
ATOM 7554 C C . THR A 1 936 ? -23.368 9.784 -19.942 1.00 81.62 936 THR A C 1
ATOM 7556 O O . THR A 1 936 ? -24.007 10.104 -18.932 1.00 81.62 936 THR A O 1
ATOM 7559 N N . GLU A 1 937 ? -23.721 10.209 -21.154 1.00 68.81 937 GLU A N 1
ATOM 7560 C CA . GLU A 1 937 ? -24.867 11.097 -21.380 1.00 68.81 937 GLU A CA 1
ATOM 7561 C C . GLU A 1 937 ? -26.204 10.501 -20.907 1.00 68.81 937 GLU A C 1
ATOM 7563 O O . GLU A 1 937 ? -27.027 11.182 -20.289 1.00 68.81 937 GLU A O 1
ATOM 7568 N N . HIS A 1 938 ? -26.405 9.203 -21.162 1.00 59.53 938 HIS A N 1
ATOM 7569 C CA . HIS A 1 938 ? -27.642 8.488 -20.846 1.00 59.53 938 HIS A CA 1
ATOM 7570 C C . HIS A 1 938 ? -27.916 8.421 -19.338 1.00 59.53 938 HIS A C 1
ATOM 7572 O O . HIS A 1 938 ? -29.066 8.548 -18.915 1.00 59.53 938 HIS A O 1
ATOM 7578 N N . GLU A 1 939 ? -26.875 8.278 -18.515 1.00 57.47 939 GLU A N 1
ATOM 7579 C CA . GLU A 1 939 ? -26.997 8.303 -17.053 1.00 57.47 939 GLU A CA 1
ATOM 7580 C C . GLU A 1 939 ? -27.393 9.700 -16.551 1.00 57.47 939 GLU A C 1
ATOM 7582 O O . GLU A 1 939 ? -28.227 9.838 -15.652 1.00 57.47 939 GLU A O 1
ATOM 7587 N N . ASN A 1 940 ? -26.843 10.749 -17.171 1.00 48.59 940 ASN A N 1
ATOM 7588 C CA . ASN A 1 940 ? -27.042 12.135 -16.750 1.00 48.59 940 ASN A CA 1
ATOM 7589 C C . ASN A 1 940 ? -28.430 12.705 -17.120 1.00 48.59 940 ASN A C 1
ATOM 7591 O O . ASN A 1 940 ? -28.878 13.667 -16.498 1.00 48.59 940 ASN A O 1
ATOM 7595 N N . MET A 1 941 ? -29.156 12.104 -18.073 1.00 40.81 941 MET A N 1
ATOM 7596 C CA . MET A 1 941 ? -30.536 12.510 -18.404 1.00 40.81 941 MET A CA 1
ATO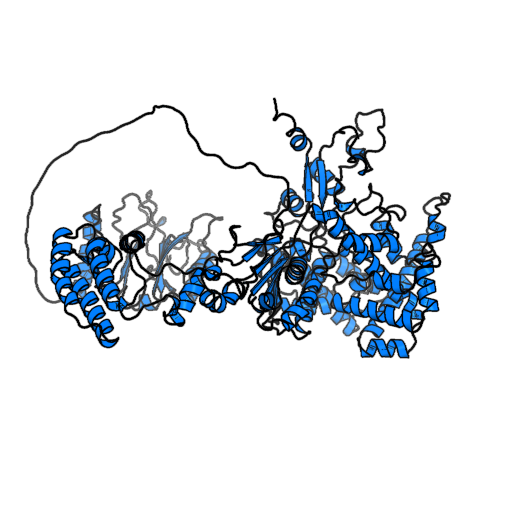M 7597 C C . MET A 1 941 ? -31.600 12.006 -17.407 1.00 40.81 941 MET A C 1
ATOM 7599 O O . MET A 1 941 ? -32.706 12.552 -17.353 1.00 40.81 941 MET A O 1
ATOM 7603 N N . HIS A 1 942 ? -31.298 10.993 -16.590 1.00 37.84 942 HIS A N 1
ATOM 7604 C CA . HIS A 1 942 ? -32.284 10.357 -15.708 1.00 37.84 942 HIS A CA 1
ATOM 7605 C C . HIS A 1 942 ? -32.711 11.078 -14.398 1.00 37.84 942 HIS A C 1
ATOM 7607 O O . HIS A 1 942 ? -33.728 10.657 -13.840 1.00 37.84 942 HIS A O 1
ATOM 7613 N N . PRO A 1 943 ? -32.084 12.168 -13.893 1.00 33.31 943 PRO A N 1
ATOM 7614 C CA . PRO A 1 943 ? -32.553 12.844 -12.670 1.00 33.31 943 PRO A CA 1
ATOM 7615 C C . PRO A 1 943 ? -33.840 13.686 -12.791 1.00 33.31 943 PRO A C 1
ATOM 7617 O O . PRO A 1 943 ? -34.411 14.066 -11.769 1.00 33.31 943 PRO A O 1
ATOM 7620 N N . ILE A 1 944 ? -34.285 14.050 -14.002 1.00 33.38 944 ILE A N 1
ATOM 7621 C CA . ILE A 1 944 ? -35.209 15.194 -14.194 1.00 33.38 944 ILE A CA 1
ATOM 7622 C C . ILE A 1 944 ? -36.704 14.802 -14.218 1.00 33.38 944 ILE A C 1
ATOM 7624 O O . ILE A 1 944 ? -37.571 15.644 -13.982 1.00 33.38 944 ILE A O 1
ATOM 7628 N N . THR A 1 945 ? -37.049 13.530 -14.434 1.00 32.75 945 THR A N 1
ATOM 7629 C CA . THR A 1 945 ? -38.445 13.071 -14.623 1.00 32.75 945 THR A CA 1
ATOM 7630 C C . THR A 1 945 ? -39.102 12.443 -13.384 1.00 32.75 945 THR A C 1
ATOM 7632 O O . THR A 1 945 ? -40.137 11.790 -13.498 1.00 32.75 945 THR A O 1
ATOM 7635 N N . ALA A 1 946 ? -38.562 12.693 -12.186 1.00 30.25 946 ALA A N 1
ATOM 7636 C CA . ALA A 1 946 ? -39.060 12.156 -10.911 1.00 30.25 946 ALA A CA 1
ATOM 7637 C C . ALA A 1 946 ? -39.778 13.191 -10.007 1.00 30.25 946 ALA A C 1
ATOM 7639 O O . ALA A 1 946 ? -39.676 13.118 -8.783 1.00 30.25 946 ALA A O 1
ATOM 7640 N N . ASN A 1 947 ? -40.498 14.165 -10.584 1.00 32.94 947 ASN A N 1
ATOM 7641 C CA . ASN A 1 947 ? -41.463 15.001 -9.844 1.00 32.94 947 ASN A CA 1
ATOM 7642 C C . ASN A 1 947 ? -42.521 15.649 -10.767 1.00 32.94 947 ASN A C 1
ATOM 7644 O O . ASN A 1 947 ? -42.338 16.765 -11.260 1.00 32.94 947 ASN A O 1
ATOM 7648 N N . LYS A 1 948 ? -43.643 14.949 -10.966 1.00 29.95 948 LYS A N 1
ATOM 7649 C CA . LYS A 1 948 ? -44.959 15.483 -11.360 1.00 29.95 948 LYS A CA 1
ATOM 7650 C C . LYS A 1 948 ? -46.057 14.621 -10.743 1.00 29.95 948 LYS A C 1
ATOM 7652 O O . LYS A 1 948 ? -45.818 13.400 -10.632 1.00 29.95 948 LYS A O 1
#

Foldseek 3Di:
DFPVDDAEEAEDDADPDPVGGDDLVVVLVVLPPDAKYKYWYFRCADDCQAQPPVDDPPRHDPVNVVNVVSCVVSQKAWPRDHNDFFFADPVDPDPNRTGGGITMIIHPNQVPFDKDKDWDPPDPPNPGRGTDIDMDGDTHHDQQQDKDWPLVQFPLVQLLVQVLVQLVVLLVQDDPDPVSVVVSVVSNLVSLVVSRVVGTDMDRPCDPDPPPDPDPPVNVCVVPVVVVVVVVVVVPDDDDDDDDDDDDDDYDDDDDDDDDDDDDDDDDDDDDDDDDDPDDDDAPAQDDPDDPPDDAADDDQDCDLVNLLVVLVPDDFFFDPDPSTDGSSSCNSNVVVVSVSVVSVVVSCVVPGDDPVNPPPVVLVVVLLVQQAAVQFWEQDVVSRYIDGPVRHRRDCVQLRNGPVSVVSNVLNNQQNGAYEFFWDFDLVCLLVFLLLQVLQLLLQQVLQQLLLVLVVVDDPVLVVVLCVVPVCCSVLSVVLSVLQVVVQVVVVVVVVPPPDDPPDPLVCVVLPPQGDPSSVVLQVQQPPSSANALLRHWTRQCSNVPLPPGSLLQDDAAPVVVSVSSLVSLVSCCVVPVPSQVVSLCSNPVVPPDPDGSVLSSLSHDDQLASDDPVSSVSSCVSNVRPPSSCSQSFKAAAAPVVVPPDDPDDDPDPRHSVCPVPDHDPDDGFKIKHWRATRFRLSSVLCCCVPNDDLVNLQSRQHYEGEHPAAHGRLVLQSLLSCLVSCVSHVNAAYEYEHALDRHQQDDDGGRNVLNNCVSVVHQPFHQRPLLCSLVSVLNSLNSQVVSCVRPRPLRRAAYEHENDPNQVVQQVSLAQAVLLLQLLQVLVVVLVVVVLADADDCVVVCSSRGDHNSSSVSVCCAQVVVGSHYYYPHHSYDRDNSVVVNVVPSNDYNVRSVVCCCVSSVVPDRDGDGDDPVQTPVNVCVSTMDMDGPVVVVPPPPPDD

Secondary structure (DSSP, 8-state):
-BTTB-EEEEEEE--S-SSS---HHHHHHTTTT-SEEEEEEE-----TTTSGGG--TT---HHHHHHHHHHHHTTEEE-SPTT---B--TT--SGGG-B--EEEEEEHHHHTSSEEEEE-SS-SSTT-SBPPEEEEE---B-----EEE-GGG--HHHHHHHHHHHHTTGGGS--SSHHHHHHHHHHHHHHHHHHHHHHS-EEESSPPP--SSPPPHHHHHHHHHHHHHHHHHT--------------------------------------PPPPPS-------SS----TT--------S--HHHHHHHHHHSPSSB-SSSS--BHHHHHHTHHHHHHHHHHHHHHHTTS--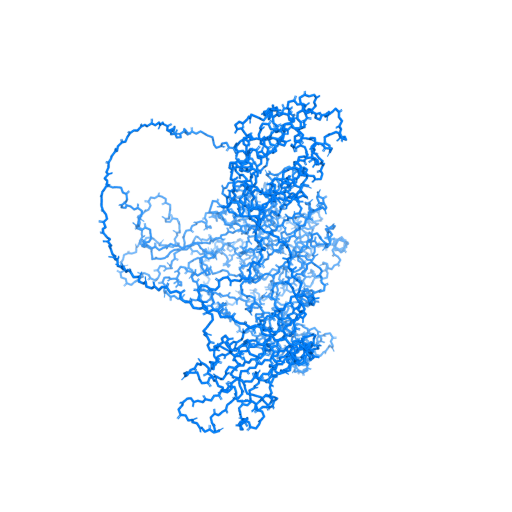-GGGS-HHHHHHHHHHHH--TT-EEEETTTTEEEETTSPBP--HHHHH-HHHHHHHTTHHHHHSEEEEEPEE-GGGHHHHHHHHHHHHHHHHHHHHHHHHHGGG--HHHHHHHHHHSTTHHHHHHHHHHHHHHHHHHHHHHHTS--S------THHHHGGGS-HHHHHHHHHHSBTTB--TTS---STTGGG--SS-GGGT--S-HHHHHHHHHHHHHHHHHH-HHHHHHHHHHH-TT--SS--HHHHHTT---TT----HHHHHHHHHHHT--S-TTGGGS-EE--GGGSTTS--SPPS-TT-GGGGSTTS-----SEEEEE--EE-HHHHHHHHHHHH--HHHHTT--EEEEEE-S--SS-GGGGGGGGHHHHHH-TT-EEEEEEEIIIIII-----HHHHHHHHHTT------B-GGGHHHHHHHHHHHHHHTTTSS--TTTEEEEEE-TT-HHHHHHHIIIIIHHHHHHHHHHHHHHHTTSS---TTHHHHHHHSPPHHHHHHHHHHHTT--SSEEESS-------HHHHHHHHTTS-HHHHHHHHHHHHT-SS--PBPPPTT--HHHHHHHHEEEEEHHHHTTTSSS--

pLDDT: mean 72.53, std 20.43, range [22.25, 98.56]

InterPro domains:
  IPR005135 Endonuclease/exonuclease/phosphatase [PF14529] (9-133)
  IPR036691 Endonuclease/exonuclease/phosphatase superfamily [G3DSA:3.60.10.10] (1-139)
  IPR036691 Endonuclease/exonuclease/phosphatase superfamily [SSF56219] (4-139)